Protein AF-0000000069869692 (afdb_homodimer)

Foldseek 3Di:
DVVVVVVVVVVVVVVVVVVVVVVVVVVVVVVVVVVVVVVVVVVVCQLPPQWWKFKAALVQWGDDINLCSNQVHDDDPPDTAGPCRSQVAVQCVVQVHQPRGPCNVVPPVNVQSNVCLVVVAKAWFDKDWTWRQHSVSPDTDIFIWTKIWHWDADPNGTIIMIIIGTCRVVVVVVVVVVVVVVVVVVVVVVVVVLVVLLVVLLVVLVVLLVVLVVVLVVDDDPVSNVVSVVSNVVSVVVNVVSVVLSVLVVCLVVVNDDADKDKDWPLVLQVVVCVVVVVVCVVQPQEEEEEDRDPDTLIATGRSVLVSLLVVLLVVVLVQQDNHYYKYWYWDDDPDWKIKTKIWHQGQWDDPVCQVVLLDAQDDRDPPGDDRSSNNVSSQSSLVQQVKHWGKDIDGRRTIMTMMMHTRYRDPPPPPPPD/DVVVVVVVVVVVVVVVVVVVVVVVVVVVVVVVVVVVVVVVVVVVCQLPPQWWKFKAALVQWGDDINLCSNQVHDDDPPDTAGPCRSQVAVQCVVQVHQPRGPCNVVDPVNVQSNVCLVVVAKAWFDKDWTWRQHSVSPDTDIFIWTKIWHWDADPNGTIIMIIIGTCRVVVVVVVVVVVVVVVVVVVVVVVVVLVVLLVVLLVVLVVLLVVLVVVLVVDDDPVSNVVSVVSNVVSVVSNVLSVVLSVLVVCLVVVNDDADKDKDWQLVLQVVVCVVVVVVCVVQPQEEEEEDRDPDTLIATGRSVLVSLLVVLLVVVLVQQDNGYYKYWYWDDDPDWKIKTKIWHQGQWDDPVCQVVLLDAQDDRDPPGRDSSSSNVSSQSSLVQQVKHWGKDIDGRGTIMTMMMHTRYRDPPPPPPPD

Structure (mmCIF, N/CA/C/O backbone):
data_AF-0000000069869692-model_v1
#
loop_
_entity.id
_entity.type
_entity.pdbx_description
1 polymer 'histidine kinase'
#
loop_
_atom_site.group_PDB
_atom_site.id
_atom_site.type_symbol
_atom_site.label_atom_id
_atom_site.label_alt_id
_atom_site.label_comp_id
_atom_site.label_asym_id
_atom_site.label_entity_id
_atom_site.label_seq_id
_atom_site.pdbx_PDB_ins_code
_atom_site.Cartn_x
_atom_site.Cartn_y
_atom_site.Cartn_z
_atom_site.occupancy
_atom_site.B_iso_or_equiv
_atom_site.auth_seq_id
_atom_site.auth_comp_id
_atom_site.auth_asym_id
_atom_site.auth_atom_id
_atom_site.pdbx_PDB_model_num
ATOM 1 N N . MET A 1 1 ? 0.812 95.562 46.031 1 74.88 1 MET A N 1
ATOM 2 C CA . MET A 1 1 ? 2.004 94.75 46 1 74.88 1 MET A CA 1
ATOM 3 C C . MET A 1 1 ? 1.637 93.25 46.188 1 74.88 1 MET A C 1
ATOM 5 O O . MET A 1 1 ? 2.078 92.438 45.438 1 74.88 1 MET A O 1
ATOM 9 N N . ALA A 1 2 ? 0.693 93.125 47.062 1 83.69 2 ALA A N 1
ATOM 10 C CA . ALA A 1 2 ? 0.315 91.75 47.375 1 83.69 2 ALA A CA 1
ATOM 11 C C . ALA A 1 2 ? -0.449 91.125 46.219 1 83.69 2 ALA A C 1
ATOM 13 O O . ALA A 1 2 ? -0.187 89.938 45.812 1 83.69 2 ALA A O 1
ATOM 14 N N . LEU A 1 3 ? -1.292 91.875 45.531 1 84.75 3 LEU A N 1
ATOM 15 C CA . LEU A 1 3 ? -2.127 91.375 44.438 1 84.75 3 LEU A CA 1
ATOM 16 C C . LEU A 1 3 ? -1.293 91.125 43.188 1 84.75 3 LEU A C 1
ATOM 18 O O . LEU A 1 3 ? -1.538 90.125 42.469 1 84.75 3 LEU A O 1
ATOM 22 N N . GLN A 1 4 ? -0.274 91.875 42.969 1 86.38 4 GLN A N 1
ATOM 23 C CA . GLN A 1 4 ? 0.643 91.688 41.844 1 86.38 4 GLN A CA 1
ATOM 24 C C . GLN A 1 4 ? 1.447 90.375 42.031 1 86.38 4 GLN A C 1
ATOM 26 O O . GLN A 1 4 ? 1.631 89.625 41.062 1 86.38 4 GLN A O 1
ATOM 31 N N . PHE A 1 5 ? 1.795 90.188 43.281 1 87 5 PHE A N 1
ATOM 32 C CA . PHE A 1 5 ? 2.557 89 43.562 1 87 5 PHE A CA 1
ATOM 33 C C . PHE A 1 5 ? 1.712 87.75 43.344 1 87 5 PHE A C 1
ATOM 35 O O . PHE A 1 5 ? 2.18 86.812 42.75 1 87 5 PHE A O 1
ATOM 42 N N . VAL A 1 6 ? 0.489 87.812 43.719 1 84.31 6 VAL A N 1
ATOM 43 C CA . VAL A 1 6 ? -0.422 86.688 43.562 1 84.31 6 VAL A CA 1
ATOM 44 C C . VAL A 1 6 ? -0.676 86.375 42.094 1 84.31 6 VAL A C 1
ATOM 46 O O . VAL A 1 6 ? -0.708 85.25 41.656 1 84.31 6 VAL A O 1
ATOM 49 N N . THR A 1 7 ? -0.747 87.438 41.219 1 84.81 7 THR A N 1
ATOM 50 C CA . THR A 1 7 ? -0.99 87.312 39.812 1 84.81 7 THR A CA 1
ATOM 51 C C . THR A 1 7 ? 0.202 86.688 39.094 1 84.81 7 THR A C 1
ATOM 53 O O . THR A 1 7 ? 0.029 85.812 38.219 1 84.81 7 THR A O 1
ATOM 56 N N . VAL A 1 8 ? 1.359 87.062 39.562 1 85.81 8 VAL A N 1
ATOM 57 C CA . VAL A 1 8 ? 2.574 86.5 38.969 1 85.81 8 VAL A CA 1
ATOM 58 C C . VAL A 1 8 ? 2.699 85 39.312 1 85.81 8 VAL A C 1
ATOM 60 O O . VAL A 1 8 ? 3.045 84.188 38.438 1 85.81 8 VAL A O 1
ATOM 63 N N . VAL A 1 9 ? 2.326 84.625 40.5 1 85.19 9 VAL A N 1
ATOM 64 C CA . VAL A 1 9 ? 2.406 83.25 40.969 1 85.19 9 VAL A CA 1
ATOM 65 C C . VAL A 1 9 ? 1.369 82.438 40.219 1 85.19 9 VAL A C 1
ATOM 67 O O . VAL A 1 9 ? 1.665 81.312 39.781 1 85.19 9 VAL A O 1
ATOM 70 N N . LEU A 1 10 ? 0.156 82.938 39.969 1 85.38 10 LEU A N 1
ATOM 71 C CA . LEU A 1 10 ? -0.908 82.188 39.25 1 85.38 10 LEU A CA 1
ATOM 72 C C . LEU A 1 10 ? -0.55 82.062 37.781 1 85.38 10 LEU A C 1
ATOM 74 O O . LEU A 1 10 ? -0.825 81 37.188 1 85.38 10 LEU A O 1
ATOM 78 N N . LEU A 1 11 ? 0.128 83 37.219 1 87 11 LEU A N 1
ATOM 79 C CA . LEU A 1 11 ? 0.563 82.938 35.844 1 87 11 LEU A CA 1
ATOM 80 C C . LEU A 1 11 ? 1.657 81.875 35.688 1 87 11 LEU A C 1
ATOM 82 O O . LEU A 1 11 ? 1.64 81.125 34.719 1 87 11 LEU A O 1
ATOM 86 N N . ALA A 1 12 ? 2.564 81.938 36.688 1 87.5 12 ALA A N 1
ATOM 87 C CA . ALA A 1 12 ? 3.625 80.938 36.656 1 87.5 12 ALA A CA 1
ATOM 88 C C . ALA A 1 12 ? 3.049 79.5 36.781 1 87.5 12 ALA A C 1
ATOM 90 O O . ALA A 1 12 ? 3.469 78.562 36.062 1 87.5 12 ALA A O 1
ATOM 91 N N . GLY A 1 13 ? 2.033 79.375 37.625 1 84.44 13 GLY A N 1
ATOM 92 C CA . GLY A 1 13 ? 1.358 78.125 37.781 1 84.44 13 GLY A CA 1
ATOM 93 C C . GLY A 1 13 ? 0.604 77.688 36.531 1 84.44 13 GLY A C 1
ATOM 94 O O . GLY A 1 13 ? 0.635 76.5 36.156 1 84.44 13 GLY A O 1
ATOM 95 N N . PHE A 1 14 ? 0.001 78.625 35.875 1 86.56 14 PHE A N 1
ATOM 96 C CA . PHE A 1 14 ? -0.734 78.375 34.625 1 86.56 14 PHE A CA 1
ATOM 97 C C . PHE A 1 14 ? 0.207 77.938 33.531 1 86.56 14 PHE A C 1
ATOM 99 O O . PHE A 1 14 ? -0.074 76.938 32.812 1 86.56 14 PHE A O 1
ATOM 106 N N . ILE A 1 15 ? 1.357 78.625 33.406 1 87.5 15 ILE A N 1
ATOM 107 C CA . ILE A 1 15 ? 2.33 78.25 32.375 1 87.5 15 ILE A CA 1
ATOM 108 C C . ILE A 1 15 ? 2.902 76.875 32.625 1 87.5 15 ILE A C 1
ATOM 110 O O . ILE A 1 15 ? 3.023 76.062 31.719 1 87.5 15 ILE A O 1
ATOM 114 N N . TYR A 1 16 ? 3.125 76.625 33.906 1 87.56 16 TYR A N 1
ATOM 115 C CA . TYR A 1 16 ? 3.646 75.312 34.281 1 87.56 16 TYR A CA 1
ATOM 116 C C . TYR A 1 16 ? 2.652 74.188 33.938 1 87.56 16 TYR A C 1
ATOM 118 O O . TYR A 1 16 ? 3.023 73.188 33.344 1 87.56 16 TYR A O 1
ATOM 126 N N . LEU A 1 17 ? 1.397 74.438 34.25 1 86.75 17 LEU A N 1
ATOM 127 C CA . LEU A 1 17 ? 0.351 73.438 33.969 1 86.75 17 LEU A CA 1
ATOM 128 C C . LEU A 1 17 ? 0.132 73.25 32.469 1 86.75 17 LEU A C 1
ATOM 130 O O . LEU A 1 17 ? -0.122 72.125 32.031 1 86.75 17 LEU A O 1
ATOM 134 N N . LEU A 1 18 ? 0.284 74.25 31.703 1 88 18 LEU A N 1
ATOM 135 C CA . LEU A 1 18 ? 0.132 74.188 30.266 1 88 18 LEU A CA 1
ATOM 136 C C . LEU A 1 18 ? 1.257 73.375 29.641 1 88 18 LEU A C 1
ATOM 138 O O . LEU A 1 18 ? 1.014 72.562 28.75 1 88 18 LEU A O 1
ATOM 142 N N . ILE A 1 19 ? 2.467 73.562 30.141 1 88.44 19 ILE A N 1
ATOM 143 C CA . ILE A 1 19 ? 3.613 72.812 29.641 1 88.44 19 ILE A CA 1
ATOM 144 C C . ILE A 1 19 ? 3.461 71.375 30 1 88.44 19 ILE A C 1
ATOM 146 O O . ILE A 1 19 ? 3.693 70.5 29.156 1 88.44 19 ILE A O 1
ATOM 150 N N . LYS A 1 20 ? 3.043 71.125 31.188 1 84.44 20 LYS A N 1
ATOM 151 C CA . LYS A 1 20 ? 2.855 69.75 31.609 1 84.44 20 LYS A CA 1
ATOM 152 C C . LYS A 1 20 ? 1.738 69.062 30.828 1 84.44 20 LYS A C 1
ATOM 154 O O . LYS A 1 20 ? 1.856 67.875 30.453 1 84.44 20 LYS A O 1
ATOM 159 N N . TYR A 1 21 ? 0.719 69.812 30.562 1 84.31 21 TYR A N 1
ATOM 160 C CA . TYR A 1 21 ? -0.399 69.312 29.766 1 84.31 21 TYR A CA 1
ATOM 161 C C . TYR A 1 21 ? 0.049 68.938 28.344 1 84.31 21 TYR A C 1
ATOM 163 O O . TYR A 1 21 ? -0.267 67.875 27.844 1 84.31 21 TYR A O 1
ATOM 171 N N . GLN A 1 22 ? 0.817 69.812 27.797 1 86.69 22 GLN A N 1
ATOM 172 C CA . GLN A 1 22 ? 1.292 69.625 26.438 1 86.69 22 GLN A CA 1
ATOM 173 C C . GLN A 1 22 ? 2.258 68.438 26.391 1 86.69 22 GLN A C 1
ATOM 175 O O . GLN A 1 22 ? 2.223 67.625 25.453 1 86.69 22 GLN A O 1
ATOM 180 N N . SER A 1 23 ? 3.066 68.312 27.375 1 85.38 23 SER A N 1
ATOM 181 C CA . SER A 1 23 ? 4.027 67.25 27.453 1 85.38 23 SER A CA 1
ATOM 182 C C . SER A 1 23 ? 3.322 65.875 27.594 1 85.38 23 SER A C 1
ATOM 184 O O . SER A 1 23 ? 3.654 64.938 26.891 1 85.38 23 SER A O 1
ATOM 186 N N . VAL A 1 24 ? 2.359 65.812 28.391 1 82.19 24 VAL A N 1
ATOM 187 C CA . VAL A 1 24 ? 1.619 64.562 28.625 1 82.19 24 VAL A CA 1
ATOM 188 C C . VAL A 1 24 ? 0.82 64.188 27.375 1 82.19 24 VAL A C 1
ATOM 190 O O . VAL A 1 24 ? 0.746 63 27 1 82.19 24 VAL A O 1
ATOM 193 N N . LYS A 1 25 ? 0.291 65.188 26.797 1 83.62 25 LYS A N 1
ATOM 194 C CA . LYS A 1 25 ? -0.472 64.938 25.578 1 83.62 25 LYS A CA 1
ATOM 195 C C . LYS A 1 25 ? 0.416 64.375 24.469 1 83.62 25 LYS A C 1
ATOM 197 O O . LYS A 1 25 ? 0.031 63.438 23.766 1 83.62 25 LYS A O 1
ATOM 202 N N . LYS A 1 26 ? 1.581 64.938 24.375 1 85.31 26 LYS A N 1
ATOM 203 C CA . LYS A 1 26 ? 2.525 64.5 23.375 1 85.31 26 LYS A CA 1
ATOM 204 C C . LYS A 1 26 ? 2.973 63.062 23.656 1 85.31 26 LYS A C 1
ATOM 206 O O . LYS A 1 26 ? 3.045 62.219 22.75 1 85.31 26 LYS A O 1
ATOM 211 N N . LYS A 1 27 ? 3.254 62.781 24.812 1 82.81 27 LYS A N 1
ATOM 212 C CA . LYS A 1 27 ? 3.662 61.438 25.203 1 82.81 27 LYS A CA 1
ATOM 213 C C . LYS A 1 27 ? 2.539 60.438 24.984 1 82.81 27 LYS A C 1
ATOM 215 O O . LYS A 1 27 ? 2.783 59.312 24.531 1 82.81 27 LYS A O 1
ATOM 220 N N . MET A 1 28 ? 1.358 60.844 25.25 1 82 28 MET A N 1
ATOM 221 C CA . MET A 1 28 ? 0.191 60 25.062 1 82 28 MET A CA 1
ATOM 222 C C . MET A 1 28 ? 0.006 59.656 23.578 1 82 28 MET A C 1
ATOM 224 O O . MET A 1 28 ? -0.236 58.5 23.234 1 82 28 MET A O 1
ATOM 228 N N . ILE A 1 29 ? 0.193 60.625 22.812 1 83.94 29 ILE A N 1
ATOM 229 C CA . ILE A 1 29 ? 0.017 60.406 21.375 1 83.94 29 ILE A CA 1
ATOM 230 C C . ILE A 1 29 ? 1.084 59.469 20.844 1 83.94 29 ILE A C 1
ATOM 232 O O . ILE A 1 29 ? 0.783 58.562 20.062 1 83.94 29 ILE A O 1
ATOM 236 N N . LEU A 1 30 ? 2.266 59.656 21.297 1 84.81 30 LEU A N 1
ATOM 237 C CA . LEU A 1 30 ? 3.363 58.781 20.844 1 84.81 30 LEU A CA 1
ATOM 238 C C . LEU A 1 30 ? 3.174 57.375 21.328 1 84.81 30 LEU A C 1
ATOM 240 O O . LEU A 1 30 ? 3.32 56.406 20.547 1 84.81 30 LEU A O 1
ATOM 244 N N . GLU A 1 31 ? 2.873 57.188 22.547 1 82.62 31 GLU A N 1
ATOM 245 C CA . GLU A 1 31 ? 2.672 55.875 23.109 1 82.62 31 GLU A CA 1
ATOM 246 C C . GLU A 1 31 ? 1.491 55.156 22.453 1 82.62 31 GLU A C 1
ATOM 248 O O . GLU A 1 31 ? 1.561 53.969 22.172 1 82.62 31 GLU A O 1
ATOM 253 N N . THR A 1 32 ? 0.469 55.906 22.266 1 83.19 32 THR A N 1
ATOM 254 C CA . THR A 1 32 ? -0.711 55.344 21.625 1 83.19 32 THR A CA 1
ATOM 255 C C . THR A 1 32 ? -0.398 54.906 20.188 1 83.19 32 THR A C 1
ATOM 257 O O . THR A 1 32 ? -0.875 53.875 19.719 1 83.19 32 THR A O 1
ATOM 260 N N . SER A 1 33 ? 0.4 55.719 19.562 1 85.25 33 SER A N 1
ATOM 261 C CA . SER A 1 33 ? 0.767 55.406 18.188 1 85.25 33 SER A CA 1
ATOM 262 C C . SER A 1 33 ? 1.6 54.125 18.109 1 85.25 33 SER A C 1
ATOM 264 O O . SER A 1 33 ? 1.39 53.312 17.219 1 85.25 33 SER A O 1
ATOM 266 N N . VAL A 1 34 ? 2.51 53.969 18.953 1 85.12 34 VAL A N 1
ATOM 267 C CA . VAL A 1 34 ? 3.367 52.812 18.984 1 85.12 34 VAL A CA 1
ATOM 268 C C . VAL A 1 34 ? 2.529 51.562 19.297 1 85.12 34 VAL A C 1
ATOM 270 O O . VAL A 1 34 ? 2.674 50.531 18.641 1 85.12 34 VAL A O 1
ATOM 273 N N . MET A 1 35 ? 1.662 51.656 20.234 1 85.5 35 MET A N 1
ATOM 274 C CA . MET A 1 35 ? 0.812 50.531 20.625 1 85.5 35 MET A CA 1
ATOM 275 C C . MET A 1 35 ? -0.144 50.156 19.5 1 85.5 35 MET A C 1
ATOM 277 O O . MET A 1 35 ? -0.432 48.969 19.297 1 85.5 35 MET A O 1
ATOM 281 N N . LEU A 1 36 ? -0.592 51.156 18.891 1 85.25 36 LEU A N 1
ATOM 282 C CA . LEU A 1 36 ? -1.481 50.906 17.766 1 85.25 36 LEU A CA 1
ATOM 283 C C . LEU A 1 36 ? -0.741 50.219 16.625 1 85.25 36 LEU A C 1
ATOM 285 O O . LEU A 1 36 ? -1.282 49.281 16 1 85.25 36 LEU A O 1
ATOM 289 N N . HIS A 1 37 ? 0.494 50.656 16.438 1 87.69 37 HIS A N 1
ATOM 290 C CA . HIS A 1 37 ? 1.321 50.031 15.422 1 87.69 37 HIS A CA 1
ATOM 291 C C . HIS A 1 37 ? 1.565 48.562 15.742 1 87.69 37 HIS A C 1
ATOM 293 O O . HIS A 1 37 ? 1.445 47.688 14.867 1 87.69 37 HIS A O 1
ATOM 299 N N . GLU A 1 38 ? 1.847 48.25 16.875 1 88.06 38 GLU A N 1
ATOM 300 C CA . GLU A 1 38 ? 2.09 46.875 17.312 1 88.06 38 GLU A CA 1
ATOM 301 C C . GLU A 1 38 ? 0.825 46.031 17.203 1 88.06 38 GLU A C 1
ATOM 303 O O . GLU A 1 38 ? 0.87 44.875 16.734 1 88.06 38 GLU A O 1
ATOM 308 N N . SER A 1 39 ? -0.247 46.594 17.703 1 88.94 39 SER A N 1
ATOM 309 C CA . SER A 1 39 ? -1.523 45.906 17.672 1 88.94 39 SER A CA 1
ATOM 310 C C . SER A 1 39 ? -1.934 45.562 16.234 1 88.94 39 SER A C 1
ATOM 312 O O . SER A 1 39 ? -2.424 44.469 15.969 1 88.94 39 SER A O 1
ATOM 314 N N . LYS A 1 40 ? -1.673 46.469 15.383 1 89.94 40 LYS A N 1
ATOM 315 C CA . LYS A 1 40 ? -2.002 46.25 13.977 1 89.94 40 LYS A CA 1
ATOM 316 C C . LYS A 1 40 ? -1.143 45.156 13.375 1 89.94 40 LYS A C 1
ATOM 318 O O . LYS A 1 40 ? -1.634 44.312 12.594 1 89.94 40 LYS A O 1
ATOM 323 N N . GLU A 1 41 ? 0.064 45.156 13.719 1 92.56 41 GLU A N 1
ATOM 324 C CA . GLU A 1 41 ? 0.964 44.125 13.234 1 92.56 41 GLU A CA 1
ATOM 325 C C . GLU A 1 41 ? 0.514 42.75 13.711 1 92.56 41 GLU A C 1
ATOM 327 O O . GLU A 1 41 ? 0.379 41.812 12.906 1 92.56 41 GLU A O 1
ATOM 332 N N . LEU A 1 42 ? 0.258 42.594 14.961 1 94.06 42 LEU A N 1
ATOM 333 C CA . LEU A 1 42 ? -0.136 41.312 15.539 1 94.06 42 LEU A CA 1
ATOM 334 C C . LEU A 1 42 ? -1.458 40.844 14.953 1 94.06 42 LEU A C 1
ATOM 336 O O . LEU A 1 42 ? -1.608 39.656 14.641 1 94.06 42 LEU A O 1
ATOM 340 N N . THR A 1 43 ? -2.352 41.75 14.805 1 93.25 43 THR A N 1
ATOM 341 C CA . THR A 1 43 ? -3.648 41.406 14.227 1 93.25 43 THR A CA 1
ATOM 342 C C . THR A 1 43 ? -3.49 40.938 12.781 1 93.25 43 THR A C 1
ATOM 344 O O . THR A 1 43 ? -4.117 39.969 12.367 1 93.25 43 THR A O 1
ATOM 347 N N . SER A 1 44 ? -2.662 41.625 12.047 1 93.62 44 SER A N 1
ATOM 348 C CA . SER A 1 44 ? -2.434 41.25 10.648 1 93.62 44 SER A CA 1
ATOM 349 C C . SER A 1 44 ? -1.827 39.875 10.531 1 93.62 44 SER A C 1
ATOM 351 O O . SER A 1 44 ? -2.221 39.094 9.672 1 93.62 44 SER A O 1
ATOM 353 N N . ILE A 1 45 ? -0.913 39.531 11.398 1 94.81 45 ILE A N 1
ATOM 354 C CA . ILE A 1 45 ? -0.29 38.219 11.391 1 94.81 45 ILE A CA 1
ATOM 355 C C . ILE A 1 45 ? -1.345 37.156 11.664 1 94.81 45 ILE A C 1
ATOM 357 O O . ILE A 1 45 ? -1.479 36.188 10.898 1 94.81 45 ILE A O 1
ATOM 361 N N . LEU A 1 46 ? -2.078 37.312 12.711 1 95.19 46 LEU A N 1
ATOM 362 C CA . LEU A 1 46 ? -3.061 36.344 13.148 1 95.19 46 LEU A CA 1
ATOM 363 C C . LEU A 1 46 ? -4.133 36.125 12.086 1 95.19 46 LEU A C 1
ATOM 365 O O . LEU A 1 46 ? -4.617 35 11.898 1 95.19 46 LEU A O 1
ATOM 369 N N . GLN A 1 47 ? -4.457 37.156 11.406 1 92.81 47 GLN A N 1
ATOM 370 C CA . GLN A 1 47 ? -5.523 37.094 10.414 1 92.81 47 GLN A CA 1
ATOM 371 C C . GLN A 1 47 ? -5.027 36.438 9.117 1 92.81 47 GLN A C 1
ATOM 373 O O . GLN A 1 47 ? -5.828 36 8.297 1 92.81 47 GLN A O 1
ATOM 378 N N . ASN A 1 48 ? -3.729 36.312 8.945 1 91.88 48 ASN A N 1
ATOM 379 C CA . ASN A 1 48 ? -3.223 35.875 7.66 1 91.88 48 ASN A CA 1
ATOM 380 C C . ASN A 1 48 ? -2.398 34.594 7.809 1 91.88 48 ASN A C 1
ATOM 382 O O . ASN A 1 48 ? -1.824 34.094 6.836 1 91.88 48 ASN A O 1
ATOM 386 N N . ILE A 1 49 ? -2.352 34.125 8.984 1 94.44 49 ILE A N 1
ATOM 387 C CA . ILE A 1 49 ? -1.709 32.812 9.188 1 94.44 49 ILE A CA 1
ATOM 388 C C . ILE A 1 49 ? -2.541 31.719 8.531 1 94.44 49 ILE A C 1
ATOM 390 O O . ILE A 1 49 ? -3.773 31.766 8.57 1 94.44 49 ILE A O 1
ATOM 394 N N . ASN A 1 50 ? -1.926 30.828 7.867 1 93.38 50 ASN A N 1
ATOM 395 C CA . ASN A 1 50 ? -2.623 29.797 7.105 1 93.38 50 ASN A CA 1
ATOM 396 C C . ASN A 1 50 ? -3.039 28.625 7.996 1 93.38 50 ASN A C 1
ATOM 398 O O . ASN A 1 50 ? -2.793 27.469 7.664 1 93.38 50 ASN A O 1
ATOM 402 N N . VAL A 1 51 ? -3.582 28.922 9.086 1 94.75 51 VAL A N 1
ATOM 403 C CA . VAL A 1 51 ? -4.184 27.984 10.031 1 94.75 51 VAL A CA 1
ATOM 404 C C . VAL A 1 51 ? -5.348 28.656 10.75 1 94.75 51 VAL A C 1
ATOM 406 O O . VAL A 1 51 ? -5.371 29.875 10.906 1 94.75 51 VAL A O 1
ATOM 409 N N . TYR A 1 52 ? -6.293 27.859 11.094 1 94.19 52 TYR A N 1
ATOM 410 C CA . TYR A 1 52 ? -7.363 28.406 11.914 1 94.19 52 TYR A CA 1
ATOM 411 C C . TYR A 1 52 ? -6.969 28.406 13.391 1 94.19 52 TYR A C 1
ATOM 413 O O . TYR A 1 52 ? -6.457 27.422 13.898 1 94.19 52 TYR A O 1
ATOM 421 N N . TYR A 1 53 ? -7.137 29.484 13.969 1 96 53 TYR A N 1
ATOM 422 C CA . TYR A 1 53 ? -7.023 29.484 15.422 1 96 53 TYR A CA 1
ATOM 423 C C . TYR A 1 53 ? -8.344 29.875 16.078 1 96 53 TYR A C 1
ATOM 425 O O . TYR A 1 53 ? -9.117 30.656 15.508 1 96 53 TYR A O 1
ATOM 433 N N . LEU A 1 54 ? -8.641 29.328 17.219 1 96.38 54 LEU A N 1
ATOM 434 C CA . LEU A 1 54 ? -9.812 29.656 18.016 1 96.38 54 LEU A CA 1
ATOM 435 C C . LEU A 1 54 ? -9.43 29.844 19.484 1 96.38 54 LEU A C 1
ATOM 437 O O . LEU A 1 54 ? -8.875 28.938 20.109 1 96.38 54 LEU A O 1
ATOM 441 N N . LEU A 1 55 ? -9.641 31.031 19.953 1 97.12 55 LEU A N 1
ATOM 442 C CA . LEU A 1 55 ? -9.539 31.25 21.391 1 97.12 55 LEU A CA 1
ATOM 443 C C . LEU A 1 55 ? -10.844 30.906 22.094 1 97.12 55 LEU A C 1
ATOM 445 O O . LEU A 1 55 ? -11.867 31.547 21.859 1 97.12 55 LEU A O 1
ATOM 449 N N . ILE A 1 56 ? -10.758 29.922 22.969 1 97.25 56 ILE A N 1
ATOM 450 C CA . ILE A 1 56 ? -12.016 29.422 23.516 1 97.25 56 ILE A CA 1
ATOM 451 C C . ILE A 1 56 ? -11.945 29.406 25.031 1 97.25 56 ILE A C 1
ATOM 453 O O . ILE A 1 56 ? -10.867 29.562 25.625 1 97.25 56 ILE A O 1
ATOM 457 N N . ASP A 1 57 ? -13.109 29.328 25.656 1 96.38 57 ASP A N 1
ATOM 458 C CA . ASP A 1 57 ? -13.195 29.156 27.094 1 96.38 57 ASP A CA 1
ATOM 459 C C . ASP A 1 57 ? -13.633 27.734 27.438 1 96.38 57 ASP A C 1
ATOM 461 O O . ASP A 1 57 ? -13.664 26.859 26.562 1 96.38 57 ASP A O 1
ATOM 465 N N . ARG A 1 58 ? -13.898 27.453 28.688 1 93.81 58 ARG A N 1
ATOM 466 C CA . ARG A 1 58 ? -14.219 26.109 29.172 1 93.81 58 ARG A CA 1
ATOM 467 C C . ARG A 1 58 ? -15.523 25.609 28.578 1 93.81 58 ARG A C 1
ATOM 469 O O . ARG A 1 58 ? -15.742 24.406 28.484 1 93.81 58 ARG A O 1
ATOM 476 N N . ASP A 1 59 ? -16.375 26.469 28.203 1 92.88 59 ASP A N 1
ATOM 477 C CA . ASP A 1 59 ? -17.656 26.094 27.641 1 92.88 59 ASP A CA 1
ATOM 478 C C . ASP A 1 59 ? -17.594 25.984 26.125 1 92.88 59 ASP A C 1
ATOM 480 O O . ASP A 1 59 ? -18.609 25.859 25.453 1 92.88 59 ASP A O 1
ATOM 484 N N . LEU A 1 60 ? -16.422 26.125 25.516 1 94.31 60 LEU A N 1
ATOM 485 C CA . LEU A 1 60 ? -16.141 25.953 24.094 1 94.31 60 LEU A CA 1
ATOM 486 C C . LEU A 1 60 ? -16.656 27.141 23.297 1 94.31 60 LEU A C 1
ATOM 488 O O . LEU A 1 60 ? -16.891 27.031 22.094 1 94.31 60 LEU A O 1
ATOM 492 N N . ILE A 1 61 ? -16.859 28.219 23.969 1 94.81 61 ILE A N 1
ATOM 493 C CA . ILE A 1 61 ? -17.281 29.438 23.297 1 94.81 61 ILE A CA 1
ATOM 494 C C . ILE A 1 61 ? -16.062 30.109 22.656 1 94.81 61 ILE A C 1
ATOM 496 O O . ILE A 1 61 ? -15.031 30.281 23.312 1 94.81 61 ILE A O 1
ATOM 500 N N . VAL A 1 62 ? -16.219 30.531 21.438 1 95.69 62 VAL A N 1
ATOM 501 C CA . VAL A 1 62 ? -15.125 31.141 20.703 1 95.69 62 VAL A CA 1
ATOM 502 C C . VAL A 1 62 ? -15.125 32.656 20.922 1 95.69 62 VAL A C 1
ATOM 504 O O . VAL A 1 62 ? -16.094 33.344 20.594 1 95.69 62 VAL A O 1
ATOM 507 N N . HIS A 1 63 ? -13.992 33.125 21.422 1 94 63 HIS A N 1
ATOM 508 C CA . HIS A 1 63 ? -13.891 34.531 21.75 1 94 63 HIS A CA 1
ATOM 509 C C . HIS A 1 63 ? -13.141 35.281 20.656 1 94 63 HIS A C 1
ATOM 511 O O . HIS A 1 63 ? -13.344 36.5 20.469 1 94 63 HIS A O 1
ATOM 517 N N . ASN A 1 64 ? -12.258 34.688 20.016 1 93.31 64 ASN A N 1
ATOM 518 C CA . ASN A 1 64 ? -11.453 35.281 18.953 1 93.31 64 ASN A CA 1
ATOM 519 C C . ASN A 1 64 ? -11.047 34.219 17.922 1 93.31 64 ASN A C 1
ATOM 521 O O . ASN A 1 64 ? -10.758 33.062 18.297 1 93.31 64 ASN A O 1
ATOM 525 N N . THR A 1 65 ? -11.086 34.531 16.703 1 94.56 65 THR A N 1
ATOM 526 C CA . THR A 1 65 ? -10.742 33.594 15.656 1 94.56 65 THR A CA 1
ATOM 527 C C . THR A 1 65 ? -10.469 34.312 14.336 1 94.56 65 THR A C 1
ATOM 529 O O . THR A 1 65 ? -10.898 35.438 14.141 1 94.56 65 THR A O 1
ATOM 532 N N . ASN A 1 66 ? -9.734 33.656 13.508 1 93.06 66 ASN A N 1
ATOM 533 C CA . ASN A 1 66 ? -9.531 34.156 12.156 1 93.06 66 ASN A CA 1
ATOM 534 C C . ASN A 1 66 ? -10.359 33.375 11.133 1 93.06 66 ASN A C 1
ATOM 536 O O . ASN A 1 66 ? -10.141 33.5 9.93 1 93.06 66 ASN A O 1
ATOM 540 N N . TYR A 1 67 ? -11.227 32.594 11.562 1 90.38 67 TYR A N 1
ATOM 541 C CA . TYR A 1 67 ? -12.047 31.719 10.727 1 90.38 67 TYR A CA 1
ATOM 542 C C . TYR A 1 67 ? -12.734 32.5 9.617 1 90.38 67 TYR A C 1
ATOM 544 O O . TYR A 1 67 ? -12.719 32.094 8.453 1 90.38 67 TYR A O 1
ATOM 552 N N . TYR A 1 68 ? -13.273 33.562 9.914 1 87.81 68 TYR A N 1
ATOM 553 C CA . TYR A 1 68 ? -14.055 34.344 8.969 1 87.81 68 TYR A CA 1
ATOM 554 C C . TYR A 1 68 ? -13.156 35 7.934 1 87.81 68 TYR A C 1
ATOM 556 O O . TYR A 1 68 ? -13.484 35.031 6.746 1 87.81 68 TYR A O 1
ATOM 564 N N . THR A 1 69 ? -12.047 35.5 8.383 1 86.88 69 THR A N 1
ATOM 565 C CA . THR A 1 69 ? -11.109 36.156 7.477 1 86.88 69 THR A CA 1
ATOM 566 C C . THR A 1 69 ? -10.539 35.125 6.48 1 86.88 69 THR A C 1
ATOM 568 O O . THR A 1 69 ? -10.516 35.375 5.273 1 86.88 69 THR A O 1
ATOM 571 N N . LEU A 1 70 ? -10.148 34.031 6.938 1 87.25 70 LEU A N 1
ATOM 572 C CA . LEU A 1 70 ? -9.516 33 6.098 1 87.25 70 LEU A CA 1
ATOM 573 C C . LEU A 1 70 ? -10.508 32.438 5.09 1 87.25 70 LEU A C 1
ATOM 575 O O . LEU A 1 70 ? -10.125 32.062 3.979 1 87.25 70 LEU A O 1
ATOM 579 N N . ASN A 1 71 ? -11.695 32.406 5.477 1 85.56 71 ASN A N 1
ATOM 580 C CA . ASN A 1 71 ? -12.703 31.844 4.574 1 85.56 71 ASN A CA 1
ATOM 581 C C . ASN A 1 71 ? -13.445 32.938 3.824 1 85.56 71 ASN A C 1
ATOM 583 O O . ASN A 1 71 ? -14.422 32.688 3.119 1 85.56 71 ASN A O 1
ATOM 587 N N . HIS A 1 72 ? -13.016 34.188 4.027 1 85.81 72 HIS A N 1
ATOM 588 C CA . HIS A 1 72 ? -13.617 35.344 3.367 1 85.81 72 HIS A CA 1
ATOM 589 C C . HIS A 1 72 ? -15.102 35.438 3.684 1 85.81 72 HIS A C 1
ATOM 591 O O . HIS A 1 72 ? -15.922 35.625 2.779 1 85.81 72 HIS A O 1
ATOM 597 N N . LEU A 1 73 ? -15.312 35.188 4.953 1 83.12 73 LEU A N 1
ATOM 598 C CA . LEU A 1 73 ? -16.672 35.281 5.457 1 83.12 73 LEU A CA 1
ATOM 599 C C . LEU A 1 73 ? -16.844 36.5 6.367 1 83.12 73 LEU A C 1
ATOM 601 O O . LEU A 1 73 ? -15.844 37.062 6.852 1 83.12 73 LEU A O 1
ATOM 605 N N . THR A 1 74 ? -18.062 36.906 6.516 1 81.31 74 THR A N 1
ATOM 606 C CA . THR A 1 74 ? -18.375 38 7.434 1 81.31 74 THR A CA 1
ATOM 607 C C . THR A 1 74 ? -18.984 37.469 8.719 1 81.31 74 THR A C 1
ATOM 609 O O . THR A 1 74 ? -19.938 36.688 8.68 1 81.31 74 THR A O 1
ATOM 612 N N . PRO A 1 75 ? -18.203 37.812 9.812 1 79.81 75 PRO A N 1
ATOM 613 C CA . PRO A 1 75 ? -18.781 37.312 11.078 1 79.81 75 PRO A CA 1
ATOM 614 C C . PRO A 1 75 ? -20.203 37.812 11.297 1 79.81 75 PRO A C 1
ATOM 616 O O . PRO A 1 75 ? -20.547 38.938 10.938 1 79.81 75 PRO A O 1
ATOM 619 N N . ALA A 1 76 ? -21.094 36.875 11.594 1 69.25 76 ALA A N 1
ATOM 620 C CA . ALA A 1 76 ? -22.469 37.25 11.898 1 69.25 76 ALA A CA 1
ATOM 621 C C . ALA A 1 76 ? -22.531 38.062 13.203 1 69.25 76 ALA A C 1
ATOM 623 O O . ALA A 1 76 ? -21.766 37.812 14.133 1 69.25 76 ALA A O 1
ATOM 624 N N . GLN A 1 77 ? -23.094 39.25 13.281 1 66.25 77 GLN A N 1
ATOM 625 C CA . GLN A 1 77 ? -23.203 40.156 14.422 1 66.25 77 GLN A CA 1
ATOM 626 C C . GLN A 1 77 ? -23.891 39.469 15.594 1 66.25 77 GLN A C 1
ATOM 628 O O . GLN A 1 77 ? -24.938 38.844 15.43 1 66.25 77 GLN A O 1
ATOM 633 N N . GLY A 1 78 ? -23.312 39.438 16.891 1 63.47 78 GLY A N 1
ATOM 634 C CA . GLY A 1 78 ? -23.938 39.219 18.188 1 63.47 78 GLY A CA 1
ATOM 635 C C . GLY A 1 78 ? -23.891 37.781 18.641 1 63.47 78 GLY A C 1
ATOM 636 O O . GLY A 1 78 ? -24.172 37.5 19.812 1 63.47 78 GLY A O 1
ATOM 637 N N . GLU A 1 79 ? -23.641 36.719 17.766 1 66.44 79 GLU A N 1
ATOM 638 C CA . GLU A 1 79 ? -23.875 35.375 18.266 1 66.44 79 GLU A CA 1
ATOM 639 C C . GLU A 1 79 ? -22.578 34.688 18.672 1 66.44 79 GLU A C 1
ATOM 641 O O . GLU A 1 79 ? -21.594 34.75 17.922 1 66.44 79 GLU A O 1
ATOM 646 N N . GLU A 1 80 ? -22.484 34.375 19.906 1 80.81 80 GLU A N 1
ATOM 647 C CA . GLU A 1 80 ? -21.406 33.531 20.422 1 80.81 80 GLU A CA 1
ATOM 648 C C . GLU A 1 80 ? -21.469 32.125 19.812 1 80.81 80 GLU A C 1
ATOM 650 O O . GLU A 1 80 ? -22.5 31.469 19.891 1 80.81 80 GLU A O 1
ATOM 655 N N . LYS A 1 81 ? -20.484 31.828 19.078 1 89.38 81 LYS A N 1
ATOM 656 C CA . LYS A 1 81 ? -20.453 30.5 18.469 1 89.38 81 LYS A CA 1
ATOM 657 C C . LYS A 1 81 ? -19.484 29.578 19.219 1 89.38 81 LYS A C 1
ATOM 659 O O . LYS A 1 81 ? -18.453 30.016 19.688 1 89.38 81 LYS A O 1
ATOM 664 N N . ARG A 1 82 ? -19.969 28.344 19.391 1 92.44 82 ARG A N 1
ATOM 665 C CA . ARG A 1 82 ? -19.078 27.312 19.938 1 92.44 82 ARG A CA 1
ATOM 666 C C . ARG A 1 82 ? -18.219 26.703 18.859 1 92.44 82 ARG A C 1
ATOM 668 O O . ARG A 1 82 ? -18.453 26.906 17.656 1 92.44 82 ARG A O 1
ATOM 675 N N . VAL A 1 83 ? -17.266 25.938 19.266 1 93.19 83 VAL A N 1
ATOM 676 C CA . VAL A 1 83 ? -16.25 25.375 18.359 1 93.19 83 VAL A CA 1
ATOM 677 C C . VAL A 1 83 ? -16.922 24.547 17.281 1 93.19 83 VAL A C 1
ATOM 679 O O . VAL A 1 83 ? -16.672 24.75 16.094 1 93.19 83 VAL A O 1
ATOM 682 N N . GLY A 1 84 ? -17.766 23.672 17.656 1 90.25 84 GLY A N 1
ATOM 683 C CA . GLY A 1 84 ? -18.422 22.797 16.703 1 90.25 84 GLY A CA 1
ATOM 684 C C . GLY A 1 84 ? -19.359 23.531 15.758 1 90.25 84 GLY A C 1
ATOM 685 O O . GLY A 1 84 ? -19.562 23.094 14.625 1 90.25 84 GLY A O 1
ATOM 686 N N . ASP A 1 85 ? -19.938 24.609 16.219 1 88.75 85 ASP A N 1
ATOM 687 C CA . ASP A 1 85 ? -20.812 25.422 15.383 1 88.75 85 ASP A CA 1
ATOM 688 C C . ASP A 1 85 ? -20.031 26.141 14.289 1 88.75 85 ASP A C 1
ATOM 690 O O . ASP A 1 85 ? -20.453 26.172 13.125 1 88.75 85 ASP A O 1
ATOM 694 N N . LEU A 1 86 ? -18.953 26.672 14.703 1 87.44 86 LEU A N 1
ATOM 695 C CA . LEU A 1 86 ? -18.125 27.438 13.781 1 87.44 86 LEU A CA 1
ATOM 696 C C . LEU A 1 86 ? -17.5 26.547 12.727 1 87.44 86 LEU A C 1
ATOM 698 O O . LEU A 1 86 ? -17.469 26.875 11.547 1 87.44 86 LEU A O 1
ATOM 702 N N . LEU A 1 87 ? -17.047 25.375 13.164 1 87.12 87 LEU A N 1
ATOM 703 C CA . LEU A 1 87 ? -16.328 24.484 12.266 1 87.12 87 LEU A CA 1
ATOM 704 C C . LEU A 1 87 ? -17.281 23.5 11.602 1 87.12 87 LEU A C 1
ATOM 706 O O . LEU A 1 87 ? -16.844 22.578 10.898 1 87.12 87 LEU A O 1
ATOM 710 N N . HIS A 1 88 ? -18.5 23.578 11.922 1 86 88 HIS A N 1
ATOM 711 C CA . HIS A 1 88 ? -19.547 22.797 11.297 1 86 88 HIS A CA 1
ATOM 712 C C . HIS A 1 88 ? -19.297 21.297 11.461 1 86 88 HIS A C 1
ATOM 714 O O . HIS A 1 88 ? -19.344 20.547 10.484 1 86 88 HIS A O 1
ATOM 720 N N . CYS A 1 89 ? -19.016 20.938 12.68 1 86.06 89 CYS A N 1
ATOM 721 C CA . CYS A 1 89 ? -18.891 19.5 12.898 1 86.06 89 CYS A CA 1
ATOM 722 C C . CYS A 1 89 ? -20.188 18.781 12.57 1 86.06 89 CYS A C 1
ATOM 724 O O . CYS A 1 89 ? -21.266 19.375 12.633 1 86.06 89 CYS A O 1
ATOM 726 N N . ARG A 1 90 ? -20.125 17.594 12.188 1 82.56 90 ARG A N 1
ATOM 727 C CA . ARG A 1 90 ? -21.297 16.828 11.75 1 82.56 90 ARG A CA 1
ATOM 728 C C . ARG A 1 90 ? -22.375 16.797 12.836 1 82.56 90 ARG A C 1
ATOM 730 O O . ARG A 1 90 ? -23.547 16.984 12.539 1 82.56 90 ARG A O 1
ATOM 737 N N . ASN A 1 91 ? -21.969 16.594 14.047 1 83.25 91 ASN A N 1
ATOM 738 C CA . ASN A 1 91 ? -22.906 16.531 15.164 1 83.25 91 ASN A CA 1
ATOM 739 C C . ASN A 1 91 ? -23.625 17.859 15.367 1 83.25 91 ASN A C 1
ATOM 741 O O . ASN A 1 91 ? -24.828 17.891 15.633 1 83.25 91 ASN A O 1
ATOM 745 N N . ALA A 1 92 ? -22.906 18.984 15.289 1 85.38 92 ALA A N 1
ATOM 746 C CA . ALA A 1 92 ? -23.484 20.312 15.477 1 85.38 92 ALA A CA 1
ATOM 747 C C . ALA A 1 92 ? -24.484 20.641 14.375 1 85.38 92 ALA A C 1
ATOM 749 O O . ALA A 1 92 ? -25.531 21.234 14.633 1 85.38 92 ALA A O 1
ATOM 750 N N . ILE A 1 93 ? -24.203 20.188 13.203 1 83.88 93 ILE A N 1
ATOM 751 C CA . ILE A 1 93 ? -25.109 20.406 12.078 1 83.88 93 ILE A CA 1
ATOM 752 C C . ILE A 1 93 ? -26.422 19.672 12.305 1 83.88 93 ILE A C 1
ATOM 754 O O . ILE A 1 93 ? -27.5 20.234 12.117 1 83.88 93 ILE A O 1
ATOM 758 N N . VAL A 1 94 ? -26.266 18.438 12.68 1 85.69 94 VAL A N 1
ATOM 759 C CA . VAL A 1 94 ? -27.438 17.578 12.836 1 85.69 94 VAL A CA 1
ATOM 760 C C . VAL A 1 94 ? -28.266 18.062 14.023 1 85.69 94 VAL A C 1
ATOM 762 O O . VAL A 1 94 ? -29.5 18.172 13.93 1 85.69 94 VAL A O 1
ATOM 765 N N . ALA A 1 95 ? -27.609 18.453 15.133 1 89.56 95 ALA A N 1
ATOM 766 C CA . ALA A 1 95 ? -28.328 18.812 16.359 1 89.56 95 ALA A CA 1
ATOM 767 C C . ALA A 1 95 ? -28.625 20.312 16.391 1 89.56 95 ALA A C 1
ATOM 769 O O . ALA A 1 95 ? -29.422 20.766 17.219 1 89.56 95 ALA A O 1
ATOM 770 N N . GLY A 1 96 ? -27.906 21.109 15.539 1 86.19 96 GLY A N 1
ATOM 771 C CA . GLY A 1 96 ? -28.109 22.547 15.477 1 86.19 96 GLY A CA 1
ATOM 772 C C . GLY A 1 96 ? -27.109 23.344 16.297 1 86.19 96 GLY A C 1
ATOM 773 O O . GLY A 1 96 ? -26.922 24.531 16.094 1 86.19 96 GLY A O 1
ATOM 774 N N . GLU A 1 97 ? -26.609 22.625 17.375 1 89.12 97 GLU A N 1
ATOM 775 C CA . GLU A 1 97 ? -25.656 23.297 18.25 1 89.12 97 GLU A CA 1
ATOM 776 C C . GLU A 1 97 ? -24.594 22.312 18.781 1 89.12 97 GLU A C 1
ATOM 778 O O . GLU A 1 97 ? -24.922 21.188 19.125 1 89.12 97 GLU A O 1
ATOM 783 N N . CYS A 1 98 ? -23.422 22.859 18.859 1 90.31 98 CYS A N 1
ATOM 784 C CA . CYS A 1 98 ? -22.328 22.062 19.406 1 90.31 98 CYS A CA 1
ATOM 785 C C . CYS A 1 98 ? -22.656 21.609 20.828 1 90.31 98 CYS A C 1
ATOM 787 O O . CYS A 1 98 ? -23.016 22.438 21.672 1 90.31 98 CYS A O 1
ATOM 789 N N . GLY A 1 99 ? -22.594 20.312 21.109 1 89.06 99 GLY A N 1
ATOM 790 C CA . GLY A 1 99 ? -22.797 19.781 22.453 1 89.06 99 GLY A CA 1
ATOM 791 C C . GLY A 1 99 ? -24.172 19.188 22.656 1 89.06 99 GLY A C 1
ATOM 792 O O . GLY A 1 99 ? -24.438 18.531 23.672 1 89.06 99 GLY A O 1
ATOM 793 N N . LYS A 1 100 ? -25.062 19.297 21.75 1 88.5 100 LYS A N 1
ATOM 794 C CA . LYS A 1 100 ? -26.453 18.875 21.953 1 88.5 100 LYS A CA 1
ATOM 795 C C . LYS A 1 100 ? -26.719 17.5 21.344 1 88.5 100 LYS A C 1
ATOM 797 O O . LYS A 1 100 ? -27.656 16.812 21.734 1 88.5 100 LYS A O 1
ATOM 802 N N . HIS A 1 101 ? -25.938 17.156 20.391 1 89.25 101 HIS A N 1
ATOM 803 C CA . HIS A 1 101 ? -26.094 15.836 19.781 1 89.25 101 HIS A CA 1
ATOM 804 C C . HIS A 1 101 ? -25.688 14.734 20.75 1 89.25 101 HIS A C 1
ATOM 806 O O . HIS A 1 101 ? -24.797 14.93 21.578 1 89.25 101 HIS A O 1
ATOM 812 N N . GLU A 1 102 ? -26.234 13.539 20.625 1 88.81 102 GLU A N 1
ATOM 813 C CA . GLU A 1 102 ? -25.953 12.406 21.516 1 88.81 102 GLU A CA 1
ATOM 814 C C . GLU A 1 102 ? -24.516 11.938 21.375 1 88.81 102 GLU A C 1
ATOM 816 O O . GLU A 1 102 ? -23.875 11.555 22.359 1 88.81 102 GLU A O 1
ATOM 821 N N . GLN A 1 103 ? -24 12.055 20.203 1 87.31 103 GLN A N 1
ATOM 822 C CA . GLN A 1 103 ? -22.672 11.539 19.922 1 87.31 103 GLN A CA 1
ATOM 823 C C . GLN A 1 103 ? -21.594 12.484 20.438 1 87.31 103 GLN A C 1
ATOM 825 O O . GLN A 1 103 ? -20.406 12.156 20.422 1 87.31 103 GLN A O 1
ATOM 830 N N . CYS A 1 104 ? -21.984 13.664 20.906 1 89.88 104 CYS A N 1
ATOM 831 C CA . CYS A 1 104 ? -21.016 14.633 21.406 1 89.88 104 CYS A CA 1
ATOM 832 C C . CYS A 1 104 ? -20.359 14.133 22.688 1 89.88 104 CYS A C 1
ATOM 834 O O . CYS A 1 104 ? -19.266 14.586 23.047 1 89.88 104 CYS A O 1
ATOM 836 N N . LYS A 1 105 ? -21.047 13.203 23.312 1 86.62 105 LYS A N 1
ATOM 837 C CA . LYS A 1 105 ? -20.469 12.602 24.516 1 86.62 105 LYS A CA 1
ATOM 838 C C . LYS A 1 105 ? -19.219 11.789 24.172 1 86.62 105 LYS A C 1
ATOM 840 O O . LYS A 1 105 ? -18.344 11.633 25.031 1 86.62 105 LYS A O 1
ATOM 845 N N . LEU A 1 106 ? -19.172 11.344 22.953 1 88.12 106 LEU A N 1
ATOM 846 C CA . LEU A 1 106 ? -18.062 10.516 22.516 1 88.12 106 LEU A CA 1
ATOM 847 C C . LEU A 1 106 ? -17.078 11.32 21.672 1 88.12 106 LEU A C 1
ATOM 849 O O . LEU A 1 106 ? -16.125 10.758 21.125 1 88.12 106 LEU A O 1
ATOM 853 N N . CYS A 1 107 ? -17.344 12.555 21.578 1 88.69 107 CYS A N 1
ATOM 854 C CA . CYS A 1 107 ? -16.5 13.406 20.766 1 88.69 107 CYS A CA 1
ATOM 855 C C . CYS A 1 107 ? -15.094 13.508 21.344 1 88.69 107 CYS A C 1
ATOM 857 O O . CYS A 1 107 ? -14.922 13.992 22.469 1 88.69 107 CYS A O 1
ATOM 859 N N . CYS A 1 108 ? -14.117 13.133 20.594 1 88.75 108 CYS A N 1
ATOM 860 C CA . CYS A 1 108 ? -12.727 13.109 21.062 1 88.75 108 CYS A CA 1
ATOM 861 C C . CYS A 1 108 ? -12.203 14.523 21.266 1 88.75 108 CYS A C 1
ATOM 863 O O . CYS A 1 108 ? -11.398 14.758 22.172 1 88.75 108 CYS A O 1
ATOM 865 N N . ILE A 1 109 ? -12.68 15.461 20.484 1 91.12 109 ILE A N 1
ATOM 866 C CA . ILE A 1 109 ? -12.219 16.844 20.594 1 91.12 109 ILE A CA 1
ATOM 867 C C . ILE A 1 109 ? -12.75 17.469 21.875 1 91.12 109 ILE A C 1
ATOM 869 O O . ILE A 1 109 ? -11.992 18.047 22.656 1 91.12 109 ILE A O 1
ATOM 873 N N . ARG A 1 110 ? -14.008 17.344 22.141 1 92.06 110 ARG A N 1
ATOM 874 C CA . ARG A 1 110 ? -14.617 17.875 23.359 1 92.06 110 ARG A CA 1
ATOM 875 C C . ARG A 1 110 ? -13.953 17.281 24.594 1 92.06 110 ARG A C 1
ATOM 877 O O . ARG A 1 110 ? -13.664 18.016 25.547 1 92.06 110 ARG A O 1
ATOM 884 N N . THR A 1 111 ? -13.812 15.969 24.531 1 93.12 111 THR A N 1
ATOM 885 C CA . THR A 1 111 ? -13.203 15.273 25.656 1 93.12 111 THR A CA 1
ATOM 886 C C . THR A 1 111 ? -11.781 15.773 25.891 1 93.12 111 THR A C 1
ATOM 888 O O . THR A 1 111 ? -11.375 16 27.031 1 93.12 111 THR A O 1
ATOM 891 N N . SER A 1 112 ? -11.031 15.93 24.875 1 95.25 112 SER A N 1
ATOM 892 C CA . SER A 1 112 ? -9.648 16.391 24.984 1 95.25 112 SER A CA 1
ATOM 893 C C . SER A 1 112 ? -9.578 17.812 25.516 1 95.25 112 SER A C 1
ATOM 895 O O . SER A 1 112 ? -8.719 18.141 26.328 1 95.25 112 SER A O 1
ATOM 897 N N . ILE A 1 113 ? -10.469 18.688 25.062 1 95.25 113 ILE A N 1
ATOM 898 C CA . ILE A 1 113 ? -10.508 20.062 25.516 1 95.25 113 ILE A CA 1
ATOM 899 C C . ILE A 1 113 ? -10.836 20.109 27 1 95.25 113 ILE A C 1
ATOM 901 O O . ILE A 1 113 ? -10.164 20.797 27.781 1 95.25 113 ILE A O 1
ATOM 905 N N . SER A 1 114 ? -11.852 19.375 27.375 1 94.62 114 SER A N 1
ATOM 906 C CA . SER A 1 114 ? -12.258 19.312 28.766 1 94.62 114 SER A CA 1
ATOM 907 C C . SER A 1 114 ? -11.125 18.828 29.656 1 94.62 114 SER A C 1
ATOM 909 O O . SER A 1 114 ? -10.852 19.406 30.719 1 94.62 114 SER A O 1
ATOM 911 N N . LYS A 1 115 ? -10.562 17.766 29.188 1 95.31 115 LYS A N 1
ATOM 912 C CA . LYS A 1 115 ? -9.438 17.203 29.938 1 95.31 115 LYS A CA 1
ATOM 913 C C . LYS A 1 115 ? -8.297 18.219 30.047 1 95.31 115 LYS A C 1
ATOM 915 O O . LYS A 1 115 ? -7.668 18.344 31.094 1 95.31 115 LYS A O 1
ATOM 920 N N . ALA A 1 116 ? -8.016 18.922 29 1 96.25 116 ALA A N 1
ATOM 921 C CA . ALA A 1 116 ? -6.949 19.906 28.969 1 96.25 116 ALA A CA 1
ATOM 922 C C . ALA A 1 116 ? -7.219 21.047 29.953 1 96.25 116 ALA A C 1
ATOM 924 O O . ALA A 1 116 ? -6.312 21.469 30.672 1 96.25 116 ALA A O 1
ATOM 925 N N . PHE A 1 117 ? -8.414 21.547 30.047 1 96.44 117 PHE A N 1
ATOM 926 C CA . PHE A 1 117 ? -8.773 22.594 31 1 96.44 117 PHE A CA 1
ATOM 927 C C . PHE A 1 117 ? -8.648 22.078 32.438 1 96.44 117 PHE A C 1
ATOM 929 O O . PHE A 1 117 ? -8.156 22.781 33.312 1 96.44 117 PHE A O 1
ATOM 936 N N . TYR A 1 118 ? -9.094 20.859 32.594 1 95.25 118 TYR A N 1
ATOM 937 C CA . TYR A 1 118 ? -9.07 20.266 33.906 1 95.25 118 TYR A CA 1
ATOM 938 C C . TYR A 1 118 ? -7.641 20.062 34.406 1 95.25 118 TYR A C 1
ATOM 940 O O . TYR A 1 118 ? -7.312 20.406 35.531 1 95.25 118 TYR A O 1
ATOM 948 N N . GLU A 1 119 ? -6.824 19.594 33.562 1 96.19 119 GLU A N 1
ATOM 949 C CA . GLU A 1 119 ? -5.445 19.266 33.938 1 96.19 119 GLU A CA 1
ATOM 950 C C . GLU A 1 119 ? -4.531 20.469 33.719 1 96.19 119 GLU A C 1
ATOM 952 O O . GLU A 1 119 ? -3.361 20.453 34.125 1 96.19 119 GLU A O 1
ATOM 957 N N . LYS A 1 120 ? -5.062 21.547 33.094 1 94.94 120 LYS A N 1
ATOM 958 C CA . LYS A 1 120 ? -4.273 22.719 32.75 1 94.94 120 LYS A CA 1
ATOM 959 C C . LYS A 1 120 ? -3.049 22.344 31.906 1 94.94 120 LYS A C 1
ATOM 961 O O . LYS A 1 120 ? -1.93 22.75 32.219 1 94.94 120 LYS A O 1
ATOM 966 N N . ARG A 1 121 ? -3.432 21.484 30.906 1 93.38 121 ARG A N 1
ATOM 967 C CA . ARG A 1 121 ? -2.4 21 30 1 93.38 121 ARG A CA 1
ATOM 968 C C . ARG A 1 121 ? -2.842 21.156 28.547 1 93.38 121 ARG A C 1
ATOM 970 O O . ARG A 1 121 ? -3.975 21.547 28.266 1 93.38 121 ARG A O 1
ATOM 977 N N . SER A 1 122 ? -1.892 20.844 27.641 1 93.62 122 SER A N 1
ATOM 978 C CA . SER A 1 122 ? -2.145 20.984 26.219 1 93.62 122 SER A CA 1
ATOM 979 C C . SER A 1 122 ? -2.301 19.625 25.547 1 93.62 122 SER A C 1
ATOM 981 O O . SER A 1 122 ? -2.031 18.594 26.156 1 93.62 122 SER A O 1
ATOM 983 N N . PHE A 1 123 ? -2.9 19.578 24.453 1 93.94 123 PHE A N 1
ATOM 984 C CA . PHE A 1 123 ? -2.947 18.375 23.609 1 93.94 123 PHE A CA 1
ATOM 985 C C . PHE A 1 123 ? -2.529 18.703 22.188 1 93.94 123 PHE A C 1
ATOM 987 O O . PHE A 1 123 ? -2.588 19.859 21.766 1 93.94 123 PHE A O 1
ATOM 994 N N . LYS A 1 124 ? -2.066 17.609 21.484 1 92.06 124 LYS A N 1
ATOM 995 C CA . LYS A 1 124 ? -1.543 17.875 20.141 1 92.06 124 LYS A CA 1
ATOM 996 C C . LYS A 1 124 ? -2.064 16.844 19.141 1 92.06 124 LYS A C 1
ATOM 998 O O . LYS A 1 124 ? -2.25 15.672 19.484 1 92.06 124 LYS A O 1
ATOM 1003 N N . LYS A 1 125 ? -2.301 17.422 17.969 1 90.69 125 LYS A N 1
ATOM 1004 C CA . LYS A 1 125 ? -2.451 16.656 16.734 1 90.69 125 LYS A CA 1
ATOM 1005 C C . LYS A 1 125 ? -3.537 15.594 16.875 1 90.69 125 LYS A C 1
ATOM 1007 O O . LYS A 1 125 ? -3.307 14.422 16.562 1 90.69 125 LYS A O 1
ATOM 1012 N N . LEU A 1 126 ? -4.66 16.016 17.25 1 92.56 126 LEU A N 1
ATOM 1013 C CA . LEU A 1 126 ? -5.836 15.141 17.203 1 92.56 126 LEU A CA 1
ATOM 1014 C C . LEU A 1 126 ? -6.516 15.211 15.836 1 92.56 126 LEU A C 1
ATOM 1016 O O . LEU A 1 126 ? -6.688 16.297 15.281 1 92.56 126 LEU A O 1
ATOM 1020 N N . ASP A 1 127 ? -6.832 14.156 15.438 1 89.69 127 ASP A N 1
ATOM 1021 C CA . ASP A 1 127 ? -7.484 14.102 14.133 1 89.69 127 ASP A CA 1
ATOM 1022 C C . ASP A 1 127 ? -8.984 14.344 14.258 1 89.69 127 ASP A C 1
ATOM 1024 O O . ASP A 1 127 ? -9.625 13.859 15.195 1 89.69 127 ASP A O 1
ATOM 1028 N N . ALA A 1 128 ? -9.461 15.148 13.32 1 88.81 128 ALA A N 1
ATOM 1029 C CA . ALA A 1 128 ? -10.906 15.398 13.281 1 88.81 128 ALA A CA 1
ATOM 1030 C C . ALA A 1 128 ? -11.367 15.711 11.859 1 88.81 128 ALA A C 1
ATOM 1032 O O . ALA A 1 128 ? -10.539 15.93 10.969 1 88.81 128 ALA A O 1
ATOM 1033 N N . SER A 1 129 ? -12.648 15.641 11.688 1 87 129 SER A N 1
ATOM 1034 C CA . SER A 1 129 ? -13.266 15.992 10.406 1 87 129 SER A CA 1
ATOM 1035 C C . SER A 1 129 ? -14.195 17.188 10.562 1 87 129 SER A C 1
ATOM 1037 O O . SER A 1 129 ? -14.93 17.297 11.539 1 87 129 SER A O 1
ATOM 1039 N N . MET A 1 130 ? -13.969 18.078 9.656 1 83.06 130 MET A N 1
ATOM 1040 C CA . MET A 1 130 ? -14.812 19.266 9.672 1 83.06 130 MET A CA 1
ATOM 1041 C C . MET A 1 130 ? -15.32 19.594 8.273 1 83.06 130 MET A C 1
ATOM 1043 O O . MET A 1 130 ? -14.938 18.938 7.301 1 83.06 130 MET A O 1
ATOM 1047 N N . GLN A 1 131 ? -16.281 20.438 8.328 1 83.62 131 GLN A N 1
ATOM 1048 C CA . GLN A 1 131 ? -16.812 20.938 7.062 1 83.62 131 GLN A CA 1
ATOM 1049 C C . GLN A 1 131 ? -16.578 22.438 6.93 1 83.62 131 GLN A C 1
ATOM 1051 O O . GLN A 1 131 ? -16.938 23.203 7.82 1 83.62 131 GLN A O 1
ATOM 1056 N N . LEU A 1 132 ? -15.812 22.719 5.934 1 76.25 132 LEU A N 1
ATOM 1057 C CA . LEU A 1 132 ? -15.531 24.141 5.723 1 76.25 132 LEU A CA 1
ATOM 1058 C C . LEU A 1 132 ? -16.438 24.719 4.637 1 76.25 132 LEU A C 1
ATOM 1060 O O . LEU A 1 132 ? -16.766 24.031 3.668 1 76.25 132 LEU A O 1
ATOM 1064 N N . LEU A 1 133 ? -16.922 25.828 4.965 1 72.44 133 LEU A N 1
ATOM 1065 C CA . LEU A 1 133 ? -17.797 26.484 3.992 1 72.44 133 LEU A CA 1
ATOM 1066 C C . LEU A 1 133 ? -16.969 27.172 2.906 1 72.44 133 LEU A C 1
ATOM 1068 O O . LEU A 1 133 ? -15.922 27.75 3.189 1 72.44 133 LEU A O 1
ATOM 1072 N N . SER A 1 134 ? -17.312 26.891 1.651 1 63.97 134 SER A N 1
ATOM 1073 C CA . SER A 1 134 ? -16.688 27.594 0.542 1 63.97 134 SER A CA 1
ATOM 1074 C C . SER A 1 134 ? -16.938 29.094 0.622 1 63.97 134 SER A C 1
ATOM 1076 O O . SER A 1 134 ? -17.797 29.547 1.384 1 63.97 134 SER A O 1
ATOM 1078 N N . GLU A 1 135 ? -16.078 29.844 -0.143 1 62.31 135 GLU A N 1
ATOM 1079 C CA . GLU A 1 135 ? -16.203 31.297 -0.168 1 62.31 135 GLU A CA 1
ATOM 1080 C C . GLU A 1 135 ? -17.641 31.734 -0.441 1 62.31 135 GLU A C 1
ATOM 1082 O O . GLU A 1 135 ? -18.109 32.719 0.123 1 62.31 135 GLU A O 1
ATOM 1087 N N . ASP A 1 136 ? -18.234 30.969 -1.271 1 60.59 136 ASP A N 1
ATOM 1088 C CA . ASP A 1 136 ? -19.594 31.344 -1.662 1 60.59 136 ASP A CA 1
ATOM 1089 C C . ASP A 1 136 ? -20.625 30.766 -0.704 1 60.59 136 ASP A C 1
ATOM 1091 O O . ASP A 1 136 ? -21.828 30.906 -0.919 1 60.59 136 ASP A O 1
ATOM 1095 N N . GLU A 1 137 ? -20.266 30.344 0.475 1 64.19 137 GLU A N 1
ATOM 1096 C CA . GLU A 1 137 ? -21.078 29.766 1.538 1 64.19 137 GLU A CA 1
ATOM 1097 C C . GLU A 1 137 ? -22 28.672 0.994 1 64.19 137 GLU A C 1
ATOM 1099 O O . GLU A 1 137 ? -22.984 28.312 1.642 1 64.19 137 GLU A O 1
ATOM 1104 N N . LYS A 1 138 ? -21.875 28.281 -0.272 1 62.62 138 LYS A N 1
ATOM 1105 C CA . LYS A 1 138 ? -22.828 27.375 -0.903 1 62.62 138 LYS A CA 1
ATOM 1106 C C . LYS A 1 138 ? -22.312 25.938 -0.858 1 62.62 138 LYS A C 1
ATOM 1108 O O . LYS A 1 138 ? -23.109 25 -0.827 1 62.62 138 LYS A O 1
ATOM 1113 N N . THR A 1 139 ? -21 25.891 -0.803 1 69.44 139 THR A N 1
ATOM 1114 C CA . THR A 1 139 ? -20.516 24.516 -0.905 1 69.44 139 THR A CA 1
ATOM 1115 C C . THR A 1 139 ? -19.766 24.109 0.361 1 69.44 139 THR A C 1
ATOM 1117 O O . THR A 1 139 ? -18.953 24.891 0.888 1 69.44 139 THR A O 1
ATOM 1120 N N . VAL A 1 140 ? -20.25 23.031 0.926 1 73.81 140 VAL A N 1
ATOM 1121 C CA . VAL A 1 140 ? -19.594 22.422 2.076 1 73.81 140 VAL A CA 1
ATOM 1122 C C . VAL A 1 140 ? -18.531 21.438 1.601 1 73.81 140 VAL A C 1
ATOM 1124 O O . VAL A 1 140 ? -18.828 20.531 0.811 1 73.81 140 VAL A O 1
ATOM 1127 N N . ILE A 1 141 ? -17.312 21.781 1.98 1 79.81 141 ILE A N 1
ATOM 1128 C CA . ILE A 1 141 ? -16.219 20.891 1.593 1 79.81 141 ILE A CA 1
ATOM 1129 C C . ILE A 1 141 ? -15.719 20.125 2.816 1 79.81 141 ILE A C 1
ATOM 1131 O O . ILE A 1 141 ? -15.211 20.734 3.768 1 79.81 141 ILE A O 1
ATOM 1135 N N . PRO A 1 142 ? -16 18.844 2.795 1 85.62 142 PRO A N 1
ATOM 1136 C CA . PRO A 1 142 ? -15.438 18.062 3.896 1 85.62 142 PRO A CA 1
ATOM 1137 C C . PRO A 1 142 ? -13.914 18.109 3.938 1 85.62 142 PRO A C 1
ATOM 1139 O O . PRO A 1 142 ? -13.258 18.031 2.895 1 85.62 142 PRO A O 1
ATOM 1142 N N . CYS A 1 143 ? -13.414 18.344 5.109 1 89.81 143 CYS A N 1
ATOM 1143 C CA . CYS A 1 143 ? -11.961 18.453 5.258 1 89.81 143 CYS A CA 1
ATOM 1144 C C . CYS A 1 143 ? -11.484 17.656 6.465 1 89.81 143 CYS A C 1
ATOM 1146 O O . CYS A 1 143 ? -12.203 17.516 7.453 1 89.81 143 CYS A O 1
ATOM 1148 N N . ASP A 1 144 ? -10.367 17.047 6.34 1 91.75 144 ASP A N 1
ATOM 1149 C CA . ASP A 1 144 ? -9.648 16.453 7.461 1 91.75 144 ASP A CA 1
ATOM 1150 C C . ASP A 1 144 ? -8.711 17.469 8.109 1 91.75 144 ASP A C 1
ATOM 1152 O O . ASP A 1 144 ? -7.984 18.188 7.422 1 91.75 144 ASP A O 1
ATOM 1156 N N . VAL A 1 145 ? -8.82 17.5 9.477 1 93 145 VAL A N 1
ATOM 1157 C CA . VAL A 1 145 ? -8.008 18.516 10.133 1 93 145 VAL A CA 1
ATOM 1158 C C . VAL A 1 145 ? -7.25 17.906 11.305 1 93 145 VAL A C 1
ATOM 1160 O O . VAL A 1 145 ? -7.625 16.844 11.812 1 93 145 VAL A O 1
ATOM 1163 N N . SER A 1 146 ? -6.18 18.5 11.609 1 94.56 146 SER A N 1
ATOM 1164 C CA . SER A 1 146 ? -5.422 18.219 12.828 1 94.56 146 SER A CA 1
ATOM 1165 C C . SER A 1 146 ? -5.617 19.328 13.852 1 94.56 146 SER A C 1
ATOM 1167 O O . SER A 1 146 ? -5.395 20.516 13.555 1 94.56 146 SER A O 1
ATOM 1169 N N . VAL A 1 147 ? -6.039 18.969 15.062 1 95.62 147 VAL A N 1
ATOM 1170 C CA . VAL A 1 147 ? -6.391 19.969 16.078 1 95.62 147 VAL A CA 1
ATOM 1171 C C . VAL A 1 147 ? -5.434 19.859 17.266 1 95.62 147 VAL A C 1
ATOM 1173 O O . VAL A 1 147 ? -5.195 18.75 17.766 1 95.62 147 VAL A O 1
ATOM 1176 N N . SER A 1 148 ? -4.883 20.922 17.625 1 96.62 148 SER A N 1
ATOM 1177 C CA . SER A 1 148 ? -4.082 21.031 18.844 1 96.62 148 SER A CA 1
ATOM 1178 C C . SER A 1 148 ? -4.613 22.141 19.75 1 96.62 148 SER A C 1
ATOM 1180 O O . SER A 1 148 ? -5.172 23.125 19.281 1 96.62 148 SER A O 1
ATOM 1182 N N . GLY A 1 149 ? -4.473 21.953 21.031 1 96.62 149 GLY A N 1
ATOM 1183 C CA . GLY A 1 149 ? -4.938 22.938 22 1 96.62 149 GLY A CA 1
ATOM 1184 C C . GLY A 1 149 ? -3.91 23.25 23.078 1 96.62 149 GLY A C 1
ATOM 1185 O O . GLY A 1 149 ? -3.283 22.344 23.625 1 96.62 149 GLY A O 1
ATOM 1186 N N . THR A 1 150 ? -3.717 24.5 23.297 1 96.44 150 THR A N 1
ATOM 1187 C CA . THR A 1 150 ? -2.797 24.953 24.328 1 96.44 150 THR A CA 1
ATOM 1188 C C . THR A 1 150 ? -3.543 25.703 25.422 1 96.44 150 THR A C 1
ATOM 1190 O O . THR A 1 150 ? -4.199 26.719 25.156 1 96.44 150 THR A O 1
ATOM 1193 N N . TYR A 1 151 ? -3.377 25.219 26.594 1 96.69 151 TYR A N 1
ATOM 1194 C CA . TYR A 1 151 ? -3.967 25.875 27.75 1 96.69 151 TYR A CA 1
ATOM 1195 C C . TYR A 1 151 ? -3.146 27.094 28.172 1 96.69 151 TYR A C 1
ATOM 1197 O O . TYR A 1 151 ? -1.915 27.062 28.141 1 96.69 151 TYR A O 1
ATOM 1205 N N . LEU A 1 152 ? -3.844 28.219 28.469 1 94.75 152 LEU A N 1
ATOM 1206 C CA . LEU A 1 152 ? -3.131 29.391 28.938 1 94.75 152 LEU A CA 1
ATOM 1207 C C . LEU A 1 152 ? -4.059 30.297 29.75 1 94.75 152 LEU A C 1
ATOM 1209 O O . LEU A 1 152 ? -5.27 30.078 29.766 1 94.75 152 LEU A O 1
ATOM 1213 N N . LYS A 1 153 ? -3.42 31.219 30.406 1 94 153 LYS A N 1
ATOM 1214 C CA . LYS A 1 153 ? -4.148 32.25 31.125 1 94 153 LYS A CA 1
ATOM 1215 C C . LYS A 1 153 ? -3.932 33.625 30.5 1 94 153 LYS A C 1
ATOM 1217 O O . LYS A 1 153 ? -2.793 34.031 30.281 1 94 153 LYS A O 1
ATOM 1222 N N . ILE A 1 154 ? -5 34.219 30.094 1 91.44 154 ILE A N 1
ATOM 1223 C CA . ILE A 1 154 ? -4.93 35.562 29.531 1 91.44 154 ILE A CA 1
ATOM 1224 C C . ILE A 1 154 ? -5.715 36.531 30.406 1 91.44 154 ILE A C 1
ATOM 1226 O O . ILE A 1 154 ? -6.91 36.344 30.641 1 91.44 154 ILE A O 1
ATOM 1230 N N . ASN A 1 155 ? -5.102 37.625 30.859 1 87.62 155 ASN A N 1
ATOM 1231 C CA . ASN A 1 155 ? -5.73 38.625 31.719 1 87.62 155 ASN A CA 1
ATOM 1232 C C . ASN A 1 155 ? -6.445 37.969 32.906 1 87.62 155 ASN A C 1
ATOM 1234 O O . ASN A 1 155 ? -7.586 38.344 33.219 1 87.62 155 ASN A O 1
ATOM 1238 N N . GLY A 1 156 ? -5.902 36.906 33.406 1 88.69 156 GLY A N 1
ATOM 1239 C CA . GLY A 1 156 ? -6.406 36.25 34.625 1 88.69 156 GLY A CA 1
ATOM 1240 C C . GLY A 1 156 ? -7.477 35.219 34.312 1 88.69 156 GLY A C 1
ATOM 1241 O O . GLY A 1 156 ? -7.922 34.5 35.219 1 88.69 156 GLY A O 1
ATOM 1242 N N . GLU A 1 157 ? -7.902 35.094 33.125 1 93 157 GLU A N 1
ATOM 1243 C CA . GLU A 1 157 ? -8.93 34.156 32.75 1 93 157 GLU A CA 1
ATOM 1244 C C . GLU A 1 157 ? -8.32 32.938 32.062 1 93 157 GLU A C 1
ATOM 1246 O O . GLU A 1 157 ? -7.367 33.062 31.281 1 93 157 GLU A O 1
ATOM 1251 N N . GLU A 1 158 ? -8.945 31.812 32.406 1 95.5 158 GLU A N 1
ATOM 1252 C CA . GLU A 1 158 ? -8.5 30.594 31.734 1 95.5 158 GLU A CA 1
ATOM 1253 C C . GLU A 1 158 ? -9.023 30.516 30.312 1 95.5 158 GLU A C 1
ATOM 1255 O O . GLU A 1 158 ? -10.227 30.656 30.062 1 95.5 158 GLU A O 1
ATOM 1260 N N . ARG A 1 159 ? -8.102 30.281 29.391 1 97.25 159 ARG A N 1
ATOM 1261 C CA . ARG A 1 159 ? -8.422 30.188 27.969 1 97.25 159 ARG A CA 1
ATOM 1262 C C . ARG A 1 159 ? -7.645 29.047 27.328 1 97.25 159 ARG A C 1
ATOM 1264 O O . ARG A 1 159 ? -6.805 28.406 27.969 1 97.25 159 ARG A O 1
ATOM 1271 N N . MET A 1 160 ? -8.047 28.672 26.156 1 97.31 160 MET A N 1
ATOM 1272 C CA . MET A 1 160 ? -7.324 27.719 25.312 1 97.31 160 MET A CA 1
ATOM 1273 C C . MET A 1 160 ? -7.242 28.219 23.875 1 97.31 160 MET A C 1
ATOM 1275 O O . MET A 1 160 ? -8.211 28.766 23.344 1 97.31 160 MET A O 1
ATOM 1279 N N . VAL A 1 161 ? -6.078 28.094 23.312 1 97.5 161 VAL A N 1
ATOM 1280 C CA . VAL A 1 161 ? -5.91 28.375 21.891 1 97.5 161 VAL A CA 1
ATOM 1281 C C . VAL A 1 161 ? -5.934 27.078 21.094 1 97.5 161 VAL A C 1
ATOM 1283 O O . VAL A 1 161 ? -5.039 26.234 21.234 1 97.5 161 VAL A O 1
ATOM 1286 N N . LEU A 1 162 ? -6.965 26.906 20.297 1 97.19 162 LEU A N 1
ATOM 1287 C CA . LEU A 1 162 ? -7.043 25.781 19.391 1 97.19 162 LEU A CA 1
ATOM 1288 C C . LEU A 1 162 ? -6.398 26.109 18.047 1 97.19 162 LEU A C 1
ATOM 1290 O O . LEU A 1 162 ? -6.629 27.188 17.5 1 97.19 162 LEU A O 1
ATOM 1294 N N . THR A 1 163 ? -5.566 25.234 17.609 1 96.88 163 THR A N 1
ATOM 1295 C CA . THR A 1 163 ? -4.969 25.312 16.281 1 96.88 163 THR A CA 1
ATOM 1296 C C . THR A 1 163 ? -5.512 24.203 15.375 1 96.88 163 THR A C 1
ATOM 1298 O O . THR A 1 163 ? -5.391 23.031 15.688 1 96.88 163 THR A O 1
ATOM 1301 N N . VAL A 1 164 ? -6.121 24.609 14.305 1 95.31 164 VAL A N 1
ATOM 1302 C CA . VAL A 1 164 ? -6.734 23.656 13.383 1 95.31 164 VAL A CA 1
ATOM 1303 C C . VAL A 1 164 ? -6.059 23.75 12.016 1 95.31 164 VAL A C 1
ATOM 1305 O O . VAL A 1 164 ? -6.125 24.781 11.352 1 95.31 164 VAL A O 1
ATOM 1308 N N . TYR A 1 165 ? -5.449 22.688 11.625 1 94 165 TYR A N 1
ATOM 1309 C CA . TYR A 1 165 ? -4.723 22.656 10.359 1 94 165 TYR A CA 1
ATOM 1310 C C . TYR A 1 165 ? -5.375 21.688 9.383 1 94 165 TYR A C 1
ATOM 1312 O O . TYR A 1 165 ? -5.707 20.562 9.742 1 94 165 TYR A O 1
ATOM 1320 N N . ASP A 1 166 ? -5.504 22.109 8.133 1 91.56 166 ASP A N 1
ATOM 1321 C CA . ASP A 1 166 ? -6.109 21.297 7.078 1 91.56 166 ASP A CA 1
ATOM 1322 C C . ASP A 1 166 ? -5.113 20.281 6.527 1 91.56 166 ASP A C 1
ATOM 1324 O O . ASP A 1 166 ? -4.148 20.641 5.855 1 91.56 166 ASP A O 1
ATOM 1328 N N . VAL A 1 167 ? -5.445 19.031 6.793 1 92.5 167 VAL A N 1
ATOM 1329 C CA . VAL A 1 167 ? -4.551 17.984 6.324 1 92.5 167 VAL A CA 1
ATOM 1330 C C . VAL A 1 167 ? -5.281 17.094 5.312 1 92.5 167 VAL A C 1
ATOM 1332 O O . VAL A 1 167 ? -4.973 15.914 5.176 1 92.5 167 VAL A O 1
ATOM 1335 N N . THR A 1 168 ? -6.172 17.609 4.633 1 91.06 168 THR A N 1
ATOM 1336 C CA . THR A 1 168 ? -7.031 16.859 3.727 1 91.06 168 THR A CA 1
ATOM 1337 C C . THR A 1 168 ? -6.203 16.188 2.635 1 91.06 168 THR A C 1
ATOM 1339 O O . THR A 1 168 ? -6.363 14.992 2.383 1 91.06 168 THR A O 1
ATOM 1342 N N . GLU A 1 169 ? -5.363 16.875 2.025 1 88.19 169 GLU A N 1
ATOM 1343 C CA . GLU A 1 169 ? -4.57 16.344 0.923 1 88.19 169 GLU A CA 1
ATOM 1344 C C . GLU A 1 169 ? -3.686 15.188 1.387 1 88.19 169 GLU A C 1
ATOM 1346 O O . GLU A 1 169 ? -3.602 14.156 0.717 1 88.19 169 GLU A O 1
ATOM 1351 N N . LEU A 1 170 ? -3.09 15.414 2.523 1 89.5 170 LEU A N 1
ATOM 1352 C CA . LEU A 1 170 ? -2.215 14.383 3.072 1 89.5 170 LEU A CA 1
ATOM 1353 C C . LEU A 1 170 ? -3.01 13.133 3.438 1 89.5 170 LEU A C 1
ATOM 1355 O O . LEU A 1 170 ? -2.574 12.016 3.164 1 89.5 170 LEU A O 1
ATOM 1359 N N . ARG A 1 171 ? -4.117 13.328 3.979 1 90.31 171 ARG A N 1
ATOM 1360 C CA . ARG A 1 171 ? -4.969 12.211 4.379 1 90.31 171 ARG A CA 1
ATOM 1361 C C . ARG A 1 171 ? -5.508 11.477 3.158 1 90.31 171 ARG A C 1
ATOM 1363 O O . ARG A 1 171 ? -5.613 10.25 3.166 1 90.31 171 ARG A O 1
ATOM 1370 N N . ASN A 1 172 ? -5.848 12.211 2.162 1 89.38 172 ASN A N 1
ATOM 1371 C CA . ASN A 1 172 ? -6.305 11.586 0.927 1 89.38 172 ASN A CA 1
ATOM 1372 C C . ASN A 1 172 ? -5.223 10.711 0.308 1 89.38 172 ASN A C 1
ATOM 1374 O O . ASN A 1 172 ? -5.508 9.609 -0.167 1 89.38 172 ASN A O 1
ATOM 1378 N N . MET A 1 173 ? -4.082 11.203 0.318 1 89.44 173 MET A N 1
ATOM 1379 C CA . MET A 1 173 ? -2.967 10.422 -0.198 1 89.44 173 MET A CA 1
ATOM 1380 C C . MET A 1 173 ? -2.77 9.148 0.624 1 89.44 173 MET A C 1
ATOM 1382 O O . MET A 1 173 ? -2.523 8.078 0.068 1 89.44 173 MET A O 1
ATOM 1386 N N . GLN A 1 174 ? -2.875 9.258 1.846 1 89.44 174 GLN A N 1
ATOM 1387 C CA . GLN A 1 174 ? -2.766 8.102 2.73 1 89.44 174 GLN A CA 1
ATOM 1388 C C . GLN A 1 174 ? -3.848 7.074 2.424 1 89.44 174 GLN A C 1
ATOM 1390 O O . GLN A 1 174 ? -3.568 5.875 2.359 1 89.44 174 GLN A O 1
ATOM 1395 N N . ARG A 1 175 ? -5.012 7.57 2.283 1 88.12 175 ARG A N 1
ATOM 1396 C CA . ARG A 1 175 ? -6.125 6.676 1.978 1 88.12 175 ARG A CA 1
ATOM 1397 C C . ARG A 1 175 ? -5.895 5.945 0.66 1 88.12 175 ARG A C 1
ATOM 1399 O O . ARG A 1 175 ? -6.137 4.738 0.562 1 88.12 175 ARG A O 1
ATOM 1406 N N . LEU A 1 176 ? -5.461 6.684 -0.274 1 87.81 176 LEU A N 1
ATOM 1407 C CA . LEU A 1 176 ? -5.191 6.078 -1.574 1 87.81 176 LEU A CA 1
ATOM 1408 C C . LEU A 1 176 ? -4.117 5 -1.46 1 87.81 176 LEU A C 1
ATOM 1410 O O . LEU A 1 176 ? -4.273 3.906 -2.006 1 87.81 176 LEU A O 1
ATOM 1414 N N . LEU A 1 177 ? -3.092 5.324 -0.74 1 88.94 177 LEU A N 1
ATOM 1415 C CA . LEU A 1 177 ? -2.012 4.363 -0.548 1 88.94 177 LEU A CA 1
ATOM 1416 C C . LEU A 1 177 ? -2.51 3.127 0.195 1 88.94 177 LEU A C 1
ATOM 1418 O O . LEU A 1 177 ? -2.107 2.004 -0.119 1 88.94 177 LEU A O 1
ATOM 1422 N N . ASP A 1 178 ? -3.309 3.266 1.093 1 89.25 178 ASP A N 1
ATOM 1423 C CA . ASP A 1 178 ? -3.852 2.158 1.873 1 89.25 178 ASP A CA 1
ATOM 1424 C C . ASP A 1 178 ? -4.707 1.241 1.003 1 89.25 178 ASP A C 1
ATOM 1426 O O . ASP A 1 178 ? -4.625 0.016 1.113 1 89.25 178 ASP A O 1
ATOM 1430 N N . VAL A 1 179 ? -5.492 1.89 0.18 1 85.62 179 VAL A N 1
ATOM 1431 C CA . VAL A 1 179 ? -6.324 1.118 -0.736 1 85.62 179 VAL A CA 1
ATOM 1432 C C . VAL A 1 179 ? -5.438 0.303 -1.677 1 85.62 179 VAL A C 1
ATOM 1434 O O . VAL A 1 179 ? -5.68 -0.887 -1.892 1 85.62 179 VAL A O 1
ATOM 1437 N N . GLU A 1 180 ? -4.48 1.002 -2.15 1 84.06 180 GLU A N 1
ATOM 1438 C CA . GLU A 1 180 ? -3.566 0.316 -3.059 1 84.06 180 GLU A CA 1
ATOM 1439 C C . GLU A 1 180 ? -2.848 -0.832 -2.357 1 84.06 180 GLU A C 1
ATOM 1441 O O . GLU A 1 180 ? -2.66 -1.902 -2.938 1 84.06 180 GLU A O 1
ATOM 1446 N N . ARG A 1 181 ? -2.443 -0.551 -1.221 1 85.88 181 ARG A N 1
ATOM 1447 C CA . ARG A 1 181 ? -1.799 -1.575 -0.404 1 85.88 181 ARG A CA 1
ATOM 1448 C C . ARG A 1 181 ? -2.729 -2.764 -0.183 1 85.88 181 ARG A C 1
ATOM 1450 O O . ARG A 1 181 ? -2.334 -3.914 -0.392 1 85.88 181 ARG A O 1
ATOM 1457 N N . GLU A 1 182 ? -3.895 -2.541 0.198 1 84 182 GLU A N 1
ATOM 1458 C CA . GLU A 1 182 ? -4.879 -3.592 0.453 1 84 182 GLU A CA 1
ATOM 1459 C C . GLU A 1 182 ? -5.16 -4.402 -0.809 1 84 182 GLU A C 1
ATOM 1461 O O . GLU A 1 182 ? -5.316 -5.621 -0.747 1 84 182 GLU A O 1
ATOM 1466 N N . ASN A 1 183 ? -5.246 -3.697 -1.841 1 79.5 183 ASN A N 1
ATOM 1467 C CA . ASN A 1 183 ? -5.465 -4.371 -3.117 1 79.5 183 ASN A CA 1
ATOM 1468 C C . ASN A 1 183 ? -4.316 -5.316 -3.459 1 79.5 183 ASN A C 1
ATOM 1470 O O . ASN A 1 183 ? -4.543 -6.438 -3.91 1 79.5 183 ASN A O 1
ATOM 1474 N N . ALA A 1 184 ? -3.18 -4.801 -3.246 1 76.81 184 ALA A N 1
ATOM 1475 C CA . ALA A 1 184 ? -2.002 -5.613 -3.543 1 76.81 184 ALA A CA 1
ATOM 1476 C C . ALA A 1 184 ? -1.942 -6.84 -2.641 1 76.81 184 ALA A C 1
ATOM 1478 O O . ALA A 1 184 ? -1.63 -7.941 -3.1 1 76.81 184 ALA A O 1
ATOM 1479 N N . ILE A 1 185 ? -2.246 -6.652 -1.429 1 76.44 185 ILE A N 1
ATOM 1480 C CA . ILE A 1 185 ? -2.246 -7.746 -0.462 1 76.44 185 ILE A CA 1
ATOM 1481 C C . ILE A 1 185 ? -3.311 -8.773 -0.843 1 76.44 185 ILE A C 1
ATOM 1483 O O . ILE A 1 185 ? -3.055 -9.977 -0.819 1 76.44 185 ILE A O 1
ATOM 1487 N N . SER A 1 186 ? -4.43 -8.312 -1.153 1 72.88 186 SER A N 1
ATOM 1488 C CA . SER A 1 186 ? -5.527 -9.188 -1.561 1 72.88 186 SER A CA 1
ATOM 1489 C C . SER A 1 186 ? -5.16 -9.992 -2.803 1 72.88 186 SER A C 1
ATOM 1491 O O . SER A 1 186 ? -5.441 -11.188 -2.881 1 72.88 186 SER A O 1
ATOM 1493 N N . ALA A 1 187 ? -4.566 -9.289 -3.725 1 70.12 187 ALA A N 1
ATOM 1494 C CA . ALA A 1 187 ? -4.137 -9.961 -4.945 1 70.12 187 ALA A CA 1
ATOM 1495 C C . ALA A 1 187 ? -3.127 -11.07 -4.641 1 70.12 187 ALA A C 1
ATOM 1497 O O . ALA A 1 187 ? -3.195 -12.156 -5.211 1 70.12 187 ALA A O 1
ATOM 1498 N N . ASP A 1 188 ? -2.246 -10.852 -3.789 1 70.56 188 ASP A N 1
ATOM 1499 C CA . ASP A 1 188 ? -1.232 -11.82 -3.373 1 70.56 188 ASP A CA 1
ATOM 1500 C C . ASP A 1 188 ? -1.872 -13.031 -2.705 1 70.56 188 ASP A C 1
ATOM 1502 O O . ASP A 1 188 ? -1.495 -14.172 -2.988 1 70.56 188 ASP A O 1
ATOM 1506 N N . LYS A 1 189 ? -2.789 -12.742 -1.863 1 67.56 189 LYS A N 1
ATOM 1507 C CA . LYS A 1 189 ? -3.49 -13.82 -1.177 1 67.56 189 LYS A CA 1
ATOM 1508 C C . LYS A 1 189 ? -4.25 -14.695 -2.166 1 67.56 189 LYS A C 1
ATOM 1510 O O . LYS A 1 189 ? -4.254 -15.922 -2.043 1 67.56 189 LYS A O 1
ATOM 1515 N N . LEU A 1 190 ? -4.949 -14.062 -3.055 1 64.5 190 LEU A N 1
ATOM 1516 C CA . LEU A 1 190 ? -5.703 -14.797 -4.07 1 64.5 190 LEU A CA 1
ATOM 1517 C C . LEU A 1 190 ? -4.781 -15.664 -4.91 1 64.5 190 LEU A C 1
ATOM 1519 O O . LEU A 1 190 ? -5.109 -16.812 -5.211 1 64.5 190 LEU A O 1
ATOM 1523 N N . LYS A 1 191 ? -3.725 -15.055 -5.203 1 68.75 191 LYS A N 1
ATOM 1524 C CA . LYS A 1 191 ? -2.764 -15.805 -6.004 1 68.75 191 LYS A CA 1
ATOM 1525 C C . LYS A 1 191 ? -2.197 -16.984 -5.219 1 68.75 191 LYS A C 1
ATOM 1527 O O . LYS A 1 191 ? -2.004 -18.078 -5.773 1 68.75 191 LYS A O 1
ATOM 1532 N N . SER A 1 192 ? -1.932 -16.734 -3.957 1 64.62 192 SER A N 1
ATOM 1533 C CA . SER A 1 192 ? -1.456 -17.812 -3.102 1 64.62 192 SER A CA 1
ATOM 1534 C C . SER A 1 192 ? -2.486 -18.938 -3 1 64.62 192 SER A C 1
ATOM 1536 O O . SER A 1 192 ? -2.137 -20.109 -3.062 1 64.62 192 SER A O 1
ATOM 1538 N N . ALA A 1 193 ? -3.697 -18.547 -2.814 1 62.59 193 ALA A N 1
ATOM 1539 C CA . ALA A 1 193 ? -4.785 -19.531 -2.771 1 62.59 193 ALA A CA 1
ATOM 1540 C C . ALA A 1 193 ? -4.895 -20.281 -4.09 1 62.59 193 ALA A C 1
ATOM 1542 O O . ALA A 1 193 ? -5.137 -21.5 -4.102 1 62.59 193 ALA A O 1
ATOM 1543 N N . PHE A 1 194 ? -4.609 -19.594 -5.117 1 64.94 194 PHE A N 1
ATOM 1544 C CA . PHE A 1 194 ? -4.637 -20.172 -6.453 1 64.94 194 PHE A CA 1
ATOM 1545 C C . PHE A 1 194 ? -3.559 -21.234 -6.605 1 64.94 194 PHE A C 1
ATOM 1547 O O . PHE A 1 194 ? -3.832 -22.344 -7.078 1 64.94 194 PHE A O 1
ATOM 1554 N N . ILE A 1 195 ? -2.535 -20.906 -6.195 1 65.69 195 ILE A N 1
ATOM 1555 C CA . ILE A 1 195 ? -1.403 -21.812 -6.309 1 65.69 195 ILE A CA 1
ATOM 1556 C C . ILE A 1 195 ? -1.653 -23.047 -5.457 1 65.69 195 ILE A C 1
ATOM 1558 O O . ILE A 1 195 ? -1.377 -24.172 -5.883 1 65.69 195 ILE A O 1
ATOM 1562 N N . ALA A 1 196 ? -2.18 -22.875 -4.242 1 60.62 196 ALA A N 1
ATOM 1563 C CA . ALA A 1 196 ? -2.465 -23.984 -3.342 1 60.62 196 ALA A CA 1
ATOM 1564 C C . ALA A 1 196 ? -3.486 -24.938 -3.957 1 60.62 196 ALA A C 1
ATOM 1566 O O . ALA A 1 196 ? -3.309 -26.156 -3.918 1 60.62 196 ALA A O 1
ATOM 1567 N N . ASN A 1 197 ? -4.539 -24.406 -4.543 1 62.84 197 ASN A N 1
ATOM 1568 C CA . ASN A 1 197 ? -5.574 -25.219 -5.18 1 62.84 197 ASN A CA 1
ATOM 1569 C C . ASN A 1 197 ? -5.035 -25.953 -6.398 1 62.84 197 ASN A C 1
ATOM 1571 O O . ASN A 1 197 ? -5.387 -27.125 -6.629 1 62.84 197 ASN A O 1
ATOM 1575 N N . MET A 1 198 ? -4.172 -25.266 -7.098 1 66 198 MET A N 1
ATOM 1576 C CA . MET A 1 198 ? -3.529 -25.875 -8.258 1 66 198 MET A CA 1
ATOM 1577 C C . MET A 1 198 ? -2.715 -27.109 -7.852 1 66 198 MET A C 1
ATOM 1579 O O . MET A 1 198 ? -2.762 -28.141 -8.523 1 66 198 MET A O 1
ATOM 1583 N N . SER A 1 199 ? -2.115 -26.969 -6.785 1 60.69 199 SER A N 1
ATOM 1584 C CA . SER A 1 199 ? -1.304 -28.078 -6.293 1 60.69 199 SER A CA 1
ATOM 1585 C C . SER A 1 199 ? -2.154 -29.312 -6.039 1 60.69 199 SER A C 1
ATOM 1587 O O . SER A 1 199 ? -1.79 -30.422 -6.445 1 60.69 199 SER A O 1
ATOM 1589 N N . HIS A 1 200 ? -3.264 -29.078 -5.434 1 64.56 200 HIS A N 1
ATOM 1590 C CA . HIS A 1 200 ? -4.156 -30.188 -5.121 1 64.56 200 HIS A CA 1
ATOM 1591 C C . HIS A 1 200 ? -4.711 -30.828 -6.391 1 64.56 200 HIS A C 1
ATOM 1593 O O . HIS A 1 200 ? -4.73 -32.062 -6.52 1 64.56 200 HIS A O 1
ATOM 1599 N N . GLU A 1 201 ? -5.027 -30.031 -7.332 1 69.12 201 GLU A N 1
ATOM 1600 C CA . GLU A 1 201 ? -5.672 -30.516 -8.555 1 69.12 201 GLU A CA 1
ATOM 1601 C C . GLU A 1 201 ? -4.672 -31.203 -9.469 1 69.12 201 GLU A C 1
ATOM 1603 O O . GLU A 1 201 ? -5.031 -32.125 -10.219 1 69.12 201 GLU A O 1
ATOM 1608 N N . VAL A 1 202 ? -3.471 -30.734 -9.375 1 68.62 202 VAL A N 1
ATOM 1609 C CA . VAL A 1 202 ? -2.412 -31.312 -10.195 1 68.62 202 VAL A CA 1
ATOM 1610 C C . VAL A 1 202 ? -1.944 -32.625 -9.57 1 68.62 202 VAL A C 1
ATOM 1612 O O . VAL A 1 202 ? -1.625 -33.594 -10.281 1 68.62 202 VAL A O 1
ATOM 1615 N N . ARG A 1 203 ? -2.041 -32.75 -8.234 1 63.75 203 ARG A N 1
ATOM 1616 C CA . ARG A 1 203 ? -1.544 -33.906 -7.5 1 63.75 203 ARG A CA 1
ATOM 1617 C C . ARG A 1 203 ? -2.408 -35.125 -7.77 1 63.75 203 ARG A C 1
ATOM 1619 O O . ARG A 1 203 ? -1.899 -36.25 -7.852 1 63.75 203 ARG A O 1
ATOM 1626 N N . THR A 1 204 ? -3.688 -34.906 -7.973 1 70.56 204 THR A N 1
ATOM 1627 C CA . THR A 1 204 ? -4.617 -36.031 -8.117 1 70.56 204 THR A CA 1
ATOM 1628 C C . THR A 1 204 ? -4.328 -36.812 -9.398 1 70.56 204 THR A C 1
ATOM 1630 O O . THR A 1 204 ? -4.082 -38.031 -9.344 1 70.56 204 THR A O 1
ATOM 1633 N N . PRO A 1 205 ? -4.309 -36.125 -10.539 1 73.88 205 PRO A N 1
ATOM 1634 C CA . PRO A 1 205 ? -3.99 -36.906 -11.742 1 73.88 205 PRO A CA 1
ATOM 1635 C C . PRO A 1 205 ? -2.557 -37.438 -11.742 1 73.88 205 PRO A C 1
ATOM 1637 O O . PRO A 1 205 ? -2.299 -38.531 -12.242 1 73.88 205 PRO A O 1
ATOM 1640 N N . LEU A 1 206 ? -1.757 -36.75 -11.172 1 68.88 206 LEU A N 1
ATOM 1641 C CA . LEU A 1 206 ? -0.365 -37.188 -11.102 1 68.88 206 LEU A CA 1
ATOM 1642 C C . LEU A 1 206 ? -0.231 -38.469 -10.289 1 68.88 206 LEU A C 1
ATOM 1644 O O . LEU A 1 206 ? 0.494 -39.375 -10.68 1 68.88 206 LEU A O 1
ATOM 1648 N N . ASN A 1 207 ? -0.921 -38.531 -9.203 1 70.31 207 ASN A N 1
ATOM 1649 C CA . ASN A 1 207 ? -0.902 -39.719 -8.359 1 70.31 207 ASN A CA 1
ATOM 1650 C C . ASN A 1 207 ? -1.484 -40.906 -9.086 1 70.31 207 ASN A C 1
ATOM 1652 O O . ASN A 1 207 ? -0.998 -42.031 -8.922 1 70.31 207 ASN A O 1
ATOM 1656 N N . ALA A 1 208 ? -2.492 -40.688 -9.844 1 74.44 208 ALA A N 1
ATOM 1657 C CA . ALA A 1 208 ? -3.088 -41.75 -10.633 1 74.44 208 ALA A CA 1
ATOM 1658 C C . ALA A 1 208 ? -2.096 -42.281 -11.656 1 74.44 208 ALA A C 1
ATOM 1660 O O . ALA A 1 208 ? -1.972 -43.5 -11.836 1 74.44 208 ALA A O 1
ATOM 1661 N N . ILE A 1 209 ? -1.447 -41.406 -12.266 1 71.38 209 ILE A N 1
ATOM 1662 C CA . ILE A 1 209 ? -0.473 -41.781 -13.289 1 71.38 209 ILE A CA 1
ATOM 1663 C C . ILE A 1 209 ? 0.641 -42.625 -12.648 1 71.38 209 ILE A C 1
ATOM 1665 O O . ILE A 1 209 ? 1.003 -43.688 -13.164 1 71.38 209 ILE A O 1
ATOM 1669 N N . ILE A 1 210 ? 1.108 -42.156 -11.523 1 64.88 210 ILE A N 1
ATOM 1670 C CA . ILE A 1 210 ? 2.184 -42.844 -10.828 1 64.88 210 ILE A CA 1
ATOM 1671 C C . ILE A 1 210 ? 1.691 -44.219 -10.352 1 64.88 210 ILE A C 1
ATOM 1673 O O . ILE A 1 210 ? 2.363 -45.25 -10.555 1 64.88 210 ILE A O 1
ATOM 1677 N N . GLY A 1 211 ? 0.604 -44.281 -9.766 1 71.38 211 GLY A N 1
ATOM 1678 C CA . GLY A 1 211 ? 0.033 -45.5 -9.242 1 71.38 211 GLY A CA 1
ATOM 1679 C C . GLY A 1 211 ? -0.191 -46.562 -10.312 1 71.38 211 GLY A C 1
ATOM 1680 O O . GLY A 1 211 ? 0.245 -47.688 -10.164 1 71.38 211 GLY A O 1
ATOM 1681 N N . PHE A 1 212 ? -0.73 -46.125 -11.398 1 73.44 212 PHE A N 1
ATOM 1682 C CA . PHE A 1 212 ? -1.094 -47.094 -12.43 1 73.44 212 PHE A CA 1
ATOM 1683 C C . PHE A 1 212 ? 0.118 -47.469 -13.281 1 73.44 212 PHE A C 1
ATOM 1685 O O . PHE A 1 212 ? 0.169 -48.562 -13.859 1 73.44 212 PHE A O 1
ATOM 1692 N N . SER A 1 213 ? 1.005 -46.562 -13.391 1 68.75 213 SER A N 1
ATOM 1693 C CA . SER A 1 213 ? 2.262 -46.938 -14.039 1 68.75 213 SER A CA 1
ATOM 1694 C C . SER A 1 213 ? 2.967 -48.062 -13.281 1 68.75 213 SER A C 1
ATOM 1696 O O . SER A 1 213 ? 3.551 -48.938 -13.891 1 68.75 213 SER A O 1
ATOM 1698 N N . GLY A 1 214 ? 2.857 -47.938 -11.961 1 67.81 214 GLY A N 1
ATOM 1699 C CA . GLY A 1 214 ? 3.389 -49.031 -11.141 1 67.81 214 GLY A CA 1
ATOM 1700 C C . GLY A 1 214 ? 2.674 -50.344 -11.352 1 67.81 214 GLY A C 1
ATOM 1701 O O . GLY A 1 214 ? 3.314 -51.375 -11.445 1 67.81 214 GLY A O 1
ATOM 1702 N N . LEU A 1 215 ? 1.399 -50.25 -11.586 1 73.81 215 LEU A N 1
ATOM 1703 C CA . LEU A 1 215 ? 0.579 -51.438 -11.797 1 73.81 215 LEU A CA 1
ATOM 1704 C C . LEU A 1 215 ? 0.814 -52 -13.18 1 73.81 215 LEU A C 1
ATOM 1706 O O . LEU A 1 215 ? 0.707 -53.219 -13.367 1 73.81 215 LEU A O 1
ATOM 1710 N N . MET A 1 216 ? 1.126 -51.188 -14.102 1 72.75 216 MET A N 1
ATOM 1711 C CA . MET A 1 216 ? 1.398 -51.625 -15.469 1 72.75 216 MET A CA 1
ATOM 1712 C C . MET A 1 216 ? 2.611 -52.562 -15.516 1 72.75 216 MET A C 1
ATOM 1714 O O . MET A 1 216 ? 2.635 -53.5 -16.281 1 72.75 216 MET A O 1
ATOM 1718 N N . ALA A 1 217 ? 3.518 -52.25 -14.664 1 64.25 217 ALA A N 1
ATOM 1719 C CA . ALA A 1 217 ? 4.738 -53.062 -14.617 1 64.25 217 ALA A CA 1
ATOM 1720 C C . ALA A 1 217 ? 4.449 -54.469 -14.133 1 64.25 217 ALA A C 1
ATOM 1722 O O . ALA A 1 217 ? 5.152 -55.406 -14.5 1 64.25 217 ALA A O 1
ATOM 1723 N N . THR A 1 218 ? 3.338 -54.594 -13.484 1 68.94 218 THR A N 1
ATOM 1724 C CA . THR A 1 218 ? 3.023 -55.906 -12.898 1 68.94 218 THR A CA 1
ATOM 1725 C C . THR A 1 218 ? 1.887 -56.562 -13.664 1 68.94 218 THR A C 1
ATOM 1727 O O . THR A 1 218 ? 1.502 -57.719 -13.344 1 68.94 218 THR A O 1
ATOM 1730 N N . ALA A 1 219 ? 1.408 -55.844 -14.633 1 75.25 219 ALA A N 1
ATOM 1731 C CA . ALA A 1 219 ? 0.258 -56.344 -15.367 1 75.25 219 ALA A CA 1
ATOM 1732 C C . ALA A 1 219 ? 0.639 -57.594 -16.172 1 75.25 219 ALA A C 1
ATOM 1734 O O . ALA A 1 219 ? 1.706 -57.625 -16.797 1 75.25 219 ALA A O 1
ATOM 1735 N N . THR A 1 220 ? -0.241 -58.656 -16.062 1 76.81 220 THR A N 1
ATOM 1736 C CA . THR A 1 220 ? 0.067 -59.906 -16.734 1 76.81 220 THR A CA 1
ATOM 1737 C C . THR A 1 220 ? -0.823 -60.094 -17.953 1 76.81 220 THR A C 1
ATOM 1739 O O . THR A 1 220 ? -0.433 -60.781 -18.922 1 76.81 220 THR A O 1
ATOM 1742 N N . SER A 1 221 ? -1.975 -59.594 -17.953 1 82.56 221 SER A N 1
ATOM 1743 C CA . SER A 1 221 ? -2.889 -59.75 -19.078 1 82.56 221 SER A CA 1
ATOM 1744 C C . SER A 1 221 ? -2.904 -58.531 -19.984 1 82.56 221 SER A C 1
ATOM 1746 O O . SER A 1 221 ? -2.633 -57.406 -19.516 1 82.56 221 SER A O 1
ATOM 1748 N N . GLU A 1 222 ? -3.145 -58.75 -21.188 1 78.25 222 GLU A N 1
ATOM 1749 C CA . GLU A 1 222 ? -3.24 -57.656 -22.156 1 78.25 222 GLU A CA 1
ATOM 1750 C C . GLU A 1 222 ? -4.41 -56.719 -21.844 1 78.25 222 GLU A C 1
ATOM 1752 O O . GLU A 1 222 ? -4.336 -55.531 -22.078 1 78.25 222 GLU A O 1
ATOM 1757 N N . GLU A 1 223 ? -5.43 -57.312 -21.312 1 82.5 223 GLU A N 1
ATOM 1758 C CA . GLU A 1 223 ? -6.609 -56.531 -20.938 1 82.5 223 GLU A CA 1
ATOM 1759 C C . GLU A 1 223 ? -6.305 -55.594 -19.797 1 82.5 223 GLU A C 1
ATOM 1761 O O . GLU A 1 223 ? -6.715 -54.406 -19.828 1 82.5 223 GLU A O 1
ATOM 1766 N N . GLU A 1 224 ? -5.602 -56.062 -18.906 1 82.25 224 GLU A N 1
ATOM 1767 C CA . GLU A 1 224 ? -5.207 -55.219 -17.766 1 82.25 224 GLU A CA 1
ATOM 1768 C C . GLU A 1 224 ? -4.262 -54.125 -18.203 1 82.25 224 GLU A C 1
ATOM 1770 O O . GLU A 1 224 ? -4.391 -52.969 -17.75 1 82.25 224 GLU A O 1
ATOM 1775 N N . LYS A 1 225 ? -3.383 -54.5 -18.984 1 75.56 225 LYS A N 1
ATOM 1776 C CA . LYS A 1 225 ? -2.416 -53.531 -19.484 1 75.56 225 LYS A CA 1
ATOM 1777 C C . LYS A 1 225 ? -3.111 -52.375 -20.25 1 75.56 225 LYS A C 1
ATOM 1779 O O . LYS A 1 225 ? -2.771 -51.219 -20.062 1 75.56 225 LYS A O 1
ATOM 1784 N N . LYS A 1 226 ? -4.055 -52.812 -21.016 1 77.44 226 LYS A N 1
ATOM 1785 C CA . LYS A 1 226 ? -4.801 -51.844 -21.781 1 77.44 226 LYS A CA 1
ATOM 1786 C C . LYS A 1 226 ? -5.605 -50.906 -20.859 1 77.44 226 LYS A C 1
ATOM 1788 O O . LYS A 1 226 ? -5.652 -49.719 -21.078 1 77.44 226 LYS A O 1
ATOM 1793 N N . MET A 1 227 ? -6.168 -51.469 -19.891 1 81.31 227 MET A N 1
ATOM 1794 C CA . MET A 1 227 ? -6.957 -50.719 -18.938 1 81.31 227 MET A CA 1
ATOM 1795 C C . MET A 1 227 ? -6.09 -49.688 -18.219 1 81.31 227 MET A C 1
ATOM 1797 O O . MET A 1 227 ? -6.473 -48.531 -18.094 1 81.31 227 MET A O 1
ATOM 1801 N N . TYR A 1 228 ? -4.965 -50.125 -17.828 1 77.25 228 TYR A N 1
ATOM 1802 C CA . TYR A 1 228 ? -4.07 -49.219 -17.109 1 77.25 228 TYR A CA 1
ATOM 1803 C C . TYR A 1 228 ? -3.545 -48.125 -18.016 1 77.25 228 TYR A C 1
ATOM 1805 O O . TYR A 1 228 ? -3.436 -46.969 -17.609 1 77.25 228 TYR A O 1
ATOM 1813 N N . THR A 1 229 ? -3.268 -48.5 -19.172 1 73.38 229 THR A N 1
ATOM 1814 C CA . THR A 1 229 ? -2.779 -47.531 -20.141 1 73.38 229 THR A CA 1
ATOM 1815 C C . THR A 1 229 ? -3.834 -46.469 -20.406 1 73.38 229 THR A C 1
ATOM 1817 O O . THR A 1 229 ? -3.506 -45.281 -20.516 1 73.38 229 THR A O 1
ATOM 1820 N N . ASP A 1 230 ? -5.02 -46.906 -20.438 1 76.12 230 ASP A N 1
ATOM 1821 C CA . ASP A 1 230 ? -6.121 -46 -20.672 1 76.12 230 ASP A CA 1
ATOM 1822 C C . ASP A 1 230 ? -6.273 -45 -19.516 1 76.12 230 ASP A C 1
ATOM 1824 O O . ASP A 1 230 ? -6.473 -43.812 -19.719 1 76.12 230 ASP A O 1
ATOM 1828 N N . ILE 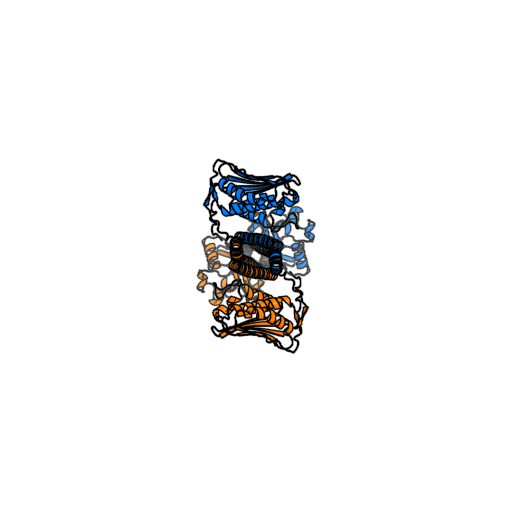A 1 231 ? -6.156 -45.5 -18.406 1 78.25 231 ILE A N 1
ATOM 1829 C CA . ILE A 1 231 ? -6.293 -44.656 -17.203 1 78.25 231 ILE A CA 1
ATOM 1830 C C . ILE A 1 231 ? -5.156 -43.656 -17.141 1 78.25 231 ILE A C 1
ATOM 1832 O O . ILE A 1 231 ? -5.383 -42.469 -16.875 1 78.25 231 ILE A O 1
ATOM 1836 N N . ILE A 1 232 ? -4.004 -44.125 -17.438 1 72.56 232 ILE A N 1
ATOM 1837 C CA . ILE A 1 232 ? -2.83 -43.25 -17.406 1 72.56 232 ILE A CA 1
ATOM 1838 C C . ILE A 1 232 ? -2.979 -42.156 -18.469 1 72.56 232 ILE A C 1
ATOM 1840 O O . ILE A 1 232 ? -2.73 -40.969 -18.188 1 72.56 232 ILE A O 1
ATOM 1844 N N . SER A 1 233 ? -3.424 -42.594 -19.609 1 70.94 233 SER A N 1
ATOM 1845 C CA . SER A 1 233 ? -3.596 -41.656 -20.703 1 70.94 233 SER A CA 1
ATOM 1846 C C . SER A 1 233 ? -4.645 -40.594 -20.359 1 70.94 233 SER A C 1
ATOM 1848 O O . SER A 1 233 ? -4.449 -39.406 -20.625 1 70.94 233 SER A O 1
ATOM 1850 N N . GLU A 1 234 ? -5.652 -41.031 -19.781 1 73.38 234 GLU A N 1
ATOM 1851 C CA . GLU A 1 234 ? -6.734 -40.125 -19.406 1 73.38 234 GLU A CA 1
ATOM 1852 C C . GLU A 1 234 ? -6.266 -39.094 -18.375 1 73.38 234 GLU A C 1
ATOM 1854 O O . GLU A 1 234 ? -6.59 -37.906 -18.469 1 73.38 234 GLU A O 1
ATOM 1859 N N . ASN A 1 235 ? -5.562 -39.531 -17.469 1 76.44 235 ASN A N 1
ATOM 1860 C CA . ASN A 1 235 ? -5.078 -38.625 -16.406 1 76.44 235 ASN A CA 1
ATOM 1861 C C . ASN A 1 235 ? -3.984 -37.688 -16.922 1 76.44 235 ASN A C 1
ATOM 1863 O O . ASN A 1 235 ? -3.848 -36.562 -16.438 1 76.44 235 ASN A O 1
ATOM 1867 N N . ASN A 1 236 ? -3.268 -38.188 -17.797 1 69.5 236 ASN A N 1
ATOM 1868 C CA . ASN A 1 236 ? -2.268 -37.344 -18.438 1 69.5 236 ASN A CA 1
ATOM 1869 C C . ASN A 1 236 ? -2.914 -36.156 -19.188 1 69.5 236 ASN A C 1
ATOM 1871 O O . ASN A 1 236 ? -2.447 -35.031 -19.094 1 69.5 236 ASN A O 1
ATOM 1875 N N . GLU A 1 237 ? -3.914 -36.531 -19.859 1 69.19 237 GLU A N 1
ATOM 1876 C CA . GLU A 1 237 ? -4.645 -35.5 -20.578 1 69.19 237 GLU A CA 1
ATOM 1877 C C . GLU A 1 237 ? -5.266 -34.5 -19.625 1 69.19 237 GLU A C 1
ATOM 1879 O O . GLU A 1 237 ? -5.242 -33.281 -19.891 1 69.19 237 GLU A O 1
ATOM 1884 N N . ARG A 1 238 ? -5.762 -35.031 -18.625 1 71.88 238 ARG A N 1
ATOM 1885 C CA . ARG A 1 238 ? -6.363 -34.188 -17.609 1 71.88 238 ARG A CA 1
ATOM 1886 C C . ARG A 1 238 ? -5.32 -33.25 -17 1 71.88 238 ARG A C 1
ATOM 1888 O O . ARG A 1 238 ? -5.582 -32.062 -16.812 1 71.88 238 ARG A O 1
ATOM 1895 N N . LEU A 1 239 ? -4.238 -33.781 -16.688 1 71.94 239 LEU A N 1
ATOM 1896 C CA . LEU A 1 239 ? -3.154 -33 -16.094 1 71.94 239 LEU A CA 1
ATOM 1897 C C . LEU A 1 239 ? -2.666 -31.922 -17.047 1 71.94 239 LEU A C 1
ATOM 1899 O O . LEU A 1 239 ? -2.416 -30.797 -16.641 1 71.94 239 LEU A O 1
ATOM 1903 N N . LEU A 1 240 ? -2.566 -32.312 -18.234 1 66.69 240 LEU A N 1
ATOM 1904 C CA . LEU A 1 240 ? -2.117 -31.344 -19.25 1 66.69 240 LEU A CA 1
ATOM 1905 C C . LEU A 1 240 ? -3.08 -30.172 -19.359 1 66.69 240 LEU A C 1
ATOM 1907 O O . LEU A 1 240 ? -2.65 -29.016 -19.422 1 66.69 240 LEU A O 1
ATOM 1911 N N . ARG A 1 241 ? -4.25 -30.516 -19.328 1 68.75 241 ARG A N 1
ATOM 1912 C CA . ARG A 1 241 ? -5.27 -29.484 -19.422 1 68.75 241 ARG A CA 1
ATOM 1913 C C . ARG A 1 241 ? -5.223 -28.562 -18.203 1 68.75 241 ARG A C 1
ATOM 1915 O O . ARG A 1 241 ? -5.309 -27.344 -18.344 1 68.75 241 ARG A O 1
ATOM 1922 N N . LEU A 1 242 ? -5.141 -29.156 -17.109 1 71.12 242 LEU A N 1
ATOM 1923 C CA . LEU A 1 242 ? -5.098 -28.406 -15.852 1 71.12 242 LEU A CA 1
ATOM 1924 C C . LEU A 1 242 ? -3.9 -27.453 -15.828 1 71.12 242 LEU A C 1
ATOM 1926 O O . LEU A 1 242 ? -4.039 -26.281 -15.477 1 71.12 242 LEU A O 1
ATOM 1930 N N . VAL A 1 243 ? -2.848 -27.969 -16.125 1 69.94 243 VAL A N 1
ATOM 1931 C CA . VAL A 1 243 ? -1.606 -27.203 -16.094 1 69.94 243 VAL A CA 1
ATOM 1932 C C . VAL A 1 243 ? -1.67 -26.062 -17.094 1 69.94 243 VAL A C 1
ATOM 1934 O O . VAL A 1 243 ? -1.249 -24.938 -16.812 1 69.94 243 VAL A O 1
ATOM 1937 N N . ASN A 1 244 ? -2.213 -26.391 -18.234 1 67.88 244 ASN A N 1
ATOM 1938 C CA . ASN A 1 244 ? -2.34 -25.344 -19.266 1 67.88 244 ASN A CA 1
ATOM 1939 C C . ASN A 1 244 ? -3.293 -24.25 -18.812 1 67.88 244 ASN A C 1
ATOM 1941 O O . ASN A 1 244 ? -3.025 -23.062 -19.031 1 67.88 244 ASN A O 1
ATOM 1945 N N . ASP A 1 245 ? -4.328 -24.703 -18.25 1 69.56 245 ASP A N 1
ATOM 1946 C CA . ASP A 1 245 ? -5.293 -23.719 -17.766 1 69.56 245 ASP A CA 1
ATOM 1947 C C . ASP A 1 245 ? -4.66 -22.812 -16.703 1 69.56 245 ASP A C 1
ATOM 1949 O O . ASP A 1 245 ? -4.887 -21.594 -16.719 1 69.56 245 ASP A O 1
ATOM 1953 N N . ILE A 1 246 ? -4.02 -23.422 -15.922 1 68.31 246 ILE A N 1
ATOM 1954 C CA . ILE A 1 246 ? -3.363 -22.688 -14.844 1 68.31 246 ILE A CA 1
ATOM 1955 C C . ILE A 1 246 ? -2.371 -21.688 -15.438 1 68.31 246 ILE A C 1
ATOM 1957 O O . ILE A 1 246 ? -2.33 -20.531 -15.023 1 68.31 246 ILE A O 1
ATOM 1961 N N . PHE A 1 247 ? -1.699 -22.156 -16.391 1 62.94 247 PHE A N 1
ATOM 1962 C CA . PHE A 1 247 ? -0.7 -21.297 -17.031 1 62.94 247 PHE A CA 1
ATOM 1963 C C . PHE A 1 247 ? -1.365 -20.156 -17.766 1 62.94 247 PHE A C 1
ATOM 1965 O O . PHE A 1 247 ? -0.908 -19.016 -17.688 1 62.94 247 PHE A O 1
ATOM 1972 N N . ASP A 1 248 ? -2.244 -20.484 -18.453 1 66.62 248 ASP A N 1
ATOM 1973 C CA . ASP A 1 248 ? -2.939 -19.453 -19.203 1 66.62 248 ASP A CA 1
ATOM 1974 C C . ASP A 1 248 ? -3.512 -18.391 -18.281 1 66.62 248 ASP A C 1
ATOM 1976 O O . ASP A 1 248 ? -3.387 -17.188 -18.547 1 66.62 248 ASP A O 1
ATOM 1980 N N . LEU A 1 249 ? -4.078 -18.844 -17.266 1 66.81 249 LEU A N 1
ATOM 1981 C CA . LEU A 1 249 ? -4.645 -17.906 -16.312 1 66.81 249 LEU A CA 1
ATOM 1982 C C . LEU A 1 249 ? -3.557 -17.047 -15.68 1 66.81 249 LEU A C 1
ATOM 1984 O O . LEU A 1 249 ? -3.744 -15.836 -15.5 1 66.81 249 LEU A O 1
ATOM 1988 N N . SER A 1 250 ? -2.518 -17.672 -15.328 1 63.16 250 SER A N 1
ATOM 1989 C CA . SER A 1 250 ? -1.402 -16.953 -14.727 1 63.16 250 SER A CA 1
ATOM 1990 C C . SER A 1 250 ? -0.833 -15.914 -15.68 1 63.16 250 SER A C 1
ATOM 1992 O O . SER A 1 250 ? -0.47 -14.812 -15.266 1 63.16 250 SER A O 1
ATOM 1994 N N . GLN A 1 251 ? -0.734 -16.297 -16.891 1 62.31 251 GLN A N 1
ATOM 1995 C CA . GLN A 1 251 ? -0.203 -15.375 -17.891 1 62.31 251 GLN A CA 1
ATOM 1996 C C . GLN A 1 251 ? -1.14 -14.188 -18.109 1 62.31 251 GLN A C 1
ATOM 1998 O O . GLN A 1 251 ? -0.686 -13.055 -18.281 1 62.31 251 GLN A O 1
ATOM 2003 N N . ILE A 1 252 ? -2.338 -14.508 -18.156 1 63.41 252 ILE A N 1
ATOM 2004 C CA . ILE A 1 252 ? -3.332 -13.453 -18.328 1 63.41 252 ILE A CA 1
ATOM 2005 C C . ILE A 1 252 ? -3.277 -12.492 -17.141 1 63.41 252 ILE A C 1
ATOM 2007 O O . ILE A 1 252 ? -3.291 -11.273 -17.312 1 63.41 252 ILE A O 1
ATOM 2011 N N . ASP A 1 253 ? -3.053 -13.031 -15.969 1 62.22 253 ASP A N 1
ATOM 2012 C CA . ASP A 1 253 ? -2.998 -12.219 -14.758 1 62.22 253 ASP A CA 1
ATOM 2013 C C . ASP A 1 253 ? -1.749 -11.336 -14.742 1 62.22 253 ASP A C 1
ATOM 2015 O O . ASP A 1 253 ? -1.779 -10.211 -14.234 1 62.22 253 ASP A O 1
ATOM 2019 N N . ALA A 1 254 ? -0.736 -12.008 -15.352 1 55.12 254 ALA A N 1
ATOM 2020 C CA . ALA A 1 254 ? 0.53 -11.281 -15.391 1 55.12 254 ALA A CA 1
ATOM 2021 C C . ALA A 1 254 ? 0.557 -10.297 -16.562 1 55.12 254 ALA A C 1
ATOM 2023 O O . ALA A 1 254 ? 1.486 -9.492 -16.672 1 55.12 254 ALA A O 1
ATOM 2024 N N . GLY A 1 255 ? -0.501 -10.297 -17.328 1 57.81 255 GLY A N 1
ATOM 2025 C CA . GLY A 1 255 ? -0.562 -9.422 -18.484 1 57.81 255 GLY A CA 1
ATOM 2026 C C . GLY A 1 255 ? 0.383 -9.844 -19.609 1 57.81 255 GLY A C 1
ATOM 2027 O O . GLY A 1 255 ? 0.738 -9.031 -20.453 1 57.81 255 GLY A O 1
ATOM 2028 N N . VAL A 1 256 ? 0.937 -10.938 -19.531 1 53.06 256 VAL A N 1
ATOM 2029 C CA . VAL A 1 256 ? 1.975 -11.391 -20.453 1 53.06 256 VAL A CA 1
ATOM 2030 C C . VAL A 1 256 ? 1.352 -12.25 -21.547 1 53.06 256 VAL A C 1
ATOM 2032 O O . VAL A 1 256 ? 2.006 -12.562 -22.547 1 53.06 256 VAL A O 1
ATOM 2035 N N . LEU A 1 257 ? 0.142 -12.625 -21.484 1 57.75 257 LEU A N 1
ATOM 2036 C CA . LEU A 1 257 ? -0.413 -13.516 -22.484 1 57.75 257 LEU A CA 1
ATOM 2037 C C . LEU A 1 257 ? -0.377 -12.859 -23.859 1 57.75 257 LEU A C 1
ATOM 2039 O O . LEU A 1 257 ? -0.924 -11.773 -24.062 1 57.75 257 LEU A O 1
ATOM 2043 N N . ASN A 1 258 ? 0.54 -13.352 -24.719 1 64.38 258 ASN A N 1
ATOM 2044 C CA . ASN A 1 258 ? 0.666 -12.867 -26.094 1 64.38 258 ASN A CA 1
ATOM 2045 C C . ASN A 1 258 ? -0.414 -13.461 -27 1 64.38 258 ASN A C 1
ATOM 2047 O O . ASN A 1 258 ? -0.457 -14.672 -27.203 1 64.38 258 ASN A O 1
ATOM 2051 N N . PHE A 1 259 ? -1.448 -12.617 -27.328 1 73.81 259 PHE A N 1
ATOM 2052 C CA . PHE A 1 259 ? -2.512 -13.016 -28.234 1 73.81 259 PHE A CA 1
ATOM 2053 C C . PHE A 1 259 ? -2.051 -12.914 -29.688 1 73.81 259 PHE A C 1
ATOM 2055 O O . PHE A 1 259 ? -1.381 -11.953 -30.062 1 73.81 259 PHE A O 1
ATOM 2062 N N . VAL A 1 260 ? -2.174 -13.984 -30.406 1 80.31 260 VAL A N 1
ATOM 2063 C CA . VAL A 1 260 ? -1.893 -13.977 -31.844 1 80.31 260 VAL A CA 1
ATOM 2064 C C . VAL A 1 260 ? -3.195 -13.82 -32.625 1 80.31 260 VAL A C 1
ATOM 2066 O O . VAL A 1 260 ? -4.027 -14.734 -32.625 1 80.31 260 VAL A O 1
ATOM 2069 N N . TYR A 1 261 ? -3.32 -12.664 -33.281 1 88.81 261 TYR A N 1
ATOM 2070 C CA . TYR A 1 261 ? -4.555 -12.367 -34 1 88.81 261 TYR A CA 1
ATOM 2071 C C . TYR A 1 261 ? -4.457 -12.797 -35.469 1 88.81 261 TYR A C 1
ATOM 2073 O O . TYR A 1 261 ? -3.406 -12.648 -36.094 1 88.81 261 TYR A O 1
ATOM 2081 N N . SER A 1 262 ? -5.457 -13.414 -35.938 1 91.75 262 SER A N 1
ATOM 2082 C CA . SER A 1 262 ? -5.516 -13.844 -37.312 1 91.75 262 SER A CA 1
ATOM 2083 C C . SER A 1 262 ? -6.938 -13.758 -37.875 1 91.75 262 SER A C 1
ATOM 2085 O O . SER A 1 262 ? -7.887 -13.562 -37.094 1 91.75 262 SER A O 1
ATOM 2087 N N . GLU A 1 263 ? -7.023 -13.805 -39.188 1 94.81 263 GLU A N 1
ATOM 2088 C CA . GLU A 1 263 ? -8.328 -13.859 -39.844 1 94.81 263 GLU A CA 1
ATOM 2089 C C . GLU A 1 263 ? -8.789 -15.305 -40.031 1 94.81 263 GLU A C 1
ATOM 2091 O O . GLU A 1 263 ? -8.008 -16.172 -40.438 1 94.81 263 GLU A O 1
ATOM 2096 N N . PHE A 1 264 ? -10.016 -15.523 -39.688 1 94.62 264 PHE A N 1
ATOM 2097 C CA . PHE A 1 264 ? -10.547 -16.875 -39.844 1 94.62 264 PHE A CA 1
ATOM 2098 C C . PHE A 1 264 ? -12.062 -16.844 -39.969 1 94.62 264 PHE A C 1
ATOM 2100 O O . PHE A 1 264 ? -12.703 -15.844 -39.625 1 94.62 264 PHE A O 1
ATOM 2107 N N . ASP A 1 265 ? -12.586 -17.953 -40.531 1 95.75 265 ASP A N 1
ATOM 2108 C CA . ASP A 1 265 ? -14.031 -18.156 -40.594 1 95.75 265 ASP A CA 1
ATOM 2109 C C . ASP A 1 265 ? -14.547 -18.891 -39.344 1 95.75 265 ASP A C 1
ATOM 2111 O O . ASP A 1 265 ? -14.156 -20.016 -39.094 1 95.75 265 ASP A O 1
ATOM 2115 N N . ALA A 1 266 ? -15.5 -18.203 -38.688 1 95.88 266 ALA A N 1
ATOM 2116 C CA . ALA A 1 266 ? -16.016 -18.781 -37.438 1 95.88 266 ALA A CA 1
ATOM 2117 C C . ALA A 1 266 ? -16.672 -20.141 -37.688 1 95.88 266 ALA A C 1
ATOM 2119 O O . ALA A 1 266 ? -16.609 -21.031 -36.844 1 95.88 266 ALA A O 1
ATOM 2120 N N . ASN A 1 267 ? -17.234 -20.328 -38.812 1 95.19 267 ASN A N 1
ATOM 2121 C CA . ASN A 1 267 ? -17.875 -21.594 -39.156 1 95.19 267 ASN A CA 1
ATOM 2122 C C . ASN A 1 267 ? -16.859 -22.719 -39.312 1 95.19 267 ASN A C 1
ATOM 2124 O O . ASN A 1 267 ? -17.156 -23.859 -38.938 1 95.19 267 ASN A O 1
ATOM 2128 N N . ASP A 1 268 ? -15.742 -22.391 -39.812 1 93.19 268 ASP A N 1
ATOM 2129 C CA . ASP A 1 268 ? -14.703 -23.406 -39.938 1 93.19 268 ASP A CA 1
ATOM 2130 C C . ASP A 1 268 ? -14.234 -23.906 -38.594 1 93.19 268 ASP A C 1
ATOM 2132 O O . ASP A 1 268 ? -13.969 -25.094 -38.406 1 93.19 268 ASP A O 1
ATOM 2136 N N . LEU A 1 269 ? -14.164 -22.984 -37.781 1 93.12 269 LEU A N 1
ATOM 2137 C CA . LEU A 1 269 ? -13.773 -23.328 -36.406 1 93.12 269 LEU A CA 1
ATOM 2138 C C . LEU A 1 269 ? -14.781 -24.281 -35.781 1 93.12 269 LEU A C 1
ATOM 2140 O O . LEU A 1 269 ? -14.406 -25.25 -35.125 1 93.12 269 LEU A O 1
ATOM 2144 N N . LEU A 1 270 ? -16.016 -24.078 -35.969 1 95.62 270 LEU A N 1
ATOM 2145 C CA . LEU A 1 270 ? -17.078 -24.922 -35.438 1 95.62 270 LEU A CA 1
ATOM 2146 C C . LEU A 1 270 ? -17.031 -26.312 -36.031 1 95.62 270 LEU A C 1
ATOM 2148 O O . LEU A 1 270 ? -17.188 -27.312 -35.312 1 95.62 270 LEU A O 1
ATOM 2152 N N . ARG A 1 271 ? -16.797 -26.344 -37.312 1 93.25 271 ARG A N 1
ATOM 2153 C CA . ARG A 1 271 ? -16.734 -27.641 -37.969 1 93.25 271 ARG A CA 1
ATOM 2154 C C . ARG A 1 271 ? -15.555 -28.469 -37.469 1 93.25 271 ARG A C 1
ATOM 2156 O O . ARG A 1 271 ? -15.664 -29.688 -37.344 1 93.25 271 ARG A O 1
ATOM 2163 N N . GLU A 1 272 ? -14.469 -27.766 -37.281 1 91.12 272 GLU A N 1
ATOM 2164 C CA . GLU A 1 272 ? -13.305 -28.453 -36.719 1 91.12 272 GLU A CA 1
ATOM 2165 C C . GLU A 1 272 ? -13.625 -29.062 -35.344 1 91.12 272 GLU A C 1
ATOM 2167 O O . GLU A 1 272 ? -13.234 -30.203 -35.094 1 91.12 272 GLU A O 1
ATOM 2172 N N . LEU A 1 273 ? -14.344 -28.391 -34.531 1 92.94 273 LEU A N 1
ATOM 2173 C CA . LEU A 1 273 ? -14.695 -28.859 -33.219 1 92.94 273 LEU A CA 1
ATOM 2174 C C . LEU A 1 273 ? -15.719 -29.984 -33.281 1 92.94 273 LEU A C 1
ATOM 2176 O O . LEU A 1 273 ? -15.695 -30.906 -32.469 1 92.94 273 LEU A O 1
ATOM 2180 N N . GLU A 1 274 ? -16.609 -29.859 -34.25 1 93.06 274 GLU A N 1
ATOM 2181 C CA . GLU A 1 274 ? -17.594 -30.938 -34.438 1 93.06 274 GLU A CA 1
ATOM 2182 C C . GLU A 1 274 ? -16.891 -32.281 -34.719 1 93.06 274 GLU A C 1
ATOM 2184 O O . GLU A 1 274 ? -17.312 -33.312 -34.188 1 93.06 274 GLU A O 1
ATOM 2189 N N . GLY A 1 275 ? -15.891 -32.188 -35.5 1 88.12 275 GLY A N 1
ATOM 2190 C CA . GLY A 1 275 ? -15.133 -33.375 -35.781 1 88.12 275 GLY A CA 1
ATOM 2191 C C . GLY A 1 275 ? -14.461 -33.969 -34.562 1 88.12 275 GLY A C 1
ATOM 2192 O O . GLY A 1 275 ? -14.547 -35.188 -34.312 1 88.12 275 GLY A O 1
ATOM 2193 N N . LEU A 1 276 ? -13.875 -33.156 -33.812 1 84 276 LEU A N 1
ATOM 2194 C CA . LEU A 1 276 ? -13.125 -33.562 -32.656 1 84 276 LEU A CA 1
ATOM 2195 C C . LEU A 1 276 ? -14.055 -34.156 -31.594 1 84 276 LEU A C 1
ATOM 2197 O O . LEU A 1 276 ? -13.766 -35.219 -31.031 1 84 276 LEU A O 1
ATOM 2201 N N . PHE A 1 277 ? -15.164 -33.562 -31.328 1 88.19 277 PHE A N 1
ATOM 2202 C CA . PHE A 1 277 ? -16.047 -33.969 -30.234 1 88.19 277 PHE A CA 1
ATOM 2203 C C . PHE A 1 277 ? -17.031 -35.031 -30.719 1 88.19 277 PHE A C 1
ATOM 2205 O O . PHE A 1 277 ? -17.531 -35.844 -29.922 1 88.19 277 PHE A O 1
ATOM 2212 N N . GLY A 1 278 ? -17.281 -34.969 -32 1 85.69 278 GLY A N 1
ATOM 2213 C CA . GLY A 1 278 ? -18.094 -36.031 -32.562 1 85.69 278 GLY A CA 1
ATOM 2214 C C . GLY A 1 278 ? -17.5 -37.406 -32.344 1 85.69 278 GLY A C 1
ATOM 2215 O O . GLY A 1 278 ? -18.219 -38.344 -31.984 1 85.69 278 GLY A O 1
ATOM 2216 N N . MET A 1 279 ? -16.266 -37.438 -32.438 1 78.19 279 MET A N 1
ATOM 2217 C CA . MET A 1 279 ? -15.547 -38.719 -32.25 1 78.19 279 MET A CA 1
ATOM 2218 C C . MET A 1 279 ? -15.594 -39.156 -30.797 1 78.19 279 MET A C 1
ATOM 2220 O O . MET A 1 279 ? -15.711 -40.344 -30.5 1 78.19 279 MET A O 1
ATOM 2224 N N . ARG A 1 280 ? -15.555 -38.281 -29.953 1 76.62 280 ARG A N 1
ATOM 2225 C CA . ARG A 1 280 ? -15.539 -38.594 -28.516 1 76.62 280 ARG A CA 1
ATOM 2226 C C . ARG A 1 280 ? -16.906 -39.031 -28.047 1 76.62 280 ARG A C 1
ATOM 2228 O O . ARG A 1 280 ? -17 -39.906 -27.156 1 76.62 280 ARG A O 1
ATOM 2235 N N . LEU A 1 281 ? -17.906 -38.469 -28.516 1 78.62 281 LEU A N 1
ATOM 2236 C CA . LEU A 1 281 ? -19.281 -38.75 -28.094 1 78.62 281 LEU A CA 1
ATOM 2237 C C . LEU A 1 281 ? -19.766 -40.062 -28.719 1 78.62 281 LEU A C 1
ATOM 2239 O O . LEU A 1 281 ? -20.766 -40.625 -28.297 1 78.62 281 LEU A O 1
ATOM 2243 N N . ASN A 1 282 ? -19.062 -40.5 -29.672 1 72.69 282 ASN A N 1
ATOM 2244 C CA . ASN A 1 282 ? -19.438 -41.781 -30.25 1 72.69 282 ASN A CA 1
ATOM 2245 C C . ASN A 1 282 ? -19.438 -42.875 -29.203 1 72.69 282 ASN A C 1
ATOM 2247 O O . ASN A 1 282 ? -20.141 -43.875 -29.328 1 72.69 282 ASN A O 1
ATOM 2251 N N . GLU A 1 283 ? -18.844 -42.5 -28.141 1 68.31 283 GLU A N 1
ATOM 2252 C CA . GLU A 1 283 ? -18.766 -43.5 -27.078 1 68.31 283 GLU A CA 1
ATOM 2253 C C . GLU A 1 283 ? -19.984 -43.438 -26.172 1 68.31 283 GLU A C 1
ATOM 2255 O O . GLU A 1 283 ? -20.266 -44.375 -25.422 1 68.31 283 GLU A O 1
ATOM 2260 N N . ASN A 1 284 ? -20.703 -42.406 -26.219 1 76.38 284 ASN A N 1
ATOM 2261 C CA . ASN A 1 284 ? -21.953 -42.219 -25.5 1 76.38 284 ASN A CA 1
ATOM 2262 C C . ASN A 1 284 ? -23.125 -42 -26.453 1 76.38 284 ASN A C 1
ATOM 2264 O O . ASN A 1 284 ? -23.484 -40.875 -26.734 1 76.38 284 ASN A O 1
ATOM 2268 N N . PRO A 1 285 ? -23.766 -43.062 -26.812 1 79.88 285 PRO A N 1
ATOM 2269 C CA . PRO A 1 285 ? -24.812 -42.938 -27.828 1 79.88 285 PRO A CA 1
ATOM 2270 C C . PRO A 1 285 ? -26.047 -42.188 -27.312 1 79.88 285 PRO A C 1
ATOM 2272 O O . PRO A 1 285 ? -26.906 -41.781 -28.109 1 79.88 285 PRO A O 1
ATOM 2275 N N . LEU A 1 286 ? -26.125 -41.844 -26.125 1 89.38 286 LEU A N 1
ATOM 2276 C CA . LEU A 1 286 ? -27.328 -41.219 -25.547 1 89.38 286 LEU A CA 1
ATOM 2277 C C . LEU A 1 286 ? -27.281 -39.719 -25.672 1 89.38 286 LEU A C 1
ATOM 2279 O O . LEU A 1 286 ? -28.25 -39.031 -25.344 1 89.38 286 LEU A O 1
ATOM 2283 N N . VAL A 1 287 ? -26.203 -39.188 -26.188 1 91.88 287 VAL A N 1
ATOM 2284 C CA . VAL A 1 287 ? -26.078 -37.75 -26.312 1 91.88 287 VAL A CA 1
ATOM 2285 C C . VAL A 1 287 ? -25.828 -37.375 -27.781 1 91.88 287 VAL A C 1
ATOM 2287 O O . VAL A 1 287 ? -24.938 -37.938 -28.422 1 91.88 287 VAL A O 1
ATOM 2290 N N . THR A 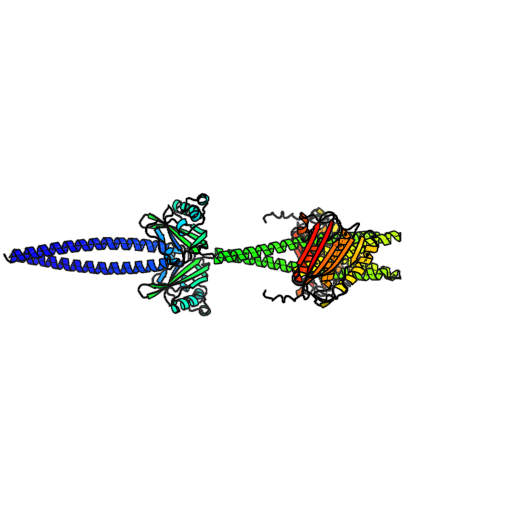1 288 ? -26.641 -36.469 -28.312 1 93.12 288 THR A N 1
ATOM 2291 C CA . THR A 1 288 ? -26.5 -36.031 -29.703 1 93.12 288 THR A CA 1
ATOM 2292 C C . THR A 1 288 ? -25.766 -34.688 -29.75 1 93.12 288 THR A C 1
ATOM 2294 O O . THR A 1 288 ? -26.094 -33.75 -28.984 1 93.12 288 THR A O 1
ATOM 2297 N N . LEU A 1 289 ? -24.797 -34.625 -30.562 1 94.5 289 LEU A N 1
ATOM 2298 C CA . LEU A 1 289 ? -24.062 -33.375 -30.781 1 94.5 289 LEU A CA 1
ATOM 2299 C C . LEU A 1 289 ? -24.547 -32.688 -32.062 1 94.5 289 LEU A C 1
ATOM 2301 O O . LEU A 1 289 ? -24.562 -33.312 -33.125 1 94.5 289 LEU A O 1
ATOM 2305 N N . VAL A 1 290 ? -24.969 -31.406 -31.953 1 94.69 290 VAL A N 1
ATOM 2306 C CA . VAL A 1 290 ? -25.469 -30.656 -33.094 1 94.69 290 VAL A CA 1
ATOM 2307 C C . VAL A 1 290 ? -24.625 -29.406 -33.312 1 94.69 290 VAL A C 1
ATOM 2309 O O . VAL A 1 290 ? -24.594 -28.531 -32.438 1 94.69 290 VAL A O 1
ATOM 2312 N N . CYS A 1 291 ? -23.953 -29.375 -34.344 1 95.38 291 CYS A N 1
ATOM 2313 C CA . CYS A 1 291 ? -23.188 -28.188 -34.719 1 95.38 291 CYS A CA 1
ATOM 2314 C C . CYS A 1 291 ? -24.016 -27.281 -35.625 1 95.38 291 CYS A C 1
ATOM 2316 O O . CYS A 1 291 ? -24.484 -27.703 -36.688 1 95.38 291 CYS A O 1
ATOM 2318 N N . GLU A 1 292 ? -24.172 -26 -35.219 1 93.38 292 GLU A N 1
ATOM 2319 C CA . GLU A 1 292 ? -24.984 -25.062 -35.969 1 93.38 292 GLU A CA 1
ATOM 2320 C C . GLU A 1 292 ? -24.094 -24.062 -36.719 1 93.38 292 GLU A C 1
ATOM 2322 O O . GLU A 1 292 ? -24.156 -22.859 -36.469 1 93.38 292 GLU A O 1
ATOM 2327 N N . ALA A 1 293 ? -23.344 -24.609 -37.625 1 88.06 293 ALA A N 1
ATOM 2328 C CA . ALA A 1 293 ? -22.531 -23.766 -38.5 1 88.06 293 ALA A CA 1
ATOM 2329 C C . ALA A 1 293 ? -23.328 -23.281 -39.688 1 88.06 293 ALA A C 1
ATOM 2331 O O . ALA A 1 293 ? -24.156 -24.031 -40.25 1 88.06 293 ALA A O 1
ATOM 2332 N N . HIS A 1 294 ? -23.094 -21.984 -39.969 1 84.25 294 HIS A N 1
ATOM 2333 C CA . HIS A 1 294 ? -23.812 -21.391 -41.094 1 84.25 294 HIS A CA 1
ATOM 2334 C C . HIS A 1 294 ? -23.031 -21.547 -42.406 1 84.25 294 HIS A C 1
ATOM 2336 O O . HIS A 1 294 ? -21.812 -21.75 -42.375 1 84.25 294 HIS A O 1
ATOM 2342 N N . LEU A 1 295 ? -23.828 -21.391 -43.5 1 78.5 295 LEU A N 1
ATOM 2343 C CA . LEU A 1 295 ? -23.188 -21.422 -44.812 1 78.5 295 LEU A CA 1
ATOM 2344 C C . LEU A 1 295 ? -22.516 -20.094 -45.125 1 78.5 295 LEU A C 1
ATOM 2346 O O . LEU A 1 295 ? -21.453 -20.062 -45.719 1 78.5 295 LEU A O 1
ATOM 2350 N N . GLU A 1 296 ? -23.109 -19.047 -44.594 1 89.19 296 GLU A N 1
ATOM 2351 C CA . GLU A 1 296 ? -22.484 -17.734 -44.844 1 89.19 296 GLU A CA 1
ATOM 2352 C C . GLU A 1 296 ? -21.281 -17.531 -43.938 1 89.19 296 GLU A C 1
ATOM 2354 O O . GLU A 1 296 ? -21.359 -17.688 -42.719 1 89.19 296 GLU A O 1
ATOM 2359 N N . PRO A 1 297 ? -20.188 -17.234 -44.656 1 91.75 297 PRO A N 1
ATOM 2360 C CA . PRO A 1 297 ? -18.953 -17.062 -43.875 1 91.75 297 PRO A CA 1
ATOM 2361 C C . PRO A 1 297 ? -19.047 -15.891 -42.875 1 91.75 297 PRO A C 1
ATOM 2363 O O . PRO A 1 297 ? -19.625 -14.852 -43.188 1 91.75 297 PRO A O 1
ATOM 2366 N N . ILE A 1 298 ? -18.672 -16.109 -41.688 1 94.62 298 ILE A N 1
ATOM 2367 C CA . ILE A 1 298 ? -18.469 -15.078 -40.688 1 94.62 298 ILE A CA 1
ATOM 2368 C C . ILE A 1 298 ? -16.984 -14.859 -40.438 1 94.62 298 ILE A C 1
ATOM 2370 O O . ILE A 1 298 ? -16.375 -15.531 -39.594 1 94.62 298 ILE A O 1
ATOM 2374 N N . MET A 1 299 ? -16.422 -13.891 -41.188 1 94.56 299 MET A N 1
ATOM 2375 C CA . MET A 1 299 ? -14.992 -13.641 -41.125 1 94.56 299 MET A CA 1
ATOM 2376 C C . MET A 1 299 ? -14.625 -12.797 -39.906 1 94.56 299 MET A C 1
ATOM 2378 O O . MET A 1 299 ? -15.062 -11.648 -39.781 1 94.56 299 MET A O 1
ATOM 2382 N N . MET A 1 300 ? -13.852 -13.422 -39.031 1 94.81 300 MET A N 1
ATOM 2383 C CA . MET A 1 300 ? -13.43 -12.727 -37.844 1 94.81 300 MET A CA 1
ATOM 2384 C C . MET A 1 300 ? -11.938 -12.438 -37.875 1 94.81 300 MET A C 1
ATOM 2386 O O . MET A 1 300 ? -11.172 -13.156 -38.5 1 94.81 300 MET A O 1
ATOM 2390 N N . HIS A 1 301 ? -11.547 -11.289 -37.312 1 95.62 301 HIS A N 1
ATOM 2391 C CA . HIS A 1 301 ? -10.156 -11.023 -36.938 1 95.62 301 HIS A CA 1
ATOM 2392 C C . HIS A 1 301 ? -9.953 -11.031 -35.438 1 95.62 301 HIS A C 1
ATOM 2394 O O . HIS A 1 301 ? -10.266 -10.055 -34.75 1 95.62 301 HIS A O 1
ATOM 2400 N N . SER A 1 302 ? -9.453 -12.18 -34.906 1 94.75 302 SER A N 1
ATOM 2401 C CA . SER A 1 302 ? -9.336 -12.406 -33.469 1 94.75 302 SER A CA 1
ATOM 2402 C C . SER A 1 302 ? -8.328 -13.508 -33.156 1 94.75 302 SER A C 1
ATOM 2404 O O . SER A 1 302 ? -7.477 -13.828 -34 1 94.75 302 SER A O 1
ATOM 2406 N N . GLU A 1 303 ? -8.289 -13.961 -31.953 1 91.5 303 GLU A N 1
ATOM 2407 C CA . GLU A 1 303 ? -7.402 -15.047 -31.547 1 91.5 303 GLU A CA 1
ATOM 2408 C C . GLU A 1 303 ? -8.086 -16.406 -31.703 1 91.5 303 GLU A C 1
ATOM 2410 O O . GLU A 1 303 ? -8.688 -16.922 -30.766 1 91.5 303 GLU A O 1
ATOM 2415 N N . LYS A 1 304 ? -7.809 -17.062 -32.75 1 92.44 304 LYS A N 1
ATOM 2416 C CA . LYS A 1 304 ? -8.484 -18.297 -33.156 1 92.44 304 LYS A CA 1
ATOM 2417 C C . LYS A 1 304 ? -8.273 -19.391 -32.125 1 92.44 304 LYS A C 1
ATOM 2419 O O . LYS A 1 304 ? -9.234 -20.016 -31.656 1 92.44 304 LYS A O 1
ATOM 2424 N N . GLN A 1 305 ? -7.074 -19.531 -31.719 1 86.94 305 GLN A N 1
ATOM 2425 C CA . GLN A 1 305 ? -6.734 -20.641 -30.812 1 86.94 305 GLN A CA 1
ATOM 2426 C C . GLN A 1 305 ? -7.387 -20.453 -29.453 1 86.94 305 GLN A C 1
ATOM 2428 O O . GLN A 1 305 ? -7.797 -21.422 -28.812 1 86.94 305 GLN A O 1
ATOM 2433 N N . ARG A 1 306 ? -7.484 -19.266 -29.078 1 88.88 306 ARG A N 1
ATOM 2434 C CA . ARG A 1 306 ? -8.086 -19 -27.781 1 88.88 306 ARG A CA 1
ATOM 2435 C C . ARG A 1 306 ? -9.602 -19.203 -27.828 1 88.88 306 ARG A C 1
ATOM 2437 O O . ARG A 1 306 ? -10.195 -19.672 -26.844 1 88.88 306 ARG A O 1
ATOM 2444 N N . ILE A 1 307 ? -10.141 -18.797 -28.906 1 94.06 307 ILE A N 1
ATOM 2445 C CA . ILE A 1 307 ? -11.57 -19.016 -29.062 1 94.06 307 ILE A CA 1
ATOM 2446 C C . ILE A 1 307 ? -11.875 -20.516 -29.062 1 94.06 307 ILE A C 1
ATOM 2448 O O . ILE A 1 307 ? -12.836 -20.969 -28.438 1 94.06 307 ILE A O 1
ATOM 2452 N N . ILE A 1 308 ? -11.008 -21.266 -29.688 1 92.06 308 ILE A N 1
ATOM 2453 C CA . ILE A 1 308 ? -11.133 -22.719 -29.688 1 92.06 308 ILE A CA 1
ATOM 2454 C C . ILE A 1 308 ? -11.047 -23.25 -28.266 1 92.06 308 ILE A C 1
ATOM 2456 O O . ILE A 1 308 ? -11.82 -24.125 -27.875 1 92.06 308 ILE A O 1
ATOM 2460 N N . GLN A 1 309 ? -10.18 -22.703 -27.547 1 87.31 309 GLN A N 1
ATOM 2461 C CA . GLN A 1 309 ? -10 -23.094 -26.156 1 87.31 309 GLN A CA 1
ATOM 2462 C C . GLN A 1 309 ? -11.273 -22.875 -25.344 1 87.31 309 GLN A C 1
ATOM 2464 O O . GLN A 1 309 ? -11.68 -23.734 -24.562 1 87.31 309 GLN A O 1
ATOM 2469 N N . VAL A 1 310 ? -11.852 -21.703 -25.547 1 93.12 310 VAL A N 1
ATOM 2470 C CA . VAL A 1 310 ? -13.078 -21.375 -24.828 1 93.12 310 VAL A CA 1
ATOM 2471 C C . VAL A 1 310 ? -14.188 -22.359 -25.203 1 93.12 310 VAL A C 1
ATOM 2473 O O . VAL A 1 310 ? -14.82 -22.953 -24.344 1 93.12 310 VAL A O 1
ATOM 2476 N N . LEU A 1 311 ? -14.359 -22.562 -26.469 1 95.88 311 LEU A N 1
ATOM 2477 C CA . LEU A 1 311 ? -15.414 -23.453 -26.953 1 95.88 311 LEU A CA 1
ATOM 2478 C C . LEU A 1 311 ? -15.164 -24.891 -26.5 1 95.88 311 LEU A C 1
ATOM 2480 O O . LEU A 1 311 ? -16.109 -25.594 -26.141 1 95.88 311 LEU A O 1
ATOM 2484 N N . THR A 1 312 ? -13.922 -25.297 -26.516 1 90.62 312 THR A N 1
ATOM 2485 C CA . THR A 1 312 ? -13.57 -26.641 -26.062 1 90.62 312 THR A CA 1
ATOM 2486 C C . THR A 1 312 ? -13.93 -26.844 -24.594 1 90.62 312 THR A C 1
ATOM 2488 O O . THR A 1 312 ? -14.469 -27.891 -24.219 1 90.62 312 THR A O 1
ATOM 2491 N N . ASN A 1 313 ? -13.664 -25.906 -23.875 1 88.38 313 ASN A N 1
ATOM 2492 C CA . ASN A 1 313 ? -14 -25.969 -22.453 1 88.38 313 ASN A CA 1
ATOM 2493 C C . ASN A 1 313 ? -15.5 -26.094 -22.234 1 88.38 313 ASN A C 1
ATOM 2495 O O . ASN A 1 313 ? -15.953 -26.906 -21.422 1 88.38 313 ASN A O 1
ATOM 2499 N N . LEU A 1 314 ? -16.188 -25.25 -22.953 1 94.31 314 LEU A N 1
ATOM 2500 C CA . LEU A 1 314 ? -17.641 -25.234 -22.797 1 94.31 314 LEU A CA 1
ATOM 2501 C C . LEU A 1 314 ? -18.25 -26.547 -23.266 1 94.31 314 LEU A C 1
ATOM 2503 O O . LEU A 1 314 ? -19.156 -27.078 -22.641 1 94.31 314 LEU A O 1
ATOM 2507 N N . LEU A 1 315 ? -17.734 -27.047 -24.344 1 93.38 315 LEU A N 1
ATOM 2508 C CA . LEU A 1 315 ? -18.219 -28.312 -24.875 1 93.38 315 LEU A CA 1
ATOM 2509 C C . LEU A 1 315 ? -17.891 -29.469 -23.938 1 93.38 315 LEU A C 1
ATOM 2511 O O . LEU A 1 315 ? -18.719 -30.375 -23.75 1 93.38 315 LEU A O 1
ATOM 2515 N N . HIS A 1 316 ? -16.703 -29.422 -23.359 1 86.81 316 HIS A N 1
ATOM 2516 C CA . HIS A 1 316 ? -16.344 -30.422 -22.359 1 86.81 316 HIS A CA 1
ATOM 2517 C C . HIS A 1 316 ? -17.312 -30.406 -21.188 1 86.81 316 HIS A C 1
ATOM 2519 O O . HIS A 1 316 ? -17.734 -31.469 -20.688 1 86.81 316 HIS A O 1
ATOM 2525 N N . ASN A 1 317 ? -17.641 -29.297 -20.75 1 88 317 ASN A N 1
ATOM 2526 C CA . ASN A 1 317 ? -18.594 -29.172 -19.641 1 88 317 ASN A CA 1
ATOM 2527 C C . ASN A 1 317 ? -19.969 -29.703 -20.016 1 88 317 ASN A C 1
ATOM 2529 O O . ASN A 1 317 ? -20.609 -30.391 -19.234 1 88 317 ASN A O 1
ATOM 2533 N N . ALA A 1 318 ? -20.375 -29.328 -21.219 1 92.44 318 ALA A N 1
ATOM 2534 C CA . ALA A 1 318 ? -21.672 -29.797 -21.703 1 92.44 318 ALA A CA 1
ATOM 2535 C C . ALA A 1 318 ? -21.719 -31.328 -21.734 1 92.44 318 ALA A C 1
ATOM 2537 O O . ALA A 1 318 ? -22.719 -31.922 -21.328 1 92.44 318 ALA A O 1
ATOM 2538 N N . MET A 1 319 ? -20.625 -31.906 -22.172 1 88.88 319 MET A N 1
ATOM 2539 C CA . MET A 1 319 ? -20.578 -33.344 -22.25 1 88.88 319 MET A CA 1
ATOM 2540 C C . MET A 1 319 ? -20.547 -33.969 -20.859 1 88.88 319 MET A C 1
ATOM 2542 O O . MET A 1 319 ? -21.156 -35.031 -20.625 1 88.88 319 MET A O 1
ATOM 2546 N N . LYS A 1 320 ? -19.859 -33.344 -20.016 1 84.69 320 LYS A N 1
ATOM 2547 C CA . LYS A 1 320 ? -19.688 -33.844 -18.641 1 84.69 320 LYS A CA 1
ATOM 2548 C C . LYS A 1 320 ? -21.016 -33.844 -17.906 1 84.69 320 LYS A C 1
ATOM 2550 O O . LYS A 1 320 ? -21.297 -34.75 -17.125 1 84.69 320 LYS A O 1
ATOM 2555 N N . PHE A 1 321 ? -21.844 -32.906 -18.172 1 89 321 PHE A N 1
ATOM 2556 C CA . PHE A 1 321 ? -23.031 -32.719 -17.328 1 89 321 PHE A CA 1
ATOM 2557 C C . PHE A 1 321 ? -24.281 -33.188 -18.062 1 89 321 PHE A C 1
ATOM 2559 O O . PHE A 1 321 ? -25.391 -33.031 -17.547 1 89 321 PHE A O 1
ATOM 2566 N N . THR A 1 322 ? -24.109 -33.688 -19.297 1 91.44 322 THR A N 1
ATOM 2567 C CA . THR A 1 322 ? -25.234 -34.219 -20.062 1 91.44 322 THR A CA 1
ATOM 2568 C C . THR A 1 322 ? -25.125 -35.719 -20.203 1 91.44 322 THR A C 1
ATOM 2570 O O . THR A 1 322 ? -24.375 -36.219 -21.062 1 91.44 322 THR A O 1
ATOM 2573 N N . LYS A 1 323 ? -25.812 -36.438 -19.375 1 88.31 323 LYS A N 1
ATOM 2574 C CA . LYS A 1 323 ? -25.781 -37.906 -19.469 1 88.31 323 LYS A CA 1
ATOM 2575 C C . LYS A 1 323 ? -26.656 -38.406 -20.609 1 88.31 323 LYS A C 1
ATOM 2577 O O . LYS A 1 323 ? -26.297 -39.344 -21.297 1 88.31 323 LYS A O 1
ATOM 2582 N N . THR A 1 324 ? -27.797 -37.906 -20.719 1 92 324 THR A N 1
ATOM 2583 C CA . THR A 1 324 ? -28.734 -38.156 -21.812 1 92 324 THR A CA 1
ATOM 2584 C C . THR A 1 324 ? -29.328 -36.844 -22.344 1 92 324 THR A C 1
ATOM 2586 O O . THR A 1 324 ? -29.656 -35.938 -21.562 1 92 324 THR A O 1
ATOM 2589 N N . GLY A 1 325 ? -29.312 -36.688 -23.641 1 94.19 325 GLY A N 1
ATOM 2590 C CA . GLY A 1 325 ? -29.906 -35.5 -24.203 1 94.19 325 GLY A CA 1
ATOM 2591 C C . GLY A 1 325 ? -29.156 -34.969 -25.406 1 94.19 325 GLY A C 1
ATOM 2592 O O . GLY A 1 325 ? -28.781 -35.75 -26.297 1 94.19 325 GLY A O 1
ATOM 2593 N N . GLU A 1 326 ? -29.141 -33.625 -25.453 1 95.5 326 GLU A N 1
ATOM 2594 C CA . GLU A 1 326 ? -28.578 -32.969 -26.641 1 95.5 326 GLU A CA 1
ATOM 2595 C C . GLU A 1 326 ? -27.625 -31.844 -26.266 1 95.5 326 GLU A C 1
ATOM 2597 O O . GLU A 1 326 ? -27.844 -31.156 -25.266 1 95.5 326 GLU A O 1
ATOM 2602 N N . ILE A 1 327 ? -26.609 -31.719 -27.047 1 96.56 327 ILE A N 1
ATOM 2603 C CA . ILE A 1 327 ? -25.672 -30.609 -26.953 1 96.56 327 ILE A CA 1
ATOM 2604 C C . ILE A 1 327 ? -25.609 -29.875 -28.297 1 96.56 327 ILE A C 1
ATOM 2606 O O . ILE A 1 327 ? -25.328 -30.469 -29.328 1 96.56 327 ILE A O 1
ATOM 2610 N N . ARG A 1 328 ? -25.906 -28.547 -28.25 1 97.06 328 ARG A N 1
ATOM 2611 C CA . ARG A 1 328 ? -25.875 -27.703 -29.438 1 97.06 328 ARG A CA 1
ATOM 2612 C C . ARG A 1 328 ? -24.844 -26.578 -29.297 1 97.06 328 ARG A C 1
ATOM 2614 O O . ARG A 1 328 ? -24.703 -26 -28.219 1 97.06 328 ARG A O 1
ATOM 2621 N N . PHE A 1 329 ? -24.125 -26.359 -30.359 1 97.5 329 PHE A N 1
ATOM 2622 C CA . PHE A 1 329 ? -23.219 -25.219 -30.312 1 97.5 329 PHE A CA 1
ATOM 2623 C C . PHE A 1 329 ? -23.141 -24.547 -31.672 1 97.5 329 PHE A C 1
ATOM 2625 O O . PHE A 1 329 ? -23.359 -25.188 -32.719 1 97.5 329 PHE A O 1
ATOM 2632 N N . GLY A 1 330 ? -22.891 -23.281 -31.656 1 96.56 330 GLY A N 1
ATOM 2633 C CA . GLY A 1 330 ? -22.891 -22.516 -32.906 1 96.56 330 GLY A CA 1
ATOM 2634 C C . GLY A 1 330 ? -22.516 -21.062 -32.688 1 96.56 330 GLY A C 1
ATOM 2635 O O . GLY A 1 330 ? -22.047 -20.688 -31.609 1 96.56 330 GLY A O 1
ATOM 2636 N N . CYS A 1 331 ? -22.578 -20.328 -33.781 1 95.88 331 CYS A N 1
ATOM 2637 C CA . CYS A 1 331 ? -22.328 -18.891 -33.75 1 95.88 331 CYS A CA 1
ATOM 2638 C C . CYS A 1 331 ? -23.25 -18.156 -34.719 1 95.88 331 CYS A C 1
ATOM 2640 O O . CYS A 1 331 ? -23.781 -18.75 -35.656 1 95.88 331 CYS A O 1
ATOM 2642 N N . ARG A 1 332 ? -23.547 -16.953 -34.406 1 93.94 332 ARG A N 1
ATOM 2643 C CA . ARG A 1 332 ? -24.344 -16.094 -35.312 1 93.94 332 ARG A CA 1
ATOM 2644 C C . ARG A 1 332 ? -23.906 -14.641 -35.188 1 93.94 332 ARG A C 1
ATOM 2646 O O . ARG A 1 332 ? -23.312 -14.242 -34.156 1 93.94 332 ARG A O 1
ATOM 2653 N N . MET A 1 333 ? -24.172 -13.938 -36.188 1 93.62 333 MET A N 1
ATOM 2654 C CA . MET A 1 333 ? -23.891 -12.508 -36.125 1 93.62 333 MET A CA 1
ATOM 2655 C C . MET A 1 333 ? -24.828 -11.805 -35.156 1 93.62 333 MET A C 1
ATOM 2657 O O . MET A 1 333 ? -26.031 -12.109 -35.094 1 93.62 333 MET A O 1
ATOM 2661 N N . GLU A 1 334 ? -24.281 -11.109 -34.281 1 91.31 334 GLU A N 1
ATOM 2662 C CA . GLU A 1 334 ? -25.047 -10.219 -33.438 1 91.31 334 GLU A CA 1
ATOM 2663 C C . GLU A 1 334 ? -24.859 -8.758 -33.812 1 91.31 334 GLU A C 1
ATOM 2665 O O . GLU A 1 334 ? -23.859 -8.141 -33.469 1 91.31 334 GLU A O 1
ATOM 2670 N N . GLY A 1 335 ? -25.797 -8.258 -34.469 1 89 335 GLY A N 1
ATOM 2671 C CA . GLY A 1 335 ? -25.609 -6.941 -35.062 1 89 335 GLY A CA 1
ATOM 2672 C C . GLY A 1 335 ? -24.656 -6.953 -36.25 1 89 335 GLY A C 1
ATOM 2673 O O . GLY A 1 335 ? -24.734 -7.852 -37.094 1 89 335 GLY A O 1
ATOM 2674 N N . THR A 1 336 ? -23.812 -5.797 -36.406 1 88 336 THR A N 1
ATOM 2675 C CA . THR A 1 336 ? -22.969 -5.684 -37.594 1 88 336 THR A CA 1
ATOM 2676 C C . THR A 1 336 ? -21.516 -5.957 -37.219 1 88 336 THR A C 1
ATOM 2678 O O . THR A 1 336 ? -20.688 -6.23 -38.125 1 88 336 THR A O 1
ATOM 2681 N N . ASP A 1 337 ? -21.25 -5.969 -35.938 1 93.06 337 ASP A N 1
ATOM 2682 C CA . ASP A 1 337 ? -19.812 -5.988 -35.656 1 93.06 337 ASP A CA 1
ATOM 2683 C C . ASP A 1 337 ? -19.484 -6.965 -34.531 1 93.06 337 ASP A C 1
ATOM 2685 O O . ASP A 1 337 ? -18.375 -6.934 -34 1 93.06 337 ASP A O 1
ATOM 2689 N N . GLU A 1 338 ? -20.484 -7.777 -34.25 1 95.56 338 GLU A N 1
ATOM 2690 C CA . GLU A 1 338 ? -20.234 -8.719 -33.156 1 95.56 338 GLU A CA 1
ATOM 2691 C C . GLU A 1 338 ? -20.703 -10.125 -33.531 1 95.56 338 GLU A C 1
ATOM 2693 O O . GLU A 1 338 ? -21.594 -10.289 -34.375 1 95.56 338 GLU A O 1
ATOM 2698 N N . VAL A 1 339 ? -20.047 -11.055 -33 1 95.94 339 VAL A N 1
ATOM 2699 C CA . VAL A 1 339 ? -20.391 -12.453 -33.219 1 95.94 339 VAL A CA 1
ATOM 2700 C C . VAL A 1 339 ? -20.828 -13.102 -31.922 1 95.94 339 VAL A C 1
ATOM 2702 O O . VAL A 1 339 ? -20.156 -12.969 -30.891 1 95.94 339 VAL A O 1
ATOM 2705 N N . TYR A 1 340 ? -21.969 -13.695 -31.938 1 96.69 340 TYR A N 1
ATOM 2706 C CA . TYR A 1 340 ? -22.547 -14.414 -30.812 1 96.69 340 TYR A CA 1
ATOM 2707 C C . TYR A 1 340 ? -22.234 -15.906 -30.906 1 96.69 340 TYR A C 1
ATOM 2709 O O . TYR A 1 340 ? -22.625 -16.578 -31.859 1 96.69 340 TYR A O 1
ATOM 2717 N N . PHE A 1 341 ? -21.453 -16.453 -29.891 1 97.25 341 PHE A N 1
ATOM 2718 C CA . PHE A 1 341 ? -21.172 -17.891 -29.766 1 97.25 341 PHE A CA 1
ATOM 2719 C C . PHE A 1 341 ? -21.984 -18.5 -28.641 1 97.25 341 PHE A C 1
ATOM 2721 O O . PHE A 1 341 ? -22.234 -17.844 -27.625 1 97.25 341 PHE A O 1
ATOM 2728 N N . TYR A 1 342 ? -22.391 -19.766 -28.781 1 97.5 342 TYR A N 1
ATOM 2729 C CA . TYR A 1 342 ? -23.109 -20.406 -27.688 1 97.5 342 TYR A CA 1
ATOM 2730 C C . TYR A 1 342 ? -22.875 -21.906 -27.672 1 97.5 342 TYR A C 1
ATOM 2732 O O . TYR A 1 342 ? -22.547 -22.5 -28.703 1 97.5 342 TYR A O 1
ATOM 2740 N N . VAL A 1 343 ? -22.922 -22.5 -26.562 1 97.75 343 VAL A N 1
ATOM 2741 C CA . VAL A 1 343 ? -23 -23.938 -26.312 1 97.75 343 VAL A CA 1
ATOM 2742 C C . VAL A 1 343 ? -24.188 -24.234 -25.391 1 97.75 343 VAL A C 1
ATOM 2744 O O . VAL A 1 343 ? -24.234 -23.766 -24.266 1 97.75 343 VAL A O 1
ATOM 2747 N N . SER A 1 344 ? -25.109 -24.969 -25.891 1 97.44 344 SER A N 1
ATOM 2748 C CA . SER A 1 344 ? -26.328 -25.297 -25.141 1 97.44 344 SER A CA 1
ATOM 2749 C C . SER A 1 344 ? -26.406 -26.797 -24.859 1 97.44 344 SER A C 1
ATOM 2751 O O . SER A 1 344 ? -26.203 -27.609 -25.766 1 97.44 344 SER A O 1
ATOM 2753 N N . ASP A 1 345 ? -26.641 -27.125 -23.625 1 95.69 345 ASP A N 1
ATOM 2754 C CA . ASP A 1 345 ? -26.781 -28.531 -23.25 1 95.69 345 ASP A CA 1
ATOM 2755 C C . ASP A 1 345 ? -28.125 -28.781 -22.547 1 95.69 345 ASP A C 1
ATOM 2757 O O . ASP A 1 345 ? -28.75 -27.828 -22.047 1 95.69 345 ASP A O 1
ATOM 2761 N N . THR A 1 346 ? -28.641 -29.984 -22.594 1 95.81 346 THR A N 1
ATOM 2762 C CA . THR A 1 346 ? -29.859 -30.359 -21.891 1 95.81 346 THR A CA 1
ATOM 2763 C C . THR A 1 346 ? -29.531 -31.156 -20.625 1 95.81 346 THR A C 1
ATOM 2765 O O . THR A 1 346 ? -30.234 -32.125 -20.297 1 95.81 346 THR A O 1
ATOM 2768 N N . GLY A 1 347 ? -28.453 -30.797 -20.031 1 92.31 347 GLY A N 1
ATOM 2769 C CA . GLY A 1 347 ? -27.984 -31.516 -18.859 1 92.31 347 GLY A CA 1
ATOM 2770 C C . GLY A 1 347 ? -28.703 -31.125 -17.578 1 92.31 347 GLY A C 1
ATOM 2771 O O . GLY A 1 347 ? -29.906 -30.828 -17.609 1 92.31 347 GLY A O 1
ATOM 2772 N N . ILE A 1 348 ? -28 -31.188 -16.438 1 91 348 ILE A N 1
ATOM 2773 C CA . ILE A 1 348 ? -28.578 -31.094 -15.102 1 91 348 ILE A CA 1
ATOM 2774 C C . ILE A 1 348 ? -28.938 -29.641 -14.797 1 91 348 ILE A C 1
ATOM 2776 O O . ILE A 1 348 ? -29.766 -29.375 -13.914 1 91 348 ILE A O 1
ATOM 2780 N N . GLY A 1 349 ? -28.359 -28.75 -15.508 1 92.38 349 GLY A N 1
ATOM 2781 C CA . GLY A 1 349 ? -28.594 -27.344 -15.242 1 92.38 349 GLY A CA 1
ATOM 2782 C C . GLY A 1 349 ? -27.875 -26.828 -14.016 1 92.38 349 GLY A C 1
ATOM 2783 O O . GLY A 1 349 ? -27.188 -27.609 -13.328 1 92.38 349 GLY A O 1
ATOM 2784 N N . ILE A 1 350 ? -27.984 -25.469 -13.766 1 92.31 350 ILE A N 1
ATOM 2785 C CA . ILE A 1 350 ? -27.281 -24.828 -12.672 1 92.31 350 ILE A CA 1
ATOM 2786 C C . ILE A 1 350 ? -28.25 -24.016 -11.82 1 92.31 350 ILE A C 1
ATOM 2788 O O . ILE A 1 350 ? -29.031 -23.219 -12.352 1 92.31 350 ILE A O 1
ATOM 2792 N N . PRO A 1 351 ? -28.219 -24.234 -10.57 1 92.38 351 PRO A N 1
ATOM 2793 C CA . PRO A 1 351 ? -29.062 -23.406 -9.703 1 92.38 351 PRO A CA 1
ATOM 2794 C C . PRO A 1 351 ? -28.734 -21.922 -9.82 1 92.38 351 PRO A C 1
ATOM 2796 O O . PRO A 1 351 ? -27.578 -21.547 -9.992 1 92.38 351 PRO A O 1
ATOM 2799 N N . LYS A 1 352 ? -29.75 -21.109 -9.641 1 91.06 352 LYS A N 1
ATOM 2800 C CA . LYS A 1 352 ? -29.625 -19.656 -9.82 1 91.06 352 LYS A CA 1
ATOM 2801 C C . LYS A 1 352 ? -28.562 -19.078 -8.883 1 91.06 352 LYS A C 1
ATOM 2803 O O . LYS A 1 352 ? -27.781 -18.203 -9.281 1 91.06 352 LYS A O 1
ATOM 2808 N N . GLU A 1 353 ? -28.469 -19.594 -7.754 1 88.81 353 GLU A N 1
ATOM 2809 C CA . GLU A 1 353 ? -27.562 -19.062 -6.738 1 88.81 353 GLU A CA 1
ATOM 2810 C C . GLU A 1 353 ? -26.109 -19.375 -7.086 1 88.81 353 GLU A C 1
ATOM 2812 O O . GLU A 1 353 ? -25.203 -18.703 -6.605 1 88.81 353 GLU A O 1
ATOM 2817 N N . GLU A 1 354 ? -25.891 -20.344 -7.953 1 88.75 354 GLU A N 1
ATOM 2818 C CA . GLU A 1 354 ? -24.531 -20.781 -8.258 1 88.75 354 GLU A CA 1
ATOM 2819 C C . GLU A 1 354 ? -24.031 -20.156 -9.562 1 88.75 354 GLU A C 1
ATOM 2821 O O . GLU A 1 354 ? -22.844 -20.25 -9.875 1 88.75 354 GLU A O 1
ATOM 2826 N N . GLN A 1 355 ? -24.859 -19.531 -10.273 1 90.25 355 GLN A N 1
ATOM 2827 C CA . GLN A 1 355 ? -24.547 -19.094 -11.633 1 90.25 355 GLN A CA 1
ATOM 2828 C C . GLN A 1 355 ? -23.469 -18.016 -11.633 1 90.25 355 GLN A C 1
ATOM 2830 O O . GLN A 1 355 ? -22.641 -17.938 -12.547 1 90.25 355 GLN A O 1
ATOM 2835 N N . GLU A 1 356 ? -23.453 -17.281 -10.609 1 87.06 356 GLU A N 1
ATOM 2836 C CA . GLU A 1 356 ? -22.406 -16.266 -10.531 1 87.06 356 GLU A CA 1
ATOM 2837 C C . GLU A 1 356 ? -21.109 -16.859 -9.984 1 87.06 356 GLU A C 1
ATOM 2839 O O . GLU A 1 356 ? -20.016 -16.484 -10.438 1 87.06 356 GLU A O 1
ATOM 2844 N N . LYS A 1 357 ? -21.172 -17.766 -9.195 1 84.75 357 LYS A N 1
ATOM 2845 C CA . LYS A 1 357 ? -20.031 -18.312 -8.453 1 84.75 357 LYS A CA 1
ATOM 2846 C C . LYS A 1 357 ? -19.188 -19.234 -9.344 1 84.75 357 LYS A C 1
ATOM 2848 O O . LYS A 1 357 ? -17.984 -19.391 -9.117 1 84.75 357 LYS A O 1
ATOM 2853 N N . ILE A 1 358 ? -19.812 -19.781 -10.359 1 84.5 358 ILE A N 1
ATOM 2854 C CA . ILE A 1 358 ? -19.141 -20.797 -11.164 1 84.5 358 ILE A CA 1
ATOM 2855 C C . ILE A 1 358 ? -18.016 -20.156 -11.977 1 84.5 358 ILE A C 1
ATOM 2857 O O . ILE A 1 358 ? -17.156 -20.859 -12.516 1 84.5 358 ILE A O 1
ATOM 2861 N N . PHE A 1 359 ? -18.047 -18.828 -12.047 1 83.44 359 PHE A N 1
ATOM 2862 C CA . PHE A 1 359 ? -17 -18.141 -12.805 1 83.44 359 PHE A CA 1
ATOM 2863 C C . PHE A 1 359 ? -15.82 -17.797 -11.914 1 83.44 359 PHE A C 1
ATOM 2865 O O . PHE A 1 359 ? -14.797 -17.297 -12.391 1 83.44 359 PHE A O 1
ATOM 2872 N N . SER A 1 360 ? -15.977 -18.109 -10.703 1 75.56 360 SER A N 1
ATOM 2873 C CA . SER A 1 360 ? -14.883 -17.875 -9.773 1 75.56 360 SER A CA 1
ATOM 2874 C C . SER A 1 360 ? -13.844 -18.984 -9.836 1 75.56 360 SER A C 1
ATOM 2876 O O . SER A 1 360 ? -14.172 -20.125 -10.172 1 75.56 360 SER A O 1
ATOM 2878 N N . ARG A 1 361 ? -12.719 -18.672 -9.516 1 68.31 361 ARG A N 1
ATOM 2879 C CA . ARG A 1 361 ? -11.617 -19.625 -9.578 1 68.31 361 ARG A CA 1
ATOM 2880 C C . ARG A 1 361 ? -11.844 -20.797 -8.625 1 68.31 361 ARG A C 1
ATOM 2882 O O . ARG A 1 361 ? -12.258 -20.594 -7.477 1 68.31 361 ARG A O 1
ATOM 2889 N N . PHE A 1 362 ? -11.734 -21.984 -9.18 1 64 362 PHE A N 1
ATOM 2890 C CA . PHE A 1 362 ? -11.742 -23.266 -8.469 1 64 362 PHE A CA 1
ATOM 2891 C C . PHE A 1 362 ? -13.125 -23.562 -7.898 1 64 362 PHE A C 1
ATOM 2893 O O . PHE A 1 362 ? -13.25 -24.281 -6.902 1 64 362 PHE A O 1
ATOM 2900 N N . THR A 1 363 ? -14.016 -22.781 -8.422 1 67.75 363 THR A N 1
ATOM 2901 C CA . THR A 1 363 ? -15.383 -23.078 -8.008 1 67.75 363 THR A CA 1
ATOM 2902 C C . THR A 1 363 ? -15.984 -24.188 -8.875 1 67.75 363 THR A C 1
ATOM 2904 O O . THR A 1 363 ? -15.883 -24.141 -10.102 1 67.75 363 THR A O 1
ATOM 2907 N N . LYS A 1 364 ? -16.469 -25.297 -8.133 1 72.56 364 LYS A N 1
ATOM 2908 C CA . LYS A 1 364 ? -17.125 -26.406 -8.828 1 72.56 364 LYS A CA 1
ATOM 2909 C C . LYS A 1 364 ? -18.547 -26.609 -8.32 1 72.56 364 LYS A C 1
ATOM 2911 O O . LYS A 1 364 ? -18.844 -26.344 -7.152 1 72.56 364 LYS A O 1
ATOM 2916 N N . LEU A 1 365 ? -19.531 -26.766 -9.242 1 66.38 365 LEU A N 1
ATOM 2917 C CA . LEU A 1 365 ? -20.891 -27.047 -8.828 1 66.38 365 LEU A CA 1
ATOM 2918 C C . LEU A 1 365 ? -20.969 -28.297 -7.969 1 66.38 365 LEU A C 1
ATOM 2920 O O . LEU A 1 365 ? -21.688 -28.328 -6.969 1 66.38 365 LEU A O 1
ATOM 2924 N N . ASP A 1 366 ? -20.328 -29.375 -8.391 1 62.12 366 ASP A N 1
ATOM 2925 C CA . ASP A 1 366 ? -20.219 -30.609 -7.625 1 62.12 366 ASP A CA 1
ATOM 2926 C C . ASP A 1 366 ? -18.766 -30.969 -7.355 1 62.12 366 ASP A C 1
ATOM 2928 O O . ASP A 1 366 ? -18 -31.25 -8.289 1 62.12 366 ASP A O 1
ATOM 2932 N N . ARG A 1 367 ? -18.484 -30.844 -6.188 1 56.84 367 ARG A N 1
ATOM 2933 C CA . ARG A 1 367 ? -17.109 -31.047 -5.734 1 56.84 367 ARG A CA 1
ATOM 2934 C C . ARG A 1 367 ? -16.609 -32.438 -6.16 1 56.84 367 ARG A C 1
ATOM 2936 O O . ARG A 1 367 ? -15.398 -32.625 -6.34 1 56.84 367 ARG A O 1
ATOM 2943 N N . GLU A 1 368 ? -17.469 -33.406 -6.312 1 55.47 368 GLU A N 1
ATOM 2944 C CA . GLU A 1 368 ? -17.078 -34.781 -6.629 1 55.47 368 GLU A CA 1
ATOM 2945 C C . GLU A 1 368 ? -16.844 -34.938 -8.125 1 55.47 368 GLU A C 1
ATOM 2947 O O . GLU A 1 368 ? -16.188 -35.906 -8.547 1 55.47 368 GLU A O 1
ATOM 2952 N N . MET A 1 369 ? -17.391 -34.031 -8.844 1 59.88 369 MET A N 1
ATOM 2953 C CA . MET A 1 369 ? -17.25 -34.156 -10.289 1 59.88 369 MET A CA 1
ATOM 2954 C C . MET A 1 369 ? -15.844 -33.75 -10.727 1 59.88 369 MET A C 1
ATOM 2956 O O . MET A 1 369 ? -15.219 -32.875 -10.109 1 59.88 369 MET A O 1
ATOM 2960 N N . GLN A 1 370 ? -15.391 -34.375 -11.711 1 59.81 370 GLN A N 1
ATOM 2961 C CA . GLN A 1 370 ? -14.039 -34.156 -12.227 1 59.81 370 GLN A CA 1
ATOM 2962 C C . GLN A 1 370 ? -13.914 -32.781 -12.883 1 59.81 370 GLN A C 1
ATOM 2964 O O . GLN A 1 370 ? -14.844 -32.312 -13.555 1 59.81 370 GLN A O 1
ATOM 2969 N N . GLY A 1 371 ? -13.07 -31.922 -12.516 1 62.91 371 GLY A N 1
ATOM 2970 C CA . GLY A 1 371 ? -12.805 -30.641 -13.148 1 62.91 371 GLY A CA 1
ATOM 2971 C C . GLY A 1 371 ? -11.844 -29.766 -12.359 1 62.91 371 GLY A C 1
ATOM 2972 O O . GLY A 1 371 ? -11.625 -30 -11.172 1 62.91 371 GLY A O 1
ATOM 2973 N N . THR A 1 372 ? -11.25 -28.906 -13.164 1 61.19 372 THR A N 1
ATOM 2974 C CA . THR A 1 372 ? -10.219 -28.062 -12.57 1 61.19 372 THR A CA 1
ATOM 2975 C C . THR A 1 372 ? -10.836 -26.859 -11.883 1 61.19 372 THR A C 1
ATOM 2977 O O . THR A 1 372 ? -10.195 -26.219 -11.039 1 61.19 372 THR A O 1
ATOM 2980 N N . GLY A 1 373 ? -12.117 -26.609 -12.203 1 71.5 373 GLY A N 1
ATOM 2981 C CA . GLY A 1 373 ? -12.766 -25.391 -11.734 1 71.5 373 GLY A CA 1
ATOM 2982 C C . GLY A 1 373 ? -12.133 -24.125 -12.281 1 71.5 373 GLY A C 1
ATOM 2983 O O . GLY A 1 373 ? -12.383 -23.031 -11.773 1 71.5 373 GLY A O 1
ATOM 2984 N N . LEU A 1 374 ? -11.273 -24.328 -13.258 1 74.62 374 LEU A N 1
ATOM 2985 C CA . LEU A 1 374 ? -10.594 -23.172 -13.828 1 74.62 374 LEU A CA 1
ATOM 2986 C C . LEU A 1 374 ? -11.102 -22.875 -15.234 1 74.62 374 LEU A C 1
ATOM 2988 O O . LEU A 1 374 ? -10.875 -21.797 -15.773 1 74.62 374 LEU A O 1
ATOM 2992 N N . GLY A 1 375 ? -11.781 -23.812 -15.766 1 81.19 375 GLY A N 1
ATOM 2993 C CA . GLY A 1 375 ? -12.18 -23.734 -17.156 1 81.19 375 GLY A CA 1
ATOM 2994 C C . GLY A 1 375 ? -13.047 -22.516 -17.469 1 81.19 375 GLY A C 1
ATOM 2995 O O . GLY A 1 375 ? -12.758 -21.766 -18.391 1 81.19 375 GLY A O 1
ATOM 2996 N N . LEU A 1 376 ? -14.031 -22.344 -16.641 1 87.25 376 LEU A N 1
ATOM 2997 C CA . LEU A 1 376 ? -14.977 -21.266 -16.891 1 87.25 376 LEU A CA 1
ATOM 2998 C C . LEU A 1 376 ? -14.328 -19.906 -16.594 1 87.25 376 LEU A C 1
ATOM 3000 O O . LEU A 1 376 ? -14.57 -18.938 -17.328 1 87.25 376 LEU A O 1
ATOM 3004 N N . THR A 1 377 ? -13.602 -19.953 -15.562 1 82.81 377 THR A N 1
ATOM 3005 C CA . THR A 1 377 ? -12.891 -18.719 -15.234 1 82.81 377 THR A CA 1
ATOM 3006 C C . THR A 1 377 ? -11.953 -18.312 -16.359 1 82.81 377 THR A C 1
ATOM 3008 O O . THR A 1 377 ? -11.906 -17.141 -16.75 1 82.81 377 THR A O 1
ATOM 3011 N N . LEU A 1 378 ? -11.219 -19.219 -16.812 1 82.38 378 LEU A N 1
ATOM 3012 C CA . LEU A 1 378 ? -10.305 -18.953 -17.922 1 82.38 378 LEU A CA 1
ATOM 3013 C C . LEU A 1 378 ? -11.062 -18.484 -19.156 1 82.38 378 LEU A C 1
ATOM 3015 O O . LEU A 1 378 ? -10.633 -17.547 -19.844 1 82.38 378 LEU A O 1
ATOM 3019 N N . SER A 1 379 ? -12.125 -19.203 -19.422 1 91.25 379 SER A N 1
ATOM 3020 C CA . SER A 1 379 ? -12.938 -18.844 -20.578 1 91.25 379 SER A CA 1
ATOM 3021 C C . SER A 1 379 ? -13.43 -17.391 -20.484 1 91.25 379 SER A C 1
ATOM 3023 O O . SER A 1 379 ? -13.312 -16.641 -21.453 1 91.25 379 SER A O 1
ATOM 3025 N N . GLN A 1 380 ? -13.93 -17.078 -19.391 1 91 380 GLN A N 1
ATOM 3026 C CA . GLN A 1 380 ? -14.414 -15.711 -19.172 1 91 380 GLN A CA 1
ATOM 3027 C C . GLN A 1 380 ? -13.281 -14.695 -19.328 1 91 380 GLN A C 1
ATOM 3029 O O . GLN A 1 380 ? -13.469 -13.648 -19.953 1 91 380 GLN A O 1
ATOM 3034 N N . THR A 1 381 ? -12.195 -14.992 -18.75 1 84.06 381 THR A N 1
ATOM 3035 C CA . THR A 1 381 ? -11.047 -14.102 -18.797 1 84.06 381 THR A CA 1
ATOM 3036 C C . THR A 1 381 ? -10.586 -13.891 -20.234 1 84.06 381 THR A C 1
ATOM 3038 O O . THR A 1 381 ? -10.258 -12.773 -20.641 1 84.06 381 THR A O 1
ATOM 3041 N N . ILE A 1 382 ? -10.508 -14.945 -20.984 1 87 382 ILE A N 1
ATOM 3042 C CA . ILE A 1 382 ? -10.102 -14.875 -22.391 1 87 382 ILE A CA 1
ATOM 3043 C C . ILE A 1 382 ? -11.062 -13.977 -23.156 1 87 382 ILE A C 1
ATOM 3045 O O . ILE A 1 382 ? -10.641 -13.07 -23.875 1 87 382 ILE A O 1
ATOM 3049 N N . VAL A 1 383 ? -12.328 -14.203 -22.984 1 93.19 383 VAL A N 1
ATOM 3050 C CA . VAL A 1 383 ? -13.352 -13.469 -23.719 1 93.19 383 VAL A CA 1
ATOM 3051 C C . VAL A 1 383 ? -13.273 -11.984 -23.359 1 93.19 383 VAL A C 1
ATOM 3053 O O . VAL A 1 383 ? -13.344 -11.125 -24.25 1 93.19 383 VAL A O 1
ATOM 3056 N N . HIS A 1 384 ? -13.141 -11.742 -22.141 1 89.75 384 HIS A N 1
ATOM 3057 C CA . HIS A 1 384 ? -13.031 -10.352 -21.703 1 89.75 384 HIS A CA 1
ATOM 3058 C C . HIS A 1 384 ? -11.805 -9.68 -22.312 1 89.75 384 HIS A C 1
ATOM 3060 O O . HIS A 1 384 ? -11.867 -8.523 -22.734 1 89.75 384 HIS A O 1
ATOM 3066 N N . ASN A 1 385 ? -10.703 -10.352 -22.344 1 85.12 385 ASN A N 1
ATOM 3067 C CA . ASN A 1 385 ? -9.477 -9.805 -22.906 1 85.12 385 ASN A CA 1
ATOM 3068 C C . ASN A 1 385 ? -9.586 -9.578 -24.406 1 85.12 385 ASN A C 1
ATOM 3070 O O . ASN A 1 385 ? -8.867 -8.758 -24.969 1 85.12 385 ASN A O 1
ATOM 3074 N N . LEU A 1 386 ? -10.492 -10.281 -24.969 1 90.38 386 LEU A N 1
ATOM 3075 C CA . LEU A 1 386 ? -10.734 -10.109 -26.406 1 90.38 386 LEU A CA 1
ATOM 3076 C C . LEU A 1 386 ? -11.781 -9.031 -26.656 1 90.38 386 LEU A C 1
ATOM 3078 O O . LEU A 1 386 ? -12.211 -8.828 -27.781 1 90.38 386 LEU A O 1
ATOM 3082 N N . GLY A 1 387 ? -12.18 -8.391 -25.562 1 89.75 387 GLY A N 1
ATOM 3083 C CA . GLY A 1 387 ? -13.109 -7.277 -25.656 1 89.75 387 GLY A CA 1
ATOM 3084 C C . GLY A 1 387 ? -14.562 -7.715 -25.703 1 89.75 387 GLY A C 1
ATOM 3085 O O . GLY A 1 387 ? -15.43 -6.98 -26.188 1 89.75 387 GLY A O 1
ATOM 3086 N N . GLY A 1 388 ? -14.828 -8.953 -25.266 1 94.25 388 GLY A N 1
ATOM 3087 C CA . GLY A 1 388 ? -16.188 -9.477 -25.359 1 94.25 388 GLY A CA 1
ATOM 3088 C C . GLY A 1 388 ? -16.859 -9.594 -24.016 1 94.25 388 GLY A C 1
ATOM 3089 O O . GLY A 1 388 ? -16.453 -8.953 -23.047 1 94.25 388 GLY A O 1
ATOM 3090 N N . ARG A 1 389 ? -18.016 -10.219 -24.078 1 95.75 389 ARG A N 1
ATOM 3091 C CA . ARG A 1 389 ? -18.797 -10.5 -22.875 1 95.75 389 ARG A CA 1
ATOM 3092 C C . ARG A 1 389 ? -19.141 -11.984 -22.781 1 95.75 389 ARG A C 1
ATOM 3094 O O . ARG A 1 389 ? -19.312 -12.656 -23.797 1 95.75 389 ARG A O 1
ATOM 3101 N N . PHE A 1 390 ? -19.172 -12.469 -21.531 1 94.38 390 PHE A N 1
ATOM 3102 C CA . PHE A 1 390 ? -19.406 -13.875 -21.234 1 94.38 390 PHE A CA 1
ATOM 3103 C C . PHE A 1 390 ? -20.594 -14.047 -20.297 1 94.38 390 PHE A C 1
ATOM 3105 O O . PHE A 1 390 ? -20.797 -13.234 -19.391 1 94.38 390 PHE A O 1
ATOM 3112 N N . GLY A 1 391 ? -21.453 -15.039 -20.547 1 94.19 391 GLY A N 1
ATOM 3113 C CA . GLY A 1 391 ? -22.625 -15.227 -19.688 1 94.19 391 GLY A CA 1
ATOM 3114 C C . GLY A 1 391 ? -23.156 -16.641 -19.703 1 94.19 391 GLY A C 1
ATOM 3115 O O . GLY A 1 391 ? -22.625 -17.5 -20.422 1 94.19 391 GLY A O 1
ATOM 3116 N N . VAL A 1 392 ? -24.188 -16.906 -18.828 1 95.44 392 VAL A N 1
ATOM 3117 C CA . VAL A 1 392 ? -24.828 -18.219 -18.75 1 95.44 392 VAL A CA 1
ATOM 3118 C C . VAL A 1 392 ? -26.328 -18.062 -18.516 1 95.44 392 VAL A C 1
ATOM 3120 O O . VAL A 1 392 ? -26.75 -17.141 -17.812 1 95.44 392 VAL A O 1
ATOM 3123 N N . GLU A 1 393 ? -27.078 -18.797 -19.25 1 95.62 393 GLU A N 1
ATOM 3124 C CA . GLU A 1 393 ? -28.5 -19 -19 1 95.62 393 GLU A CA 1
ATOM 3125 C C . GLU A 1 393 ? -28.797 -20.453 -18.672 1 95.62 393 GLU A C 1
ATOM 3127 O O . GLU A 1 393 ? -28.531 -21.359 -19.469 1 95.62 393 GLU A O 1
ATOM 3132 N N . SER A 1 394 ? -29.234 -20.672 -17.422 1 95.25 394 SER A N 1
ATOM 3133 C CA . SER A 1 394 ? -29.438 -22.062 -17.016 1 95.25 394 SER A CA 1
ATOM 3134 C C . SER A 1 394 ? -30.594 -22.203 -16.031 1 95.25 394 SER A C 1
ATOM 3136 O O . SER A 1 394 ? -30.969 -21.219 -15.375 1 95.25 394 SER A O 1
ATOM 3138 N N . GLU A 1 395 ? -31.25 -23.281 -16.094 1 94.31 395 GLU A N 1
ATOM 3139 C CA . GLU A 1 395 ? -32.281 -23.703 -15.148 1 94.31 395 GLU A CA 1
ATOM 3140 C C . GLU A 1 395 ? -32.094 -25.172 -14.773 1 94.31 395 GLU A C 1
ATOM 3142 O O . GLU A 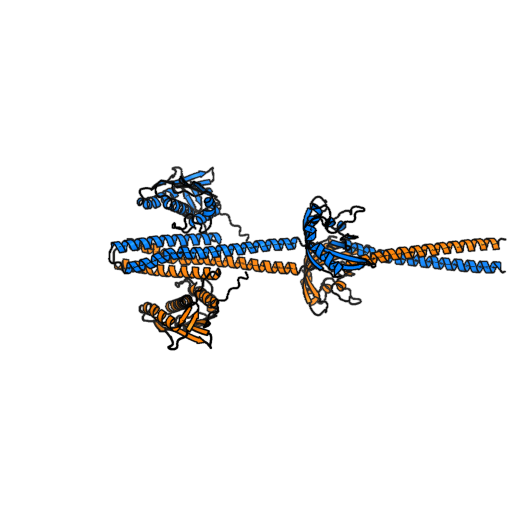1 395 ? -31.828 -26.016 -15.625 1 94.31 395 GLU A O 1
ATOM 3147 N N . VAL A 1 396 ? -32.281 -25.438 -13.453 1 93.69 396 VAL A N 1
ATOM 3148 C CA . VAL A 1 396 ? -32.094 -26.797 -12.969 1 93.69 396 VAL A CA 1
ATOM 3149 C C . VAL A 1 396 ? -33.031 -27.75 -13.695 1 93.69 396 VAL A C 1
ATOM 3151 O O . VAL A 1 396 ? -34.25 -27.484 -13.805 1 93.69 396 VAL A O 1
ATOM 3154 N N . GLY A 1 397 ? -32.531 -28.797 -14.234 1 93.56 397 GLY A N 1
ATOM 3155 C CA . GLY A 1 397 ? -33.312 -29.812 -14.891 1 93.56 397 GLY A CA 1
ATOM 3156 C C . GLY A 1 397 ? -33.562 -29.531 -16.359 1 93.56 397 GLY A C 1
ATOM 3157 O O . GLY A 1 397 ? -34.062 -30.391 -17.094 1 93.56 397 GLY A O 1
ATOM 3158 N N . LYS A 1 398 ? -33.25 -28.359 -16.906 1 93.62 398 LYS A N 1
ATOM 3159 C CA . LYS A 1 398 ? -33.5 -27.984 -18.281 1 93.62 398 LYS A CA 1
ATOM 3160 C C . LYS A 1 398 ? -32.219 -27.859 -19.078 1 93.62 398 LYS A C 1
ATOM 3162 O O . LYS A 1 398 ? -32.25 -27.797 -20.312 1 93.62 398 LYS A O 1
ATOM 3167 N N . GLY A 1 399 ? -31.188 -27.781 -18.344 1 95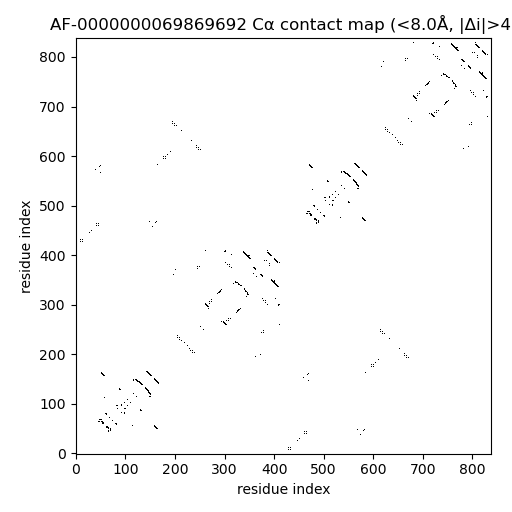.19 399 GLY A N 1
ATOM 3168 C CA . GLY A 1 399 ? -29.906 -27.641 -19.031 1 95.19 399 GLY A CA 1
ATOM 3169 C C . GLY A 1 399 ? -29.312 -26.25 -18.906 1 95.19 399 GLY A C 1
ATOM 3170 O O . GLY A 1 399 ? -29.703 -25.484 -18.031 1 95.19 399 GLY A O 1
ATOM 3171 N N . SER A 1 400 ? -28.266 -26 -19.672 1 96.12 400 SER A N 1
ATOM 3172 C CA . SER A 1 400 ? -27.562 -24.734 -19.578 1 96.12 400 SER A CA 1
ATOM 3173 C C . SER A 1 400 ? -27.125 -24.25 -20.969 1 96.12 400 SER A C 1
ATOM 3175 O O . SER A 1 400 ? -26.828 -25.062 -21.844 1 96.12 400 SER A O 1
ATOM 3177 N N . THR A 1 401 ? -27.188 -22.938 -21.141 1 97.31 401 THR A N 1
ATOM 3178 C CA . THR A 1 401 ? -26.609 -22.297 -22.328 1 97.31 401 THR A CA 1
ATOM 3179 C C . THR A 1 401 ? -25.516 -21.328 -21.922 1 97.31 401 THR A C 1
ATOM 3181 O O . THR A 1 401 ? -25.781 -20.312 -21.266 1 97.31 401 THR A O 1
ATOM 3184 N N . PHE A 1 402 ? -24.328 -21.688 -22.266 1 97.5 402 PHE A N 1
ATOM 3185 C CA . PHE A 1 402 ? -23.219 -20.75 -22.125 1 97.5 402 PHE A CA 1
ATOM 3186 C C . PHE A 1 402 ? -23 -19.953 -23.406 1 97.5 402 PHE A C 1
ATOM 3188 O O . PHE A 1 402 ? -23.047 -20.5 -24.5 1 97.5 402 PHE A O 1
ATOM 3195 N N . LEU A 1 403 ? -22.875 -18.672 -23.219 1 96.94 403 LEU A N 1
ATOM 3196 C CA . LEU A 1 403 ? -22.766 -17.812 -24.406 1 96.94 403 LEU A CA 1
ATOM 3197 C C . LEU A 1 403 ? -21.672 -16.781 -24.219 1 96.94 403 LEU A C 1
ATOM 3199 O O . LEU A 1 403 ? -21.312 -16.438 -23.094 1 96.94 403 LEU A O 1
ATOM 3203 N N . PHE A 1 404 ? -21.094 -16.344 -25.344 1 97.12 404 PHE A N 1
ATOM 3204 C CA . PHE A 1 404 ? -20.188 -15.211 -25.312 1 97.12 404 PHE A CA 1
ATOM 3205 C C . PHE A 1 404 ? -20.25 -14.445 -26.641 1 97.12 404 PHE A C 1
ATOM 3207 O O . PHE A 1 404 ? -20.594 -15.008 -27.672 1 97.12 404 PHE A O 1
ATOM 3214 N N . ILE A 1 405 ? -20.016 -13.172 -26.469 1 97.06 405 ILE A N 1
ATOM 3215 C CA . ILE A 1 405 ? -20.078 -12.258 -27.609 1 97.06 405 ILE A CA 1
ATOM 3216 C C . ILE A 1 405 ? -18.703 -11.625 -27.828 1 97.06 405 ILE A C 1
ATOM 3218 O O . ILE A 1 405 ? -18.062 -11.156 -26.875 1 97.06 405 ILE A O 1
ATOM 3222 N N . LEU A 1 406 ? -18.234 -11.703 -29.062 1 96.5 406 LEU A N 1
ATOM 3223 C CA . LEU A 1 406 ? -16.953 -11.117 -29.406 1 96.5 406 LEU A CA 1
ATOM 3224 C C . LEU A 1 406 ? -17.094 -10.133 -30.562 1 96.5 406 LEU A C 1
ATOM 3226 O O . LEU A 1 406 ? -17.953 -10.305 -31.422 1 96.5 406 LEU A O 1
ATOM 3230 N N . PRO A 1 407 ? -16.172 -9.125 -30.547 1 95.5 407 PRO A N 1
ATOM 3231 C CA . PRO A 1 407 ? -16.141 -8.266 -31.734 1 95.5 407 PRO A CA 1
ATOM 3232 C C . PRO A 1 407 ? -15.641 -8.992 -32.969 1 95.5 407 PRO A C 1
ATOM 3234 O O . PRO A 1 407 ? -14.766 -9.852 -32.875 1 95.5 407 PRO A O 1
ATOM 3237 N N . LEU A 1 408 ? -16.219 -8.625 -34.125 1 92.38 408 LEU A N 1
ATOM 3238 C CA . LEU A 1 408 ? -15.797 -9.195 -35.375 1 92.38 408 LEU A CA 1
ATOM 3239 C C . LEU A 1 408 ? -14.32 -8.922 -35.656 1 92.38 408 LEU A C 1
ATOM 3241 O O . LEU A 1 408 ? -13.602 -9.781 -36.156 1 92.38 408 LEU A O 1
ATOM 3245 N N . VAL A 1 409 ? -13.938 -7.785 -35.281 1 88.06 409 VAL A N 1
ATOM 3246 C CA . VAL A 1 409 ? -12.531 -7.387 -35.375 1 88.06 409 VAL A CA 1
ATOM 3247 C C . VAL A 1 409 ? -12.039 -6.969 -34 1 88.06 409 VAL A C 1
ATOM 3249 O O . VAL A 1 409 ? -12.492 -5.965 -33.438 1 88.06 409 VAL A O 1
ATOM 3252 N N . THR A 1 410 ? -11.188 -7.91 -33.438 1 81.69 410 THR A N 1
ATOM 3253 C CA . THR A 1 410 ? -10.633 -7.586 -32.125 1 81.69 410 THR A CA 1
ATOM 3254 C C . THR A 1 410 ? -9.539 -6.527 -32.25 1 81.69 410 THR A C 1
ATOM 3256 O O . THR A 1 410 ? -8.625 -6.668 -33.062 1 81.69 410 THR A O 1
ATOM 3259 N N . LYS A 1 411 ? -9.734 -5.332 -31.625 1 66.69 411 LYS A N 1
ATOM 3260 C CA . LYS A 1 411 ? -8.734 -4.273 -31.641 1 66.69 411 LYS A CA 1
ATOM 3261 C C . LYS A 1 411 ? -7.691 -4.488 -30.547 1 66.69 411 LYS A C 1
ATOM 3263 O O . LYS A 1 411 ? -8.031 -4.906 -29.438 1 66.69 411 LYS A O 1
ATOM 3268 N N . LYS A 1 412 ? -6.449 -4.781 -31.031 1 56 412 LYS A N 1
ATOM 3269 C CA . LYS A 1 412 ? -5.371 -4.828 -30.047 1 56 412 LYS A CA 1
ATOM 3270 C C . LYS A 1 412 ? -5.492 -3.693 -29.031 1 56 412 LYS A C 1
ATOM 3272 O O . LYS A 1 412 ? -5.594 -2.525 -29.406 1 56 412 LYS A O 1
ATOM 3277 N N . GLU A 1 413 ? -6.125 -3.873 -28.109 1 49.03 413 GLU A N 1
ATOM 3278 C CA . GLU A 1 413 ? -5.891 -2.746 -27.203 1 49.03 413 GLU A CA 1
ATOM 3279 C C . GLU A 1 413 ? -4.398 -2.463 -27.062 1 49.03 413 GLU A C 1
ATOM 3281 O O . GLU A 1 413 ? -3.619 -3.361 -26.734 1 49.03 413 GLU A O 1
ATOM 3286 N N . ILE A 1 414 ? -3.77 -1.593 -27.828 1 38.09 414 ILE A N 1
ATOM 3287 C CA . ILE A 1 414 ? -2.469 -1.038 -27.469 1 38.09 414 ILE A CA 1
ATOM 3288 C C . ILE A 1 414 ? -2.426 -0.753 -25.969 1 38.09 414 ILE A C 1
ATOM 3290 O O . ILE A 1 414 ? -3.186 0.08 -25.469 1 38.09 414 ILE A O 1
ATOM 3294 N N . THR A 1 415 ? -2.42 -1.75 -25.266 1 38.19 415 THR A N 1
ATOM 3295 C CA . THR A 1 415 ? -2.09 -1.4 -23.891 1 38.19 415 THR A CA 1
ATOM 3296 C C . THR A 1 415 ? -1.059 -0.275 -23.844 1 38.19 415 THR A C 1
ATOM 3298 O O . THR A 1 415 ? 0.035 -0.408 -24.391 1 38.19 415 THR A O 1
ATOM 3301 N N . ASN A 1 416 ? -1.455 0.909 -24.031 1 32.84 416 ASN A N 1
ATOM 3302 C CA . ASN A 1 416 ? -0.614 2.01 -23.562 1 32.84 416 ASN A CA 1
ATOM 3303 C C . ASN A 1 416 ? 0.107 1.661 -22.266 1 32.84 416 ASN A C 1
ATOM 3305 O O . ASN A 1 416 ? -0.51 1.162 -21.328 1 32.84 416 ASN A O 1
ATOM 3309 N N . ASP A 1 417 ? 1.293 1.388 -22.438 1 29.69 417 ASP A N 1
ATOM 3310 C CA . ASP A 1 417 ? 2.359 1.345 -21.438 1 29.69 417 ASP A CA 1
ATOM 3311 C C . ASP A 1 417 ? 2.137 2.395 -20.344 1 29.69 417 ASP A C 1
ATOM 3313 O O . ASP A 1 417 ? 3.062 2.729 -19.609 1 29.69 417 ASP A O 1
ATOM 3317 N N . LYS A 1 418 ? 1.059 3.156 -20.328 1 29.47 418 LYS A N 1
ATOM 3318 C CA . LYS A 1 418 ? 1.236 4.016 -19.156 1 29.47 418 LYS A CA 1
ATOM 3319 C C . LYS A 1 418 ? 1.314 3.193 -17.875 1 29.47 418 LYS A C 1
ATOM 3321 O O . LYS A 1 418 ? 0.322 3.057 -17.156 1 29.47 418 LYS A O 1
ATOM 3326 N N . ILE A 1 419 ? 1.828 2.051 -17.672 1 23.44 419 ILE A N 1
ATOM 3327 C CA . ILE A 1 419 ? 2.426 2.178 -16.344 1 23.44 419 ILE A CA 1
ATOM 3328 C C . ILE A 1 419 ? 3.543 3.219 -16.391 1 23.44 419 ILE A C 1
ATOM 3330 O O . ILE A 1 419 ? 4.426 3.162 -17.25 1 23.44 419 ILE A O 1
ATOM 3334 N N . MET B 1 1 ? -9.297 97.375 41.031 1 73.94 1 MET B N 1
ATOM 3335 C CA . MET B 1 1 ? -10.414 96.688 40.375 1 73.94 1 MET B CA 1
ATOM 3336 C C . MET B 1 1 ? -9.922 95.875 39.188 1 73.94 1 MET B C 1
ATOM 3338 O O . MET B 1 1 ? -10.258 94.688 39.031 1 73.94 1 MET B O 1
ATOM 3342 N N . ALA B 1 2 ? -8.992 96.438 38.5 1 83.75 2 ALA B N 1
ATOM 3343 C CA . ALA B 1 2 ? -8.5 95.812 37.312 1 83.75 2 ALA B CA 1
ATOM 3344 C C . ALA B 1 2 ? -7.648 94.562 37.656 1 83.75 2 ALA B C 1
ATOM 3346 O O . ALA B 1 2 ? -7.797 93.5 37.062 1 83.75 2 ALA B O 1
ATOM 3347 N N . LEU B 1 3 ? -6.863 94.688 38.719 1 84.75 3 LEU B N 1
ATOM 3348 C CA . LEU B 1 3 ? -5.953 93.625 39.094 1 84.75 3 LEU B CA 1
ATOM 3349 C C . LEU B 1 3 ? -6.719 92.438 39.688 1 84.75 3 LEU B C 1
ATOM 3351 O O . LEU B 1 3 ? -6.363 91.25 39.469 1 84.75 3 LEU B O 1
ATOM 3355 N N . GLN B 1 4 ? -7.793 92.688 40.406 1 86.25 4 GLN B N 1
ATOM 3356 C CA . GLN B 1 4 ? -8.656 91.625 40.969 1 86.25 4 GLN B CA 1
ATOM 3357 C C . GLN B 1 4 ? -9.352 90.875 39.844 1 86.25 4 GLN B C 1
ATOM 3359 O O . GLN B 1 4 ? -9.438 89.625 39.906 1 86.25 4 GLN B O 1
ATOM 3364 N N . PHE B 1 5 ? -9.695 91.625 38.875 1 87 5 PHE B N 1
ATOM 3365 C CA . PHE B 1 5 ? -10.359 91 37.719 1 87 5 PHE B CA 1
ATOM 3366 C C . PHE B 1 5 ? -9.406 90.062 37 1 87 5 PHE B C 1
ATOM 3368 O O . PHE B 1 5 ? -9.766 88.938 36.656 1 87 5 PHE B O 1
ATOM 3375 N N . VAL B 1 6 ? -8.211 90.5 36.812 1 84.5 6 VAL B N 1
ATOM 3376 C CA . VAL B 1 6 ? -7.199 89.688 36.094 1 84.5 6 VAL B CA 1
ATOM 3377 C C . VAL B 1 6 ? -6.875 88.438 36.906 1 84.5 6 VAL B C 1
ATOM 3379 O O . VAL B 1 6 ? -6.73 87.375 36.312 1 84.5 6 VAL B O 1
ATOM 3382 N N . THR B 1 7 ? -6.859 88.5 38.219 1 84.94 7 THR B N 1
ATOM 3383 C CA . THR B 1 7 ? -6.559 87.375 39.094 1 84.94 7 THR B CA 1
ATOM 3384 C C . THR B 1 7 ? -7.668 86.312 39.031 1 84.94 7 THR B C 1
ATOM 3386 O O . THR B 1 7 ? -7.395 85.125 39 1 84.94 7 THR B O 1
ATOM 3389 N N . VAL B 1 8 ? -8.867 86.812 38.969 1 85.88 8 VAL B N 1
ATOM 3390 C CA . VAL B 1 8 ? -10.008 85.875 38.906 1 85.88 8 VAL B CA 1
ATOM 3391 C C . VAL B 1 8 ? -10.023 85.188 37.562 1 85.88 8 VAL B C 1
ATOM 3393 O O . VAL B 1 8 ? -10.266 83.938 37.531 1 85.88 8 VAL B O 1
ATOM 3396 N N . VAL B 1 9 ? -9.656 85.875 36.5 1 85.31 9 VAL B N 1
ATOM 3397 C CA . VAL B 1 9 ? -9.633 85.25 35.188 1 85.31 9 VAL B CA 1
ATOM 3398 C C . VAL B 1 9 ? -8.508 84.25 35.062 1 85.31 9 VAL B C 1
ATOM 3400 O O . VAL B 1 9 ? -8.695 83.188 34.531 1 85.31 9 VAL B O 1
ATOM 3403 N N . LEU B 1 10 ? -7.336 84.5 35.656 1 85.5 10 LEU B N 1
ATOM 3404 C CA . LEU B 1 10 ? -6.195 83.562 35.656 1 85.5 10 LEU B CA 1
ATOM 3405 C C . LEU B 1 10 ? -6.484 82.312 36.5 1 85.5 10 LEU B C 1
ATOM 3407 O O . LEU B 1 10 ? -6.102 81.25 36.094 1 85.5 10 LEU B O 1
ATOM 3411 N N . LEU B 1 11 ? -7.23 82.5 37.562 1 86.94 11 LEU B N 1
ATOM 3412 C CA . LEU B 1 11 ? -7.605 81.375 38.406 1 86.94 11 LEU B CA 1
ATOM 3413 C C . LEU B 1 11 ? -8.602 80.5 37.719 1 86.94 11 LEU B C 1
ATOM 3415 O O . LEU B 1 11 ? -8.492 79.25 37.75 1 86.94 11 LEU B O 1
ATOM 3419 N N . ALA B 1 12 ? -9.531 81.188 37 1 87.44 12 ALA B N 1
ATOM 3420 C CA . ALA B 1 12 ? -10.508 80.438 36.219 1 87.44 12 ALA B CA 1
ATOM 3421 C C . ALA B 1 12 ? -9.828 79.625 35.094 1 87.44 12 ALA B C 1
ATOM 3423 O O . ALA B 1 12 ? -10.148 78.438 34.875 1 87.44 12 ALA B O 1
ATOM 3424 N N . GLY B 1 13 ? -8.844 80.25 34.531 1 84.56 13 GLY B N 1
ATOM 3425 C CA . GLY B 1 13 ? -8.07 79.625 33.469 1 84.56 13 GLY B CA 1
ATOM 3426 C C . GLY B 1 13 ? -7.238 78.438 34 1 84.56 13 GLY B C 1
ATOM 3427 O O . GLY B 1 13 ? -7.16 77.375 33.375 1 84.56 13 GLY B O 1
ATOM 3428 N N . PHE B 1 14 ? -6.68 78.625 35.156 1 86.38 14 PHE B N 1
ATOM 3429 C CA . PHE B 1 14 ? -5.883 77.562 35.844 1 86.38 14 PHE B CA 1
ATOM 3430 C C . PHE B 1 14 ? -6.742 76.375 36.188 1 86.38 14 PHE B C 1
ATOM 3432 O O . PHE B 1 14 ? -6.359 75.25 35.938 1 86.38 14 PHE B O 1
ATOM 3439 N N . ILE B 1 15 ? -7.945 76.625 36.75 1 87.44 15 ILE B N 1
ATOM 3440 C CA . ILE B 1 15 ? -8.844 75.562 37.156 1 87.44 15 ILE B CA 1
ATOM 3441 C C . ILE B 1 15 ? -9.312 74.812 35.906 1 87.44 15 ILE B C 1
ATOM 3443 O O . ILE B 1 15 ? -9.336 73.562 35.906 1 87.44 15 ILE B O 1
ATOM 3447 N N . TYR B 1 16 ? -9.547 75.562 34.875 1 87.5 16 TYR B N 1
ATOM 3448 C CA . TYR B 1 16 ? -9.977 74.938 33.625 1 87.5 16 TYR B CA 1
ATOM 3449 C C . TYR B 1 16 ? -8.883 74.062 33.062 1 87.5 16 TYR B C 1
ATOM 3451 O O . TYR B 1 16 ? -9.148 72.875 32.656 1 87.5 16 TYR B O 1
ATOM 3459 N N . LEU B 1 17 ? -7.668 74.5 33.031 1 86.69 17 LEU B N 1
ATOM 3460 C CA . LEU B 1 17 ? -6.535 73.75 32.5 1 86.69 17 LEU B CA 1
ATOM 3461 C C . LEU B 1 17 ? -6.246 72.562 33.375 1 86.69 17 LEU B C 1
ATOM 3463 O O . LEU B 1 17 ? -5.887 71.5 32.844 1 86.69 17 LEU B O 1
ATOM 3467 N N . LEU B 1 18 ? -6.449 72.625 34.656 1 88.06 18 LEU B N 1
ATOM 3468 C CA . LEU B 1 18 ? -6.242 71.5 35.562 1 88.06 18 LEU B CA 1
ATOM 3469 C C . LEU B 1 18 ? -7.273 70.438 35.312 1 88.06 18 LEU B C 1
ATOM 3471 O O . LEU B 1 18 ? -6.934 69.25 35.312 1 88.06 18 LEU B O 1
ATOM 3475 N N . ILE B 1 19 ? -8.508 70.812 35.094 1 88.25 19 ILE B N 1
ATOM 3476 C CA . ILE B 1 19 ? -9.578 69.875 34.812 1 88.25 19 ILE B CA 1
ATOM 3477 C C . ILE B 1 19 ? -9.32 69.188 33.5 1 88.25 19 ILE B C 1
ATOM 3479 O O . ILE B 1 19 ? -9.453 67.938 33.375 1 88.25 19 ILE B O 1
ATOM 3483 N N . LYS B 1 20 ? -8.938 69.938 32.531 1 84.56 20 LYS B N 1
ATOM 3484 C CA . LYS B 1 20 ? -8.656 69.375 31.234 1 84.56 20 LYS B CA 1
ATOM 3485 C C . LYS B 1 20 ? -7.461 68.438 31.281 1 84.56 20 LYS B C 1
ATOM 3487 O O . LYS B 1 20 ? -7.473 67.375 30.656 1 84.56 20 LYS B O 1
ATOM 3492 N N . TYR B 1 21 ? -6.492 68.812 32.031 1 84.5 21 TYR B N 1
ATOM 3493 C CA . TYR B 1 21 ? -5.312 67.938 32.25 1 84.5 21 TYR B CA 1
ATOM 3494 C C . TYR B 1 21 ? -5.684 66.625 32.906 1 84.5 21 TYR B C 1
ATOM 3496 O O . TYR B 1 21 ? -5.27 65.562 32.438 1 84.5 21 TYR B O 1
ATOM 3504 N N . GLN B 1 22 ? -6.5 66.75 33.875 1 86.81 22 GLN B N 1
ATOM 3505 C CA . GLN B 1 22 ? -6.91 65.5 34.594 1 86.81 22 GLN B CA 1
ATOM 3506 C C . GLN B 1 22 ? -7.777 64.625 33.719 1 86.81 22 GLN B C 1
ATOM 3508 O O . GLN B 1 22 ? -7.645 63.406 33.719 1 86.81 22 GLN B O 1
ATOM 3513 N N . SER B 1 23 ? -8.609 65.25 32.938 1 85.44 23 SER B N 1
ATOM 3514 C CA . SER B 1 23 ? -9.484 64.5 32.062 1 85.44 23 SER B CA 1
ATOM 3515 C C . SER B 1 23 ? -8.68 63.781 30.969 1 85.44 23 SER B C 1
ATOM 3517 O O . SER B 1 23 ? -8.914 62.594 30.703 1 85.44 23 SER B O 1
ATOM 3519 N N . VAL B 1 24 ? -7.742 64.375 30.406 1 82.25 24 VAL B N 1
ATOM 3520 C CA . VAL B 1 24 ? -6.914 63.812 29.344 1 82.25 24 VAL B CA 1
ATOM 3521 C C . VAL B 1 24 ? -6.051 62.688 29.938 1 82.25 24 VAL B C 1
ATOM 3523 O O . VAL B 1 24 ? -5.871 61.656 29.312 1 82.25 24 VAL B O 1
ATOM 3526 N N . LYS B 1 25 ? -5.574 62.938 31.078 1 83.69 25 LYS B N 1
ATOM 3527 C CA . LYS B 1 25 ? -4.758 61.938 31.75 1 83.69 25 LYS B CA 1
ATOM 3528 C C . LYS B 1 25 ? -5.566 60.656 32.031 1 83.69 25 LYS B C 1
ATOM 3530 O O . LYS B 1 25 ? -5.09 59.562 31.797 1 83.69 25 LYS B O 1
ATOM 3535 N N . LYS B 1 26 ? -6.762 60.875 32.469 1 85.44 26 LYS B N 1
ATOM 3536 C CA . LYS B 1 26 ? -7.637 59.75 32.75 1 85.44 26 LYS B CA 1
ATOM 3537 C C . LYS B 1 26 ? -7.977 59 31.469 1 85.44 26 LYS B C 1
ATOM 3539 O O . LYS B 1 26 ? -7.957 57.75 31.453 1 85.44 26 LYS B O 1
ATOM 3544 N N . LYS B 1 27 ? -8.273 59.656 30.5 1 82.88 27 LYS B N 1
ATOM 3545 C CA . LYS B 1 27 ? -8.586 59.062 29.219 1 82.88 27 LYS B CA 1
ATOM 3546 C C . LYS B 1 27 ? -7.379 58.312 28.656 1 82.88 27 LYS B C 1
ATOM 3548 O O . LYS B 1 27 ? -7.52 57.219 28.109 1 82.88 27 LYS B O 1
ATOM 3553 N N . MET B 1 28 ? -6.246 58.875 28.812 1 81.94 28 MET B N 1
ATOM 3554 C CA . MET B 1 28 ? -5.012 58.25 28.359 1 81.94 28 MET B CA 1
ATOM 3555 C C . MET B 1 28 ? -4.754 56.938 29.078 1 81.94 28 MET B C 1
ATOM 3557 O O . MET B 1 28 ? -4.406 55.938 28.453 1 81.94 28 MET B O 1
ATOM 3561 N N . ILE B 1 29 ? -4.988 56.969 30.312 1 83.81 29 ILE B N 1
ATOM 3562 C CA . ILE B 1 29 ? -4.75 55.781 31.109 1 83.81 29 ILE B CA 1
ATOM 3563 C C . ILE B 1 29 ? -5.723 54.656 30.703 1 83.81 29 ILE B C 1
ATOM 3565 O O . ILE B 1 29 ? -5.328 53.5 30.562 1 83.81 29 ILE B O 1
ATOM 3569 N N . LEU B 1 30 ? -6.934 55.031 30.516 1 84.94 30 LEU B N 1
ATOM 3570 C CA . LEU B 1 30 ? -7.949 54.062 30.141 1 84.94 30 LEU B CA 1
ATOM 3571 C C . LEU B 1 30 ? -7.66 53.5 28.75 1 84.94 30 LEU B C 1
ATOM 3573 O O . LEU B 1 30 ? -7.703 52.281 28.562 1 84.94 30 LEU B O 1
ATOM 3577 N N . GLU B 1 31 ? -7.387 54.312 27.844 1 82.69 31 GLU B N 1
ATOM 3578 C CA . GLU B 1 31 ? -7.102 53.875 26.469 1 82.69 31 GLU B CA 1
ATOM 3579 C C . GLU B 1 31 ? -5.848 53.031 26.422 1 82.69 31 GLU B C 1
ATOM 3581 O O . GLU B 1 31 ? -5.816 52 25.719 1 82.69 31 GLU B O 1
ATOM 3586 N N . THR B 1 32 ? -4.883 53.438 27.141 1 83.12 32 THR B N 1
ATOM 3587 C CA . THR B 1 32 ? -3.643 52.656 27.188 1 83.12 32 THR B CA 1
ATOM 3588 C C . THR B 1 32 ? -3.873 51.312 27.812 1 83.12 32 THR B C 1
ATOM 3590 O O . THR B 1 32 ? -3.301 50.312 27.359 1 83.12 32 THR B O 1
ATOM 3593 N N . SER B 1 33 ? -4.699 51.281 28.797 1 85.44 33 SER B N 1
ATOM 3594 C CA . SER B 1 33 ? -4.996 50.031 29.469 1 85.44 33 SER B CA 1
ATOM 3595 C C . SER B 1 33 ? -5.723 49.062 28.531 1 85.44 33 SER B C 1
ATOM 3597 O O . SER B 1 33 ? -5.414 47.875 28.5 1 85.44 33 SER B O 1
ATOM 3599 N N . VAL B 1 34 ? -6.648 49.531 27.812 1 85.19 34 VAL B N 1
ATOM 3600 C CA . VAL B 1 34 ? -7.41 48.719 26.875 1 85.19 34 VAL B CA 1
ATOM 3601 C C . VAL B 1 34 ? -6.488 48.188 25.781 1 85.19 34 VAL B C 1
ATOM 3603 O O . VAL B 1 34 ? -6.527 47 25.438 1 85.19 34 VAL B O 1
ATOM 3606 N N . MET B 1 35 ? -5.66 49.031 25.266 1 85.62 35 MET B N 1
ATOM 3607 C CA . MET B 1 35 ? -4.742 48.656 24.188 1 85.62 35 MET B CA 1
ATOM 3608 C C . MET B 1 35 ? -3.721 47.625 24.688 1 85.62 35 MET B C 1
ATOM 3610 O O . MET B 1 35 ? -3.334 46.719 23.953 1 85.62 35 MET B O 1
ATOM 3614 N N . LEU B 1 36 ? -3.34 47.875 25.859 1 85.38 36 LEU B N 1
ATOM 3615 C CA . LEU B 1 36 ? -2.395 46.938 26.453 1 85.38 36 LEU B CA 1
ATOM 3616 C C . LEU B 1 36 ? -3.037 45.562 26.641 1 85.38 36 LEU B C 1
ATOM 3618 O O . LEU B 1 36 ? -2.404 44.531 26.391 1 85.38 36 LEU B O 1
ATOM 3622 N N . HIS B 1 37 ? -4.289 45.625 27.062 1 87.69 37 HIS B N 1
ATOM 3623 C CA . HIS B 1 37 ? -5.027 44.375 27.234 1 87.69 37 HIS B CA 1
ATOM 3624 C C . HIS B 1 37 ? -5.168 43.625 25.922 1 87.69 37 HIS B C 1
ATOM 3626 O O . HIS B 1 37 ? -4.949 42.438 25.859 1 87.69 37 HIS B O 1
ATOM 3632 N N . GLU B 1 38 ? -5.469 44.25 24.922 1 88.12 38 GLU B N 1
ATOM 3633 C CA . GLU B 1 38 ? -5.621 43.656 23.594 1 88.12 38 GLU B CA 1
ATOM 3634 C C . GLU B 1 38 ? -4.289 43.125 23.062 1 88.12 38 GLU B C 1
ATOM 3636 O O . GLU B 1 38 ? -4.23 42.031 22.516 1 88.12 38 GLU B O 1
ATOM 3641 N N . SER B 1 39 ? -3.289 43.969 23.219 1 89.06 39 SER B N 1
ATOM 3642 C CA . SER B 1 39 ? -1.961 43.562 22.75 1 89.06 39 SER B CA 1
ATOM 3643 C C . SER B 1 39 ? -1.478 42.312 23.469 1 89.06 39 SER B C 1
ATOM 3645 O O . SER B 1 39 ? -0.892 41.438 22.844 1 89.06 39 SER B O 1
ATOM 3647 N N . LYS B 1 40 ? -1.767 42.25 24.703 1 90 40 LYS B N 1
ATOM 3648 C CA . LYS B 1 40 ? -1.373 41.062 25.469 1 90 40 LYS B CA 1
ATOM 3649 C C . LYS B 1 40 ? -2.123 39.812 25.016 1 90 40 LYS B C 1
ATOM 3651 O O . LYS B 1 40 ? -1.544 38.75 24.938 1 90 40 LYS B O 1
ATOM 3656 N N . GLU B 1 41 ? -3.344 40 24.766 1 92.56 41 GLU B N 1
ATOM 3657 C CA . GLU B 1 41 ? -4.145 38.875 24.266 1 92.56 41 GLU B CA 1
ATOM 3658 C C . GLU B 1 41 ? -3.607 38.375 22.922 1 92.56 41 GLU B C 1
ATOM 3660 O O . GLU B 1 41 ? -3.377 37.156 22.766 1 92.56 41 GLU B O 1
ATOM 3665 N N . LEU B 1 42 ? -3.385 39.219 22 1 94.12 42 LEU B N 1
ATOM 3666 C CA . LEU B 1 42 ? -2.912 38.844 20.672 1 94.12 42 LEU B CA 1
ATOM 3667 C C . LEU B 1 42 ? -1.537 38.188 20.75 1 94.12 42 LEU B C 1
ATOM 3669 O O . LEU B 1 42 ? -1.285 37.188 20.078 1 94.12 42 LEU B O 1
ATOM 3673 N N . THR B 1 43 ? -0.718 38.75 21.562 1 93.38 43 THR B N 1
ATOM 3674 C CA . THR B 1 43 ? 0.619 38.188 21.734 1 93.38 43 THR B CA 1
ATOM 3675 C C . THR B 1 43 ? 0.546 36.812 22.328 1 93.38 43 THR B C 1
ATOM 3677 O O . THR B 1 43 ? 1.26 35.906 21.891 1 93.38 43 THR B O 1
ATOM 3680 N N . SER B 1 44 ? -0.303 36.625 23.297 1 93.75 44 SER B N 1
ATOM 3681 C CA . SER B 1 44 ? -0.454 35.312 23.938 1 93.75 44 SER B CA 1
ATOM 3682 C C . SER B 1 44 ? -0.949 34.281 22.953 1 93.75 44 SER B C 1
ATOM 3684 O O . SER B 1 44 ? -0.468 33.156 22.953 1 93.75 44 SER B O 1
ATOM 3686 N N . ILE B 1 45 ? -1.862 34.625 22.109 1 94.88 45 ILE B N 1
ATOM 3687 C CA . ILE B 1 45 ? -2.381 33.719 21.094 1 94.88 45 ILE B CA 1
ATOM 3688 C C . ILE B 1 45 ? -1.258 33.312 20.156 1 94.88 45 ILE B C 1
ATOM 3690 O O . ILE B 1 45 ? -1.024 32.125 19.938 1 94.88 45 ILE B O 1
ATOM 3694 N N . LEU B 1 46 ? -0.572 34.25 19.609 1 95.31 46 LEU B N 1
ATOM 3695 C CA . LEU B 1 46 ? 0.468 34.031 18.609 1 95.31 46 LEU B CA 1
ATOM 3696 C C . LEU B 1 46 ? 1.591 33.156 19.203 1 95.31 46 LEU B C 1
ATOM 3698 O O . LEU B 1 46 ? 2.168 32.312 18.5 1 95.31 46 LEU B O 1
ATOM 3702 N N . GLN B 1 47 ? 1.853 33.344 20.438 1 92.94 47 GLN B N 1
ATOM 3703 C CA . GLN B 1 47 ? 2.955 32.656 21.078 1 92.94 47 GLN B CA 1
ATOM 3704 C C . GLN B 1 47 ? 2.553 31.219 21.438 1 92.94 47 GLN B C 1
ATOM 3706 O O . GLN B 1 47 ? 3.412 30.359 21.672 1 92.94 47 GLN B O 1
ATOM 3711 N N . ASN B 1 48 ? 1.273 30.906 21.406 1 92 48 ASN B N 1
ATOM 3712 C CA . ASN B 1 48 ? 0.847 29.609 21.891 1 92 48 ASN B CA 1
ATOM 3713 C C . ASN B 1 48 ? 0.119 28.812 20.812 1 92 48 ASN B C 1
ATOM 3715 O O . ASN B 1 48 ? -0.377 27.719 21.062 1 92 48 ASN B O 1
ATOM 3719 N N . ILE B 1 49 ? 0.062 29.375 19.688 1 94.5 49 ILE B N 1
ATOM 3720 C CA . ILE B 1 49 ? -0.491 28.641 18.547 1 94.5 49 ILE B CA 1
ATOM 3721 C C . ILE B 1 49 ? 0.442 27.484 18.188 1 94.5 49 ILE B C 1
ATOM 3723 O O . ILE B 1 49 ? 1.665 27.641 18.219 1 94.5 49 ILE B O 1
ATOM 3727 N N . ASN B 1 50 ? -0.084 26.344 17.938 1 93.44 50 ASN B N 1
ATOM 3728 C CA . ASN B 1 50 ? 0.713 25.156 17.672 1 93.44 50 ASN B CA 1
ATOM 3729 C C . ASN B 1 50 ? 1.183 25.094 16.234 1 93.44 50 ASN B C 1
ATOM 3731 O O . ASN B 1 50 ? 1.03 24.062 15.562 1 93.44 50 ASN B O 1
ATOM 3735 N N . VAL B 1 51 ? 1.674 26.141 15.758 1 94.81 51 VAL B N 1
ATOM 3736 C CA . VAL B 1 51 ? 2.305 26.281 14.445 1 94.81 51 VAL B CA 1
ATOM 3737 C C . VAL B 1 51 ? 3.391 27.359 14.508 1 94.81 51 VAL B C 1
ATOM 3739 O O . VAL B 1 51 ? 3.316 28.281 15.328 1 94.81 51 VAL B O 1
ATOM 3742 N N . TYR B 1 52 ? 4.383 27.156 13.727 1 94.12 52 TYR B N 1
ATOM 3743 C CA . TYR B 1 52 ? 5.383 28.219 13.633 1 94.12 52 TYR B CA 1
ATOM 3744 C C . TYR B 1 52 ? 4.941 29.297 12.648 1 94.12 52 TYR B C 1
ATOM 3746 O O . TYR B 1 52 ? 4.477 28.984 11.547 1 94.12 52 TYR B O 1
ATOM 3754 N N . TYR B 1 53 ? 5.012 30.453 13.07 1 95.94 53 TYR B N 1
ATOM 3755 C CA . TYR B 1 53 ? 4.852 31.531 12.102 1 95.94 53 TYR B CA 1
ATOM 3756 C C . TYR B 1 53 ? 6.121 32.375 12.016 1 95.94 53 TYR B C 1
ATOM 3758 O O . TYR B 1 53 ? 6.844 32.531 13 1 95.94 53 TYR B O 1
ATOM 3766 N N . LEU B 1 54 ? 6.422 32.906 10.852 1 96.31 54 LEU B N 1
ATOM 3767 C CA . LEU B 1 54 ? 7.539 33.812 10.609 1 96.31 54 LEU B CA 1
ATOM 3768 C C . LEU B 1 54 ? 7.094 35 9.773 1 96.31 54 LEU B C 1
ATOM 3770 O O . LEU B 1 54 ? 6.59 34.844 8.664 1 96.31 54 LEU B O 1
ATOM 3774 N N . LEU B 1 55 ? 7.191 36.156 10.367 1 97.12 55 LEU B N 1
ATOM 3775 C CA . LEU B 1 55 ? 7.02 37.344 9.57 1 97.12 55 LEU B CA 1
ATOM 3776 C C . LEU B 1 55 ? 8.328 37.75 8.898 1 97.12 55 LEU B C 1
ATOM 3778 O O . LEU B 1 55 ? 9.305 38.094 9.57 1 97.12 55 LEU B O 1
ATOM 3782 N N . ILE B 1 56 ? 8.281 37.75 7.574 1 97.19 56 ILE B N 1
ATOM 3783 C CA . ILE B 1 56 ? 9.555 37.938 6.883 1 97.19 56 ILE B CA 1
ATOM 3784 C C . ILE B 1 56 ? 9.43 39.094 5.867 1 97.19 56 ILE B C 1
ATOM 3786 O O . ILE B 1 56 ? 8.328 39.531 5.566 1 97.19 56 ILE B O 1
ATOM 3790 N N . ASP B 1 57 ? 10.57 39.562 5.441 1 96.31 57 ASP B N 1
ATOM 3791 C CA . ASP B 1 57 ? 10.625 40.531 4.352 1 96.31 57 ASP B CA 1
ATOM 3792 C C . ASP B 1 57 ? 11.156 39.906 3.074 1 96.31 57 ASP B C 1
ATOM 3794 O O . ASP B 1 57 ? 11.281 38.688 2.992 1 96.31 57 ASP B O 1
ATOM 3798 N N . ARG B 1 58 ? 11.398 40.688 2.051 1 93.69 58 ARG B N 1
ATOM 3799 C CA . ARG B 1 58 ? 11.797 40.188 0.733 1 93.69 58 ARG B CA 1
ATOM 3800 C C . ARG B 1 58 ? 13.156 39.5 0.793 1 93.69 58 ARG B C 1
ATOM 3802 O O . ARG B 1 58 ? 13.469 38.656 -0.043 1 93.69 58 ARG B O 1
ATOM 3809 N N . ASP B 1 59 ? 13.945 39.844 1.725 1 92.62 59 ASP B N 1
ATOM 3810 C CA . ASP B 1 59 ? 15.281 39.281 1.852 1 92.62 59 ASP B CA 1
ATOM 3811 C C . ASP B 1 59 ? 15.273 38.062 2.773 1 92.62 59 ASP B C 1
ATOM 3813 O O . ASP B 1 59 ? 16.328 37.562 3.156 1 92.62 59 ASP B O 1
ATOM 3817 N N . LEU B 1 60 ? 14.133 37.625 3.234 1 94.25 60 LEU B N 1
ATOM 3818 C CA . LEU B 1 60 ? 13.914 36.406 4.039 1 94.25 60 LEU B CA 1
ATOM 3819 C C . LEU B 1 60 ? 14.367 36.625 5.477 1 94.25 60 LEU B C 1
ATOM 3821 O O . LEU B 1 60 ? 14.656 35.688 6.199 1 94.25 60 LEU B O 1
ATOM 3825 N N . ILE B 1 61 ? 14.461 37.875 5.844 1 94.69 61 ILE B N 1
ATOM 3826 C CA . ILE B 1 61 ? 14.812 38.188 7.227 1 94.69 61 ILE B CA 1
ATOM 3827 C C . ILE B 1 61 ? 13.57 38.062 8.109 1 94.69 61 ILE B C 1
ATOM 3829 O O . ILE B 1 61 ? 12.508 38.594 7.77 1 94.69 61 ILE B O 1
ATOM 3833 N N . VAL B 1 62 ? 13.734 37.438 9.234 1 95.62 62 VAL B N 1
ATOM 3834 C CA . VAL B 1 62 ? 12.617 37.188 10.133 1 95.62 62 VAL B CA 1
ATOM 3835 C C . VAL B 1 62 ? 12.492 38.344 11.125 1 95.62 62 VAL B C 1
ATOM 3837 O O . VAL B 1 62 ? 13.422 38.625 11.891 1 95.62 62 VAL B O 1
ATOM 3840 N N . HIS B 1 63 ? 11.32 38.938 11.109 1 94 63 HIS B N 1
ATOM 3841 C CA . HIS B 1 63 ? 11.094 40.125 11.961 1 94 63 HIS B CA 1
ATOM 3842 C C . HIS B 1 63 ? 10.328 39.719 13.227 1 94 63 HIS B C 1
ATOM 3844 O O . HIS B 1 63 ? 10.461 40.406 14.258 1 94 63 HIS B O 1
ATOM 3850 N N . ASN B 1 64 ? 9.516 38.812 13.164 1 93.31 64 ASN B N 1
ATOM 3851 C CA . ASN B 1 64 ? 8.703 38.312 14.273 1 93.31 64 ASN B CA 1
ATOM 3852 C C . ASN B 1 64 ? 8.414 36.812 14.141 1 93.31 64 ASN B C 1
ATOM 3854 O O . ASN B 1 64 ? 8.203 36.312 13.031 1 93.31 64 ASN B O 1
ATOM 3858 N N . THR B 1 65 ? 8.477 36.125 15.203 1 94.56 65 THR B N 1
ATOM 3859 C CA . THR B 1 65 ? 8.25 34.688 15.156 1 94.56 65 THR B CA 1
ATOM 3860 C C . THR B 1 65 ? 7.965 34.156 16.562 1 94.56 65 THR B C 1
ATOM 3862 O O . THR B 1 65 ? 8.312 34.781 17.562 1 94.56 65 THR B O 1
ATOM 3865 N N . ASN B 1 66 ? 7.305 33.031 16.594 1 93 66 ASN B N 1
ATOM 3866 C CA . ASN B 1 66 ? 7.113 32.344 17.859 1 93 66 ASN B CA 1
ATOM 3867 C C . ASN B 1 66 ? 8.031 31.125 17.969 1 93 66 ASN B C 1
ATOM 3869 O O . ASN B 1 66 ? 7.844 30.281 18.859 1 93 66 ASN B O 1
ATOM 3873 N N . TYR B 1 67 ? 8.938 30.984 17.125 1 90.38 67 TYR B N 1
ATOM 3874 C CA . TYR B 1 67 ? 9.852 29.859 17.062 1 90.38 67 TYR B CA 1
ATOM 3875 C C . TYR B 1 67 ? 10.516 29.609 18.406 1 90.38 67 TYR B C 1
ATOM 3877 O O . TYR B 1 67 ? 10.57 28.469 18.875 1 90.38 67 TYR B O 1
ATOM 3885 N N . TYR B 1 68 ? 10.969 30.547 19.016 1 87.81 68 TYR B N 1
ATOM 3886 C CA . TYR B 1 68 ? 11.719 30.422 20.266 1 87.81 68 TYR B CA 1
ATOM 3887 C C . TYR B 1 68 ? 10.812 30.016 21.406 1 87.81 68 TYR B C 1
ATOM 3889 O O . TYR B 1 68 ? 11.172 29.156 22.234 1 87.81 68 TYR B O 1
ATOM 3897 N N . THR B 1 69 ? 9.641 30.594 21.438 1 87 69 THR B N 1
ATOM 3898 C CA . THR B 1 69 ? 8.688 30.25 22.5 1 87 69 THR B CA 1
ATOM 3899 C C . THR B 1 69 ? 8.234 28.797 22.375 1 87 69 THR B C 1
ATOM 3901 O O . THR B 1 69 ? 8.234 28.062 23.359 1 87 69 THR B O 1
ATOM 3904 N N . LEU B 1 70 ? 7.914 28.375 21.219 1 87.38 70 LEU B N 1
ATOM 3905 C CA . LEU B 1 70 ? 7.391 27.047 20.984 1 87.38 70 LEU B CA 1
ATOM 3906 C C . LEU B 1 70 ? 8.461 25.984 21.266 1 87.38 70 LEU B C 1
ATOM 3908 O O . LEU B 1 70 ? 8.141 24.875 21.703 1 87.38 70 LEU B O 1
ATOM 3912 N N . ASN B 1 71 ? 9.641 26.328 21.016 1 85.62 71 ASN B N 1
ATOM 3913 C CA . ASN B 1 71 ? 10.719 25.375 21.234 1 85.62 71 ASN B CA 1
ATOM 3914 C C . ASN B 1 71 ? 11.398 25.594 22.578 1 85.62 71 ASN B C 1
ATOM 3916 O O . ASN B 1 71 ? 12.414 24.969 22.875 1 85.62 71 ASN B O 1
ATOM 3920 N N . HIS B 1 72 ? 10.867 26.516 23.375 1 85.88 72 HIS B N 1
ATOM 3921 C CA . HIS B 1 72 ? 11.398 26.828 24.688 1 85.88 72 HIS B CA 1
ATOM 3922 C C . HIS B 1 72 ? 12.859 27.25 24.609 1 85.88 72 HIS B C 1
ATOM 3924 O O . HIS B 1 72 ? 13.695 26.75 25.375 1 85.88 72 HIS B O 1
ATOM 3930 N N . LEU B 1 73 ? 13.047 28.047 23.594 1 83.06 73 LEU B N 1
ATOM 3931 C CA . LEU B 1 73 ? 14.383 28.594 23.375 1 83.06 73 LEU B CA 1
ATOM 3932 C C . LEU B 1 73 ? 14.422 30.094 23.688 1 83.06 73 LEU B C 1
ATOM 3934 O O . LEU B 1 73 ? 13.375 30.734 23.75 1 83.06 73 LEU B O 1
ATOM 3938 N N . THR B 1 74 ? 15.594 30.562 23.938 1 81.25 74 THR B N 1
ATOM 3939 C CA . THR B 1 74 ? 15.797 32 24.156 1 81.25 74 THR B CA 1
ATOM 3940 C C . THR B 1 74 ? 16.406 32.656 22.922 1 81.25 74 THR B C 1
ATOM 3942 O O . THR B 1 74 ? 17.406 32.188 22.391 1 81.25 74 THR B O 1
ATOM 3945 N N . PRO B 1 75 ? 15.57 33.656 22.438 1 79.81 75 PRO B N 1
ATOM 3946 C CA . PRO B 1 75 ? 16.125 34.312 21.266 1 79.81 75 PRO B CA 1
ATOM 3947 C C . PRO B 1 75 ? 17.516 34.906 21.531 1 79.81 75 PRO B C 1
ATOM 3949 O O . PRO B 1 75 ? 17.781 35.406 22.625 1 79.81 75 PRO B O 1
ATOM 3952 N N . ALA B 1 76 ? 18.453 34.594 20.656 1 68.88 76 ALA B N 1
ATOM 3953 C CA . ALA B 1 76 ? 19.766 35.188 20.797 1 68.88 76 ALA B CA 1
ATOM 3954 C C . ALA B 1 76 ? 19.734 36.688 20.531 1 68.88 76 ALA B C 1
ATOM 3956 O O . ALA B 1 76 ? 18.953 37.156 19.703 1 68.88 76 ALA B O 1
ATOM 3957 N N . GLN B 1 77 ? 20.188 37.594 21.391 1 66.31 77 GLN B N 1
ATOM 3958 C CA . GLN B 1 77 ? 20.188 39.031 21.312 1 66.31 77 GLN B CA 1
ATOM 3959 C C . GLN B 1 77 ? 20.891 39.531 20.047 1 66.31 77 GLN B C 1
ATOM 3961 O O . GLN B 1 77 ? 21.984 39.062 19.734 1 66.31 77 GLN B O 1
ATOM 3966 N N . GLY B 1 78 ? 20.25 40.406 19.156 1 63.38 78 GLY B N 1
ATOM 3967 C CA . GLY B 1 78 ? 20.844 41.281 18.172 1 63.38 78 GLY B CA 1
ATOM 3968 C C . GLY B 1 78 ? 20.906 40.688 16.781 1 63.38 78 GLY B C 1
ATOM 3969 O O . GLY B 1 78 ? 21.188 41.375 15.805 1 63.38 78 GLY B O 1
ATOM 3970 N N . GLU B 1 79 ? 20.766 39.312 16.578 1 66.12 79 GLU B N 1
ATOM 3971 C CA . GLU B 1 79 ? 21.078 38.812 15.242 1 66.12 79 GLU B CA 1
ATOM 3972 C C . GLU B 1 79 ? 19.828 38.562 14.422 1 66.12 79 GLU B C 1
ATOM 3974 O O . GLU B 1 79 ? 18.859 37.969 14.914 1 66.12 79 GLU B O 1
ATOM 3979 N N . GLU B 1 80 ? 19.734 39.281 13.352 1 80.44 80 GLU B N 1
ATOM 3980 C CA . GLU B 1 80 ? 18.719 39.031 12.336 1 80.44 80 GLU B CA 1
ATOM 3981 C C . GLU B 1 80 ? 18.891 37.656 11.695 1 80.44 80 GLU B C 1
ATOM 3983 O O . GLU B 1 80 ? 19.953 37.344 11.172 1 80.44 80 GLU B O 1
ATOM 3988 N N . LYS B 1 81 ? 17.969 36.812 11.906 1 89.19 81 LYS B N 1
ATOM 3989 C CA . LYS B 1 81 ? 18.047 35.5 11.312 1 89.19 81 LYS B CA 1
ATOM 3990 C C . LYS B 1 81 ? 17.141 35.375 10.102 1 89.19 81 LYS B C 1
ATOM 3992 O O . LYS B 1 81 ? 16.047 35.938 10.086 1 89.19 81 LYS B O 1
ATOM 3997 N N . ARG B 1 82 ? 17.688 34.75 9.07 1 92.38 82 ARG B N 1
ATOM 3998 C CA . ARG B 1 82 ? 16.875 34.406 7.906 1 92.38 82 ARG B CA 1
ATOM 3999 C C . ARG B 1 82 ? 16.094 33.125 8.133 1 92.38 82 ARG B C 1
ATOM 4001 O O . ARG B 1 82 ? 16.359 32.406 9.086 1 92.38 82 ARG B O 1
ATOM 4008 N N . VAL B 1 83 ? 15.188 32.844 7.258 1 93.12 83 VAL B N 1
ATOM 4009 C CA . VAL B 1 83 ? 14.258 31.75 7.398 1 93.12 83 VAL B CA 1
ATOM 4010 C C . VAL B 1 83 ? 15.031 30.438 7.516 1 93.12 83 VAL B C 1
ATOM 4012 O O . VAL B 1 83 ? 14.805 29.656 8.445 1 93.12 83 VAL B O 1
ATOM 4015 N N . GLY B 1 84 ? 15.914 30.219 6.629 1 90.12 84 GLY B N 1
ATOM 4016 C CA . GLY B 1 84 ? 16.672 28.969 6.625 1 90.12 84 GLY B CA 1
ATOM 4017 C C . GLY B 1 84 ? 17.578 28.812 7.836 1 90.12 84 GLY B C 1
ATOM 4018 O O . GLY B 1 84 ? 17.844 27.703 8.273 1 90.12 84 GLY B O 1
ATOM 4019 N N . ASP B 1 85 ? 18.062 29.906 8.367 1 88.56 85 ASP B N 1
ATOM 4020 C CA . ASP B 1 85 ? 18.906 29.891 9.555 1 88.56 85 ASP B CA 1
ATOM 4021 C C . ASP B 1 85 ? 18.109 29.469 10.789 1 88.56 85 ASP B C 1
ATOM 4023 O O . ASP B 1 85 ? 18.562 28.656 11.586 1 88.56 85 ASP B O 1
ATOM 4027 N N . LEU B 1 86 ? 16.969 30.047 10.875 1 87.25 86 LEU B N 1
ATOM 4028 C CA . LEU B 1 86 ? 16.125 29.797 12.039 1 87.25 86 LEU B CA 1
ATOM 4029 C C . LEU B 1 86 ? 15.594 28.375 12.031 1 87.25 86 LEU B C 1
ATOM 4031 O O . LEU B 1 86 ? 15.594 27.703 13.062 1 87.25 86 LEU B O 1
ATOM 4035 N N . LEU B 1 87 ? 15.227 27.906 10.852 1 86.88 87 LEU B N 1
ATOM 4036 C CA . LEU B 1 87 ? 14.602 26.594 10.742 1 86.88 87 LEU B CA 1
ATOM 4037 C C . LEU B 1 87 ? 15.656 25.516 10.477 1 86.88 87 LEU B C 1
ATOM 4039 O O . LEU B 1 87 ? 15.312 24.359 10.242 1 86.88 87 LEU B O 1
ATOM 4043 N N . HIS B 1 88 ? 16.844 25.891 10.359 1 85.81 88 HIS B N 1
ATOM 4044 C CA . HIS B 1 88 ? 17.984 24.984 10.219 1 85.81 88 HIS B CA 1
ATOM 4045 C C . HIS B 1 88 ? 17.844 24.109 8.984 1 85.81 88 HIS B C 1
ATOM 4047 O O . HIS B 1 88 ? 17.984 22.891 9.062 1 85.81 88 HIS B O 1
ATOM 4053 N N . CYS B 1 89 ? 17.531 24.766 7.895 1 85.81 89 CYS B N 1
ATOM 4054 C CA . CYS B 1 89 ? 17.516 23.984 6.668 1 85.81 89 CYS B CA 1
ATOM 4055 C C . CYS B 1 89 ? 18.875 23.359 6.383 1 85.81 89 CYS B C 1
ATOM 4057 O O . CYS B 1 89 ? 19.906 23.891 6.824 1 85.81 89 CYS B O 1
ATOM 4059 N N . ARG B 1 90 ? 18.922 22.297 5.746 1 82.31 90 ARG B N 1
ATOM 4060 C CA . ARG B 1 90 ? 20.156 21.547 5.5 1 82.31 90 ARG B CA 1
ATOM 4061 C C . ARG B 1 90 ? 21.188 22.422 4.801 1 82.31 90 ARG B C 1
ATOM 4063 O O . ARG B 1 90 ? 22.375 22.406 5.16 1 82.31 90 ARG B O 1
ATOM 4070 N N . ASN B 1 91 ? 20.75 23.172 3.844 1 83.06 91 ASN B N 1
ATOM 4071 C CA . ASN B 1 91 ? 21.656 24.031 3.09 1 83.06 91 ASN B CA 1
ATOM 4072 C C . ASN B 1 91 ? 22.266 25.125 3.973 1 83.06 91 ASN B C 1
ATOM 4074 O O . ASN B 1 91 ? 23.453 25.422 3.859 1 83.06 91 ASN B O 1
ATOM 4078 N N . ALA B 1 92 ? 21.453 25.75 4.836 1 85.19 92 ALA B N 1
ATOM 4079 C CA . ALA B 1 92 ? 21.922 26.797 5.727 1 85.19 92 ALA B CA 1
ATOM 4080 C C . ALA B 1 92 ? 22.938 26.266 6.727 1 85.19 92 ALA B C 1
ATOM 4082 O O . ALA B 1 92 ? 23.922 26.938 7.043 1 85.19 92 ALA B O 1
ATOM 4083 N N . ILE B 1 93 ? 22.734 25.062 7.164 1 83.69 93 ILE B N 1
ATOM 4084 C CA . ILE B 1 93 ? 23.656 24.453 8.117 1 83.69 93 ILE B CA 1
ATOM 4085 C C . ILE B 1 93 ? 25.016 24.234 7.453 1 83.69 93 ILE B C 1
ATOM 4087 O O . ILE B 1 93 ? 26.062 24.547 8.039 1 83.69 93 ILE B O 1
ATOM 4091 N N . VAL B 1 94 ? 24.938 23.688 6.273 1 85.56 94 VAL B N 1
ATOM 4092 C CA . VAL B 1 94 ? 26.172 23.344 5.562 1 85.56 94 VAL B CA 1
ATOM 4093 C C . VAL B 1 94 ? 26.922 24.609 5.172 1 85.56 94 VAL B C 1
ATOM 4095 O O . VAL B 1 94 ? 28.141 24.703 5.348 1 85.56 94 VAL B O 1
ATOM 4098 N N . ALA B 1 95 ? 26.188 25.625 4.703 1 89.5 95 ALA B N 1
ATOM 4099 C CA . ALA B 1 95 ? 26.812 26.844 4.191 1 89.5 95 ALA B CA 1
ATOM 4100 C C . ALA B 1 95 ? 27 27.875 5.301 1 89.5 95 ALA B C 1
ATOM 4102 O O . ALA B 1 95 ? 27.734 28.859 5.125 1 89.5 95 ALA B O 1
ATOM 4103 N N . GLY B 1 96 ? 26.25 27.719 6.449 1 86 96 GLY B N 1
ATOM 4104 C CA . GLY B 1 96 ? 26.359 28.625 7.586 1 86 96 GLY B CA 1
ATOM 4105 C C . GLY B 1 96 ? 25.281 29.688 7.59 1 86 96 GLY B C 1
ATOM 4106 O O . GLY B 1 96 ? 25.016 30.312 8.625 1 86 96 GLY B O 1
ATOM 4107 N N . GLU B 1 97 ? 24.812 29.984 6.32 1 88.94 97 GLU B N 1
ATOM 4108 C CA . GLU B 1 97 ? 23.781 31.016 6.219 1 88.94 97 GLU B CA 1
ATOM 4109 C C . GLU B 1 97 ? 22.781 30.688 5.109 1 88.94 97 GLU B C 1
ATOM 4111 O O . GLU B 1 97 ? 23.172 30.234 4.035 1 88.94 97 GLU B O 1
ATOM 4116 N N . CYS B 1 98 ? 21.547 31.031 5.426 1 90 98 CYS B N 1
ATOM 4117 C CA . CYS B 1 98 ? 20.516 30.828 4.422 1 90 98 CYS B CA 1
ATOM 4118 C C . CYS B 1 98 ? 20.828 31.625 3.16 1 90 98 CYS B C 1
ATOM 4120 O O . CYS B 1 98 ? 21.094 32.844 3.229 1 90 98 CYS B O 1
ATOM 4122 N N . GLY B 1 99 ? 20.844 30.984 2.008 1 88.56 99 GLY B N 1
ATOM 4123 C CA . GLY B 1 99 ? 21.031 31.641 0.727 1 88.56 99 GLY B CA 1
ATOM 4124 C C . GLY B 1 99 ? 22.453 31.5 0.192 1 88.56 99 GLY B C 1
ATOM 4125 O O . GLY B 1 99 ? 22.719 31.875 -0.953 1 88.56 99 GLY B O 1
ATOM 4126 N N . LYS B 1 100 ? 23.359 30.969 0.891 1 88.12 100 LYS B N 1
ATOM 4127 C CA . LYS B 1 100 ? 24.766 30.953 0.495 1 88.12 100 LYS B CA 1
ATOM 4128 C C . LYS B 1 100 ? 25.141 29.609 -0.132 1 88.12 100 LYS B C 1
ATOM 4130 O O . LYS B 1 100 ? 26.125 29.531 -0.87 1 88.12 100 LYS B O 1
ATOM 4135 N N . HIS B 1 101 ? 24.438 28.609 0.208 1 89 101 HIS B N 1
ATOM 4136 C CA . HIS B 1 101 ? 24.719 27.312 -0.38 1 89 101 HIS B CA 1
ATOM 4137 C C . HIS B 1 101 ? 24.359 27.281 -1.861 1 89 101 HIS B C 1
ATOM 4139 O O . HIS B 1 101 ? 23.422 27.953 -2.289 1 89 101 HIS B O 1
ATOM 4145 N N . GLU B 1 102 ? 25.016 26.438 -2.658 1 88.5 102 GLU B N 1
ATOM 4146 C CA . GLU B 1 102 ? 24.781 26.344 -4.098 1 88.5 102 GLU B CA 1
ATOM 4147 C C . GLU B 1 102 ? 23.391 25.812 -4.406 1 88.5 102 GLU B C 1
ATOM 4149 O O . GLU B 1 102 ? 22.75 26.25 -5.367 1 88.5 102 GLU B O 1
ATOM 4154 N N . GLN B 1 103 ? 22.906 24.984 -3.564 1 87.12 103 GLN B N 1
ATOM 4155 C CA . GLN B 1 103 ? 21.625 24.328 -3.809 1 87.12 103 GLN B CA 1
ATOM 4156 C C . GLN B 1 103 ? 20.469 25.266 -3.467 1 87.12 103 GLN B C 1
ATOM 4158 O O . GLN B 1 103 ? 19.312 24.938 -3.748 1 87.12 103 GLN B O 1
ATOM 4163 N N . CYS B 1 104 ? 20.75 26.406 -2.887 1 89.62 104 CYS B N 1
ATOM 4164 C CA . CYS B 1 104 ? 19.688 27.344 -2.52 1 89.62 104 CYS B CA 1
ATOM 4165 C C . CYS B 1 104 ? 19.031 27.938 -3.758 1 89.62 104 CYS B C 1
ATOM 4167 O O . CYS B 1 104 ? 17.891 28.422 -3.693 1 89.62 104 CYS B O 1
ATOM 4169 N N . LYS B 1 105 ? 19.75 27.844 -4.84 1 86.19 105 LYS B N 1
ATOM 4170 C CA . LYS B 1 105 ? 19.188 28.312 -6.102 1 86.19 105 LYS B CA 1
ATOM 4171 C C . LYS B 1 105 ? 18.016 27.438 -6.539 1 86.19 105 LYS B C 1
ATOM 4173 O O . LYS B 1 105 ? 17.125 27.906 -7.25 1 86.19 105 LYS B O 1
ATOM 4178 N N . LEU B 1 106 ? 18.062 26.219 -6.078 1 87.94 106 LEU B N 1
ATOM 4179 C CA . LEU B 1 106 ? 17.031 25.266 -6.461 1 87.94 106 LEU B CA 1
ATOM 4180 C C . LEU B 1 106 ? 16.016 25.078 -5.336 1 87.94 106 LEU B C 1
ATOM 4182 O O . LEU B 1 106 ? 15.125 24.219 -5.43 1 87.94 106 LEU B O 1
ATOM 4186 N N . CYS B 1 107 ? 16.203 25.844 -4.332 1 88.5 107 CYS B N 1
ATOM 4187 C CA . CYS B 1 107 ? 15.312 25.703 -3.18 1 88.5 107 CYS B CA 1
ATOM 4188 C C . CYS B 1 107 ? 13.891 26.109 -3.539 1 88.5 107 CYS B C 1
ATOM 4190 O O . CYS B 1 107 ? 13.641 27.25 -3.918 1 88.5 107 CYS B O 1
ATOM 4192 N N . CYS B 1 108 ? 12.961 25.219 -3.355 1 88.5 108 CYS B N 1
ATOM 4193 C CA . CYS B 1 108 ? 11.562 25.438 -3.717 1 88.5 108 CYS B CA 1
ATOM 4194 C C . CYS B 1 108 ? 10.93 26.5 -2.812 1 88.5 108 CYS B C 1
ATOM 4196 O O . CYS B 1 108 ? 10.078 27.266 -3.254 1 88.5 108 CYS B O 1
ATOM 4198 N N . ILE B 1 109 ? 11.367 26.562 -1.583 1 91 109 ILE B N 1
ATOM 4199 C CA . ILE B 1 109 ? 10.805 27.516 -0.63 1 91 109 ILE B CA 1
ATOM 4200 C C . ILE B 1 109 ? 11.242 28.922 -0.99 1 91 109 ILE B C 1
ATOM 4202 O O . ILE B 1 109 ? 10.414 29.828 -1.081 1 91 109 ILE B O 1
ATOM 4206 N N . ARG B 1 110 ? 12.484 29.141 -1.204 1 91.94 110 ARG B N 1
ATOM 4207 C CA . ARG B 1 110 ? 13.008 30.438 -1.588 1 91.94 110 ARG B CA 1
ATOM 4208 C C . ARG B 1 110 ? 12.352 30.938 -2.869 1 91.94 110 ARG B C 1
ATOM 4210 O O . ARG B 1 110 ? 11.969 32.125 -2.959 1 91.94 110 ARG B O 1
ATOM 4217 N N . THR B 1 111 ? 12.32 30.016 -3.822 1 92.94 111 THR B N 1
ATOM 4218 C CA . THR B 1 111 ? 11.727 30.375 -5.105 1 92.94 111 THR B CA 1
ATOM 4219 C C . THR B 1 111 ? 10.258 30.766 -4.93 1 92.94 111 THR B C 1
ATOM 4221 O O . THR B 1 111 ? 9.797 31.734 -5.52 1 92.94 111 THR B O 1
ATOM 4224 N N . SER B 1 112 ? 9.539 30.047 -4.164 1 95.12 112 SER B N 1
ATOM 4225 C CA . SER B 1 112 ? 8.125 30.328 -3.943 1 95.12 112 SER B CA 1
ATOM 4226 C C . SER B 1 112 ? 7.93 31.656 -3.221 1 95.12 112 SER B C 1
ATOM 4228 O O . SER B 1 112 ? 7.02 32.406 -3.551 1 95.12 112 SER B O 1
ATOM 4230 N N . ILE B 1 113 ? 8.758 31.938 -2.236 1 95.19 113 ILE B N 1
ATOM 4231 C CA . ILE B 1 113 ? 8.68 33.188 -1.499 1 95.19 113 ILE B CA 1
ATOM 4232 C C . ILE B 1 113 ? 8.953 34.375 -2.441 1 95.19 113 ILE B C 1
ATOM 4234 O O . ILE B 1 113 ? 8.203 35.344 -2.459 1 95.19 113 ILE B O 1
ATOM 4238 N N . SER B 1 114 ? 10.008 34.219 -3.203 1 94.44 114 SER B N 1
ATOM 4239 C CA . SER B 1 114 ? 10.375 35.281 -4.152 1 94.44 114 SER B CA 1
ATOM 4240 C C . SER B 1 114 ? 9.242 35.531 -5.145 1 94.44 114 SER B C 1
ATOM 4242 O O . SER B 1 114 ? 8.898 36.688 -5.414 1 94.44 114 SER B O 1
ATOM 4244 N N . LYS B 1 115 ? 8.789 34.438 -5.652 1 95.25 115 LYS B N 1
ATOM 4245 C CA . LYS B 1 115 ? 7.68 34.562 -6.602 1 95.25 115 LYS B CA 1
ATOM 4246 C C . LYS B 1 115 ? 6.465 35.219 -5.949 1 95.25 115 LYS B C 1
ATOM 4248 O O . LYS B 1 115 ? 5.793 36.031 -6.566 1 95.25 115 LYS B O 1
ATOM 4253 N N . ALA B 1 116 ? 6.168 34.875 -4.746 1 96.25 116 ALA B N 1
ATOM 4254 C CA . ALA B 1 116 ? 5.027 35.406 -4.02 1 96.25 116 ALA B CA 1
ATOM 4255 C C . ALA B 1 116 ? 5.176 36.906 -3.824 1 96.25 116 ALA B C 1
ATOM 4257 O O . ALA B 1 116 ? 4.219 37.656 -4.004 1 96.25 116 ALA B O 1
ATOM 4258 N N . PHE B 1 117 ? 6.336 37.406 -3.445 1 96.38 117 PHE B N 1
ATOM 4259 C CA . PHE B 1 117 ? 6.582 38.844 -3.283 1 96.38 117 PHE B CA 1
ATOM 4260 C C . PHE B 1 117 ? 6.445 39.562 -4.617 1 96.38 117 PHE B C 1
ATOM 4262 O O . PHE B 1 117 ? 5.879 40.656 -4.68 1 96.38 117 PHE B O 1
ATOM 4269 N N . TYR B 1 118 ? 6.977 38.906 -5.625 1 95.25 118 TYR B N 1
ATOM 4270 C CA . TYR B 1 118 ? 6.953 39.531 -6.953 1 95.25 118 TYR B CA 1
ATOM 4271 C C . TYR B 1 118 ? 5.527 39.656 -7.469 1 95.25 118 TYR B C 1
ATOM 4273 O O . TYR B 1 118 ? 5.137 40.719 -7.969 1 95.25 118 TYR B O 1
ATOM 4281 N N . GLU B 1 119 ? 4.781 38.656 -7.297 1 96.19 119 GLU B N 1
ATOM 4282 C CA . GLU B 1 119 ? 3.42 38.594 -7.824 1 96.19 119 GLU B CA 1
ATOM 4283 C C . GLU B 1 119 ? 2.426 39.156 -6.812 1 96.19 119 GLU B C 1
ATOM 4285 O O . GLU B 1 119 ? 1.251 39.375 -7.129 1 96.19 119 GLU B O 1
ATOM 4290 N N . LYS B 1 120 ? 2.895 39.438 -5.562 1 94.88 120 LYS B N 1
ATOM 4291 C CA . LYS B 1 120 ? 2.033 39.906 -4.477 1 94.88 120 LYS B CA 1
ATOM 4292 C C . LYS B 1 120 ? 0.871 38.938 -4.254 1 94.88 120 LYS B C 1
ATOM 4294 O O . LYS B 1 120 ? -0.287 39.344 -4.195 1 94.88 120 LYS B O 1
ATOM 4299 N N . ARG B 1 121 ? 1.338 37.625 -4.238 1 93.25 121 ARG B N 1
ATOM 4300 C CA . ARG B 1 121 ? 0.379 36.562 -4.031 1 93.25 121 ARG B CA 1
ATOM 4301 C C . ARG B 1 121 ? 0.859 35.594 -2.941 1 93.25 121 ARG B C 1
ATOM 4303 O O . ARG B 1 121 ? 1.967 35.75 -2.424 1 93.25 121 ARG B O 1
ATOM 4310 N N . SER B 1 122 ? -0.029 34.656 -2.609 1 93.5 122 SER B N 1
ATOM 4311 C CA . SER B 1 122 ? 0.262 33.688 -1.551 1 93.5 122 SER B CA 1
ATOM 4312 C C . SER B 1 122 ? 0.539 32.312 -2.125 1 93.5 122 SER B C 1
ATOM 4314 O O . SER B 1 122 ? 0.328 32.062 -3.316 1 93.5 122 SER B O 1
ATOM 4316 N N . PHE B 1 123 ? 1.181 31.5 -1.43 1 93.88 123 PHE B N 1
ATOM 4317 C CA . PHE B 1 123 ? 1.343 30.094 -1.776 1 93.88 123 PHE B CA 1
ATOM 4318 C C . PHE B 1 123 ? 0.949 29.188 -0.606 1 93.88 123 PHE B C 1
ATOM 4320 O O . PHE B 1 123 ? 0.93 29.641 0.543 1 93.88 123 PHE B O 1
ATOM 4327 N N . LYS B 1 124 ? 0.593 27.922 -0.98 1 91.94 124 LYS B N 1
ATOM 4328 C CA . LYS B 1 124 ? 0.096 27.047 0.073 1 91.94 124 LYS B CA 1
ATOM 4329 C C . LYS B 1 124 ? 0.727 25.656 -0.025 1 91.94 124 LYS B C 1
ATOM 4331 O O . LYS B 1 124 ? 0.988 25.156 -1.124 1 91.94 124 LYS B O 1
ATOM 4336 N N . LYS B 1 125 ? 0.952 25.172 1.196 1 90.5 125 LYS B N 1
ATOM 4337 C CA . LYS B 1 125 ? 1.198 23.75 1.444 1 90.5 125 LYS B CA 1
ATOM 4338 C C . LYS B 1 125 ? 2.355 23.234 0.594 1 90.5 125 LYS B C 1
ATOM 4340 O O . LYS B 1 125 ? 2.225 22.234 -0.096 1 90.5 125 LYS B O 1
ATOM 4345 N N . LEU B 1 126 ? 3.432 23.875 0.708 1 92.56 126 LEU B N 1
ATOM 4346 C CA . LEU B 1 126 ? 4.664 23.359 0.126 1 92.56 126 LEU B CA 1
ATOM 4347 C C . LEU B 1 126 ? 5.383 22.438 1.104 1 92.56 126 LEU B C 1
ATOM 4349 O O . LEU B 1 126 ? 5.488 22.75 2.293 1 92.56 126 LEU B O 1
ATOM 4353 N N . ASP B 1 127 ? 5.805 21.469 0.583 1 89.62 127 ASP B N 1
ATOM 4354 C CA . ASP B 1 127 ? 6.508 20.5 1.423 1 89.62 127 ASP B CA 1
ATOM 4355 C C . ASP B 1 127 ? 7.98 20.859 1.575 1 89.62 127 ASP B C 1
ATOM 4357 O O . ASP B 1 127 ? 8.617 21.297 0.613 1 89.62 127 ASP B O 1
ATOM 4361 N N . ALA B 1 128 ? 8.422 20.734 2.82 1 88.88 128 ALA B N 1
ATOM 4362 C CA . ALA B 1 128 ? 9.836 20.969 3.086 1 88.88 128 ALA B CA 1
ATOM 4363 C C . ALA B 1 128 ? 10.32 20.141 4.273 1 88.88 128 ALA B C 1
ATOM 4365 O O . ALA B 1 128 ? 9.516 19.547 4.996 1 88.88 128 ALA B O 1
ATOM 4366 N N . SER B 1 129 ? 11.617 20.047 4.375 1 87 129 SER B N 1
ATOM 4367 C CA . SER B 1 129 ? 12.25 19.375 5.5 1 87 129 SER B CA 1
ATOM 4368 C C . SER B 1 129 ? 13.086 20.344 6.328 1 87 129 SER B C 1
ATOM 4370 O O . SER B 1 129 ? 13.781 21.203 5.777 1 87 129 SER B O 1
ATOM 4372 N N . MET B 1 130 ? 12.82 20.234 7.59 1 83.19 130 MET B N 1
ATOM 4373 C CA . MET B 1 130 ? 13.578 21.094 8.492 1 83.19 130 MET B CA 1
ATOM 4374 C C . MET B 1 130 ? 14.109 20.297 9.688 1 83.19 130 MET B C 1
ATOM 4376 O O . MET B 1 130 ? 13.812 19.109 9.828 1 83.19 130 MET B O 1
ATOM 4380 N N . GLN B 1 131 ? 14.992 20.969 10.312 1 83.62 131 GLN B N 1
ATOM 4381 C CA . GLN B 1 131 ? 15.531 20.391 11.539 1 83.62 131 GLN B CA 1
ATOM 4382 C C . GLN B 1 131 ? 15.195 21.266 12.75 1 83.62 131 GLN B C 1
ATOM 4384 O O . GLN B 1 131 ? 15.477 22.469 12.75 1 83.62 131 GLN B O 1
ATOM 4389 N N . LEU B 1 132 ? 14.445 20.656 13.586 1 76.56 132 LEU B N 1
ATOM 4390 C CA . LEU B 1 132 ? 14.078 21.406 14.781 1 76.56 132 LEU B CA 1
ATOM 4391 C C . LEU B 1 132 ? 14.984 21.031 15.953 1 76.56 132 LEU B C 1
ATOM 4393 O O . LEU B 1 132 ? 15.391 19.875 16.094 1 76.56 132 LEU B O 1
ATOM 4397 N N . LEU B 1 133 ? 15.367 22.047 16.594 1 72.88 133 LEU B N 1
ATOM 4398 C CA . LEU B 1 133 ? 16.219 21.812 17.75 1 72.88 133 LEU B CA 1
ATOM 4399 C C . LEU B 1 133 ? 15.391 21.391 18.969 1 72.88 133 LEU B C 1
ATOM 4401 O O . LEU B 1 133 ? 14.289 21.906 19.172 1 72.88 133 LEU B O 1
ATOM 4405 N N . SER B 1 134 ? 15.797 20.297 19.594 1 64.12 134 SER B N 1
ATOM 4406 C CA . SER B 1 134 ? 15.156 19.875 20.828 1 64.12 134 SER B CA 1
ATOM 4407 C C . SER B 1 134 ? 15.289 20.938 21.906 1 64.12 134 SER B C 1
ATOM 4409 O O . SER B 1 134 ? 16.078 21.875 21.766 1 64.12 134 SER B O 1
ATOM 4411 N N . GLU B 1 135 ? 14.406 20.781 22.953 1 62.62 135 GLU B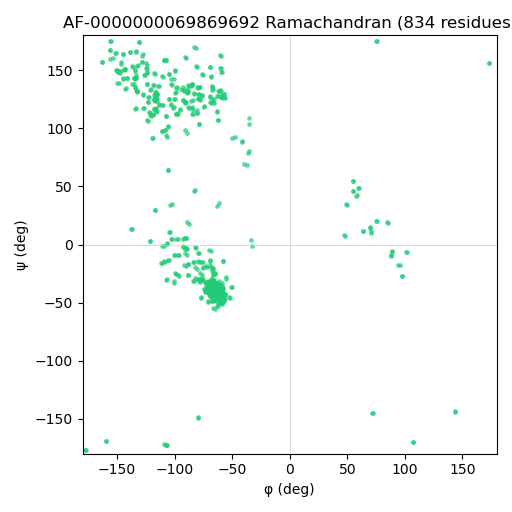 N 1
ATOM 4412 C CA . GLU B 1 135 ? 14.406 21.734 24.062 1 62.62 135 GLU B CA 1
ATOM 4413 C C . GLU B 1 135 ? 15.812 21.922 24.625 1 62.62 135 GLU B C 1
ATOM 4415 O O . GLU B 1 135 ? 16.188 23.031 25.016 1 62.62 135 GLU B O 1
ATOM 4420 N N . ASP B 1 136 ? 16.516 20.828 24.625 1 60.75 136 ASP B N 1
ATOM 4421 C CA . ASP B 1 136 ? 17.844 20.891 25.219 1 60.75 136 ASP B CA 1
ATOM 4422 C C . ASP B 1 136 ? 18.891 21.297 24.172 1 60.75 136 ASP B C 1
ATOM 4424 O O . ASP B 1 136 ? 20.078 21.328 24.469 1 60.75 136 ASP B O 1
ATOM 4428 N N . GLU B 1 137 ? 18.531 21.875 23.078 1 64.31 137 GLU B N 1
ATOM 4429 C CA . GLU B 1 137 ? 19.344 22.359 21.969 1 64.31 137 GLU B CA 1
ATOM 4430 C C . GLU B 1 137 ? 20.375 21.312 21.547 1 64.31 137 GLU B C 1
ATOM 4432 O O . GLU B 1 137 ? 21.359 21.641 20.875 1 64.31 137 GLU B O 1
ATOM 4437 N N . LYS B 1 138 ? 20.297 20.109 22.078 1 62.81 138 LYS B N 1
ATOM 4438 C CA . LYS B 1 138 ? 21.328 19.109 21.844 1 62.81 138 LYS B CA 1
ATOM 4439 C C . LYS B 1 138 ? 20.953 18.156 20.703 1 62.81 138 LYS B C 1
ATOM 4441 O O . LYS B 1 138 ? 21.812 17.625 20 1 62.81 138 LYS B O 1
ATOM 4446 N N . THR B 1 139 ? 19.625 18.062 20.578 1 69.56 139 THR B N 1
ATOM 4447 C CA . THR B 1 139 ? 19.25 17.047 19.594 1 69.56 139 THR B CA 1
ATOM 4448 C C . THR B 1 139 ? 18.484 17.688 18.438 1 69.56 139 THR B C 1
ATOM 4450 O O . THR B 1 139 ? 17.625 18.531 18.641 1 69.56 139 THR B O 1
ATOM 4453 N N . VAL B 1 140 ? 19.031 17.422 17.266 1 73.88 140 VAL B N 1
ATOM 4454 C CA . VAL B 1 140 ? 18.375 17.828 16.031 1 73.88 140 VAL B CA 1
ATOM 4455 C C . VAL B 1 140 ? 17.406 16.75 15.562 1 73.88 140 VAL B C 1
ATOM 4457 O O . VAL B 1 140 ? 17.797 15.578 15.422 1 73.88 140 VAL B O 1
ATOM 4460 N N . ILE B 1 141 ? 16.156 17.172 15.523 1 79.75 141 ILE B N 1
ATOM 4461 C CA . ILE B 1 141 ? 15.148 16.219 15.078 1 79.75 141 ILE B CA 1
ATOM 4462 C C . ILE B 1 141 ? 14.656 16.594 13.688 1 79.75 141 ILE B C 1
ATOM 4464 O O . ILE B 1 141 ? 14.07 17.656 13.492 1 79.75 141 ILE B O 1
ATOM 4468 N N . PRO B 1 142 ? 15.031 15.758 12.75 1 85.56 142 PRO B N 1
ATOM 4469 C CA . PRO B 1 142 ? 14.492 16.016 11.414 1 85.56 142 PRO B CA 1
ATOM 4470 C C . PRO B 1 142 ? 12.969 15.969 11.375 1 85.56 142 PRO B C 1
ATOM 4472 O O . PRO B 1 142 ? 12.359 15.078 11.977 1 85.56 142 PRO B O 1
ATOM 4475 N N . CYS B 1 143 ? 12.406 16.969 10.766 1 89.88 143 CYS B N 1
ATOM 4476 C CA . CYS B 1 143 ? 10.953 17.031 10.695 1 89.88 143 CYS B CA 1
ATOM 4477 C C . CYS B 1 143 ? 10.484 17.375 9.289 1 89.88 143 CYS B C 1
ATOM 4479 O O . CYS B 1 143 ? 11.172 18.094 8.555 1 89.88 143 CYS B O 1
ATOM 4481 N N . ASP B 1 144 ? 9.422 16.797 8.891 1 91.81 144 ASP B N 1
ATOM 4482 C CA . ASP B 1 144 ? 8.711 17.188 7.676 1 91.81 144 ASP B CA 1
ATOM 4483 C C . ASP B 1 144 ? 7.676 18.281 7.977 1 91.81 144 ASP B C 1
ATOM 4485 O O . ASP B 1 144 ? 6.922 18.172 8.945 1 91.81 144 ASP B O 1
ATOM 4489 N N . VAL B 1 145 ? 7.738 19.328 7.094 1 93 145 VAL B N 1
ATOM 4490 C CA . VAL B 1 145 ? 6.828 20.438 7.402 1 93 145 VAL B CA 1
ATOM 4491 C C . VAL B 1 145 ? 6.078 20.844 6.141 1 93 145 VAL B C 1
ATOM 4493 O O . VAL B 1 145 ? 6.516 20.562 5.027 1 93 145 VAL B O 1
ATOM 4496 N N . SER B 1 146 ? 4.957 21.391 6.336 1 94.56 146 SER B N 1
ATOM 4497 C CA . SER B 1 146 ? 4.184 22.062 5.305 1 94.56 146 SER B CA 1
ATOM 4498 C C . SER B 1 146 ? 4.262 23.578 5.465 1 94.56 146 SER B C 1
ATOM 4500 O O . SER B 1 146 ? 3.967 24.109 6.539 1 94.56 146 SER B O 1
ATOM 4502 N N . VAL B 1 147 ? 4.668 24.281 4.414 1 95.62 147 VAL B N 1
ATOM 4503 C CA . VAL B 1 147 ? 4.914 25.719 4.504 1 95.62 147 VAL B CA 1
ATOM 4504 C C . VAL B 1 147 ? 3.93 26.469 3.607 1 95.62 147 VAL B C 1
ATOM 4506 O O . VAL B 1 147 ? 3.754 26.125 2.439 1 95.62 147 VAL B O 1
ATOM 4509 N N . SER B 1 148 ? 3.287 27.406 4.145 1 96.56 148 SER B N 1
ATOM 4510 C CA . SER B 1 148 ? 2.439 28.328 3.4 1 96.56 148 SER B CA 1
ATOM 4511 C C . SER B 1 148 ? 2.855 29.781 3.646 1 96.56 148 SER B C 1
ATOM 4513 O O . SER B 1 148 ? 3.354 30.109 4.723 1 96.56 148 SER B O 1
ATOM 4515 N N . GLY B 1 149 ? 2.682 30.609 2.662 1 96.56 149 GLY B N 1
ATOM 4516 C CA . GLY B 1 149 ? 3.039 32 2.777 1 96.56 149 GLY B CA 1
ATOM 4517 C C . GLY B 1 149 ? 1.955 32.938 2.271 1 96.56 149 GLY B C 1
ATOM 4518 O O . GLY B 1 149 ? 1.378 32.719 1.208 1 96.56 149 GLY B O 1
ATOM 4519 N N . THR B 1 150 ? 1.665 33.938 3.061 1 96.38 150 THR B N 1
ATOM 4520 C CA . THR B 1 150 ? 0.677 34.938 2.68 1 96.38 150 THR B CA 1
ATOM 4521 C C . THR B 1 150 ? 1.324 36.312 2.555 1 96.38 150 THR B C 1
ATOM 4523 O O . THR B 1 150 ? 1.914 36.812 3.512 1 96.38 150 THR B O 1
ATOM 4526 N N . TYR B 1 151 ? 1.156 36.844 1.415 1 96.62 151 TYR B N 1
ATOM 4527 C CA . TYR B 1 151 ? 1.655 38.188 1.164 1 96.62 151 TYR B CA 1
ATOM 4528 C C . TYR B 1 151 ? 0.731 39.25 1.774 1 96.62 151 TYR B C 1
ATOM 4530 O O . TYR B 1 151 ? -0.494 39.094 1.716 1 96.62 151 TYR B O 1
ATOM 4538 N N . LEU B 1 152 ? 1.327 40.25 2.445 1 94.62 152 LEU B N 1
ATOM 4539 C CA . LEU B 1 152 ? 0.51 41.312 2.99 1 94.62 152 LEU B CA 1
ATOM 4540 C C . LEU B 1 152 ? 1.337 42.594 3.176 1 94.62 152 LEU B C 1
ATOM 4542 O O . LEU B 1 152 ? 2.562 42.562 3.045 1 94.62 152 LEU B O 1
ATOM 4546 N N . LYS B 1 153 ? 0.604 43.625 3.408 1 94.06 153 LYS B N 1
ATOM 4547 C CA . LYS B 1 153 ? 1.227 44.906 3.729 1 94.06 153 LYS B CA 1
ATOM 4548 C C . LYS B 1 153 ? 0.93 45.344 5.168 1 94.06 153 LYS B C 1
ATOM 4550 O O . LYS B 1 153 ? -0.229 45.344 5.586 1 94.06 153 LYS B O 1
ATOM 4555 N N . ILE B 1 154 ? 1.97 45.5 5.918 1 91.56 154 ILE B N 1
ATOM 4556 C CA . ILE B 1 154 ? 1.818 45.938 7.297 1 91.56 154 ILE B CA 1
ATOM 4557 C C . ILE B 1 154 ? 2.496 47.312 7.48 1 91.56 154 ILE B C 1
ATOM 4559 O O . ILE B 1 154 ? 3.695 47.438 7.227 1 91.56 154 ILE B O 1
ATOM 4563 N N . ASN B 1 155 ? 1.773 48.312 7.973 1 87.75 155 ASN B N 1
ATOM 4564 C CA . ASN B 1 155 ? 2.295 49.656 8.18 1 87.75 155 ASN B CA 1
ATOM 4565 C C . ASN B 1 155 ? 3.012 50.188 6.941 1 87.75 155 ASN B C 1
ATOM 4567 O O . ASN B 1 155 ? 4.109 50.719 7.043 1 87.75 155 ASN B O 1
ATOM 4571 N N . GLY B 1 156 ? 2.535 49.812 5.777 1 88.81 156 GLY B N 1
ATOM 4572 C CA . GLY B 1 156 ? 3.041 50.312 4.508 1 88.81 156 GLY B CA 1
ATOM 4573 C C . GLY B 1 156 ? 4.195 49.5 3.961 1 88.81 156 GLY B C 1
ATOM 4574 O O . GLY B 1 156 ? 4.656 49.75 2.842 1 88.81 156 GLY B O 1
ATOM 4575 N N . GLU B 1 157 ? 4.68 48.594 4.672 1 93.12 157 GLU B N 1
ATOM 4576 C CA . GLU B 1 157 ? 5.789 47.75 4.242 1 93.12 157 GLU B CA 1
ATOM 4577 C C . GLU B 1 157 ? 5.297 46.375 3.762 1 93.12 157 GLU B C 1
ATOM 4579 O O . GLU B 1 157 ? 4.367 45.812 4.336 1 93.12 157 GLU B O 1
ATOM 4584 N N . GLU B 1 158 ? 5.992 45.938 2.717 1 95.5 158 GLU B N 1
ATOM 4585 C CA . GLU B 1 158 ? 5.664 44.625 2.217 1 95.5 158 GLU B CA 1
ATOM 4586 C C . GLU B 1 158 ? 6.242 43.531 3.121 1 95.5 158 GLU B C 1
ATOM 4588 O O . GLU B 1 158 ? 7.438 43.531 3.42 1 95.5 158 GLU B O 1
ATOM 4593 N N . ARG B 1 159 ? 5.375 42.625 3.52 1 97.25 159 ARG B N 1
ATOM 4594 C CA . ARG B 1 159 ? 5.75 41.531 4.391 1 97.25 159 ARG B CA 1
ATOM 4595 C C . ARG B 1 159 ? 5.086 40.219 3.939 1 97.25 159 ARG B C 1
ATOM 4597 O O . ARG B 1 159 ? 4.27 40.219 3.016 1 97.25 159 ARG B O 1
ATOM 4604 N N . MET B 1 160 ? 5.555 39.125 4.445 1 97.31 160 MET B N 1
ATOM 4605 C CA . MET B 1 160 ? 4.938 37.812 4.262 1 97.31 160 MET B CA 1
ATOM 4606 C C . MET B 1 160 ? 4.871 37.062 5.586 1 97.31 160 MET B C 1
ATOM 4608 O O . MET B 1 160 ? 5.816 37.094 6.375 1 97.31 160 MET B O 1
ATOM 4612 N N . VAL B 1 161 ? 3.746 36.469 5.82 1 97.5 161 VAL B N 1
ATOM 4613 C CA . VAL B 1 161 ? 3.607 35.594 6.969 1 97.5 161 VAL B CA 1
ATOM 4614 C C . VAL B 1 161 ? 3.76 34.125 6.52 1 97.5 161 VAL B C 1
ATOM 4616 O O . VAL B 1 161 ? 2.924 33.625 5.773 1 97.5 161 VAL B O 1
ATOM 4619 N N . LEU B 1 162 ? 4.824 33.5 6.949 1 97.19 162 LEU B N 1
ATOM 4620 C CA . LEU B 1 162 ? 5.02 32.094 6.703 1 97.19 162 LEU B CA 1
ATOM 4621 C C . LEU B 1 162 ? 4.395 31.25 7.816 1 97.19 162 LEU B C 1
ATOM 4623 O O . LEU B 1 162 ? 4.562 31.562 9 1 97.19 162 LEU B O 1
ATOM 4627 N N . THR B 1 163 ? 3.648 30.281 7.418 1 96.88 163 THR B N 1
ATOM 4628 C CA . THR B 1 163 ? 3.086 29.297 8.336 1 96.88 163 THR B CA 1
ATOM 4629 C C . THR B 1 163 ? 3.738 27.938 8.125 1 96.88 163 THR B C 1
ATOM 4631 O O . THR B 1 163 ? 3.695 27.375 7.023 1 96.88 163 THR B O 1
ATOM 4634 N N . VAL B 1 164 ? 4.352 27.438 9.156 1 95.31 164 VAL B N 1
ATOM 4635 C CA . VAL B 1 164 ? 5.07 26.156 9.07 1 95.31 164 VAL B CA 1
ATOM 4636 C C . VAL B 1 164 ? 4.434 25.141 10.023 1 95.31 164 VAL B C 1
ATOM 4638 O O . VAL B 1 164 ? 4.449 25.328 11.242 1 95.31 164 VAL B O 1
ATOM 4641 N N . TYR B 1 165 ? 3.912 24.125 9.461 1 93.94 165 TYR B N 1
ATOM 4642 C CA . TYR B 1 165 ? 3.234 23.094 10.25 1 93.94 165 TYR B CA 1
ATOM 4643 C C . TYR B 1 165 ? 3.99 21.766 10.195 1 93.94 165 TYR B C 1
ATOM 4645 O O . TYR B 1 165 ? 4.391 21.328 9.117 1 93.94 165 TYR B O 1
ATOM 4653 N N . ASP B 1 166 ? 4.133 21.109 11.328 1 91.56 166 ASP B N 1
ATOM 4654 C CA . ASP B 1 166 ? 4.832 19.844 11.438 1 91.56 166 ASP B CA 1
ATOM 4655 C C . ASP B 1 166 ? 3.936 18.672 11.008 1 91.56 166 ASP B C 1
ATOM 4657 O O . ASP B 1 166 ? 2.965 18.344 11.688 1 91.56 166 ASP B O 1
ATOM 4661 N N . VAL B 1 167 ? 4.355 18.078 9.914 1 92.5 167 VAL B N 1
ATOM 4662 C CA . VAL B 1 167 ? 3.559 16.969 9.406 1 92.5 167 VAL B CA 1
ATOM 4663 C C . VAL B 1 167 ? 4.387 15.688 9.438 1 92.5 167 VAL B C 1
ATOM 4665 O O . VAL B 1 167 ? 4.176 14.781 8.617 1 92.5 167 VAL B O 1
ATOM 4668 N N . THR B 1 168 ? 5.262 15.578 10.305 1 91.12 168 THR B N 1
ATOM 4669 C CA . THR B 1 168 ? 6.203 14.469 10.359 1 91.12 168 THR B CA 1
ATOM 4670 C C . THR B 1 168 ? 5.469 13.141 10.547 1 91.12 168 THR B C 1
ATOM 4672 O O . THR B 1 168 ? 5.723 12.18 9.82 1 91.12 168 THR B O 1
ATOM 4675 N N . GLU B 1 169 ? 4.598 1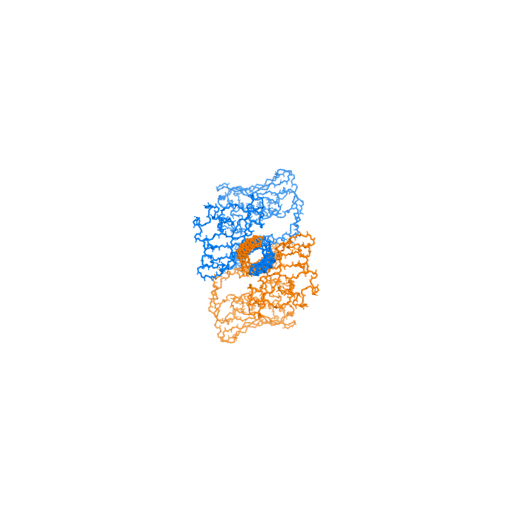3.078 11.438 1 88.25 169 GLU B N 1
ATOM 4676 C CA . GLU B 1 169 ? 3.885 11.836 11.742 1 88.25 169 GLU B CA 1
ATOM 4677 C C . GLU B 1 169 ? 3.072 11.359 10.539 1 88.25 169 GLU B C 1
ATOM 4679 O O . GLU B 1 169 ? 3.086 10.172 10.203 1 88.25 169 GLU B O 1
ATOM 4684 N N . LEU B 1 170 ? 2.428 12.32 9.945 1 89.56 170 LEU B N 1
ATOM 4685 C CA . LEU B 1 170 ? 1.613 11.984 8.781 1 89.56 170 LEU B CA 1
ATOM 4686 C C . LEU B 1 170 ? 2.484 11.5 7.629 1 89.56 170 LEU B C 1
ATOM 4688 O O . LEU B 1 170 ? 2.141 10.523 6.957 1 89.56 170 LEU B O 1
ATOM 4692 N N . ARG B 1 171 ? 3.557 12.117 7.457 1 90.38 171 ARG B N 1
ATOM 4693 C CA . ARG B 1 171 ? 4.473 11.742 6.387 1 90.38 171 ARG B CA 1
ATOM 4694 C C . ARG B 1 171 ? 5.105 10.383 6.656 1 90.38 171 ARG B C 1
ATOM 4696 O O . ARG B 1 171 ? 5.297 9.586 5.738 1 90.38 171 ARG B O 1
ATOM 4703 N N . ASN B 1 172 ? 5.418 10.141 7.879 1 89.38 172 ASN B N 1
ATOM 4704 C CA . ASN B 1 172 ? 5.965 8.836 8.242 1 89.38 172 ASN B CA 1
ATOM 4705 C C . ASN B 1 172 ? 4.969 7.715 7.965 1 89.38 172 ASN B C 1
ATOM 4707 O O . ASN B 1 172 ? 5.348 6.656 7.461 1 89.38 172 ASN B O 1
ATOM 4711 N N . MET B 1 173 ? 3.793 7.969 8.289 1 89.44 173 MET B N 1
ATOM 4712 C CA . MET B 1 173 ? 2.754 6.984 8.008 1 89.44 173 MET B CA 1
ATOM 4713 C C . MET B 1 173 ? 2.621 6.746 6.508 1 89.44 173 MET B C 1
ATOM 4715 O O . MET B 1 173 ? 2.473 5.605 6.066 1 89.44 173 MET B O 1
ATOM 4719 N N . GLN B 1 174 ? 2.674 7.742 5.777 1 89.5 174 GLN B N 1
ATOM 4720 C CA . GLN B 1 174 ? 2.617 7.633 4.324 1 89.5 174 GLN B CA 1
ATOM 4721 C C . GLN B 1 174 ? 3.779 6.801 3.789 1 89.5 174 GLN B C 1
ATOM 4723 O O . GLN B 1 174 ? 3.59 5.941 2.926 1 89.5 174 GLN B O 1
ATOM 4728 N N . ARG B 1 175 ? 4.914 7.113 4.293 1 88.19 175 ARG B N 1
ATOM 4729 C CA . ARG B 1 175 ? 6.094 6.375 3.859 1 88.19 175 ARG B CA 1
ATOM 4730 C C . ARG B 1 175 ? 5.961 4.891 4.18 1 88.19 175 ARG B C 1
ATO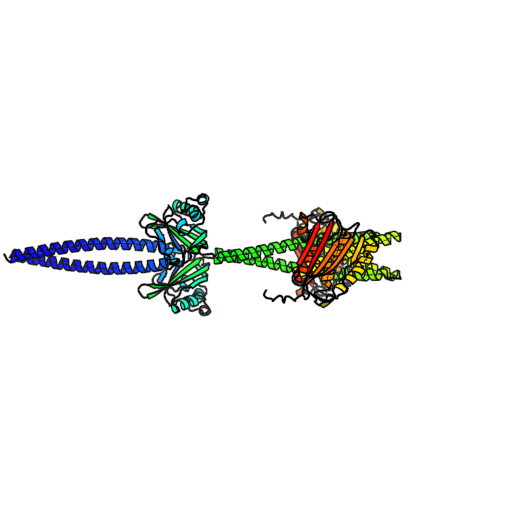M 4732 O O . ARG B 1 175 ? 6.293 4.039 3.35 1 88.19 175 ARG B O 1
ATOM 4739 N N . LEU B 1 176 ? 5.5 4.648 5.336 1 87.94 176 LEU B N 1
ATOM 4740 C CA . LEU B 1 176 ? 5.316 3.258 5.738 1 87.94 176 LEU B CA 1
ATOM 4741 C C . LEU B 1 176 ? 4.32 2.555 4.824 1 87.94 176 LEU B C 1
ATOM 4743 O O . LEU B 1 176 ? 4.566 1.436 4.371 1 87.94 176 LEU B O 1
ATOM 4747 N N . LEU B 1 177 ? 3.254 3.229 4.555 1 89 177 LEU B N 1
ATOM 4748 C CA . LEU B 1 177 ? 2.238 2.66 3.676 1 89 177 LEU B CA 1
ATOM 4749 C C . LEU B 1 177 ? 2.795 2.436 2.275 1 89 177 LEU B C 1
ATOM 4751 O O . LEU B 1 177 ? 2.484 1.431 1.632 1 89 177 LEU B O 1
ATOM 4755 N N . ASP B 1 178 ? 3.559 3.26 1.813 1 89.44 178 ASP B N 1
ATOM 4756 C CA . ASP B 1 178 ? 4.148 3.152 0.483 1 89.44 178 ASP B CA 1
ATOM 4757 C C . ASP B 1 178 ? 5.098 1.959 0.397 1 89.44 178 ASP B C 1
ATOM 4759 O O . ASP B 1 178 ? 5.094 1.228 -0.595 1 89.44 178 ASP B O 1
ATOM 4763 N N . VAL B 1 179 ? 5.859 1.829 1.447 1 85.81 179 VAL B N 1
ATOM 4764 C CA . VAL B 1 179 ? 6.773 0.693 1.5 1 85.81 179 VAL B CA 1
ATOM 4765 C C . VAL B 1 179 ? 5.98 -0.611 1.485 1 85.81 179 VAL B C 1
ATOM 4767 O O . VAL B 1 179 ? 6.312 -1.539 0.744 1 85.81 179 VAL B O 1
ATOM 4770 N N . GLU B 1 180 ? 4.984 -0.577 2.291 1 84 180 GLU B N 1
ATOM 4771 C CA . GLU B 1 180 ? 4.152 -1.774 2.35 1 84 180 GLU B CA 1
ATOM 4772 C C . GLU B 1 180 ? 3.492 -2.055 1.003 1 84 180 GLU B C 1
ATOM 4774 O O . GLU B 1 180 ? 3.404 -3.209 0.577 1 84 180 GLU B O 1
ATOM 4779 N N . ARG B 1 181 ? 3.025 -1.045 0.447 1 86 181 ARG B N 1
ATOM 4780 C CA . ARG B 1 181 ? 2.43 -1.152 -0.881 1 86 181 ARG B CA 1
ATOM 4781 C C . ARG B 1 181 ? 3.434 -1.704 -1.888 1 86 181 ARG B C 1
ATOM 4783 O O . ARG B 1 181 ? 3.131 -2.645 -2.623 1 86 181 ARG B O 1
ATOM 4790 N N . GLU B 1 182 ? 4.57 -1.194 -1.945 1 83.88 182 GLU B N 1
ATOM 4791 C CA . GLU B 1 182 ? 5.613 -1.625 -2.869 1 83.88 182 GLU B CA 1
ATOM 4792 C C . GLU B 1 182 ? 5.992 -3.084 -2.633 1 83.88 182 GLU B C 1
ATOM 4794 O O . GLU B 1 182 ? 6.234 -3.83 -3.584 1 83.88 182 GLU B O 1
ATOM 4799 N N . ASN B 1 183 ? 6.066 -3.383 -1.407 1 79.56 183 ASN B N 1
ATOM 4800 C CA . ASN B 1 183 ? 6.375 -4.766 -1.06 1 79.56 183 ASN B CA 1
ATOM 4801 C C . ASN B 1 183 ? 5.309 -5.727 -1.576 1 79.56 183 ASN B C 1
ATOM 4803 O O . ASN B 1 183 ? 5.629 -6.789 -2.111 1 79.56 183 ASN B O 1
ATOM 4807 N N . ALA B 1 184 ? 4.133 -5.309 -1.367 1 76.69 184 ALA B N 1
ATOM 4808 C CA . ALA B 1 184 ? 3.023 -6.148 -1.817 1 76.69 184 ALA B CA 1
ATOM 4809 C C . ALA B 1 184 ? 3.021 -6.285 -3.336 1 76.69 184 ALA B C 1
ATOM 4811 O O . ALA B 1 184 ? 2.803 -7.379 -3.867 1 76.69 184 ALA B O 1
ATOM 4812 N N . ILE B 1 185 ? 3.273 -5.23 -4 1 76.12 185 ILE B N 1
ATOM 4813 C CA . ILE B 1 185 ? 3.318 -5.227 -5.457 1 76.12 185 ILE B CA 1
ATOM 4814 C C . ILE B 1 185 ? 4.465 -6.113 -5.941 1 76.12 185 ILE B C 1
ATOM 4816 O O . ILE B 1 185 ? 4.293 -6.906 -6.871 1 76.12 185 ILE B O 1
ATOM 4820 N N . SER B 1 186 ? 5.566 -5.969 -5.359 1 72.94 186 SER B N 1
ATOM 4821 C CA . SER B 1 186 ? 6.73 -6.773 -5.711 1 72.94 186 SER B CA 1
ATOM 4822 C C . SER B 1 186 ? 6.465 -8.258 -5.5 1 72.94 186 SER B C 1
ATOM 4824 O O . SER B 1 186 ? 6.836 -9.086 -6.336 1 72.94 186 SER B O 1
ATOM 4826 N N . ALA B 1 187 ? 5.859 -8.516 -4.379 1 70.12 187 ALA B N 1
ATOM 4827 C CA . ALA B 1 187 ? 5.516 -9.906 -4.086 1 70.12 187 ALA B CA 1
ATOM 4828 C C . ALA B 1 187 ? 4.578 -10.477 -5.145 1 70.12 187 ALA B C 1
ATOM 4830 O O . ALA B 1 187 ? 4.746 -11.617 -5.578 1 70.12 187 ALA B O 1
ATOM 4831 N N . ASP B 1 188 ? 3.65 -9.766 -5.582 1 70.31 188 ASP B N 1
ATOM 4832 C CA . ASP B 1 188 ? 2.695 -10.164 -6.609 1 70.31 188 ASP B CA 1
ATOM 4833 C C . ASP B 1 188 ? 3.396 -10.422 -7.941 1 70.31 188 ASP B C 1
ATOM 4835 O O . ASP B 1 188 ? 3.117 -11.414 -8.617 1 70.31 188 ASP B O 1
ATOM 4839 N N . LYS B 1 189 ? 4.25 -9.531 -8.258 1 67.38 189 LYS B N 1
ATOM 4840 C CA . LYS B 1 189 ? 5.004 -9.68 -9.5 1 67.38 189 LYS B CA 1
ATOM 4841 C C . LYS B 1 189 ? 5.863 -10.938 -9.477 1 67.38 189 LYS B C 1
ATOM 4843 O O . LYS B 1 189 ? 5.953 -11.648 -10.477 1 67.38 189 LYS B O 1
ATOM 4848 N N . LEU B 1 190 ? 6.543 -11.133 -8.391 1 64.44 190 LEU B N 1
ATOM 4849 C CA . LEU B 1 190 ? 7.383 -12.312 -8.242 1 64.44 190 LEU B CA 1
ATOM 4850 C C . LEU B 1 190 ? 6.555 -13.586 -8.367 1 64.44 190 LEU B C 1
ATOM 4852 O O . LEU B 1 190 ? 6.977 -14.547 -9.023 1 64.44 190 LEU B O 1
ATOM 4856 N N . LYS B 1 191 ? 5.465 -13.484 -7.754 1 68.69 191 LYS B N 1
ATOM 4857 C CA . LYS B 1 191 ? 4.594 -14.648 -7.82 1 68.69 191 LYS B CA 1
ATOM 4858 C C . LYS B 1 191 ? 4.09 -14.875 -9.242 1 68.69 191 LYS B C 1
ATOM 4860 O O . LYS B 1 191 ? 3.994 -16.016 -9.695 1 68.69 191 LYS B O 1
ATOM 4865 N N . SER B 1 192 ? 3.766 -13.789 -9.898 1 64.56 192 SER B N 1
ATOM 4866 C CA . SER B 1 192 ? 3.344 -13.891 -11.289 1 64.56 192 SER B CA 1
ATOM 4867 C C . SER B 1 192 ? 4.449 -14.469 -12.164 1 64.56 192 SER B C 1
ATOM 4869 O O . SER B 1 192 ? 4.191 -15.32 -13.023 1 64.56 192 SER B O 1
ATOM 4871 N N . ALA B 1 193 ? 5.617 -13.992 -11.961 1 62.22 193 ALA B N 1
ATOM 4872 C CA . ALA B 1 193 ? 6.773 -14.523 -12.688 1 62.22 193 ALA B CA 1
ATOM 4873 C C . ALA B 1 193 ? 6.98 -16 -12.383 1 62.22 193 ALA B C 1
ATOM 4875 O O . ALA B 1 193 ? 7.316 -16.781 -13.273 1 62.22 193 ALA B O 1
ATOM 4876 N N . PHE B 1 194 ? 6.668 -16.328 -11.195 1 64.56 194 PHE B N 1
ATOM 4877 C CA . PHE B 1 194 ? 6.785 -17.719 -10.742 1 64.56 194 PHE B CA 1
ATOM 4878 C C . PHE B 1 194 ? 5.797 -18.609 -11.484 1 64.56 194 PHE B C 1
ATOM 4880 O O . PHE B 1 194 ? 6.168 -19.672 -11.992 1 64.56 194 PHE B O 1
ATOM 4887 N N . ILE B 1 195 ? 4.742 -18.156 -11.539 1 65.44 195 ILE B N 1
ATOM 4888 C CA . ILE B 1 195 ? 3.686 -18.922 -12.195 1 65.44 195 ILE B CA 1
ATOM 4889 C C . ILE B 1 195 ? 3.998 -19.062 -13.68 1 65.44 195 ILE B C 1
ATOM 4891 O O . ILE B 1 195 ? 3.822 -20.156 -14.25 1 65.44 195 ILE B O 1
ATOM 4895 N N . ALA B 1 196 ? 4.465 -18 -14.328 1 60.34 196 ALA B N 1
ATOM 4896 C CA . ALA B 1 196 ? 4.805 -18.031 -15.75 1 60.34 196 ALA B CA 1
ATOM 4897 C C . ALA B 1 196 ? 5.914 -19.047 -16.031 1 60.34 196 ALA B C 1
ATOM 4899 O O . ALA B 1 196 ? 5.828 -19.828 -16.969 1 60.34 196 ALA B O 1
ATOM 4900 N N . ASN B 1 197 ? 6.945 -19.062 -15.203 1 62.47 197 ASN B N 1
ATOM 4901 C CA . ASN B 1 197 ? 8.062 -19.984 -15.367 1 62.47 197 ASN B CA 1
ATOM 4902 C C . ASN B 1 197 ? 7.621 -21.438 -15.141 1 62.47 197 ASN B C 1
ATOM 4904 O O . ASN B 1 197 ? 8.07 -22.344 -15.844 1 62.47 197 ASN B O 1
ATOM 4908 N N . MET B 1 198 ? 6.727 -21.578 -14.195 1 65.69 198 MET B N 1
ATOM 4909 C CA . MET B 1 198 ? 6.176 -22.891 -13.906 1 65.69 198 MET B CA 1
ATOM 4910 C C . MET B 1 198 ? 5.438 -23.453 -15.125 1 65.69 198 MET B C 1
ATOM 4912 O O . MET B 1 198 ? 5.586 -24.625 -15.453 1 65.69 198 MET B O 1
ATOM 4916 N N . SER B 1 199 ? 4.805 -22.609 -15.734 1 60.66 199 SER B N 1
ATOM 4917 C CA . SER B 1 199 ? 4.059 -23.016 -16.922 1 60.66 199 SER B CA 1
ATOM 4918 C C . SER B 1 199 ? 4.988 -23.578 -18 1 60.66 199 SER B C 1
ATOM 4920 O O . SER B 1 199 ? 4.719 -24.641 -18.562 1 60.66 199 SER B O 1
ATOM 4922 N N . HIS B 1 200 ? 6.062 -22.891 -18.188 1 64.12 200 HIS B N 1
ATOM 4923 C CA . HIS B 1 200 ? 7.023 -23.328 -19.188 1 64.12 200 HIS B CA 1
ATOM 4924 C C . HIS B 1 200 ? 7.664 -24.656 -18.812 1 64.12 200 HIS B C 1
ATOM 4926 O O . HIS B 1 200 ? 7.77 -25.562 -19.656 1 64.12 200 HIS B O 1
ATOM 4932 N N . GLU B 1 201 ? 7.961 -24.828 -17.578 1 68.88 201 GLU B N 1
ATOM 4933 C CA . GLU B 1 201 ? 8.68 -26 -17.125 1 68.88 201 GLU B CA 1
ATOM 4934 C C . GLU B 1 201 ? 7.758 -27.219 -17.062 1 68.88 201 GLU B C 1
ATOM 4936 O O . GLU B 1 201 ? 8.203 -28.359 -17.25 1 68.88 201 GLU B O 1
ATOM 4941 N N . VAL B 1 202 ? 6.527 -26.922 -16.812 1 68.62 202 VAL B N 1
ATOM 4942 C CA . VAL B 1 202 ? 5.539 -27.984 -16.75 1 68.62 202 VAL B CA 1
ATOM 4943 C C . VAL B 1 202 ? 5.145 -28.422 -18.156 1 68.62 202 VAL B C 1
ATOM 4945 O O . VAL B 1 202 ? 4.918 -29.609 -18.406 1 68.62 202 VAL B O 1
ATOM 4948 N N . ARG B 1 203 ? 5.207 -27.484 -19.125 1 63.56 203 ARG B N 1
ATOM 4949 C CA . ARG B 1 203 ? 4.766 -27.734 -20.5 1 63.56 203 ARG B CA 1
ATOM 4950 C C . ARG B 1 203 ? 5.727 -28.688 -21.219 1 63.56 203 ARG B C 1
ATOM 4952 O O . ARG B 1 203 ? 5.297 -29.516 -22.016 1 63.56 203 ARG B O 1
ATOM 4959 N N . THR B 1 204 ? 6.992 -28.594 -20.891 1 70.44 204 THR B N 1
ATOM 4960 C CA . THR B 1 204 ? 8 -29.375 -21.594 1 70.44 204 THR B CA 1
ATOM 4961 C C . THR B 1 204 ? 7.812 -30.859 -21.359 1 70.44 204 THR B C 1
ATOM 4963 O O . THR B 1 204 ? 7.652 -31.641 -22.297 1 70.44 204 THR B O 1
ATOM 4966 N N . PRO B 1 205 ? 7.789 -31.281 -20.078 1 73.81 205 PRO B N 1
ATOM 4967 C CA . PRO B 1 205 ? 7.57 -32.719 -19.891 1 73.81 205 PRO B CA 1
ATOM 4968 C C . PRO B 1 205 ? 6.18 -33.156 -20.312 1 73.81 205 PRO B C 1
ATOM 4970 O O . PRO B 1 205 ? 6.016 -34.281 -20.828 1 73.81 205 PRO B O 1
ATOM 4973 N N . LEU B 1 206 ? 5.32 -32.344 -20.203 1 68.75 206 LEU B N 1
ATOM 4974 C CA . LEU B 1 206 ? 3.959 -32.688 -20.609 1 68.75 206 LEU B CA 1
ATOM 4975 C C . LEU B 1 206 ? 3.885 -32.906 -22.109 1 68.75 206 LEU B C 1
ATOM 4977 O O . LEU B 1 206 ? 3.242 -33.875 -22.562 1 68.75 206 LEU B O 1
ATOM 4981 N N . ASN B 1 207 ? 4.535 -32.094 -22.859 1 70.44 207 ASN B N 1
ATOM 4982 C CA . ASN B 1 207 ? 4.57 -32.25 -24.312 1 70.44 207 ASN B CA 1
ATOM 4983 C C . ASN B 1 207 ? 5.262 -33.531 -24.719 1 70.44 207 ASN B C 1
ATOM 4985 O O . ASN B 1 207 ? 4.848 -34.188 -25.688 1 70.44 207 ASN B O 1
ATOM 4989 N N . ALA B 1 208 ? 6.262 -33.875 -24.016 1 74.56 208 ALA B N 1
ATOM 4990 C CA . ALA B 1 208 ? 6.957 -35.125 -24.281 1 74.56 208 ALA B CA 1
ATOM 4991 C C . ALA B 1 208 ? 6.043 -36.312 -24.031 1 74.56 208 ALA B C 1
ATOM 4993 O O . ALA B 1 208 ? 6.008 -37.25 -24.844 1 74.56 208 ALA B O 1
ATOM 4994 N N . ILE B 1 209 ? 5.359 -36.25 -23 1 71.56 209 ILE B N 1
ATOM 4995 C CA . ILE B 1 209 ? 4.453 -37.344 -22.641 1 71.56 209 ILE B CA 1
ATOM 4996 C C . ILE B 1 209 ? 3.377 -37.5 -23.719 1 71.56 209 ILE B C 1
ATOM 4998 O O . ILE B 1 209 ? 3.107 -38.594 -24.188 1 71.56 209 ILE B O 1
ATOM 5002 N N . ILE B 1 210 ? 2.854 -36.375 -24.125 1 64.81 210 ILE B N 1
ATOM 5003 C CA . ILE B 1 210 ? 1.804 -36.375 -25.141 1 64.81 210 ILE B CA 1
ATOM 5004 C C . ILE B 1 210 ? 2.373 -36.875 -26.469 1 64.81 210 ILE B C 1
ATOM 5006 O O . ILE B 1 210 ? 1.781 -37.75 -27.109 1 64.81 210 ILE B O 1
ATOM 5010 N N . GLY B 1 211 ? 3.434 -36.406 -26.859 1 71.25 211 GLY B N 1
ATOM 5011 C CA . GLY B 1 211 ? 4.066 -36.781 -28.109 1 71.25 211 GLY B CA 1
ATOM 5012 C C . GLY B 1 211 ? 4.406 -38.25 -28.188 1 71.25 211 GLY B C 1
ATOM 5013 O O . GLY B 1 211 ? 4.043 -38.906 -29.156 1 71.25 211 GLY B O 1
ATOM 5014 N N . PHE B 1 212 ? 4.953 -38.75 -27.141 1 73.31 212 PHE B N 1
ATOM 5015 C CA . PHE B 1 212 ? 5.422 -40.125 -27.172 1 73.31 212 PHE B CA 1
ATOM 5016 C C . PHE B 1 212 ? 4.27 -41.094 -26.938 1 73.31 212 PHE B C 1
ATOM 5018 O O . PHE B 1 212 ? 4.316 -42.25 -27.375 1 73.31 212 PHE B O 1
ATOM 5025 N N . SER B 1 213 ? 3.326 -40.656 -26.219 1 68.81 213 SER B N 1
ATOM 5026 C CA . SER B 1 213 ? 2.123 -41.469 -26.109 1 68.81 213 SER B CA 1
ATOM 5027 C C . SER B 1 213 ? 1.476 -41.688 -27.469 1 68.81 213 SER B C 1
ATOM 5029 O O . SER B 1 213 ? 0.982 -42.781 -27.766 1 68.81 213 SER B O 1
ATOM 5031 N N . GLY B 1 214 ? 1.534 -40.594 -28.25 1 67.81 214 GLY B N 1
ATOM 5032 C CA . GLY B 1 214 ? 1.054 -40.719 -29.609 1 67.81 214 GLY B CA 1
ATOM 5033 C C . GLY B 1 214 ? 1.869 -41.719 -30.438 1 67.81 214 GLY B C 1
ATOM 5034 O O . GLY B 1 214 ? 1.311 -42.5 -31.188 1 67.81 214 GLY B O 1
ATOM 5035 N N . LEU B 1 215 ? 3.133 -41.719 -30.172 1 74 215 LEU B N 1
ATOM 5036 C CA . LEU B 1 215 ? 4.043 -42.594 -30.906 1 74 215 LEU B CA 1
ATOM 5037 C C . LEU B 1 215 ? 3.902 -44.062 -30.438 1 74 215 LEU B C 1
ATOM 5039 O O . LEU B 1 215 ? 4.102 -44.969 -31.219 1 74 215 LEU B O 1
ATOM 5043 N N . MET B 1 216 ? 3.557 -44.219 -29.234 1 72.81 216 MET B N 1
ATOM 5044 C CA . MET B 1 216 ? 3.365 -45.562 -28.656 1 72.81 216 MET B CA 1
ATOM 5045 C C . MET B 1 216 ? 2.227 -46.281 -29.359 1 72.81 216 MET B C 1
ATOM 5047 O O . MET B 1 216 ? 2.303 -47.5 -29.578 1 72.81 216 MET B O 1
ATOM 5051 N N . ALA B 1 217 ? 1.275 -45.5 -29.734 1 64.31 217 ALA B N 1
ATOM 5052 C CA . ALA B 1 217 ? 0.113 -46.094 -30.391 1 64.31 217 ALA B CA 1
ATOM 5053 C C . ALA B 1 217 ? 0.487 -46.625 -31.766 1 64.31 217 ALA B C 1
ATOM 5055 O O . ALA B 1 217 ? -0.131 -47.594 -32.25 1 64.31 217 ALA B O 1
ATOM 5056 N N . THR B 1 218 ? 1.59 -46.156 -32.25 1 69.12 218 THR B N 1
ATOM 5057 C CA . THR B 1 218 ? 1.976 -46.562 -33.625 1 69.12 218 THR B CA 1
ATOM 5058 C C . THR B 1 218 ? 3.188 -47.469 -33.562 1 69.12 218 THR B C 1
ATOM 5060 O O . THR B 1 218 ? 3.646 -47.938 -34.625 1 69.12 218 THR B O 1
ATOM 5063 N N . ALA B 1 219 ? 3.643 -47.688 -32.375 1 75.31 219 ALA B N 1
ATOM 5064 C CA . ALA B 1 219 ? 4.855 -48.469 -32.219 1 75.31 219 ALA B CA 1
ATOM 5065 C C . ALA B 1 219 ? 4.602 -49.938 -32.656 1 75.31 219 ALA B C 1
ATOM 5067 O O . ALA B 1 219 ? 3.566 -50.5 -32.312 1 75.31 219 ALA B O 1
ATOM 5068 N N . THR B 1 220 ? 5.555 -50.469 -33.469 1 77.06 220 THR B N 1
ATOM 5069 C CA . THR B 1 220 ? 5.367 -51.812 -34 1 77.06 220 THR B CA 1
ATOM 5070 C C . THR B 1 220 ? 6.312 -52.812 -33.312 1 77.06 220 THR B C 1
ATOM 5072 O O . THR B 1 220 ? 6.008 -54 -33.188 1 77.06 220 THR B O 1
ATOM 5075 N N . SER B 1 221 ? 7.418 -52.375 -32.906 1 82.56 221 SER B N 1
ATOM 5076 C CA . SER B 1 221 ? 8.383 -53.25 -32.25 1 82.56 221 SER B CA 1
ATOM 5077 C C . SER B 1 221 ? 8.344 -53.125 -30.75 1 82.56 221 SER B C 1
ATOM 5079 O O . SER B 1 221 ? 7.977 -52.062 -30.219 1 82.56 221 SER B O 1
ATOM 5081 N N . GLU B 1 222 ? 8.633 -54.156 -30.109 1 78.44 222 GLU B N 1
ATOM 5082 C CA . GLU B 1 222 ? 8.688 -54.188 -28.641 1 78.44 222 GLU B CA 1
ATOM 5083 C C . GLU B 1 222 ? 9.781 -53.25 -28.125 1 78.44 222 GLU B C 1
ATOM 5085 O O . GLU B 1 222 ? 9.625 -52.625 -27.062 1 78.44 222 GLU B O 1
ATOM 5090 N N . GLU B 1 223 ? 10.812 -53.156 -28.891 1 82.5 223 GLU B N 1
ATOM 5091 C CA . GLU B 1 223 ? 11.922 -52.281 -28.516 1 82.5 223 GLU B CA 1
ATOM 5092 C C . GLU B 1 223 ? 11.508 -50.812 -28.547 1 82.5 223 GLU B C 1
ATOM 5094 O O . GLU B 1 223 ? 11.828 -50.062 -27.641 1 82.5 223 GLU B O 1
ATOM 5099 N N . GLU B 1 224 ? 10.805 -50.5 -29.516 1 82.38 224 GLU B N 1
ATOM 5100 C CA . GLU B 1 224 ? 10.305 -49.125 -29.656 1 82.38 224 GLU B CA 1
ATOM 5101 C C . GLU B 1 224 ? 9.305 -48.812 -28.562 1 82.38 224 GLU B C 1
ATOM 5103 O O . GLU B 1 224 ? 9.328 -47.719 -27.984 1 82.38 224 GLU B O 1
ATOM 5108 N N . LYS B 1 225 ? 8.484 -49.719 -28.328 1 75.5 225 LYS B N 1
ATOM 5109 C CA . LYS B 1 225 ? 7.469 -49.531 -27.297 1 75.5 225 LYS B CA 1
ATOM 5110 C C . LYS B 1 225 ? 8.109 -49.312 -25.938 1 75.5 225 LYS B C 1
ATOM 5112 O O . LYS B 1 225 ? 7.691 -48.406 -25.172 1 75.5 225 LYS B O 1
ATOM 5117 N N . LYS B 1 226 ? 9.109 -50.094 -25.734 1 77.31 226 LYS B N 1
ATOM 5118 C CA . LYS B 1 226 ? 9.82 -49.969 -24.469 1 77.31 226 LYS B CA 1
ATOM 5119 C C . LYS B 1 226 ? 10.516 -48.625 -24.359 1 77.31 226 LYS B C 1
ATOM 5121 O O . LYS B 1 226 ? 10.484 -47.969 -23.312 1 77.31 226 LYS B O 1
ATOM 5126 N N . MET B 1 227 ? 11.078 -48.219 -25.406 1 81.19 227 MET B N 1
ATOM 5127 C CA . MET B 1 227 ? 11.773 -46.938 -25.438 1 81.19 227 MET B CA 1
ATOM 5128 C C . MET B 1 227 ? 10.812 -45.781 -25.156 1 81.19 227 MET B C 1
ATOM 5130 O O . MET B 1 227 ? 11.109 -44.906 -24.344 1 81.19 227 MET B O 1
ATOM 5134 N N . TYR B 1 228 ? 9.711 -45.875 -25.781 1 77.38 228 TYR B N 1
ATOM 5135 C CA . TYR B 1 228 ? 8.727 -44.781 -25.609 1 77.38 228 TYR B CA 1
ATOM 5136 C C . TYR B 1 228 ? 8.156 -44.781 -24.203 1 77.38 228 TYR B C 1
ATOM 5138 O O . TYR B 1 228 ? 7.953 -43.75 -23.609 1 77.38 228 TYR B O 1
ATOM 5146 N N . THR B 1 229 ? 7.945 -45.938 -23.734 1 73.31 229 THR B N 1
ATOM 5147 C CA . THR B 1 229 ? 7.426 -46.062 -22.375 1 73.31 229 THR B CA 1
ATOM 5148 C C . THR B 1 229 ? 8.406 -45.469 -21.359 1 73.31 229 THR B C 1
ATOM 5150 O O . THR B 1 229 ? 8 -44.812 -20.406 1 73.31 229 THR B O 1
ATOM 5153 N N . ASP B 1 230 ? 9.617 -45.719 -21.641 1 76.12 230 ASP B N 1
ATOM 5154 C CA . ASP B 1 230 ? 10.656 -45.188 -20.766 1 76.12 230 ASP B CA 1
ATOM 5155 C C . ASP B 1 230 ? 10.695 -43.688 -20.797 1 76.12 230 ASP B C 1
ATOM 5157 O O . ASP B 1 230 ? 10.82 -43.031 -19.75 1 76.12 230 ASP B O 1
ATOM 5161 N N . ILE B 1 231 ? 10.578 -43.156 -21.891 1 78.31 231 ILE B N 1
ATOM 5162 C CA . ILE B 1 231 ? 10.617 -41.719 -22.062 1 78.31 231 ILE B CA 1
ATOM 5163 C C . ILE B 1 231 ? 9.406 -41.094 -21.375 1 78.31 231 ILE B C 1
ATOM 5165 O O . ILE B 1 231 ? 9.539 -40.094 -20.656 1 78.31 231 ILE B O 1
ATOM 5169 N N . ILE B 1 232 ? 8.305 -41.688 -21.562 1 72.5 232 ILE B N 1
ATOM 5170 C CA . ILE B 1 232 ? 7.07 -41.188 -20.953 1 72.5 232 ILE B CA 1
ATOM 5171 C C . ILE B 1 232 ? 7.18 -41.281 -19.438 1 72.5 232 ILE B C 1
ATOM 5173 O O . ILE B 1 232 ? 6.836 -40.312 -18.734 1 72.5 232 ILE B O 1
ATOM 5177 N N . SER B 1 233 ? 7.688 -42.375 -19.016 1 70.88 233 SER B N 1
ATOM 5178 C CA . SER B 1 233 ? 7.828 -42.562 -17.578 1 70.88 233 SER B CA 1
ATOM 5179 C C . SER B 1 233 ? 8.781 -41.531 -16.969 1 70.88 233 SER B C 1
ATOM 5181 O O . SER B 1 233 ? 8.5 -40.969 -15.922 1 70.88 233 SER B O 1
ATOM 5183 N N . GLU B 1 234 ? 9.805 -41.312 -17.641 1 73.5 234 GLU B N 1
ATOM 5184 C CA . GLU B 1 234 ? 10.797 -40.344 -17.172 1 73.5 234 GLU B CA 1
ATOM 5185 C C . GLU B 1 234 ? 10.219 -38.938 -17.109 1 73.5 234 GLU B C 1
ATOM 5187 O O . GLU B 1 234 ? 10.461 -38.219 -16.141 1 73.5 234 GLU B O 1
ATOM 5192 N N . ASN B 1 235 ? 9.531 -38.594 -18.047 1 76.62 235 ASN B N 1
ATOM 5193 C CA . ASN B 1 235 ? 8.945 -37.25 -18.094 1 76.62 235 ASN B CA 1
ATOM 5194 C C . ASN B 1 235 ? 7.805 -37.094 -17.094 1 76.62 235 ASN B C 1
ATOM 5196 O O . ASN B 1 235 ? 7.57 -36 -16.562 1 76.62 235 ASN B O 1
ATOM 5200 N N . ASN B 1 236 ? 7.156 -38.125 -16.891 1 69.44 236 ASN B N 1
ATOM 5201 C CA . ASN B 1 236 ? 6.121 -38.125 -15.867 1 69.44 236 ASN B CA 1
ATOM 5202 C C . ASN B 1 236 ? 6.711 -37.875 -14.484 1 69.44 236 ASN B C 1
ATOM 5204 O O . ASN B 1 236 ? 6.16 -37.094 -13.703 1 69.44 236 ASN B O 1
ATOM 5208 N N . GLU B 1 237 ? 7.758 -38.531 -14.281 1 69 237 GLU B N 1
ATOM 5209 C CA . GLU B 1 237 ? 8.438 -38.344 -13 1 69 237 GLU B CA 1
ATOM 5210 C C . GLU B 1 237 ? 8.945 -36.938 -12.852 1 69 237 GLU B C 1
ATOM 5212 O O . GLU B 1 237 ? 8.844 -36.344 -11.773 1 69 237 GLU B O 1
ATOM 5217 N N . ARG B 1 238 ? 9.438 -36.5 -13.906 1 71.75 238 ARG B N 1
ATOM 5218 C CA . ARG B 1 238 ? 9.938 -35.125 -13.914 1 71.75 238 ARG B CA 1
ATOM 5219 C C . ARG B 1 238 ? 8.812 -34.125 -13.648 1 71.75 238 ARG B C 1
ATOM 5221 O O . ARG B 1 238 ? 8.977 -33.188 -12.867 1 71.75 238 ARG B O 1
ATOM 5228 N N . LEU B 1 239 ? 7.77 -34.344 -14.281 1 71.81 239 LEU B N 1
ATOM 5229 C CA . LEU B 1 239 ? 6.609 -33.469 -14.125 1 71.81 239 LEU B CA 1
ATOM 5230 C C . LEU B 1 239 ? 6.078 -33.5 -12.695 1 71.81 239 LEU B C 1
ATOM 5232 O O . LEU B 1 239 ? 5.734 -32.469 -12.125 1 71.81 239 LEU B O 1
ATOM 5236 N N . LEU B 1 240 ? 6.059 -34.656 -12.203 1 66.75 240 LEU B N 1
ATOM 5237 C CA . LEU B 1 240 ? 5.574 -34.812 -10.836 1 66.75 240 LEU B CA 1
ATOM 5238 C C . LEU B 1 240 ? 6.453 -34.031 -9.852 1 66.75 240 LEU B C 1
ATOM 5240 O O . LEU B 1 240 ? 5.945 -33.375 -8.953 1 66.75 240 LEU B O 1
ATOM 5244 N N . ARG B 1 241 ? 7.637 -34.156 -10.086 1 68.56 241 ARG B N 1
ATOM 5245 C CA . ARG B 1 241 ? 8.586 -33.469 -9.219 1 68.56 241 ARG B CA 1
ATOM 5246 C C . ARG B 1 241 ? 8.422 -31.969 -9.328 1 68.56 241 ARG B C 1
ATOM 5248 O O . ARG B 1 241 ? 8.414 -31.25 -8.32 1 68.56 241 ARG B O 1
ATOM 5255 N N . LEU B 1 242 ? 8.352 -31.531 -10.492 1 70.88 242 LEU B N 1
ATOM 5256 C CA . LEU B 1 242 ? 8.211 -30.109 -10.758 1 70.88 242 LEU B CA 1
ATOM 5257 C C . LEU B 1 242 ? 6.945 -29.562 -10.102 1 70.88 242 LEU B C 1
ATOM 5259 O O . LEU B 1 242 ? 6.988 -28.516 -9.438 1 70.88 242 LEU B O 1
ATOM 5263 N N . VAL B 1 243 ? 5.949 -30.188 -10.312 1 69.69 243 VAL B N 1
ATOM 5264 C CA . VAL B 1 243 ? 4.656 -29.75 -9.797 1 69.69 243 VAL B CA 1
ATOM 5265 C C . VAL B 1 243 ? 4.68 -29.766 -8.273 1 69.69 243 VAL B C 1
ATOM 5267 O O . VAL B 1 243 ? 4.168 -28.828 -7.633 1 69.69 243 VAL B O 1
ATOM 5270 N N . ASN B 1 244 ? 5.281 -30.797 -7.754 1 67.81 244 ASN B N 1
ATOM 5271 C CA . ASN B 1 244 ? 5.375 -30.859 -6.301 1 67.81 244 ASN B CA 1
ATOM 5272 C C . ASN B 1 244 ? 6.227 -29.734 -5.734 1 67.81 244 ASN B C 1
ATOM 5274 O O . ASN B 1 244 ? 5.887 -29.156 -4.707 1 67.81 244 ASN B O 1
ATOM 5278 N N . ASP B 1 245 ? 7.273 -29.531 -6.418 1 69.5 245 ASP B N 1
ATOM 5279 C CA . ASP B 1 245 ? 8.141 -28.453 -5.98 1 69.5 245 ASP B CA 1
ATOM 5280 C C . ASP B 1 245 ? 7.41 -27.109 -6.004 1 69.5 245 ASP B C 1
ATOM 5282 O O . ASP B 1 245 ? 7.543 -26.297 -5.082 1 69.5 245 ASP B O 1
ATOM 5286 N N . ILE B 1 246 ? 6.785 -26.969 -7.016 1 68.25 246 ILE B N 1
ATOM 5287 C CA . ILE B 1 246 ? 6.039 -25.719 -7.184 1 68.25 246 ILE B CA 1
ATOM 5288 C C . ILE B 1 246 ? 5 -25.594 -6.07 1 68.25 246 ILE B C 1
ATOM 5290 O O . ILE B 1 246 ? 4.859 -24.531 -5.473 1 68.25 246 ILE B O 1
ATOM 5294 N N . PHE B 1 247 ? 4.41 -26.656 -5.805 1 62.53 247 PHE B N 1
ATOM 5295 C CA . PHE B 1 247 ? 3.379 -26.656 -4.777 1 62.53 247 PHE B CA 1
ATOM 5296 C C . PHE B 1 247 ? 3.986 -26.406 -3.4 1 62.53 247 PHE B C 1
ATOM 5298 O O . PHE B 1 247 ? 3.443 -25.641 -2.607 1 62.53 247 PHE B O 1
ATOM 5305 N N . ASP B 1 248 ? 4.906 -27.078 -3.188 1 66.44 248 ASP B N 1
ATOM 5306 C CA . ASP B 1 248 ? 5.555 -26.906 -1.891 1 66.44 248 ASP B CA 1
ATOM 5307 C C . ASP B 1 248 ? 6.012 -25.469 -1.679 1 66.44 248 ASP B C 1
ATOM 5309 O O . ASP B 1 248 ? 5.812 -24.906 -0.603 1 66.44 248 ASP B O 1
ATOM 5313 N N . LEU B 1 249 ? 6.566 -24.969 -2.68 1 66.62 249 LEU B N 1
ATOM 5314 C CA . LEU B 1 249 ? 7.027 -23.578 -2.592 1 66.62 249 LEU B CA 1
ATOM 5315 C C . LEU B 1 249 ? 5.855 -22.625 -2.385 1 66.62 249 LEU B C 1
ATOM 5317 O O . LEU B 1 249 ? 5.941 -21.688 -1.593 1 66.62 249 LEU B O 1
ATOM 5321 N N . SER B 1 250 ? 4.844 -22.859 -3.113 1 62.81 250 SER B N 1
ATOM 5322 C CA . SER B 1 250 ? 3.652 -22.031 -3 1 62.81 250 SER B CA 1
ATOM 5323 C C . SER B 1 250 ? 3.051 -22.109 -1.601 1 62.81 250 SER B C 1
ATOM 5325 O O . SER B 1 250 ? 2.594 -21.094 -1.056 1 62.81 250 SER B O 1
ATOM 5327 N N . GLN B 1 251 ? 3.033 -23.281 -1.096 1 62.06 251 GLN B N 1
ATOM 5328 C CA . GLN B 1 251 ? 2.48 -23.469 0.24 1 62.06 251 GLN B CA 1
ATOM 5329 C C . GLN B 1 251 ? 3.338 -22.781 1.297 1 62.06 251 GLN B C 1
ATOM 5331 O O . GLN B 1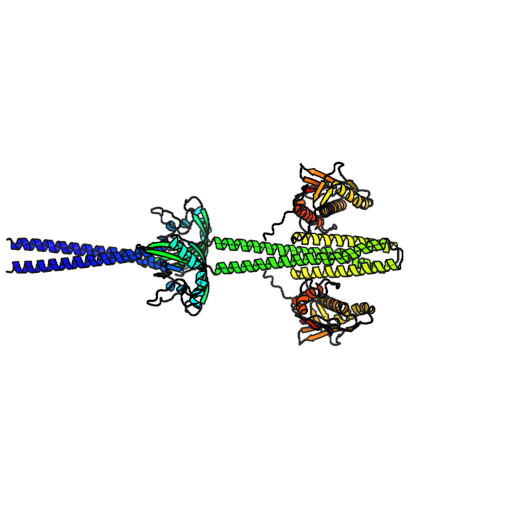 251 ? 2.811 -22.203 2.248 1 62.06 251 GLN B O 1
ATOM 5336 N N . ILE B 1 252 ? 4.559 -22.922 1.122 1 63.41 252 ILE B N 1
ATOM 5337 C CA . ILE B 1 252 ? 5.48 -22.281 2.057 1 63.41 252 ILE B CA 1
ATOM 5338 C C . ILE B 1 252 ? 5.305 -20.766 1.999 1 63.41 252 ILE B C 1
ATOM 5340 O O . ILE B 1 252 ? 5.238 -20.109 3.037 1 63.41 252 ILE B O 1
ATOM 5344 N N . ASP B 1 253 ? 5.074 -20.266 0.817 1 62.19 253 ASP B N 1
ATOM 5345 C CA . ASP B 1 253 ? 4.906 -18.828 0.63 1 62.19 253 ASP B CA 1
ATOM 5346 C C . ASP B 1 253 ? 3.598 -18.344 1.245 1 62.19 253 ASP B C 1
ATOM 5348 O O . ASP B 1 253 ? 3.523 -17.219 1.758 1 62.19 253 ASP B O 1
ATOM 5352 N N . ALA B 1 254 ? 2.656 -19.312 1.112 1 54.78 254 ALA B N 1
ATOM 5353 C CA . ALA B 1 254 ? 1.342 -18.969 1.65 1 54.78 254 ALA B CA 1
ATOM 5354 C C . ALA B 1 254 ? 1.289 -19.188 3.158 1 54.78 254 ALA B C 1
ATOM 5356 O O . ALA B 1 254 ? 0.308 -18.828 3.814 1 54.78 254 ALA B O 1
ATOM 5357 N N . GLY B 1 255 ? 2.381 -19.688 3.693 1 57.75 255 GLY B N 1
ATOM 5358 C CA . GLY B 1 255 ? 2.424 -19.984 5.117 1 57.75 255 GLY B CA 1
ATOM 5359 C C . GLY B 1 255 ? 1.562 -21.172 5.508 1 57.75 255 GLY B C 1
ATOM 5360 O O . GLY B 1 255 ? 1.186 -21.312 6.672 1 57.75 255 GLY B O 1
ATOM 5361 N N . VAL B 1 256 ? 1.106 -21.875 4.617 1 52.81 256 VAL B N 1
ATOM 5362 C CA . VAL B 1 256 ? 0.145 -22.938 4.852 1 52.81 256 VAL B CA 1
ATOM 5363 C C . VAL B 1 256 ? 0.876 -24.281 4.945 1 52.81 256 VAL B C 1
ATOM 5365 O O . VAL B 1 256 ? 0.287 -25.297 5.336 1 52.81 256 VAL B O 1
ATOM 5368 N N . LEU B 1 257 ? 2.1 -24.375 4.66 1 57.84 257 LEU B N 1
ATOM 5369 C CA . LEU B 1 257 ? 2.758 -25.672 4.664 1 57.84 257 LEU B CA 1
ATOM 5370 C C . LEU B 1 257 ? 2.723 -26.297 6.055 1 57.84 257 LEU B C 1
ATOM 5372 O O . LEU B 1 257 ? 3.189 -25.688 7.023 1 57.84 257 LEU B O 1
ATOM 5376 N N . ASN B 1 258 ? 1.883 -27.344 6.219 1 64.5 258 ASN B N 1
ATOM 5377 C CA . ASN B 1 258 ? 1.767 -28.078 7.473 1 64.5 258 ASN B CA 1
ATOM 5378 C C . ASN B 1 258 ? 2.92 -29.062 7.656 1 64.5 258 ASN B C 1
ATOM 5380 O O . ASN B 1 258 ? 3.064 -30 6.883 1 64.5 258 ASN B O 1
ATOM 5384 N N . PHE B 1 259 ? 3.9 -28.672 8.547 1 73.88 259 PHE B N 1
ATOM 5385 C CA . PHE B 1 259 ? 5.027 -29.547 8.875 1 73.88 259 PHE B CA 1
ATOM 5386 C C . PHE B 1 259 ? 4.617 -30.609 9.891 1 73.88 259 PHE B C 1
ATOM 5388 O O . PHE B 1 259 ? 3.895 -30.312 10.844 1 73.88 259 PHE B O 1
ATOM 5395 N N . VAL B 1 260 ? 4.855 -31.828 9.555 1 80.19 260 VAL B N 1
ATOM 5396 C CA . VAL B 1 260 ? 4.629 -32.938 10.492 1 80.19 260 VAL B CA 1
ATOM 5397 C C . VAL B 1 260 ? 5.945 -33.312 11.156 1 80.19 260 VAL B C 1
ATOM 5399 O O . VAL B 1 260 ? 6.836 -33.875 10.508 1 80.19 260 VAL B O 1
ATOM 5402 N N . TYR B 1 261 ? 6.016 -33.062 12.484 1 88.75 261 TYR B N 1
ATOM 5403 C CA . TYR B 1 261 ? 7.254 -33.312 13.211 1 88.75 261 TYR B CA 1
ATOM 5404 C C . TYR B 1 261 ? 7.246 -34.688 13.836 1 88.75 261 TYR B C 1
ATOM 5406 O O . TYR B 1 261 ? 6.215 -35.156 14.328 1 88.75 261 TYR B O 1
ATOM 5414 N N . SER B 1 262 ? 8.305 -35.375 13.688 1 91.69 262 SER B N 1
ATOM 5415 C CA . SER B 1 262 ? 8.445 -36.688 14.273 1 91.69 262 SER B CA 1
ATOM 5416 C C . SER B 1 262 ? 9.883 -36.938 14.734 1 91.69 262 SER B C 1
ATOM 5418 O O . SER B 1 262 ? 10.781 -36.188 14.406 1 91.69 262 SER B O 1
ATOM 5420 N N . GLU B 1 263 ? 10.039 -37.969 15.578 1 94.81 263 GLU B N 1
ATOM 5421 C CA . GLU B 1 263 ? 11.359 -38.406 16.016 1 94.81 263 GLU B CA 1
ATOM 5422 C C . GLU B 1 263 ? 11.938 -39.469 15.062 1 94.81 263 GLU B C 1
ATOM 5424 O O . GLU B 1 263 ? 11.234 -40.375 14.648 1 94.81 263 GLU B O 1
ATOM 5429 N N . PHE B 1 264 ? 13.148 -39.219 14.68 1 94.56 264 PHE B N 1
ATOM 5430 C CA . PHE B 1 264 ? 13.781 -40.188 13.781 1 94.56 264 PHE B CA 1
ATOM 5431 C C . PHE B 1 264 ? 15.297 -40.156 13.93 1 94.56 264 PHE B C 1
ATOM 5433 O O . PHE B 1 264 ? 15.844 -39.188 14.477 1 94.56 264 PHE B O 1
ATOM 5440 N N . ASP B 1 265 ? 15.93 -41.25 13.484 1 95.69 265 ASP B N 1
ATOM 5441 C CA . ASP B 1 265 ? 17.391 -41.312 13.422 1 95.69 265 ASP B CA 1
ATOM 5442 C C . ASP B 1 265 ? 17.906 -40.844 12.07 1 95.69 265 ASP B C 1
ATOM 5444 O O . ASP B 1 265 ? 17.578 -41.406 11.031 1 95.69 265 ASP B O 1
ATOM 5448 N N . ALA B 1 266 ? 18.75 -39.812 12.156 1 95.88 266 ALA B N 1
ATOM 5449 C CA . ALA B 1 266 ? 19.266 -39.219 10.922 1 95.88 266 ALA B CA 1
ATOM 5450 C C . ALA B 1 266 ? 20.016 -40.25 10.086 1 95.88 266 ALA B C 1
ATOM 5452 O O . ALA B 1 266 ? 19.984 -40.188 8.852 1 95.88 266 ALA B O 1
ATOM 5453 N N . ASN B 1 267 ? 20.641 -41.156 10.703 1 95.06 267 ASN B N 1
ATOM 5454 C CA . ASN B 1 267 ? 21.391 -42.188 9.992 1 95.06 267 ASN B CA 1
ATOM 5455 C C . ASN B 1 267 ? 20.469 -43.125 9.195 1 95.06 267 ASN B C 1
ATOM 5457 O O . ASN B 1 267 ? 20.828 -43.562 8.109 1 95.06 267 ASN B O 1
ATOM 5461 N N . ASP B 1 268 ? 19.359 -43.375 9.742 1 93.06 268 ASP B N 1
ATOM 5462 C CA . ASP B 1 268 ? 18.391 -44.219 9.047 1 93.06 268 ASP B CA 1
ATOM 5463 C C . ASP B 1 268 ? 17.906 -43.531 7.758 1 93.06 268 ASP B C 1
ATOM 5465 O O . ASP B 1 268 ? 17.734 -44.219 6.738 1 93.06 268 ASP B O 1
ATOM 5469 N N . LEU B 1 269 ? 17.734 -42.344 7.93 1 93 269 LEU B N 1
ATOM 5470 C CA . LEU B 1 269 ? 17.312 -41.562 6.766 1 93 269 LEU B CA 1
ATOM 5471 C C . LEU B 1 269 ? 18.359 -41.625 5.66 1 93 269 LEU B C 1
ATOM 5473 O O . LEU B 1 269 ? 18.031 -41.781 4.484 1 93 269 LEU B O 1
ATOM 5477 N N . LEU B 1 270 ? 19.609 -41.562 5.977 1 95.56 270 LEU B N 1
ATOM 5478 C CA . LEU B 1 270 ? 20.703 -41.625 5.016 1 95.56 270 LEU B CA 1
ATOM 5479 C C . LEU B 1 270 ? 20.766 -42.969 4.352 1 95.56 270 LEU B C 1
ATOM 5481 O O . LEU B 1 270 ? 20.969 -43.062 3.137 1 95.56 270 LEU B O 1
ATOM 5485 N N . ARG B 1 271 ? 20.578 -43.969 5.145 1 93.12 271 ARG B N 1
ATOM 5486 C CA . ARG B 1 271 ? 20.641 -45.344 4.617 1 93.12 271 ARG B CA 1
ATOM 5487 C C . ARG B 1 271 ? 19.5 -45.594 3.629 1 93.12 271 ARG B C 1
ATOM 5489 O O . ARG B 1 271 ? 19.688 -46.281 2.621 1 93.12 271 ARG B O 1
ATOM 5496 N N . GLU B 1 272 ? 18.375 -45.062 3.998 1 91 272 GLU B N 1
ATOM 5497 C CA . GLU B 1 272 ? 17.234 -45.188 3.09 1 91 272 GLU B CA 1
ATOM 5498 C C . GLU B 1 272 ? 17.531 -44.531 1.74 1 91 272 GLU B C 1
ATOM 5500 O O . GLU B 1 272 ? 17.234 -45.125 0.691 1 91 272 GLU B O 1
ATOM 5505 N N . LEU B 1 273 ? 18.172 -43.438 1.733 1 92.94 273 LEU B N 1
ATOM 5506 C CA . LEU B 1 273 ? 18.5 -42.688 0.514 1 92.94 273 LEU B CA 1
ATOM 5507 C C . LEU B 1 273 ? 19.594 -43.406 -0.262 1 92.94 273 LEU B C 1
ATOM 5509 O O . LEU B 1 273 ? 19.609 -43.375 -1.495 1 92.94 273 LEU B O 1
ATOM 5513 N N . GLU B 1 274 ? 20.531 -43.969 0.48 1 92.94 274 GLU B N 1
ATOM 5514 C CA . GLU B 1 274 ? 21.578 -44.75 -0.163 1 92.94 274 GLU B CA 1
ATOM 5515 C C . GLU B 1 274 ? 21 -45.875 -1.015 1 92.94 274 GLU B C 1
ATOM 5517 O O . GLU B 1 274 ? 21.453 -46.125 -2.133 1 92.94 274 GLU B O 1
ATOM 5522 N N . GLY B 1 275 ? 20.016 -46.5 -0.452 1 88.06 275 GLY B N 1
ATOM 5523 C CA . GLY B 1 275 ? 19.359 -47.562 -1.199 1 88.06 275 GLY B CA 1
ATOM 5524 C C . GLY B 1 275 ? 18.672 -47.062 -2.467 1 88.06 275 GLY B C 1
ATOM 5525 O O . GLY B 1 275 ? 18.844 -47.656 -3.535 1 88.06 275 GLY B O 1
ATOM 5526 N N . LEU B 1 276 ? 18.016 -46.031 -2.34 1 83.88 276 LEU B N 1
ATOM 5527 C CA . LEU B 1 276 ? 17.25 -45.469 -3.447 1 83.88 276 LEU B CA 1
ATOM 5528 C C . LEU B 1 276 ? 18.172 -45 -4.559 1 83.88 276 LEU B C 1
ATOM 5530 O O . LEU B 1 276 ? 17.953 -45.281 -5.734 1 83.88 276 LEU B O 1
ATOM 5534 N N . PHE B 1 277 ? 19.234 -44.312 -4.266 1 88.19 277 PHE B N 1
ATOM 5535 C CA . PHE B 1 277 ? 20.094 -43.688 -5.266 1 88.19 277 PHE B CA 1
ATOM 5536 C C . PHE B 1 277 ? 21.172 -44.656 -5.723 1 88.19 277 PHE B C 1
ATOM 5538 O O . PHE B 1 277 ? 21.703 -44.531 -6.832 1 88.19 277 PHE B O 1
ATOM 5545 N N . GLY B 1 278 ? 21.469 -45.562 -4.832 1 85.75 278 GLY B N 1
ATOM 5546 C CA . GLY B 1 278 ? 22.375 -46.625 -5.246 1 85.75 278 GLY B CA 1
ATOM 5547 C C . GLY B 1 278 ? 21.875 -47.406 -6.445 1 85.75 278 GLY B C 1
ATOM 5548 O O . GLY B 1 278 ? 22.625 -47.688 -7.375 1 85.75 278 GLY B O 1
ATOM 5549 N N . MET B 1 279 ? 20.641 -47.594 -6.422 1 78.38 279 MET B N 1
ATOM 5550 C CA . MET B 1 279 ? 20.016 -48.344 -7.516 1 78.38 279 MET B CA 1
ATOM 5551 C C . MET B 1 279 ? 20.031 -47.5 -8.797 1 78.38 279 MET B C 1
ATOM 5553 O O . MET B 1 279 ? 20.234 -48.062 -9.891 1 78.38 279 MET B O 1
ATOM 5557 N N . ARG B 1 280 ? 19.891 -46.312 -8.711 1 76.69 280 ARG B N 1
ATOM 5558 C CA . ARG B 1 280 ? 19.828 -45.438 -9.867 1 76.69 280 ARG B CA 1
ATOM 5559 C C . ARG B 1 280 ? 21.219 -45.281 -10.492 1 76.69 280 ARG B C 1
ATOM 5561 O O . ARG B 1 280 ? 21.344 -45.156 -11.711 1 76.69 280 ARG B O 1
ATOM 5568 N N . LEU B 1 281 ? 22.203 -45.156 -9.727 1 78.94 281 LEU B N 1
ATOM 5569 C CA . LEU B 1 281 ? 23.562 -44.938 -10.188 1 78.94 281 LEU B CA 1
ATOM 5570 C C . LEU B 1 281 ? 24.156 -46.219 -10.75 1 78.94 281 LEU B C 1
ATOM 5572 O O . LEU B 1 281 ? 25.188 -46.188 -11.43 1 78.94 281 LEU B O 1
ATOM 5576 N N . ASN B 1 282 ? 23.516 -47.281 -10.453 1 73.12 282 ASN B N 1
ATOM 5577 C CA . ASN B 1 282 ? 24 -48.5 -11.039 1 73.12 282 ASN B CA 1
ATOM 5578 C C . ASN B 1 282 ? 24.031 -48.438 -12.562 1 73.12 282 ASN B C 1
ATOM 5580 O O . ASN B 1 282 ? 24.812 -49.156 -13.211 1 73.12 282 ASN B O 1
ATOM 5584 N N . GLU B 1 283 ? 23.375 -47.469 -13 1 68.75 283 GLU B N 1
ATOM 5585 C CA . GLU B 1 283 ? 23.328 -47.312 -14.453 1 68.75 283 GLU B CA 1
ATOM 5586 C C . GLU B 1 283 ? 24.516 -46.469 -14.961 1 68.75 283 GLU B C 1
ATOM 5588 O O . GLU B 1 283 ? 24.828 -46.5 -16.156 1 68.75 283 GLU B O 1
ATOM 5593 N N . ASN B 1 284 ? 25.156 -45.781 -14.117 1 76.69 284 ASN B N 1
ATOM 5594 C CA . ASN B 1 284 ? 26.359 -45.031 -14.438 1 76.69 284 ASN B CA 1
ATOM 5595 C C . ASN B 1 284 ? 27.547 -45.5 -13.617 1 76.69 284 ASN B C 1
ATOM 5597 O O . ASN B 1 284 ? 27.828 -44.969 -12.547 1 76.69 284 ASN B O 1
ATOM 5601 N N . PRO B 1 285 ? 28.281 -46.438 -14.148 1 79.88 285 PRO B N 1
ATOM 5602 C CA . PRO B 1 285 ? 29.359 -47.031 -13.375 1 79.88 285 PRO B CA 1
ATOM 5603 C C . PRO B 1 285 ? 30.516 -46.094 -13.094 1 79.88 285 PRO B C 1
ATOM 5605 O O . PRO B 1 285 ? 31.375 -46.344 -12.258 1 79.88 285 PRO B O 1
ATOM 5608 N N . LEU B 1 286 ? 30.516 -44.938 -13.625 1 89.38 286 LEU B N 1
ATOM 5609 C CA . LEU B 1 286 ? 31.641 -44 -13.508 1 89.38 286 LEU B CA 1
ATOM 5610 C C . LEU B 1 286 ? 31.5 -43.125 -12.273 1 89.38 286 LEU B C 1
ATOM 5612 O O . LEU B 1 286 ? 32.406 -42.344 -11.945 1 89.38 286 LEU B O 1
ATOM 5616 N N . VAL B 1 287 ? 30.422 -43.25 -11.57 1 91.94 287 VAL B N 1
ATOM 5617 C CA . VAL B 1 287 ? 30.188 -42.406 -10.398 1 91.94 287 VAL B CA 1
ATOM 5618 C C . VAL B 1 287 ? 29.984 -43.312 -9.172 1 91.94 287 VAL B C 1
ATOM 5620 O O . VAL B 1 287 ? 29.156 -44.219 -9.195 1 91.94 287 VAL B O 1
ATOM 5623 N N . THR B 1 288 ? 30.75 -43.062 -8.117 1 93.12 288 THR B N 1
ATOM 5624 C CA . THR B 1 288 ? 30.625 -43.812 -6.871 1 93.12 288 THR B CA 1
ATOM 5625 C C . THR B 1 288 ? 29.797 -43.031 -5.848 1 93.12 288 THR B C 1
ATOM 5627 O O . THR B 1 288 ? 30.016 -41.812 -5.648 1 93.12 288 THR B O 1
ATOM 5630 N N . LEU B 1 289 ? 28.875 -43.688 -5.285 1 94.5 289 LEU B N 1
ATOM 5631 C CA . LEU B 1 289 ? 28.062 -43.094 -4.219 1 94.5 289 LEU B CA 1
ATOM 5632 C C . LEU B 1 289 ? 28.547 -43.562 -2.854 1 94.5 289 LEU B C 1
ATOM 5634 O O . LEU B 1 289 ? 28.656 -44.781 -2.611 1 94.5 289 LEU B O 1
ATOM 5638 N N . VAL B 1 290 ? 28.859 -42.594 -1.954 1 94.62 290 VAL B N 1
ATOM 5639 C CA . VAL B 1 290 ? 29.359 -42.938 -0.623 1 94.62 290 VAL B CA 1
ATOM 5640 C C . VAL B 1 290 ? 28.438 -42.344 0.437 1 94.62 290 VAL B C 1
ATOM 5642 O O . VAL B 1 290 ? 28.297 -41.125 0.529 1 94.62 290 VAL B O 1
ATOM 5645 N N . CYS B 1 291 ? 27.812 -43.188 1.126 1 95.31 291 CYS B N 1
ATOM 5646 C CA . CYS B 1 291 ? 26.984 -42.75 2.248 1 95.31 291 CYS B CA 1
ATOM 5647 C C . CYS B 1 291 ? 27.781 -42.781 3.549 1 95.31 291 CYS B C 1
ATOM 5649 O O . CYS B 1 291 ? 28.328 -43.812 3.938 1 95.31 291 CYS B O 1
ATOM 5651 N N . GLU B 1 292 ? 27.828 -41.594 4.242 1 93.25 292 GLU B N 1
ATOM 5652 C CA . GLU B 1 292 ? 28.594 -41.5 5.477 1 93.25 292 GLU B CA 1
ATOM 5653 C C . GLU B 1 292 ? 27.688 -41.469 6.699 1 93.25 292 GLU B C 1
ATOM 5655 O O . GLU B 1 292 ? 27.625 -40.5 7.43 1 93.25 292 GLU B O 1
ATOM 5660 N N . ALA B 1 293 ? 27.016 -42.562 6.855 1 87.69 293 ALA B N 1
ATOM 5661 C CA . ALA B 1 293 ? 26.188 -42.75 8.039 1 87.69 293 ALA B CA 1
ATOM 5662 C C . ALA B 1 293 ? 27 -43.281 9.219 1 87.69 293 ALA B C 1
ATOM 5664 O O . ALA B 1 293 ? 27.891 -44.094 9.039 1 87.69 293 ALA B O 1
ATOM 5665 N N . HIS B 1 294 ? 26.656 -42.656 10.383 1 84 294 HIS B N 1
ATOM 5666 C CA . HIS B 1 294 ? 27.391 -43.062 11.586 1 84 294 HIS B CA 1
ATOM 5667 C C . HIS B 1 294 ? 26.672 -44.219 12.297 1 84 294 HIS B C 1
ATOM 5669 O O . HIS B 1 294 ? 25.469 -44.438 12.086 1 84 294 HIS B O 1
ATOM 5675 N N . LEU B 1 295 ? 27.5 -44.875 13.148 1 78.19 295 LEU B N 1
ATOM 5676 C CA . LEU B 1 295 ? 26.938 -45.938 13.977 1 78.19 295 LEU B CA 1
ATOM 5677 C C . LEU B 1 295 ? 26.172 -45.375 15.164 1 78.19 295 LEU B C 1
ATOM 5679 O O . LEU B 1 295 ? 25.125 -45.875 15.555 1 78.19 295 LEU B O 1
ATOM 5683 N N . GLU B 1 296 ? 26.656 -44.219 15.633 1 89.12 296 GLU B N 1
ATOM 5684 C CA . GLU B 1 296 ? 25.953 -43.594 16.75 1 89.12 296 GLU B CA 1
ATOM 5685 C C . GLU B 1 296 ? 24.688 -42.875 16.281 1 89.12 296 GLU B C 1
ATOM 5687 O O . GLU B 1 296 ? 24.75 -42.062 15.359 1 89.12 296 GLU B O 1
ATOM 5692 N N . PRO B 1 297 ? 23.625 -43.312 16.938 1 91.69 297 PRO B N 1
ATOM 5693 C CA . PRO B 1 297 ? 22.344 -42.688 16.531 1 91.69 297 PRO B CA 1
ATOM 5694 C C . PRO B 1 297 ? 22.312 -41.188 16.766 1 91.69 297 PRO B C 1
ATOM 5696 O O . PRO B 1 297 ? 22.844 -40.688 17.766 1 91.69 297 PRO B O 1
ATOM 5699 N N . ILE B 1 298 ? 21.891 -40.469 15.797 1 94.5 298 ILE B N 1
ATOM 5700 C CA . ILE B 1 298 ? 21.594 -39.031 15.906 1 94.5 298 ILE B CA 1
ATOM 5701 C C . ILE B 1 298 ? 20.078 -38.844 15.875 1 94.5 298 ILE B C 1
ATOM 5703 O O . ILE B 1 298 ? 19.484 -38.719 14.805 1 94.5 298 ILE B O 1
ATOM 5707 N N . MET B 1 299 ? 19.484 -38.781 17.062 1 94.5 299 MET B N 1
ATOM 5708 C CA . MET B 1 299 ? 18.031 -38.719 17.172 1 94.5 299 MET B CA 1
ATOM 5709 C C . MET B 1 299 ? 17.562 -37.281 17.016 1 94.5 299 MET B C 1
ATOM 5711 O O . MET B 1 299 ? 17.922 -36.406 17.812 1 94.5 299 MET B O 1
ATOM 5715 N N . MET B 1 300 ? 16.812 -37.094 15.945 1 94.75 300 MET B N 1
ATOM 5716 C CA . MET B 1 300 ? 16.281 -35.75 15.672 1 94.75 300 MET B CA 1
ATOM 5717 C C . MET B 1 300 ? 14.773 -35.688 15.867 1 94.75 300 MET B C 1
ATOM 5719 O O . MET B 1 300 ? 14.094 -36.719 15.734 1 94.75 300 MET B O 1
ATOM 5723 N N . HIS B 1 301 ? 14.281 -34.562 16.359 1 95.62 301 HIS B N 1
ATOM 5724 C CA . HIS B 1 301 ? 12.867 -34.219 16.297 1 95.62 301 HIS B CA 1
ATOM 5725 C C . HIS B 1 301 ? 12.602 -33.094 15.289 1 95.62 301 HIS B C 1
ATOM 5727 O O . HIS B 1 301 ? 12.82 -31.938 15.594 1 95.62 301 HIS B O 1
ATOM 5733 N N . SER B 1 302 ? 12.164 -33.469 14.062 1 94.69 302 SER B N 1
ATOM 5734 C CA . SER B 1 302 ? 12 -32.562 12.945 1 94.69 302 SER B CA 1
ATOM 5735 C C . SER B 1 302 ? 11.062 -33.125 11.891 1 94.69 302 SER B C 1
ATOM 5737 O O . SER B 1 302 ? 10.258 -34 12.18 1 94.69 302 SER B O 1
ATOM 5739 N N . GLU B 1 303 ? 11 -32.531 10.766 1 91.44 303 GLU B N 1
ATOM 5740 C CA . GLU B 1 303 ? 10.188 -32.969 9.648 1 91.44 303 GLU B CA 1
ATOM 5741 C C . GLU B 1 303 ? 10.961 -33.938 8.75 1 91.44 303 GLU B C 1
ATOM 5743 O O . GLU B 1 303 ? 11.586 -33.5 7.77 1 91.44 303 GLU B O 1
ATOM 5748 N N . LYS B 1 304 ? 10.781 -35.188 8.945 1 92.44 304 LYS B N 1
ATOM 5749 C CA . LYS B 1 304 ? 11.562 -36.219 8.289 1 92.44 304 LYS B CA 1
ATOM 5750 C C . LYS B 1 304 ? 11.383 -36.156 6.773 1 92.44 304 LYS B C 1
ATOM 5752 O O . LYS B 1 304 ? 12.367 -36.156 6.031 1 92.44 304 LYS B O 1
ATOM 5757 N N . GLN B 1 305 ? 10.18 -36.062 6.363 1 86.81 305 GLN B N 1
ATOM 5758 C CA . GLN B 1 305 ? 9.883 -36.125 4.938 1 86.81 305 GLN B CA 1
ATOM 5759 C C . GLN B 1 305 ? 10.469 -34.906 4.195 1 86.81 305 GLN B C 1
ATOM 5761 O O . GLN B 1 305 ? 10.922 -35.062 3.061 1 86.81 305 GLN B O 1
ATOM 5766 N N . ARG B 1 306 ? 10.469 -33.875 4.859 1 88.69 306 ARG B N 1
ATOM 5767 C CA . ARG B 1 306 ? 11 -32.656 4.223 1 88.69 306 ARG B CA 1
ATOM 5768 C C . ARG B 1 306 ? 12.516 -32.719 4.133 1 88.69 306 ARG B C 1
ATOM 5770 O O . ARG B 1 306 ? 13.102 -32.25 3.154 1 88.69 306 ARG B O 1
ATOM 5777 N N . ILE B 1 307 ? 13.07 -33.219 5.16 1 94 307 ILE B N 1
ATOM 5778 C CA . ILE B 1 307 ? 14.523 -33.375 5.141 1 94 307 ILE B CA 1
ATOM 5779 C C . ILE B 1 307 ? 14.93 -34.344 4.027 1 94 307 ILE B C 1
ATOM 5781 O O . ILE B 1 307 ? 15.898 -34.094 3.307 1 94 307 ILE B O 1
ATOM 5785 N N . ILE B 1 308 ? 14.148 -35.375 3.836 1 91.94 308 ILE B N 1
ATOM 5786 C CA . ILE B 1 308 ? 14.375 -36.312 2.744 1 91.94 308 ILE B CA 1
ATOM 5787 C C . ILE B 1 308 ? 14.266 -35.562 1.406 1 91.94 308 ILE B C 1
ATOM 5789 O O . ILE B 1 308 ? 15.086 -35.781 0.507 1 91.94 308 ILE B O 1
ATOM 5793 N N . GLN B 1 309 ? 13.344 -34.75 1.331 1 87.12 309 GLN B N 1
ATOM 5794 C CA . GLN B 1 309 ? 13.133 -33.969 0.113 1 87.12 309 GLN B CA 1
ATOM 5795 C C . GLN B 1 309 ? 14.359 -33.125 -0.212 1 87.12 309 GLN B C 1
ATOM 5797 O O . GLN B 1 309 ? 14.797 -33.062 -1.362 1 87.12 309 GLN B O 1
ATOM 5802 N N . VAL B 1 310 ? 14.852 -32.469 0.811 1 93.06 310 VAL B N 1
ATOM 5803 C CA . VAL B 1 310 ? 16.031 -31.609 0.628 1 93.06 310 VAL B CA 1
ATOM 5804 C C . VAL B 1 310 ? 17.219 -32.469 0.167 1 93.06 310 VAL B C 1
ATOM 5806 O O . VAL B 1 310 ? 17.844 -32.156 -0.841 1 93.06 310 VAL B O 1
ATOM 5809 N N . LEU B 1 311 ? 17.453 -33.531 0.843 1 95.81 311 LEU B N 1
ATOM 5810 C CA . LEU B 1 311 ? 18.594 -34.406 0.519 1 95.81 311 LEU B CA 1
ATOM 5811 C C . LEU B 1 311 ? 18.422 -35 -0.871 1 95.81 311 LEU B C 1
ATOM 5813 O O . LEU B 1 311 ? 19.406 -35.125 -1.617 1 95.81 311 LEU B O 1
ATOM 5817 N N . THR B 1 312 ? 17.219 -35.375 -1.212 1 90.69 312 THR B N 1
ATOM 5818 C CA . THR B 1 312 ? 16.938 -35.938 -2.525 1 90.69 312 THR B CA 1
ATOM 5819 C C . THR B 1 312 ? 17.25 -34.938 -3.629 1 90.69 312 THR B C 1
ATOM 5821 O O . THR B 1 312 ? 17.859 -35.281 -4.641 1 90.69 312 THR B O 1
ATOM 5824 N N . ASN B 1 313 ? 16.891 -33.812 -3.4 1 88.38 313 ASN B N 1
ATOM 5825 C CA . ASN B 1 313 ? 17.172 -32.75 -4.375 1 88.38 313 ASN B CA 1
ATOM 5826 C C . ASN B 1 313 ? 18.672 -32.562 -4.57 1 88.38 313 ASN B C 1
ATOM 5828 O O . ASN B 1 313 ? 19.141 -32.438 -5.703 1 88.38 313 ASN B O 1
ATOM 5832 N N . LEU B 1 314 ? 19.328 -32.469 -3.443 1 94.31 314 LEU B N 1
ATOM 5833 C CA . LEU B 1 314 ? 20.766 -32.25 -3.494 1 94.31 314 LEU B CA 1
ATOM 5834 C C . LEU B 1 314 ? 21.469 -33.438 -4.16 1 94.31 314 LEU B C 1
ATOM 5836 O O . LEU B 1 314 ? 22.406 -33.219 -4.953 1 94.31 314 LEU B O 1
ATOM 5840 N N . LEU B 1 315 ? 21.047 -34.594 -3.848 1 93.38 315 LEU B N 1
ATOM 5841 C CA . LEU B 1 315 ? 21.641 -35.781 -4.441 1 93.38 315 LEU B CA 1
ATOM 5842 C C . LEU B 1 315 ? 21.359 -35.844 -5.938 1 93.38 315 LEU B C 1
ATOM 5844 O O . LEU B 1 315 ? 22.234 -36.25 -6.719 1 93.38 315 LEU B O 1
ATOM 5848 N N . HIS B 1 316 ? 20.156 -35.469 -6.312 1 86.81 316 HIS B N 1
ATOM 5849 C CA . HIS B 1 316 ? 19.828 -35.406 -7.73 1 86.81 316 HIS B CA 1
ATOM 5850 C C . HIS B 1 316 ? 20.734 -34.438 -8.469 1 86.81 316 HIS B C 1
ATOM 5852 O O . HIS B 1 316 ? 21.203 -34.719 -9.57 1 86.81 316 HIS B O 1
ATOM 5858 N N . ASN B 1 317 ? 20.969 -33.344 -7.906 1 87.94 317 ASN B N 1
ATOM 5859 C CA . ASN B 1 317 ? 21.859 -32.375 -8.5 1 87.94 317 ASN B CA 1
ATOM 5860 C C . ASN B 1 317 ? 23.281 -32.906 -8.625 1 87.94 317 ASN B C 1
ATOM 5862 O O . ASN B 1 317 ? 23.938 -32.688 -9.648 1 87.94 317 ASN B O 1
ATOM 5866 N N . ALA B 1 318 ? 23.703 -33.531 -7.547 1 92.44 318 ALA B N 1
ATOM 5867 C CA . ALA B 1 318 ? 25.047 -34.094 -7.547 1 92.44 318 ALA B CA 1
ATOM 5868 C C . ALA B 1 318 ? 25.219 -35.094 -8.68 1 92.44 318 ALA B C 1
ATOM 5870 O O . ALA B 1 318 ? 26.234 -35.125 -9.367 1 92.44 318 ALA B O 1
ATOM 5871 N N . MET B 1 319 ? 24.188 -35.875 -8.852 1 88.94 319 MET B N 1
ATOM 5872 C CA . MET B 1 319 ? 24.234 -36.906 -9.898 1 88.94 319 MET B CA 1
ATOM 5873 C C . MET B 1 319 ? 24.188 -36.25 -11.281 1 88.94 319 MET B C 1
ATOM 5875 O O . MET B 1 319 ? 24.875 -36.719 -12.203 1 88.94 319 MET B O 1
ATOM 5879 N N . LYS B 1 320 ? 23.422 -35.281 -11.383 1 84.75 320 LYS B N 1
ATOM 5880 C CA . LYS B 1 320 ? 23.234 -34.594 -12.648 1 84.75 320 LYS B CA 1
ATOM 5881 C C . LYS B 1 320 ? 24.531 -33.938 -13.109 1 84.75 320 LYS B C 1
ATOM 5883 O O . LYS B 1 320 ? 24.844 -33.938 -14.305 1 84.75 320 LYS B O 1
ATOM 5888 N N . PHE B 1 321 ? 25.312 -33.438 -12.211 1 88.94 321 PHE B N 1
ATOM 5889 C CA . PHE B 1 321 ? 26.438 -32.594 -12.586 1 88.94 321 PHE B CA 1
ATOM 5890 C C . PHE B 1 321 ? 27.75 -33.344 -12.422 1 88.94 321 PHE B C 1
ATOM 5892 O O . PHE B 1 321 ? 28.828 -32.781 -12.633 1 88.94 321 PHE B O 1
ATOM 5899 N N . THR B 1 322 ? 27.656 -34.625 -12.008 1 91.5 322 THR B N 1
ATOM 5900 C CA . THR B 1 322 ? 28.844 -35.469 -11.875 1 91.5 322 THR B CA 1
ATOM 5901 C C . THR B 1 322 ? 28.844 -36.562 -12.922 1 91.5 322 THR B C 1
ATOM 5903 O O . THR B 1 322 ? 28.156 -37.594 -12.758 1 91.5 322 THR B O 1
ATOM 5906 N N . LYS B 1 323 ? 29.547 -36.344 -13.977 1 88.31 323 LYS B N 1
ATOM 5907 C CA . LYS B 1 323 ? 29.625 -37.375 -15.023 1 88.31 323 LYS B CA 1
ATOM 5908 C C . LYS B 1 323 ? 30.578 -38.5 -14.625 1 88.31 323 LYS B C 1
ATOM 5910 O O . LYS B 1 323 ? 30.297 -39.656 -14.891 1 88.31 323 LYS B O 1
ATOM 5915 N N . THR B 1 324 ? 31.688 -38.156 -14.148 1 92 324 THR B N 1
ATOM 5916 C CA . THR B 1 324 ? 32.688 -39.094 -13.609 1 92 324 THR B CA 1
ATOM 5917 C C . THR B 1 324 ? 33.188 -38.594 -12.266 1 92 324 THR B C 1
ATOM 5919 O O . THR B 1 324 ? 33.438 -37.375 -12.086 1 92 324 THR B O 1
ATOM 5922 N N . GLY B 1 325 ? 33.219 -39.469 -11.289 1 94.25 325 GLY B N 1
ATOM 5923 C CA . GLY B 1 325 ? 33.75 -39.062 -10 1 94.25 325 GLY B CA 1
ATOM 5924 C C . GLY B 1 325 ? 33 -39.688 -8.828 1 94.25 325 GLY B C 1
ATOM 5925 O O . GLY B 1 325 ? 32.719 -40.875 -8.852 1 94.25 325 GLY B O 1
ATOM 5926 N N . GLU B 1 326 ? 32.906 -38.844 -7.777 1 95.56 326 GLU B N 1
ATOM 5927 C CA . GLU B 1 326 ? 32.344 -39.375 -6.535 1 95.56 326 GLU B CA 1
ATOM 5928 C C . GLU B 1 326 ? 31.312 -38.406 -5.957 1 95.56 326 GLU B C 1
ATOM 5930 O O . GLU B 1 326 ? 31.438 -37.188 -6.078 1 95.56 326 GLU B O 1
ATOM 5935 N N . ILE B 1 327 ? 30.328 -39 -5.367 1 96.56 327 ILE B N 1
ATOM 5936 C CA . ILE B 1 327 ? 29.312 -38.281 -4.617 1 96.56 327 ILE B CA 1
ATOM 5937 C C . ILE B 1 327 ? 29.25 -38.812 -3.186 1 96.56 327 ILE B C 1
ATOM 5939 O O . ILE B 1 327 ? 29.062 -40 -2.963 1 96.56 327 ILE B O 1
ATOM 5943 N N . ARG B 1 328 ? 29.453 -37.875 -2.195 1 97 328 ARG B N 1
ATOM 5944 C CA . ARG B 1 328 ? 29.406 -38.219 -0.78 1 97 328 ARG B CA 1
ATOM 5945 C C . ARG B 1 328 ? 28.297 -37.469 -0.056 1 97 328 ARG B C 1
ATOM 5947 O O . ARG B 1 328 ? 28.078 -36.281 -0.326 1 97 328 ARG B O 1
ATOM 5954 N N . PHE B 1 329 ? 27.609 -38.188 0.793 1 97.5 329 PHE B N 1
ATOM 5955 C CA . PHE B 1 329 ? 26.609 -37.469 1.603 1 97.5 329 PHE B CA 1
ATOM 5956 C C . PHE B 1 329 ? 26.547 -38.062 3.004 1 97.5 329 PHE B C 1
ATOM 5958 O O . PHE B 1 329 ? 26.859 -39.25 3.205 1 97.5 329 PHE B O 1
ATOM 5965 N N . GLY B 1 330 ? 26.219 -37.25 3.934 1 96.5 330 GLY B N 1
ATOM 5966 C CA . GLY B 1 330 ? 26.203 -37.688 5.324 1 96.5 330 GLY B CA 1
ATOM 5967 C C . GLY B 1 330 ? 25.719 -36.594 6.277 1 96.5 330 GLY B C 1
ATOM 5968 O O . GLY B 1 330 ? 25.203 -35.562 5.844 1 96.5 330 GLY B O 1
ATOM 5969 N N . CYS B 1 331 ? 25.766 -36.938 7.551 1 95.75 331 CYS B N 1
ATOM 5970 C CA . CYS B 1 331 ? 25.422 -36 8.602 1 95.75 331 CYS B CA 1
ATOM 5971 C C . CYS B 1 331 ? 26.312 -36.188 9.82 1 95.75 331 CYS B C 1
ATOM 5973 O O . CYS B 1 331 ? 26.938 -37.219 9.992 1 95.75 331 CYS B O 1
ATOM 5975 N N . ARG B 1 332 ? 26.531 -35.156 10.547 1 93.81 332 ARG B N 1
ATOM 5976 C CA . ARG B 1 332 ? 27.281 -35.188 11.789 1 93.81 332 ARG B CA 1
ATOM 5977 C C . ARG B 1 332 ? 26.75 -34.188 12.797 1 93.81 332 ARG B C 1
ATOM 5979 O O . ARG B 1 332 ? 26.094 -33.219 12.414 1 93.81 332 ARG B O 1
ATOM 5986 N N . MET B 1 333 ? 27 -34.469 13.984 1 93.56 333 MET B N 1
ATOM 5987 C CA . MET B 1 333 ? 26.609 -33.5 15.023 1 93.56 333 MET B CA 1
ATOM 5988 C C . MET B 1 333 ? 27.453 -32.25 14.938 1 93.56 333 MET B C 1
ATOM 5990 O O . MET B 1 333 ? 28.672 -32.312 14.711 1 93.56 333 MET B O 1
ATOM 5994 N N . GLU B 1 334 ? 26.828 -31.188 14.883 1 91.25 334 GLU B N 1
ATOM 5995 C CA . GLU B 1 334 ? 27.484 -29.891 15 1 91.25 334 GLU B CA 1
ATOM 5996 C C . GLU B 1 334 ? 27.219 -29.25 16.359 1 91.25 334 GLU B C 1
ATOM 5998 O O . GLU B 1 334 ? 26.156 -28.672 16.578 1 91.25 334 GLU B O 1
ATOM 6003 N N . GLY B 1 335 ? 28.141 -29.344 17.188 1 88.94 335 GLY B N 1
ATOM 6004 C CA . GLY B 1 335 ? 27.891 -28.953 18.562 1 88.94 335 GLY B CA 1
ATOM 6005 C C . GLY B 1 335 ? 27 -29.922 19.312 1 88.94 335 GLY B C 1
ATOM 6006 O O . GLY B 1 335 ? 27.156 -31.141 19.188 1 88.94 335 GLY B O 1
ATOM 6007 N N . THR B 1 336 ? 26.094 -29.359 20.266 1 87.94 336 THR B N 1
ATOM 6008 C CA . THR B 1 336 ? 25.281 -30.25 21.109 1 87.94 336 THR B CA 1
ATOM 6009 C C . THR B 1 336 ? 23.828 -30.266 20.625 1 87.94 336 THR B C 1
ATOM 6011 O O . THR B 1 336 ? 23.062 -31.156 20.984 1 87.94 336 THR B O 1
ATOM 6014 N N . ASP B 1 337 ? 23.5 -29.312 19.75 1 93.06 337 ASP B N 1
ATOM 6015 C CA . ASP B 1 337 ? 22.062 -29.219 19.531 1 93.06 337 ASP B CA 1
ATOM 6016 C C . ASP B 1 337 ? 21.766 -29.031 18.047 1 93.06 337 ASP B C 1
ATOM 6018 O O . ASP B 1 337 ? 20.641 -28.688 17.672 1 93.06 337 ASP B O 1
ATOM 6022 N N . GLU B 1 338 ? 22.797 -29.266 17.266 1 95.62 338 GLU B N 1
ATOM 6023 C CA . GLU B 1 338 ? 22.578 -29.094 15.828 1 95.62 338 GLU B CA 1
ATOM 6024 C C . GLU B 1 338 ? 23.156 -30.25 15.031 1 95.62 338 GLU B C 1
ATOM 6026 O O . GLU B 1 338 ? 24.078 -30.922 15.477 1 95.62 338 GLU B O 1
ATOM 6031 N N . VAL B 1 339 ? 22.547 -30.5 13.953 1 95.94 339 VAL B N 1
ATOM 6032 C CA . VAL B 1 339 ? 23.016 -31.547 13.055 1 95.94 339 VAL B CA 1
ATOM 6033 C C . VAL B 1 339 ? 23.438 -30.953 11.719 1 95.94 339 VAL B C 1
ATOM 6035 O O . VAL B 1 339 ? 22.719 -30.141 11.133 1 95.94 339 VAL B O 1
ATOM 6038 N N . TYR B 1 340 ? 24.609 -31.281 11.328 1 96.69 340 TYR B N 1
ATOM 6039 C CA . TYR B 1 340 ? 25.203 -30.859 10.062 1 96.69 340 TYR B CA 1
ATOM 6040 C C . TYR B 1 340 ? 25 -31.922 8.984 1 96.69 340 TYR B C 1
ATOM 6042 O O . TYR B 1 340 ? 25.469 -33.031 9.125 1 96.69 340 TYR B O 1
ATOM 6050 N N . PHE B 1 341 ? 24.219 -31.578 7.883 1 97.19 341 PHE B N 1
ATOM 6051 C CA . PHE B 1 341 ? 24.031 -32.438 6.719 1 97.19 341 PHE B CA 1
ATOM 6052 C C . PHE B 1 341 ? 24.844 -31.922 5.535 1 97.19 341 PHE B C 1
ATOM 6054 O O . PHE B 1 341 ? 25.016 -30.703 5.371 1 97.19 341 PHE B O 1
ATOM 6061 N N . TYR B 1 342 ? 25.344 -32.844 4.688 1 97.5 342 TYR B N 1
ATOM 6062 C CA . TYR B 1 342 ? 26.062 -32.375 3.516 1 97.5 342 TYR B CA 1
ATOM 6063 C C . TYR B 1 342 ? 25.938 -33.344 2.361 1 97.5 342 TYR B C 1
ATOM 6065 O O . TYR B 1 342 ? 25.703 -34.531 2.576 1 97.5 342 TYR B O 1
ATOM 6073 N N . VAL B 1 343 ? 25.984 -32.906 1.184 1 97.69 343 VAL B N 1
ATOM 6074 C CA . VAL B 1 343 ? 26.141 -33.656 -0.065 1 97.69 343 VAL B CA 1
ATOM 6075 C C . VAL B 1 343 ? 27.312 -33.062 -0.862 1 97.69 343 VAL B C 1
ATOM 6077 O O . VAL B 1 343 ? 27.281 -31.891 -1.249 1 97.69 343 VAL B O 1
ATOM 6080 N N . SER B 1 344 ? 28.312 -33.844 -1.068 1 97.44 344 SER B N 1
ATOM 6081 C CA . SER B 1 344 ? 29.516 -33.406 -1.772 1 97.44 344 SER B CA 1
ATOM 6082 C C . SER B 1 344 ? 29.688 -34.156 -3.082 1 97.44 344 SER B C 1
ATOM 6084 O O . SER B 1 344 ? 29.562 -35.375 -3.117 1 97.44 344 SER B O 1
ATOM 6086 N N . ASP B 1 345 ? 29.891 -33.438 -4.141 1 95.69 345 ASP B N 1
ATOM 6087 C CA . ASP B 1 345 ? 30.125 -34.062 -5.438 1 95.69 345 ASP B CA 1
ATOM 6088 C C . ASP B 1 345 ? 31.453 -33.562 -6.047 1 95.69 345 ASP B C 1
ATOM 6090 O O . ASP B 1 345 ? 31.984 -32.531 -5.645 1 95.69 345 ASP B O 1
ATOM 6094 N N . THR B 1 346 ? 32.031 -34.344 -6.93 1 95.94 346 THR B N 1
ATOM 6095 C CA . THR B 1 346 ? 33.25 -33.969 -7.641 1 95.94 346 THR B CA 1
ATOM 6096 C C . THR B 1 346 ? 32.938 -33.562 -9.078 1 95.94 346 THR B C 1
ATOM 6098 O O . THR B 1 346 ? 33.688 -33.875 -10 1 95.94 346 THR B O 1
ATOM 6101 N N . GLY B 1 347 ? 31.812 -32.969 -9.227 1 92.38 347 GLY B N 1
ATOM 6102 C CA . GLY B 1 347 ? 31.344 -32.594 -10.547 1 92.38 347 GLY B CA 1
ATOM 6103 C C . GLY B 1 347 ? 31.984 -31.312 -11.062 1 92.38 347 GLY B C 1
ATOM 6104 O O . GLY B 1 347 ? 33.156 -31.047 -10.805 1 92.38 347 GLY B O 1
ATOM 6105 N N . ILE B 1 348 ? 31.234 -30.547 -11.883 1 91.06 348 ILE B N 1
ATOM 6106 C CA . ILE B 1 348 ? 31.75 -29.422 -12.672 1 91.06 348 ILE B CA 1
ATOM 6107 C C . ILE B 1 348 ? 32 -28.219 -11.766 1 91.06 348 ILE B C 1
ATOM 6109 O O . ILE B 1 348 ? 32.75 -27.312 -12.125 1 91.06 348 ILE B O 1
ATOM 6113 N N . GLY B 1 349 ? 31.391 -28.219 -10.641 1 92.44 349 GLY B N 1
ATOM 6114 C CA . GLY B 1 349 ? 31.516 -27.078 -9.742 1 92.44 349 GLY B CA 1
ATOM 6115 C C . GLY B 1 349 ? 30.703 -25.875 -10.195 1 92.44 349 GLY B C 1
ATOM 6116 O O . GLY B 1 349 ? 30.047 -25.922 -11.234 1 92.44 349 GLY B O 1
ATOM 6117 N N . ILE B 1 350 ? 30.719 -24.812 -9.32 1 92.44 350 ILE B N 1
ATOM 6118 C CA . ILE B 1 350 ? 29.922 -23.609 -9.57 1 92.44 350 ILE B CA 1
ATOM 6119 C C . ILE B 1 350 ? 30.812 -22.375 -9.492 1 92.44 350 ILE B C 1
ATOM 6121 O O . ILE B 1 350 ? 31.531 -22.188 -8.516 1 92.44 350 ILE B O 1
ATOM 6125 N N . PRO B 1 351 ? 30.734 -21.562 -10.477 1 92.5 351 PRO B N 1
ATOM 6126 C CA . PRO B 1 351 ? 31.484 -20.297 -10.398 1 92.5 351 PRO B CA 1
ATOM 6127 C C . PRO B 1 351 ? 31.062 -19.438 -9.211 1 92.5 351 PRO B C 1
ATOM 6129 O O . PRO B 1 351 ? 29.891 -19.422 -8.844 1 92.5 351 PRO B O 1
ATOM 6132 N N . LYS B 1 352 ? 32 -18.703 -8.695 1 91.19 352 LYS B N 1
ATOM 6133 C CA . LYS B 1 352 ? 31.781 -17.906 -7.488 1 91.19 352 LYS B CA 1
ATOM 6134 C C . LYS B 1 352 ? 30.656 -16.906 -7.691 1 91.19 352 LYS B C 1
ATOM 6136 O O . LYS B 1 352 ? 29.828 -16.703 -6.797 1 91.19 352 LYS B O 1
ATOM 6141 N N . GLU B 1 353 ? 30.547 -16.391 -8.812 1 89 353 GLU B N 1
ATOM 6142 C CA . GLU B 1 353 ? 29.578 -15.352 -9.109 1 89 353 GLU B CA 1
ATOM 6143 C C . GLU B 1 353 ? 28.156 -15.922 -9.148 1 89 353 GLU B C 1
ATOM 6145 O O . GLU B 1 353 ? 27.188 -15.195 -8.984 1 89 353 GLU B O 1
ATOM 6150 N N . GLU B 1 354 ? 28.047 -17.219 -9.305 1 88.88 354 GLU B N 1
ATOM 6151 C CA . GLU B 1 354 ? 26.734 -17.844 -9.469 1 88.88 354 GLU B CA 1
ATOM 6152 C C . GLU B 1 354 ? 26.25 -18.469 -8.164 1 88.88 354 GLU B C 1
ATOM 6154 O O . GLU B 1 354 ? 25.078 -18.859 -8.055 1 88.88 354 GLU B O 1
ATOM 6159 N N . GLN B 1 355 ? 27.047 -18.531 -7.203 1 90.44 355 GLN B N 1
ATOM 6160 C CA . GLN B 1 355 ? 26.75 -19.297 -6 1 90.44 355 GLN B CA 1
ATOM 6161 C C . GLN B 1 355 ? 25.609 -18.672 -5.211 1 90.44 355 GLN B C 1
ATOM 6163 O O . GLN B 1 355 ? 24.812 -19.391 -4.586 1 90.44 355 GLN B O 1
ATOM 6168 N N . GLU B 1 356 ? 25.5 -17.422 -5.328 1 87.25 356 GLU B N 1
ATOM 6169 C CA . GLU B 1 356 ? 24.375 -16.781 -4.645 1 87.25 356 GLU B CA 1
ATOM 6170 C C . GLU B 1 356 ? 23.109 -16.859 -5.477 1 87.25 356 GLU B C 1
ATOM 6172 O O . GLU B 1 356 ? 22.016 -17.047 -4.934 1 87.25 356 GLU B O 1
ATOM 6177 N N . LYS B 1 357 ? 23.203 -16.844 -6.688 1 84.81 357 LYS B N 1
ATOM 6178 C CA . LYS B 1 357 ? 22.094 -16.734 -7.617 1 84.81 357 LYS B CA 1
ATOM 6179 C C . LYS B 1 357 ? 21.344 -18.062 -7.742 1 84.81 357 LYS B C 1
ATOM 6181 O O . LYS B 1 357 ? 20.156 -18.078 -8.039 1 84.81 357 LYS B O 1
ATOM 6186 N N . ILE B 1 358 ? 22.047 -19.141 -7.484 1 84.62 358 ILE B N 1
ATOM 6187 C CA . ILE B 1 358 ? 21.469 -20.469 -7.742 1 84.62 358 ILE B CA 1
ATOM 6188 C C . ILE B 1 358 ? 20.344 -20.75 -6.754 1 84.62 358 ILE B C 1
ATOM 6190 O O . ILE B 1 358 ? 19.562 -21.672 -6.945 1 84.62 358 ILE B O 1
ATOM 6194 N N . PHE B 1 359 ? 20.281 -19.922 -5.703 1 83.62 359 PHE B N 1
ATOM 6195 C CA . PHE B 1 359 ? 19.234 -20.125 -4.711 1 83.62 359 PHE B CA 1
ATOM 6196 C C . PHE B 1 359 ? 17.984 -19.312 -5.07 1 83.62 359 PHE B C 1
ATOM 6198 O O . PHE B 1 359 ? 16.953 -19.438 -4.406 1 83.62 359 PHE B O 1
ATOM 6205 N N . SER B 1 360 ? 18.125 -18.594 -6.07 1 75.81 360 SER B N 1
ATOM 6206 C CA . SER B 1 360 ? 16.984 -17.812 -6.531 1 75.81 360 SER B CA 1
ATOM 6207 C C . SER B 1 360 ? 16.031 -18.672 -7.359 1 75.81 360 SER B C 1
ATOM 6209 O O . SER B 1 360 ? 16.438 -19.641 -7.988 1 75.81 360 SER B O 1
ATOM 6211 N N . ARG B 1 361 ? 14.859 -18.312 -7.359 1 68.31 361 ARG B N 1
ATOM 6212 C CA . ARG B 1 361 ? 13.828 -19.062 -8.07 1 68.31 361 ARG B CA 1
ATOM 6213 C C . ARG B 1 361 ? 14.102 -19.094 -9.57 1 68.31 361 ARG B C 1
ATOM 6215 O O . ARG B 1 361 ? 14.453 -18.078 -10.156 1 68.31 361 ARG B O 1
ATOM 6222 N N . PHE B 1 362 ? 14.102 -20.312 -10.109 1 63.88 362 PHE B N 1
ATOM 6223 C CA . PHE B 1 362 ? 14.172 -20.609 -11.531 1 63.88 362 PHE B CA 1
ATOM 6224 C C . PHE B 1 362 ? 15.547 -20.266 -12.094 1 63.88 362 PHE B C 1
ATOM 6226 O O . PHE B 1 362 ? 15.68 -19.969 -13.281 1 63.88 362 PHE B O 1
ATOM 6233 N N . THR B 1 363 ? 16.406 -20.094 -11.148 1 67.75 363 THR B N 1
ATOM 6234 C CA . THR B 1 363 ? 17.766 -19.859 -11.602 1 67.75 363 THR B CA 1
ATOM 6235 C C . THR B 1 363 ? 18.484 -21.188 -11.852 1 67.75 363 THR B C 1
ATOM 6237 O O . THR B 1 363 ? 18.438 -22.094 -11.016 1 67.75 363 THR B O 1
ATOM 6240 N N . LYS B 1 364 ? 19 -21.312 -13.172 1 72.62 364 LYS B N 1
ATOM 6241 C CA . LYS B 1 364 ? 19.75 -22.516 -13.531 1 72.62 364 LYS B CA 1
ATOM 6242 C C . LYS B 1 364 ? 21.156 -22.156 -13.984 1 72.62 364 LYS B C 1
ATOM 6244 O O . LYS B 1 364 ? 21.375 -21.078 -14.555 1 72.62 364 LYS B O 1
ATOM 6249 N N . LEU B 1 365 ? 22.172 -22.875 -13.477 1 66.5 365 LEU B N 1
ATOM 6250 C CA . LEU B 1 365 ? 23.547 -22.625 -13.922 1 66.5 365 LEU B CA 1
ATOM 6251 C C . LEU B 1 365 ? 23.656 -22.781 -15.43 1 66.5 365 LEU B C 1
ATOM 6253 O O . LEU B 1 365 ? 24.344 -21.984 -16.094 1 66.5 365 LEU B O 1
ATOM 6257 N N . ASP B 1 366 ? 23.109 -23.844 -15.984 1 62.28 366 ASP B N 1
ATOM 6258 C CA . ASP B 1 366 ? 23.062 -24.078 -17.422 1 62.28 366 ASP B CA 1
ATOM 6259 C C . ASP B 1 366 ? 21.625 -24.234 -17.906 1 62.28 366 ASP B C 1
ATOM 6261 O O . ASP B 1 366 ? 20.922 -25.172 -17.516 1 62.28 366 ASP B O 1
ATOM 6265 N N . ARG B 1 367 ? 21.266 -23.312 -18.594 1 56.91 367 ARG B N 1
ATOM 6266 C CA . ARG B 1 367 ? 19.891 -23.234 -19.094 1 56.91 367 ARG B CA 1
ATOM 6267 C C . ARG B 1 367 ? 19.516 -24.5 -19.859 1 56.91 367 ARG B C 1
ATOM 6269 O O . ARG B 1 367 ? 18.344 -24.859 -19.922 1 56.91 367 ARG B O 1
ATOM 6276 N N . GLU B 1 368 ? 20.453 -25.156 -20.469 1 55.53 368 GLU B N 1
ATOM 6277 C CA . GLU B 1 368 ? 20.203 -26.328 -21.312 1 55.53 368 GLU B CA 1
ATOM 6278 C C . GLU B 1 368 ? 20.031 -27.594 -20.453 1 55.53 368 GLU B C 1
ATOM 6280 O O . GLU B 1 368 ? 19.484 -28.594 -20.922 1 55.53 368 GLU B O 1
ATOM 6285 N N . MET B 1 369 ? 20.547 -27.484 -19.281 1 59.66 369 MET B N 1
ATOM 6286 C CA . MET B 1 369 ? 20.469 -28.656 -18.422 1 59.66 369 MET B CA 1
ATOM 6287 C C . MET B 1 369 ? 19.062 -28.844 -17.859 1 59.66 369 MET B C 1
ATOM 6289 O O . MET B 1 369 ? 18.359 -27.859 -17.641 1 59.66 369 MET B O 1
ATOM 6293 N N . GLN B 1 370 ? 18.719 -30.031 -17.719 1 59.81 370 GLN B N 1
ATOM 6294 C CA . GLN B 1 370 ? 17.375 -30.391 -17.25 1 59.81 370 GLN B CA 1
ATOM 6295 C C . GLN B 1 370 ? 17.188 -30 -15.789 1 59.81 370 GLN B C 1
ATOM 6297 O O . GLN B 1 370 ? 18.094 -30.141 -14.977 1 59.81 370 GLN B O 1
ATOM 6302 N N . GLY B 1 371 ? 16.266 -29.203 -15.406 1 63 371 GLY B N 1
ATOM 6303 C CA . GLY B 1 371 ? 15.945 -28.859 -14.023 1 63 371 GLY B CA 1
ATOM 6304 C C . GLY B 1 371 ? 14.906 -27.766 -13.914 1 63 371 GLY B C 1
ATOM 6305 O O . GLY B 1 371 ? 14.648 -27.047 -14.875 1 63 371 GLY B O 1
ATOM 6306 N N . THR B 1 372 ? 14.289 -27.844 -12.758 1 61.19 372 THR B N 1
ATOM 6307 C CA . THR B 1 372 ? 13.172 -26.922 -12.547 1 61.19 372 THR B CA 1
ATOM 6308 C C . THR B 1 372 ? 13.68 -25.578 -12.055 1 61.19 372 THR B C 1
ATOM 6310 O O . THR B 1 372 ? 12.969 -24.578 -12.141 1 61.19 372 THR B O 1
ATOM 6313 N N . GLY B 1 373 ? 14.945 -25.562 -11.617 1 71.38 373 GLY B N 1
ATOM 6314 C CA . GLY B 1 373 ? 15.492 -24.375 -10.984 1 71.38 373 GLY B CA 1
ATOM 6315 C C . GLY B 1 373 ? 14.781 -24.016 -9.688 1 71.38 373 GLY B C 1
ATOM 6316 O O . GLY B 1 373 ? 14.938 -22.906 -9.18 1 71.38 373 GLY B O 1
ATOM 6317 N N . LEU B 1 374 ? 13.977 -24.953 -9.234 1 74.44 374 LEU B N 1
ATOM 6318 C CA . LEU B 1 374 ? 13.242 -24.688 -8.008 1 74.44 374 LEU B CA 1
ATOM 6319 C C . LEU B 1 374 ? 13.781 -25.516 -6.852 1 74.44 374 LEU B C 1
ATOM 6321 O O . LEU B 1 374 ? 13.5 -25.234 -5.688 1 74.44 374 LEU B O 1
ATOM 6325 N N . GLY B 1 375 ? 14.539 -26.484 -7.188 1 81.19 375 GLY B N 1
ATOM 6326 C CA . GLY B 1 375 ? 14.984 -27.453 -6.199 1 81.19 375 GLY B CA 1
ATOM 6327 C C . GLY B 1 375 ? 15.781 -26.812 -5.066 1 81.19 375 GLY B C 1
ATOM 6328 O O . GLY B 1 375 ? 15.477 -27.047 -3.891 1 81.19 375 GLY B O 1
ATOM 6329 N N . LEU B 1 376 ? 16.719 -26.016 -5.453 1 87.19 376 LEU B N 1
ATOM 6330 C CA . LEU B 1 376 ? 17.594 -25.422 -4.445 1 87.19 376 LEU B CA 1
ATOM 6331 C C . LEU B 1 376 ? 16.844 -24.359 -3.631 1 87.19 376 LEU B C 1
ATOM 6333 O O . LEU B 1 376 ? 17.031 -24.266 -2.416 1 87.19 376 LEU B O 1
ATOM 6337 N N . THR B 1 377 ? 16.078 -23.656 -4.355 1 82.69 377 THR B N 1
ATOM 6338 C CA . THR B 1 377 ? 15.266 -22.656 -3.664 1 82.69 377 THR B CA 1
ATOM 6339 C C . THR B 1 377 ? 14.352 -23.312 -2.641 1 82.69 377 THR B C 1
ATOM 6341 O O . THR B 1 377 ? 14.242 -22.859 -1.503 1 82.69 377 THR B O 1
ATOM 6344 N N . LEU B 1 378 ? 13.703 -24.312 -3.047 1 82.38 378 LEU B N 1
ATOM 6345 C CA . LEU B 1 378 ? 12.812 -25.047 -2.15 1 82.38 378 LEU B CA 1
ATOM 6346 C C . LEU B 1 378 ? 13.586 -25.609 -0.963 1 82.38 378 LEU B C 1
ATOM 6348 O O . LEU B 1 378 ? 13.125 -25.531 0.178 1 82.38 378 LEU B O 1
ATOM 6352 N N . SER B 1 379 ? 14.695 -26.188 -1.297 1 91.31 379 SER B N 1
ATOM 6353 C CA . SER B 1 379 ? 15.531 -26.766 -0.246 1 91.31 379 SER B CA 1
ATOM 6354 C C . SER B 1 379 ? 15.914 -25.719 0.793 1 91.31 379 SER B C 1
ATOM 6356 O O . SER B 1 379 ? 15.789 -25.953 1.996 1 91.31 379 SER B O 1
ATOM 6358 N N . GLN B 1 380 ? 16.344 -24.641 0.338 1 91 380 GLN B N 1
ATOM 6359 C CA . GLN B 1 380 ? 16.719 -23.547 1.234 1 91 380 GLN B CA 1
ATOM 6360 C C . GLN B 1 380 ? 15.531 -23.094 2.072 1 91 380 GLN B C 1
ATOM 6362 O O . GLN B 1 380 ? 15.656 -22.891 3.281 1 91 380 GLN B O 1
ATOM 6367 N N . THR B 1 381 ? 14.445 -22.922 1.433 1 84 381 THR B N 1
ATOM 6368 C CA . THR B 1 381 ? 13.234 -22.469 2.107 1 84 381 THR B CA 1
ATOM 6369 C C . THR B 1 381 ? 12.82 -23.453 3.195 1 84 381 THR B C 1
ATOM 6371 O O . THR B 1 381 ? 12.438 -23.047 4.293 1 84 381 THR B O 1
ATOM 6374 N N . ILE B 1 382 ? 12.852 -24.719 2.887 1 86.88 382 ILE B N 1
ATOM 6375 C CA . ILE B 1 382 ? 12.5 -25.75 3.846 1 86.88 382 ILE B CA 1
ATOM 6376 C C . ILE B 1 382 ? 13.43 -25.672 5.055 1 86.88 382 ILE B C 1
ATOM 6378 O O . ILE B 1 382 ? 12.969 -25.656 6.199 1 86.88 382 ILE B O 1
ATOM 6382 N N . VAL B 1 383 ? 14.688 -25.609 4.805 1 93.06 383 VAL B N 1
ATOM 6383 C CA . VAL B 1 383 ? 15.688 -25.594 5.871 1 93.06 383 VAL B CA 1
ATOM 6384 C C . VAL B 1 383 ? 15.492 -24.375 6.758 1 93.06 383 VAL B C 1
ATOM 6386 O O . VAL B 1 383 ? 15.531 -24.469 7.984 1 93.06 383 VAL B O 1
ATOM 6389 N N . HIS B 1 384 ? 15.289 -23.297 6.137 1 89.69 384 HIS B N 1
ATOM 6390 C CA . HIS B 1 384 ? 15.062 -22.062 6.891 1 89.69 384 HIS B CA 1
ATOM 6391 C C . HIS B 1 384 ? 13.812 -22.172 7.762 1 89.69 384 HIS B C 1
ATOM 6393 O O . HIS B 1 384 ? 13.82 -21.75 8.914 1 89.69 384 HIS B O 1
ATOM 6399 N N . ASN B 1 385 ? 12.781 -22.734 7.246 1 85.19 385 ASN B N 1
ATOM 6400 C CA . ASN B 1 385 ? 11.531 -22.891 7.988 1 85.19 385 ASN B CA 1
ATOM 6401 C C . ASN B 1 385 ? 11.688 -23.859 9.148 1 85.19 385 ASN B C 1
ATOM 6403 O O . ASN B 1 385 ? 10.93 -23.812 10.117 1 85.19 385 ASN B O 1
ATOM 6407 N N . LEU B 1 386 ? 12.664 -24.672 9.008 1 90.31 386 LEU B N 1
ATOM 6408 C CA . LEU B 1 386 ? 12.945 -25.609 10.086 1 90.31 386 LEU B CA 1
ATOM 6409 C C . LEU B 1 386 ? 13.922 -25.016 11.094 1 90.31 386 LEU B C 1
ATOM 6411 O O . LEU B 1 386 ? 14.375 -25.703 12.008 1 90.31 386 LEU B O 1
ATOM 6415 N N . GLY B 1 387 ? 14.234 -23.766 10.883 1 89.62 387 GLY B N 1
ATOM 6416 C CA . GLY B 1 387 ? 15.086 -23.031 11.812 1 89.62 387 GLY B CA 1
ATOM 6417 C C . GLY B 1 387 ? 16.562 -23.234 11.547 1 89.62 387 GLY B C 1
ATOM 6418 O O . GLY B 1 387 ? 17.391 -23.062 12.445 1 89.62 387 GLY B O 1
ATOM 6419 N N . GLY B 1 388 ? 16.906 -23.703 10.344 1 94.25 388 GLY B N 1
ATOM 6420 C CA . GLY B 1 388 ? 18.297 -24.016 10.039 1 94.25 388 GLY B CA 1
ATOM 6421 C C . GLY B 1 388 ? 18.922 -23.016 9.094 1 94.25 388 GLY B C 1
ATOM 6422 O O . GLY B 1 388 ? 18.422 -21.906 8.93 1 94.25 388 GLY B O 1
ATOM 6423 N N . ARG B 1 389 ? 20.125 -23.391 8.688 1 95.75 389 ARG B N 1
ATOM 6424 C CA . ARG B 1 389 ? 20.859 -22.609 7.707 1 95.75 389 ARG B CA 1
ATOM 6425 C C . ARG B 1 389 ? 21.312 -23.469 6.535 1 95.75 389 ARG B C 1
ATOM 6427 O O . ARG B 1 389 ? 21.578 -24.672 6.707 1 95.75 389 ARG B O 1
ATOM 6434 N N . PHE B 1 390 ? 21.328 -22.844 5.348 1 94.44 390 PHE B N 1
ATOM 6435 C CA . PHE B 1 390 ? 21.641 -23.531 4.098 1 94.44 390 PHE B CA 1
ATOM 6436 C C . PHE B 1 390 ? 22.797 -22.844 3.389 1 94.44 390 PHE B C 1
ATOM 6438 O O . PHE B 1 390 ? 22.906 -21.609 3.404 1 94.44 390 PHE B O 1
ATOM 6445 N N . GLY B 1 391 ? 23.75 -23.609 2.822 1 94.19 391 GLY B N 1
ATOM 6446 C CA . GLY B 1 391 ? 24.891 -23 2.154 1 94.19 391 GLY B CA 1
ATOM 6447 C C . GLY B 1 391 ? 25.531 -23.891 1.107 1 94.19 391 GLY B C 1
ATOM 6448 O O . GLY B 1 391 ? 25.094 -25.031 0.91 1 94.19 391 GLY B O 1
ATOM 6449 N N . VAL B 1 392 ? 26.547 -23.328 0.366 1 95.5 392 VAL B N 1
ATOM 6450 C CA . VAL B 1 392 ? 27.266 -24.062 -0.66 1 95.5 392 VAL B CA 1
ATOM 6451 C C . VAL B 1 392 ? 28.734 -23.672 -0.655 1 95.5 392 VAL B C 1
ATOM 6453 O O . VAL B 1 392 ? 29.062 -22.516 -0.401 1 95.5 392 VAL B O 1
ATOM 6456 N N . GLU B 1 393 ? 29.578 -24.656 -0.706 1 95.69 393 GLU B N 1
ATOM 6457 C CA . GLU B 1 393 ? 31 -24.484 -0.981 1 95.69 393 GLU B CA 1
ATOM 6458 C C . GLU B 1 393 ? 31.391 -25.156 -2.293 1 95.69 393 GLU B C 1
ATOM 6460 O O . GLU B 1 393 ? 31.203 -26.375 -2.451 1 95.69 393 GLU B O 1
ATOM 6465 N N . SER B 1 394 ? 31.797 -24.328 -3.268 1 95.31 394 SER B N 1
ATOM 6466 C CA . SER B 1 394 ? 32.062 -24.922 -4.574 1 95.31 394 SER B CA 1
ATOM 6467 C C . SER B 1 394 ? 33.188 -24.172 -5.285 1 95.31 394 SER B C 1
ATOM 6469 O O . SER B 1 394 ? 33.469 -23.016 -4.973 1 95.31 394 SER B O 1
ATOM 6471 N N . GLU B 1 395 ? 33.906 -24.875 -6.059 1 94.25 395 GLU B N 1
ATOM 6472 C CA . GLU B 1 395 ? 34.938 -24.359 -6.973 1 94.25 395 GLU B CA 1
ATOM 6473 C C . GLU B 1 395 ? 34.844 -25.047 -8.336 1 94.25 395 GLU B C 1
ATOM 6475 O O . GLU B 1 395 ? 34.656 -26.266 -8.414 1 94.25 395 GLU B O 1
ATOM 6480 N N . VAL B 1 396 ? 35 -24.219 -9.391 1 93.62 396 VAL B N 1
ATOM 6481 C CA . VAL B 1 396 ? 34.875 -24.75 -10.742 1 93.62 396 VAL B CA 1
ATOM 6482 C C . VAL B 1 396 ? 35.938 -25.859 -10.953 1 93.62 396 VAL B C 1
ATOM 6484 O O . VAL B 1 396 ? 37.094 -25.672 -10.641 1 93.62 396 VAL B O 1
ATOM 6487 N N . GLY B 1 397 ? 35.5 -26.984 -11.406 1 93.62 397 GLY B N 1
ATOM 6488 C CA . GLY B 1 397 ? 36.375 -28.078 -11.727 1 93.62 397 GLY B CA 1
ATOM 6489 C C . GLY B 1 397 ? 36.656 -28.984 -10.547 1 93.62 397 GLY B C 1
ATOM 6490 O O . GLY B 1 397 ? 37.281 -30.047 -10.695 1 93.62 397 GLY B O 1
ATOM 6491 N N . LYS B 1 398 ? 36.281 -28.656 -9.312 1 93.62 398 LYS B N 1
ATOM 6492 C CA . LYS B 1 398 ? 36.562 -29.438 -8.117 1 93.62 398 LYS B CA 1
ATOM 6493 C C . LYS B 1 398 ? 35.312 -30.047 -7.531 1 93.62 398 LYS B C 1
ATOM 6495 O O . LYS B 1 398 ? 35.375 -30.938 -6.684 1 93.62 398 LYS B O 1
ATOM 6500 N N . GLY B 1 399 ? 34.25 -29.531 -7.965 1 95.25 399 GLY B N 1
ATOM 6501 C CA . GLY B 1 399 ? 33 -30.047 -7.461 1 95.25 399 GLY B CA 1
ATOM 6502 C C . GLY B 1 399 ? 32.312 -29.094 -6.504 1 95.25 399 GLY B C 1
ATOM 6503 O O . GLY B 1 399 ? 32.625 -27.906 -6.469 1 95.25 399 GLY B O 1
ATOM 6504 N N . SER B 1 400 ? 31.281 -29.578 -5.848 1 96.12 400 SER B N 1
ATOM 6505 C CA . SER B 1 400 ? 30.484 -28.734 -4.957 1 96.12 400 SER B CA 1
ATOM 6506 C C . SER B 1 400 ? 30.062 -29.5 -3.703 1 96.12 400 SER B C 1
ATOM 6508 O O . SER B 1 400 ? 29.859 -30.719 -3.746 1 96.12 400 SER B O 1
ATOM 6510 N N . THR B 1 401 ? 30.047 -28.781 -2.598 1 97.38 401 THR B N 1
ATOM 6511 C CA . THR B 1 401 ? 29.469 -29.297 -1.358 1 97.38 401 THR B CA 1
ATOM 6512 C C . THR B 1 401 ? 28.297 -28.422 -0.91 1 97.38 401 THR B C 1
ATOM 6514 O O . THR B 1 401 ? 28.469 -27.25 -0.567 1 97.38 401 THR B O 1
ATOM 6517 N N . PHE B 1 402 ? 27.156 -29.016 -0.984 1 97.5 402 PHE B N 1
ATOM 6518 C CA . PHE B 1 402 ? 25.984 -28.375 -0.403 1 97.5 402 PHE B CA 1
ATOM 6519 C C . PHE B 1 402 ? 25.766 -28.844 1.031 1 97.5 402 PHE B C 1
ATOM 6521 O O . PHE B 1 402 ? 25.891 -30.031 1.33 1 97.5 402 PHE B O 1
ATOM 6528 N N . LEU B 1 403 ? 25.531 -27.875 1.875 1 96.94 403 LEU B N 1
ATOM 6529 C CA . LEU B 1 403 ? 25.406 -28.234 3.287 1 96.94 403 LEU B CA 1
ATOM 6530 C C . LEU B 1 403 ? 24.234 -27.5 3.924 1 96.94 403 LEU B C 1
ATOM 6532 O O . LEU B 1 403 ? 23.812 -26.438 3.432 1 96.94 403 LEU B O 1
ATOM 6536 N N . PHE B 1 404 ? 23.672 -28.094 4.965 1 97.12 404 PHE B N 1
ATOM 6537 C CA . PHE B 1 404 ? 22.688 -27.406 5.785 1 97.12 404 PHE B CA 1
ATOM 6538 C C . PHE B 1 404 ? 22.734 -27.891 7.227 1 97.12 404 PHE B C 1
ATOM 6540 O O . PHE B 1 404 ? 23.172 -29.016 7.492 1 97.12 404 PHE B O 1
ATOM 6547 N N . ILE B 1 405 ? 22.422 -26.953 8.07 1 97.06 405 ILE B N 1
ATOM 6548 C CA . ILE B 1 405 ? 22.453 -27.219 9.508 1 97.06 405 ILE B CA 1
ATOM 6549 C C . ILE B 1 405 ? 21.047 -27.062 10.094 1 97.06 405 ILE B C 1
ATOM 6551 O O . ILE B 1 405 ? 20.344 -26.094 9.797 1 97.06 405 ILE B O 1
ATOM 6555 N N . LEU B 1 406 ? 20.641 -28.094 10.836 1 96.5 406 LEU B N 1
ATOM 6556 C CA . LEU B 1 406 ? 19.328 -28.062 11.469 1 96.5 406 LEU B CA 1
ATOM 6557 C C . LEU B 1 406 ? 19.453 -28.281 12.977 1 96.5 406 LEU B C 1
ATOM 6559 O O . LEU B 1 406 ? 20.344 -28.984 13.438 1 96.5 406 LEU B O 1
ATOM 6563 N N . PRO B 1 407 ? 18.453 -27.688 13.703 1 95.44 407 PRO B N 1
ATOM 6564 C CA . PRO B 1 407 ? 18.406 -28.031 15.133 1 95.44 407 PRO B CA 1
ATOM 6565 C C . PRO B 1 407 ? 18.016 -29.484 15.383 1 95.44 407 PRO B C 1
ATOM 6567 O O . PRO B 1 407 ? 17.203 -30.047 14.641 1 95.44 407 PRO B O 1
ATOM 6570 N N . LEU B 1 408 ? 18.625 -30.047 16.422 1 92.38 408 LEU B N 1
ATOM 6571 C CA . LEU B 1 408 ? 18.297 -31.406 16.812 1 92.38 408 LEU B CA 1
ATOM 6572 C C . LEU B 1 408 ? 16.812 -31.547 17.141 1 92.38 408 LEU B C 1
ATOM 6574 O O . LEU B 1 408 ? 16.188 -32.562 16.812 1 92.38 408 LEU B O 1
ATOM 6578 N N . VAL B 1 409 ? 16.328 -30.562 17.75 1 87.81 409 VAL B N 1
ATOM 6579 C CA . VAL B 1 409 ? 14.906 -30.469 18.062 1 87.81 409 VAL B CA 1
ATOM 6580 C C . VAL B 1 409 ? 14.328 -29.203 17.469 1 87.81 409 VAL B C 1
ATOM 6582 O O . VAL B 1 409 ? 14.688 -28.094 17.875 1 87.81 409 VAL B O 1
ATOM 6585 N N . THR B 1 410 ? 13.531 -29.469 16.359 1 81.69 410 THR B N 1
ATOM 6586 C CA . THR B 1 410 ? 12.898 -28.312 15.742 1 81.69 410 THR B CA 1
ATOM 6587 C C . THR B 1 410 ? 11.742 -27.812 16.594 1 81.69 410 THR B C 1
ATOM 6589 O O . THR B 1 410 ? 10.875 -28.578 17 1 81.69 410 THR B O 1
ATOM 6592 N N . LYS B 1 411 ? 11.812 -26.547 17.078 1 66.44 411 LYS B N 1
ATOM 6593 C CA . LYS B 1 411 ? 10.734 -25.953 17.875 1 66.44 411 LYS B CA 1
ATOM 6594 C C . LYS B 1 411 ? 9.664 -25.344 16.969 1 66.44 411 LYS B C 1
ATOM 6596 O O . LYS B 1 411 ? 9.984 -24.75 15.93 1 66.44 411 LYS B O 1
ATOM 6601 N N . LYS B 1 412 ? 8.484 -25.984 17.016 1 56 412 LYS B N 1
ATOM 6602 C CA . LYS B 1 412 ? 7.367 -25.359 16.312 1 56 412 LYS B CA 1
ATOM 6603 C C . LYS B 1 412 ? 7.355 -23.844 16.531 1 56 412 LYS B C 1
ATOM 6605 O O . LYS B 1 412 ? 7.387 -23.391 17.672 1 56 412 LYS B O 1
ATOM 6610 N N . GLU B 1 413 ? 7.953 -23.203 15.797 1 48.81 413 GLU B N 1
ATOM 6611 C CA . GLU B 1 413 ? 7.586 -21.812 16.078 1 48.81 413 GLU B CA 1
ATOM 6612 C C . GLU B 1 413 ? 6.07 -21.641 16.125 1 48.81 413 GLU B C 1
ATOM 6614 O O . GLU B 1 413 ? 5.363 -22.047 15.188 1 48.81 413 GLU B O 1
ATOM 6619 N N . ILE B 1 414 ? 5.383 -21.75 17.25 1 38.25 414 ILE B N 1
ATOM 6620 C CA . ILE B 1 414 ? 4.027 -21.219 17.375 1 38.25 414 ILE B CA 1
ATOM 6621 C C . ILE B 1 414 ? 3.914 -19.906 16.609 1 38.25 414 ILE B C 1
ATOM 6623 O O . ILE B 1 414 ? 4.574 -18.922 16.969 1 38.25 414 ILE B O 1
ATOM 6627 N N . THR B 1 415 ? 3.988 -20 15.398 1 38.09 415 THR B N 1
ATOM 6628 C CA . THR B 1 415 ? 3.59 -18.75 14.758 1 38.09 415 THR B CA 1
ATOM 6629 C C . THR B 1 415 ? 2.459 -18.078 15.531 1 38.09 415 THR B C 1
ATOM 6631 O O . THR B 1 415 ? 1.401 -18.688 15.734 1 38.09 415 THR B O 1
ATOM 6634 N N . ASN B 1 416 ? 2.73 -17.406 16.547 1 33.03 416 ASN B N 1
ATOM 6635 C CA . ASN B 1 416 ? 1.781 -16.422 17.062 1 33.03 416 ASN B CA 1
ATOM 6636 C C . ASN B 1 416 ? 1.024 -15.734 15.922 1 33.03 416 ASN B C 1
ATOM 6638 O O . ASN B 1 416 ? 1.625 -15.336 14.93 1 33.03 416 ASN B O 1
ATOM 6642 N N . ASP B 1 417 ? -0.186 -16.094 15.859 1 29.78 417 ASP B N 1
ATOM 6643 C CA . ASP B 1 417 ? -1.314 -15.477 15.172 1 29.78 417 ASP B CA 1
ATOM 6644 C C . ASP B 1 417 ? -1.177 -13.953 15.148 1 29.78 417 ASP B C 1
ATOM 6646 O O . ASP B 1 417 ? -2.15 -13.242 14.898 1 29.78 417 ASP B O 1
ATOM 6650 N N . LYS B 1 418 ? -0.153 -13.359 15.719 1 29.95 418 LYS B N 1
ATOM 6651 C CA . LYS B 1 418 ? -0.425 -11.93 15.57 1 29.95 418 LYS B CA 1
ATOM 6652 C C . LYS B 1 418 ? -0.458 -11.531 14.102 1 29.95 418 LYS B C 1
ATOM 6654 O O . LYS B 1 418 ? 0.422 -10.805 13.633 1 29.95 418 LYS B O 1
ATOM 6659 N N . ILE B 1 419 ? -0.836 -12.141 13.023 1 23.64 419 ILE B N 1
ATOM 6660 C CA . ILE B 1 419 ? -1.402 -11.117 12.156 1 23.64 419 ILE B CA 1
ATOM 6661 C C . ILE B 1 419 ? -2.623 -10.484 12.82 1 23.64 419 ILE B C 1
ATOM 6663 O O . ILE B 1 419 ? -3.492 -11.195 13.336 1 23.64 419 ILE B O 1
#

Secondary structure (DSSP, 8-state):
-HHHHHHHHHHHHHHHHHHHHHHHHHHHHHHHHHHHHHHHHHHHHHHHSSSEEEEE-TT-BEEEESHHHHTT-PPPSS---BHHHHTT-HHHHHHSSTTTSGGGGG-HHHHHHHHHHHHT--EEEEEEEEEEEPTTSS-EEEEEEEEEEEEEEETTEEEEEEEEEE-HHHHHHHHHHHHHHHHHHHHHHHHHHHHHHHHHHHHHHHHHHHHHHHHHHH--SHHHHHHHHHHHHHHHHHHHHHHHHHHHHHHHHHT------EEEEHHHHHHHHHHHHHHHHTT-TTEEEEEE--SS--EEEE-HHHHHHHHHHHHHHHHHH-SSEEEEEEEEEETTTEEEEEEEE-SS---GGGTTGGGSTT--SSTTS---S-HHHHHHHHHHHTT-EEEEEEETTTEEEEEEEEESB----------/-HHHHHHHHHHHHHHHHHHHHHHHHHHHHHHHHHHHHHHHHHHHHHHHSSSEEEEE-TT-BEEEESHHHHTT-PPPSS---BHHHHTT-HHHHHHSSTTTSGGGGG-HHHHHHHHHHHHT--EEEEEEEEEEEPTTSS-EEEEEEEEEEEEEEETTEEEEEEEEEE-HHHHHHHHHHHHHHHHHHHHHHHHHHHHHHHHHHHHHHHHHHHHHHHHHHH--SHHHHHHHHHHHHHHHHHHHHHHHHHHHHHHHHHT------EEEEHHHHHHHHHHHHHHHHTT-TTEEEEEE--SS--EEEE-HHHHHHHHHHHHHHHHHH-SSEEEEEEEEEETTTEEEEEEEE-SS---GGGTTGGGSTT--SSTTS---S-HHHHHHHHHHHTT-EEEEEEETTTEEEEEEEEESB----------

Nearest PDB structures (foldseek):
  6rh7-assembly1_B  TM=8.100E-01  e=3.779E-19  Thermotoga maritima
  5c93-assembly1_A  TM=7.236E-01  e=1.918E-19  Lactiplantibacillus plantarum 16
  4jas-assembly1_A-2  TM=8.001E-01  e=3.830E-18  Thermotoga maritima MSB8
  2c2a-assembly1_A-2  TM=6.552E-01  e=1.945E-18  Thermotoga maritima
  8a6x-assembly1_B  TM=3.868E-01  e=2.273E-19  Pseudomonas putida KT2440

Organism: Bacteroides thetaiotaomicron (strain ATCC 29148 / DSM 2079 / JCM 5827 / CCUG 10774 / NCTC 10582 / VPI-5482 / E50) (NCBI:txid226186)

Sequence (838 aa):
MALQFVTVVLLAGFIYLLIKYQSVKKKMILETSVMLHESKELTSILQNINVYYLLIDRDLIVHNTNYYTLNHLTPAQGEEKRVGDLLHCRNAIVAGECGKHEQCKLCCIRTSISKAFYEKRSFKKLDASMQLLSEDEKTVIPCDVSVSGTYLKINGEERMVLTVYDVTELRNMQRLLDVERENAISADKLKSAFIANMSHEVRTPLNAIIGFSGLMATATSEEEKKMYTDIISENNERLLRLVNDIFDLSQIDAGVLNFVYSEFDANDLLRELEGLFGMRLNENPLVTLVCEAHLEPIMMHSEKQRIIQVLTNLLHNAMKFTKTGEIRFGCRMEGTDEVYFYVSDTGIGIPKEEQEKIFSRFTKLDREMQGTGLGLTLSQTIVHNLGGRFGVESEVGKGSTFLFILPLVTKKEITNDKIMALQFVTVVLLAGFIYLLIKYQSVKKKMILETSVMLHESKELTSILQNINVYYLLIDRDLIVHNTNYYTLNHLTPAQGEEKRVGDLLHCRNAIVAGECGKHEQCKLCCIRTSISKAFYEKRSFKKLDASMQLLSEDEKTVIPCDVSVSGTYLKINGEERMVLTVYDVTELRNMQRLLDVERENAISADKLKSAFIANMSHEVRTPLNAIIGFSGLMATATSEEEKKMYTDIISENNERLLRLVNDIFDLSQIDAGVLNFVYSEFDANDLLRELEGLFGMRLNENPLVTLVCEAHLEPIMMHSEKQRIIQVLTNLLHNAMKFTKTGEIRFGCRMEGTDEVYFYVSDTGIGIPKEEQEKIFSRFTKLDREMQGTGLGLTLSQTIVHNLGGRFGVESEVGKGSTFLFILPLVTKKEITNDKI

Solvent-accessible surface area (backbone atoms only — not comparable to full-atom values): 43776 Å² total; per-residue (Å²): 110,69,66,59,51,52,42,51,52,48,48,52,50,37,53,52,51,50,50,52,40,51,51,50,51,51,51,45,52,52,52,50,49,52,50,48,51,52,40,50,46,51,49,51,48,57,46,46,40,85,48,39,40,37,34,23,40,95,84,36,40,47,77,45,65,26,56,34,61,70,40,64,45,76,79,71,85,91,65,83,38,32,56,34,49,72,40,38,21,67,54,13,62,75,53,70,34,52,77,67,26,80,64,47,78,71,31,66,66,59,51,49,52,52,50,20,66,71,69,66,36,62,52,72,69,38,78,47,67,33,34,42,60,36,71,78,68,74,44,76,42,78,36,35,30,34,37,26,37,31,53,46,71,54,96,88,37,73,34,32,34,34,25,41,38,83,40,36,70,63,51,51,51,40,50,51,37,47,50,52,24,50,50,28,44,50,52,38,50,52,49,35,52,46,43,47,52,46,34,56,62,48,45,53,33,47,49,50,33,54,54,36,54,57,47,44,74,67,44,84,47,72,68,53,36,50,52,34,50,49,52,33,51,53,27,49,53,50,38,48,48,44,50,47,50,51,26,50,45,36,22,51,76,58,67,61,60,80,78,62,71,43,78,45,45,55,38,57,55,48,52,54,49,44,56,60,49,49,62,60,40,66,76,42,83,53,40,48,81,45,74,48,60,57,87,69,81,46,74,29,33,35,43,61,71,59,51,48,50,36,52,49,45,51,49,49,49,40,56,71,48,28,78,53,45,45,37,39,35,38,59,43,74,45,80,91,53,26,36,36,36,40,40,33,24,41,18,56,39,41,53,77,85,46,63,69,50,44,49,35,77,60,30,58,96,49,81,85,52,90,73,72,23,40,56,52,25,43,32,43,50,52,38,44,74,49,69,28,46,68,54,75,50,54,38,66,68,62,4,34,33,41,36,36,36,35,42,30,62,43,71,73,70,73,72,68,64,80,115,111,67,67,59,51,53,42,51,51,47,49,52,50,38,54,50,51,50,50,52,40,52,51,50,50,52,51,46,51,51,52,50,50,53,52,48,51,51,42,50,48,51,50,52,49,60,47,45,39,84,50,39,40,35,34,25,40,96,84,36,38,48,77,44,65,27,56,34,61,70,39,64,46,75,77,70,87,91,66,82,40,32,57,33,49,72,40,38,21,68,54,12,63,74,53,71,34,52,77,66,26,80,64,46,79,72,31,64,64,58,52,49,51,51,49,20,65,74,67,67,36,62,51,72,69,38,79,47,67,34,34,44,61,36,69,80,68,73,45,76,42,79,37,35,31,33,37,27,37,31,53,46,72,53,96,86,38,72,34,31,34,33,25,42,36,84,40,38,70,62,49,50,52,40,50,51,37,47,51,51,23,50,50,28,46,50,50,37,51,52,48,35,52,46,42,46,52,48,32,56,62,47,45,54,30,46,48,49,32,53,53,34,54,58,47,46,75,68,45,84,46,71,67,52,35,49,51,35,48,49,52,32,50,51,27,50,52,49,40,50,48,46,50,48,50,52,28,51,46,37,23,53,73,57,67,60,62,80,81,63,72,44,77,45,44,55,37,56,55,50,52,53,48,45,55,59,49,50,62,60,39,65,77,43,80,52,39,47,80,43,74,48,61,59,88,68,83,45,74,30,34,34,42,61,70,58,51,48,51,36,52,49,43,52,50,49,50,40,55,70,47,29,78,54,44,46,37,38,34,39,58,44,74,45,80,93,55,27,36,35,36,38,40,35,23,40,18,56,38,42,54,76,86,46,63,70,50,44,49,34,78,62,29,59,95,49,81,86,53,88,73,72,22,40,58,54,25,43,34,42,52,52,37,44,75,49,68,26,47,68,53,75,52,53,38,65,70,60,5,35,32,40,34,37,36,35,44,30,61,43,72,76,70,73,72,68,68,80,118

Radius of gyration: 43.6 Å; Cα contacts (8 Å, |Δi|>4): 1364; chains: 2; bounding box: 70×157×92 Å

pLDDT: mean 83.74, std 12.67, range [23.44, 97.75]

InterPro domains:
  IPR003594 Histidine kinase/HSP90-like ATPase domain [PF02518] (304-408)
  IPR003594 Histidine kinase/HSP90-like ATPase domain [SM00387] (302-410)
  IPR003661 Signal transduction histidine kinase, dimerisation/phosphoacceptor domain [PF00512] (191-255)
  IPR003661 Signal transduction histidine kinase, dimerisation/phosphoacceptor domain [SM00388] (190-255)
  IPR003661 Signal transduction histidine kinase, dimerisation/phosphoacceptor domain [cd00082] (188-251)
  IPR004358 Signal transduction histidine kinase-related protein, C-terminal [PR00344] (339-353)
  IPR004358 Signal transduction histidine kinase-related protein, C-terminal [PR00344] (357-367)
  IPR004358 Signal transduction histidine kinase-related protein, C-terminal [PR00344] (370-388)
  IPR004358 Signal transduction histidine kinase-related protein, C-terminal [PR00344] (394-407)
  IPR005467 Histidine kinase domain [PS50109] (197-410)
  IPR036097 Signal transduction histidine kinase, dimerisation/phosphoacceptor domain superfamily [SSF47384] (177-255)
  IPR036890 Histidine kinase/HSP90-like ATPase superfamily [G3DSA:3.30.565.10] (261-418)
  IPR036890 Histidine kinase/HSP90-like ATPase superfamily [SSF55874] (244-411)
  IPR050736 Sensor Histidine Kinase Regulatory [PTHR43711] (157-414)